Protein AF-A0A5Q4G889-F1 (afdb_monomer)

pLDDT: mean 84.88, std 20.08, range [24.22, 98.75]

Nearest PDB structures (foldseek):
  3hli-assembly1_A  TM=5.168E-01  e=1.851E-04  Loligo vulgaris
  2gvx-assembly1_A  TM=5.063E-01  e=3.570E-04  Loligo vulgaris
  3fw0-assembly1_A  TM=4.115E-01  e=1.685E-04  Rattus norvegicus
  4l1n-assembly1_A  TM=5.105E-01  e=4.682E-01  Clostridium novyi NT

Foldseek 3Di:
DVVVVVVVVVVVVVVVVPPDPPVQDFFPFFFFWFFWFWFDWDQDPVQWIKTFGCFQDKQNHGAAGIWIQDPPVRDTDPQAHKHFPGGWQDWDADPVQKIKTAFATQDINNHGAGRIFIAHNSNHGDPLAHFDFPDGWNDWDDDPNFKIKTAWQGQDTNNHGAGGIFMATPPRRHGPPQAHQDFAPWHWQEWDDDPQKIKTAFQTQDTPNHGAGGIFIAGNSNYTPDGKDWAFGWNYWEAAPQQKIKTAWQTQDINPHGAGGIFIAHNVRHTDPAHKDWDFGWQYWYQDPQAIKTFFLTQDINNDGAGGIFGAHPNRHTDPQAGKQFQDDFPNTGDRLWGFNDWADGPPQKIKIAGATQDIPNHGAGGIFIARNRRRHTPGHIGGIHFWFWAEWEQFPQQKIKIAFRGQDGDVGGDARIFIADNSRHTLNLDDKHFNDGFRDKYAALVRKMKTFACGQDIPSGGAARIFIWRPPSNIDTDPQAAKHFPHTWNEWAYDPVDRQKIKTFWATQATDDPDDFQGARMFIFGNVRNTHTDPLGDPDDDDNQHFPGTWQYWDDLVLQQKIKTFFFGQDTSNDGAHGIFMWGCPVPRTHGDPPDHQPQVGGWHDWADLPPSFKIKTAACGQGTPRHGAARIAMPGPCRVQAHKHFPDTFREWDDQVPQKIKTAWQTQDINNHGAGGIFIARSRRRHGPPLDHQPFPDWTWNYWDHDQFKIKTAIQTQDGPPDGRRRIGMDTPPDPDCVVVVVVVVVDDDDDDDDDDDDDDDDDDDDDPDPDDDDDDDDPDDDDDDDDDDDDDD

Mean predicted aligned error: 10.73 Å

Solvent-accessible surface area (backbone atoms only — not comparable to full-atom values): 40492 Å² total; per-residue (Å²): 116,73,71,61,54,56,52,54,53,53,50,51,59,50,53,61,65,68,60,70,78,68,74,76,76,73,62,63,88,59,46,28,32,19,79,7,34,28,44,34,70,33,72,42,96,84,60,24,36,39,43,25,9,44,26,44,24,42,66,91,37,82,24,25,17,35,42,36,36,40,54,90,79,71,43,70,44,86,73,34,63,32,43,35,76,33,36,26,44,23,60,40,69,44,99,85,50,32,31,39,40,20,11,52,31,56,28,45,71,87,38,85,38,34,17,39,45,34,25,38,75,57,37,49,76,39,86,71,37,66,36,46,37,76,36,41,22,34,30,67,45,79,52,70,95,56,27,30,38,41,21,9,60,15,57,28,39,67,88,36,90,35,22,14,39,43,40,23,32,57,88,42,31,51,71,44,87,84,44,68,31,41,34,34,78,42,26,28,41,18,61,40,72,60,91,68,35,38,35,42,20,9,50,19,41,23,43,66,86,40,78,21,19,14,35,39,35,24,40,76,69,34,47,82,68,45,71,37,45,32,69,31,36,23,41,19,42,24,60,39,101,80,52,28,35,38,39,18,10,62,22,53,25,48,70,88,39,85,37,44,27,42,42,36,26,38,69,87,67,46,80,50,89,50,61,57,48,62,79,43,43,26,40,24,43,40,57,52,103,86,25,35,41,36,11,10,29,21,36,30,50,72,87,40,84,38,9,25,43,44,40,20,39,90,72,50,49,72,43,87,53,31,58,32,31,32,41,31,71,51,98,88,37,43,30,67,86,24,39,22,34,25,63,42,84,45,86,86,59,25,27,42,39,22,8,39,38,54,20,42,76,76,42,82,26,31,14,24,35,35,22,33,52,65,52,32,47,80,72,42,69,39,39,26,27,25,76,10,34,28,32,27,66,34,74,42,92,87,56,27,34,41,40,23,12,42,30,40,27,38,86,94,45,75,30,29,15,34,48,44,24,38,70,85,52,43,74,43,86,73,62,77,58,35,32,80,30,35,23,42,19,51,26,58,38,78,86,61,36,32,40,39,16,12,56,29,55,28,44,62,97,40,82,26,37,13,28,48,43,28,41,77,58,89,74,49,43,69,46,86,71,51,62,35,20,29,79,29,36,24,42,29,43,43,54,37,92,89,39,71,55,31,30,38,39,25,7,64,17,57,30,50,46,52,102,56,97,47,38,74,30,22,56,47,39,24,31,64,84,72,25,37,50,66,40,84,67,41,64,75,78,87,76,86,51,69,45,43,78,39,40,32,42,30,74,44,78,31,74,82,65,26,36,36,38,40,26,9,64,16,55,30,39,53,88,38,86,25,25,11,38,46,40,23,40,38,78,82,66,69,64,39,80,35,85,85,61,68,47,52,24,78,32,35,25,34,27,66,34,79,62,83,75,46,71,27,29,36,40,21,12,67,19,52,29,42,72,90,38,84,36,33,23,34,43,35,49,58,76,61,38,88,64,26,70,38,37,44,78,32,42,31,38,20,53,35,65,66,87,78,57,37,29,38,42,20,9,62,15,52,24,46,68,87,38,85,28,36,21,40,40,36,26,35,62,81,56,35,49,74,45,82,85,55,67,63,49,45,38,61,56,37,27,42,26,50,38,66,54,97,48,33,37,41,39,23,9,46,17,44,19,46,60,92,41,80,24,20,10,43,49,72,45,66,43,80,66,80,73,61,83,68,60,62,71,63,63,76,74,73,69,90,79,77,87,82,92,81,81,92,80,90,87,82,89,82,92,78,89,82,85,82,81,79,81,87,77,90,72,92,67,99,71,95,70,92,82,90,80,89,82,91,88,84,82,134

Sequence (796 aa):
MIALRAIGTALLSCLLAQAGAQTPAPLPDLDLWDHGAVFTTELDQDGHLLVAGLFTQADEQDRSNLFRLLLPAGEIDPDFSPAINGPVFSVLEQPDGRILIGGIFTQVNGSARSNLARLNADGSLDNSFNPGANEAVYVLSVDGPDHLIIGGSFSQLAGQTRRGLARVALADGQLDTTWNPDITGGGVFAFARNGSDFWIGGNFSQVGGSISRGLARLNADGTLLADYDVNGNVEGLSFDGSGRLLLCGRFTSIDDQPRGRLARLDSLGALDSFSISVNQDIHDCRSSGSGVLVSGQFVAINGEALSGVARLSDSGAVDPDFRPLVGGVYNGTPDSDVLVWTVRELAGNRAFIGGVFRQINGETAVGAAVLDSNDGQVDTVIPVERPAEVRTLVALPDGATLIGGSFWRSGDQVRDNLARLLADGGLDPDWSLNVNGDVLSAGTLADGSVLIGGFFSRVDDQPRGNLARIDAGPSPAADPDWTAAANGPVLVIEQDALDSDRAYVAGSFSQIITDLPHARGRMARLITSDGGTPDAFNPAIDIPNPGFEAQVNDILQLPASGKLYVAGVYTQAAGQNRLGLAAFNTADGLPQFDGSFNANANNSVWVLQDAGDGESFYIGGEFTSLLGQTRTRLAKVGNGFAQWTPTTTGTPVAMALDGNGGLFVGGTFLNLNSVSRARLGRLDAGDGSLDTGFNPGLAPGLVWDLSVSPGRLLVAGSFLTAGAQSRVGLAGFELPLPDLLFADRFQQASGPRTGEVFADQDIAAADELRIECLAHVMRSGRDGRPAFLRSPGCQE

Radius of gyration: 31.46 Å; Cα contacts (8 Å, |Δi|>4): 2201; chains: 1; bounding box: 92×88×74 Å

Secondary structure (DSSP, 8-state):
-HHHHHHHHHHHHHHHHHS----PPP-----EEEE-EEEEEEE-TTS-EEEEEE-SEETTEE-BSEEEEETTTTEEPTT---BBSS-EEEEEE-TTS-EEEEES-SEETTEE--SEEEE-TTS-B-TT----BSS-EEEEEEETTTEEEEEES-SEETTEE--SEEEEETTT--B-TT----EESS-EEEEEEETTEEEEEES--EETTEE-BSEEEE-TTS-EEEE-BBSS-EEEEEE-TTSPEEEEES-SEETTEE--SEEEE-TTS-B-S----BSS-EEEEEEETTEEEEEES-SEETTEE-BSEEEE-TT-PBPSS---BBT-EETTEE-TT-EEEEEEEETTTEEEEEEE-SEETTEE--SEEEEETTT--EEEE--EEEE-EEEEEEE-TTS-EEEEEE--EETTEE--SEEEE-TTS-B-TT----BSSEEEEEEE-TTS-EEEEEE-SEETTEE-SSEEEEE-SSS-EE-TT---EESS-EEEEEE-SS-TTEEEEEES-SBEE-SSTT-BSSEEEEETTTTS-B-TTS--SSS----BSS-EEEEEEEGGGTEEEEEES-SEETTEE-SSEEEEE-TTSS-EE-TT-----SS-EEEEEE-SSSS-EEEEES-SEETTEE-BSEEEESTTTTT---BBSS-EEEEEE-SSSEEEEEES-SEETTEE--SEEEEETTT--B-TT----EESS-EEEEEEETTEEEEEES--EETTEE-SSEEEEESSPP-GGGTHHHHTT--------------------------------SS-------------

Structure (mmCIF, N/CA/C/O backbone):
data_AF-A0A5Q4G889-F1
#
_entry.id   AF-A0A5Q4G889-F1
#
loop_
_atom_site.group_PDB
_atom_site.id
_atom_site.type_symbol
_atom_site.label_atom_id
_atom_site.label_alt_id
_atom_site.label_comp_id
_atom_site.label_asym_id
_atom_site.label_entity_id
_atom_site.label_seq_id
_atom_site.pdbx_PDB_ins_code
_atom_site.Cartn_x
_atom_site.Cartn_y
_atom_site.Cartn_z
_atom_site.occupancy
_atom_site.B_iso_or_equiv
_atom_site.auth_seq_id
_atom_site.auth_comp_id
_atom_site.auth_asym_id
_atom_site.auth_atom_id
_atom_site.pdbx_PDB_model_num
ATOM 1 N N . MET A 1 1 ? -59.408 -23.282 40.352 1.00 39.72 1 MET A N 1
ATOM 2 C CA . MET A 1 1 ? -59.194 -21.851 40.020 1.00 39.72 1 MET A CA 1
ATOM 3 C C . MET A 1 1 ? -57.734 -21.397 40.103 1.00 39.72 1 MET A C 1
ATOM 5 O O . MET A 1 1 ? -57.386 -20.501 39.352 1.00 39.72 1 MET A O 1
ATOM 9 N N . ILE A 1 2 ? -56.863 -22.017 40.913 1.00 33.38 2 ILE A N 1
ATOM 10 C CA . ILE A 1 2 ? -55.420 -21.684 40.934 1.00 33.38 2 ILE A CA 1
ATOM 11 C C . ILE A 1 2 ? -54.658 -22.347 39.761 1.00 33.38 2 ILE A C 1
ATOM 13 O O . ILE A 1 2 ? -53.792 -21.717 39.169 1.00 33.38 2 ILE A O 1
ATOM 17 N N . ALA A 1 3 ? -55.077 -23.536 39.308 1.00 30.84 3 ALA A N 1
ATOM 18 C CA . ALA A 1 3 ? -54.493 -24.202 38.133 1.00 30.84 3 ALA A CA 1
ATOM 19 C C . ALA A 1 3 ? -54.842 -23.541 36.777 1.00 30.84 3 ALA A C 1
ATOM 21 O O . ALA A 1 3 ? -54.050 -23.599 35.846 1.00 30.84 3 ALA A O 1
ATOM 22 N N . LEU A 1 4 ? -55.989 -22.850 36.663 1.00 29.70 4 LEU A N 1
ATOM 23 C CA . LEU A 1 4 ? -56.389 -22.178 35.412 1.00 29.70 4 LEU A CA 1
ATOM 24 C C . LEU A 1 4 ? -55.679 -20.829 35.188 1.00 29.70 4 LEU A C 1
ATOM 26 O O . LEU A 1 4 ? -55.584 -20.381 34.051 1.00 29.70 4 LEU A O 1
ATOM 30 N N . ARG A 1 5 ? -55.161 -20.186 36.247 1.00 30.95 5 ARG A N 1
ATOM 31 C CA . ARG A 1 5 ? -54.377 -18.945 36.115 1.00 30.95 5 ARG A CA 1
ATOM 32 C C . ARG A 1 5 ? -52.940 -19.203 35.657 1.00 30.95 5 ARG A C 1
ATOM 34 O O . ARG A 1 5 ? -52.419 -18.388 34.913 1.00 30.95 5 ARG A O 1
ATOM 41 N N . ALA A 1 6 ? -52.350 -20.342 36.026 1.00 34.31 6 ALA A N 1
ATOM 42 C CA . ALA A 1 6 ? -50.995 -20.716 35.611 1.00 34.31 6 ALA A CA 1
ATOM 43 C C . ALA A 1 6 ? -50.917 -21.114 34.123 1.00 34.31 6 ALA A C 1
ATOM 45 O O . ALA A 1 6 ? -49.949 -20.785 33.442 1.00 34.31 6 ALA A O 1
ATOM 46 N N . ILE A 1 7 ? -51.971 -21.754 33.602 1.00 38.31 7 ILE A N 1
ATOM 47 C CA . ILE A 1 7 ? -52.074 -22.147 32.187 1.00 38.31 7 ILE A CA 1
ATOM 48 C C . ILE A 1 7 ? -52.332 -20.917 31.296 1.00 38.31 7 ILE A C 1
ATOM 50 O O . ILE A 1 7 ? -51.772 -20.823 30.209 1.00 38.31 7 ILE A O 1
ATOM 54 N N . GLY A 1 8 ? -53.097 -19.930 31.781 1.00 29.75 8 GLY A N 1
ATOM 55 C CA . GLY A 1 8 ? -53.345 -18.672 31.066 1.00 29.75 8 GLY A CA 1
ATOM 56 C C . GLY A 1 8 ? -52.110 -17.774 30.925 1.00 29.75 8 GLY A C 1
ATOM 57 O O . GLY A 1 8 ? -51.940 -17.150 29.884 1.00 29.75 8 GLY A O 1
ATOM 58 N N . THR A 1 9 ? -51.216 -17.740 31.919 1.00 36.28 9 THR A N 1
ATOM 59 C CA . THR A 1 9 ? -49.933 -17.022 31.808 1.00 36.28 9 THR A CA 1
ATOM 60 C C . THR A 1 9 ? -48.908 -17.782 30.972 1.00 36.28 9 THR A C 1
ATOM 62 O O . THR A 1 9 ? -48.185 -17.152 30.216 1.00 36.28 9 THR A O 1
ATOM 65 N N . ALA A 1 10 ? -48.876 -19.118 31.022 1.00 34.59 10 ALA A N 1
ATOM 66 C CA . ALA A 1 10 ? -47.949 -19.906 30.206 1.00 34.59 10 ALA A CA 1
ATOM 67 C C . ALA A 1 10 ? -48.299 -19.876 28.705 1.00 34.59 10 ALA A C 1
ATOM 69 O O . ALA A 1 10 ? -47.404 -19.767 27.874 1.00 34.59 10 ALA A O 1
ATOM 70 N N . LEU A 1 11 ? -49.589 -19.902 28.346 1.00 32.81 11 LEU A N 1
ATOM 71 C CA . LEU A 1 11 ? -50.031 -19.785 26.949 1.00 32.81 11 LEU A CA 1
ATOM 72 C C . LEU A 1 11 ? -49.900 -18.361 26.397 1.00 32.81 11 LEU A C 1
ATOM 74 O O . LEU A 1 11 ? -49.593 -18.214 25.220 1.00 32.81 11 LEU A O 1
ATOM 78 N N . LEU A 1 12 ? -50.062 -17.320 27.223 1.00 31.31 12 LEU A N 1
ATOM 79 C CA . LEU A 1 12 ? -49.837 -15.938 26.784 1.00 31.31 12 LEU A CA 1
ATOM 80 C C . LEU A 1 12 ? -48.339 -15.657 26.566 1.00 31.31 12 LEU A C 1
ATOM 82 O O . LEU A 1 12 ? -47.987 -15.035 25.570 1.00 31.31 12 LEU A O 1
ATOM 86 N N . SER A 1 13 ? -47.455 -16.196 27.415 1.00 35.31 13 SER A N 1
ATOM 87 C CA . SER A 1 13 ? -45.998 -16.123 27.220 1.00 35.31 13 SER A CA 1
ATOM 88 C C . SER A 1 13 ? -45.506 -16.943 26.022 1.00 35.31 13 SER A C 1
ATOM 90 O O . SER A 1 13 ? -44.518 -16.573 25.400 1.00 35.31 13 SER A O 1
ATOM 92 N N . CYS A 1 14 ? -46.192 -18.037 25.671 1.00 28.09 14 CYS A N 1
ATOM 93 C CA . CYS A 1 14 ? -45.833 -18.877 24.526 1.00 28.09 14 CYS A CA 1
ATOM 94 C C . CYS A 1 14 ? -46.381 -18.321 23.195 1.00 28.09 14 CYS A C 1
ATOM 96 O O . CYS A 1 14 ? -45.679 -18.361 22.189 1.00 28.09 14 CYS A O 1
ATOM 98 N N . LEU A 1 15 ? -47.573 -17.700 23.189 1.00 27.91 15 LEU A N 1
ATOM 99 C CA . LEU A 1 15 ? -48.088 -16.989 22.007 1.00 27.91 15 LEU A CA 1
ATOM 100 C C . LEU A 1 15 ? -47.363 -15.659 21.736 1.00 27.91 15 LEU A C 1
ATOM 102 O O . LEU A 1 15 ? -47.238 -15.282 20.576 1.00 27.91 15 LEU A O 1
ATOM 106 N N . LEU A 1 16 ? -46.845 -14.971 22.762 1.00 29.72 16 LEU A N 1
ATOM 107 C CA . LEU A 1 16 ? -45.972 -13.798 22.576 1.00 29.72 16 LEU A CA 1
ATOM 108 C C . LEU A 1 16 ? -44.558 -14.178 22.098 1.00 29.72 16 LEU A C 1
ATOM 110 O O . LEU A 1 16 ? -43.898 -13.351 21.484 1.00 29.72 16 LEU A O 1
ATOM 114 N N . ALA A 1 17 ? -44.112 -15.420 22.324 1.00 31.98 17 ALA A N 1
ATOM 115 C CA . ALA A 1 17 ? -42.824 -15.922 21.832 1.00 31.98 17 ALA A CA 1
ATOM 116 C C . ALA A 1 17 ? -42.875 -16.438 20.377 1.00 31.98 17 ALA A C 1
ATOM 118 O O . ALA A 1 17 ? -41.838 -16.525 19.727 1.00 31.98 17 ALA A O 1
ATOM 119 N N . GLN A 1 18 ? -44.062 -16.773 19.854 1.00 30.27 18 GLN A N 1
ATOM 120 C CA . GLN A 1 18 ? -44.255 -17.214 18.460 1.00 30.27 18 GLN A CA 1
ATOM 121 C C . GLN A 1 18 ? -44.840 -16.132 17.540 1.00 30.27 18 GLN A C 1
ATOM 123 O O . GLN A 1 18 ? -44.862 -16.307 16.322 1.00 30.27 18 GLN A O 1
ATOM 128 N N . ALA A 1 19 ? -45.254 -14.986 18.083 1.00 27.53 19 ALA A N 1
ATOM 129 C CA . ALA A 1 19 ? -45.605 -13.810 17.297 1.00 27.53 19 ALA A CA 1
ATOM 130 C C . ALA A 1 19 ? -44.341 -13.001 16.946 1.00 27.53 19 ALA A C 1
ATOM 132 O O . ALA A 1 19 ? -44.086 -11.945 17.512 1.00 27.53 19 ALA A O 1
ATOM 133 N N . GLY A 1 20 ? -43.554 -13.523 16.002 1.00 32.47 20 GLY A N 1
ATOM 134 C CA . GLY A 1 20 ? -42.682 -12.719 15.143 1.00 32.47 20 GLY A CA 1
ATOM 135 C C . GLY A 1 20 ? -41.550 -11.947 15.821 1.00 32.47 20 GLY A C 1
ATOM 136 O O . GLY A 1 20 ? -41.395 -10.759 15.556 1.00 32.47 20 GLY A O 1
ATOM 137 N N . ALA A 1 21 ? -40.686 -12.617 16.587 1.00 29.19 21 ALA A N 1
ATOM 138 C CA . ALA A 1 21 ? -39.280 -12.222 16.563 1.00 29.19 21 ALA A CA 1
ATOM 139 C C . ALA A 1 21 ? -38.733 -12.657 15.197 1.00 29.19 21 ALA A C 1
ATOM 141 O O . ALA A 1 21 ? -38.221 -13.765 15.040 1.00 29.19 21 ALA A O 1
ATOM 142 N N . GLN A 1 22 ? -38.930 -11.823 14.170 1.00 27.34 22 GLN A N 1
ATOM 143 C CA . GLN A 1 22 ? -38.027 -11.877 13.031 1.00 27.34 22 GLN A CA 1
ATOM 144 C C . GLN A 1 22 ? -36.640 -11.677 13.630 1.00 27.34 22 GLN A C 1
ATOM 146 O O . GLN A 1 22 ? -36.372 -10.627 14.208 1.00 27.34 22 GLN A O 1
ATOM 151 N N . THR A 1 23 ? -35.802 -12.711 13.567 1.00 30.80 23 THR A N 1
ATOM 152 C CA . THR A 1 23 ? -34.354 -12.540 13.660 1.00 30.80 23 THR A CA 1
ATOM 153 C C . THR A 1 23 ? -34.018 -11.340 12.777 1.00 30.80 23 THR A C 1
ATOM 155 O O . THR A 1 23 ? -34.324 -11.417 11.576 1.00 30.80 23 THR A O 1
ATOM 158 N N . PRO A 1 24 ? -33.519 -10.217 13.323 1.00 34.88 24 PRO A N 1
ATOM 159 C CA . PRO A 1 24 ? -33.048 -9.136 12.480 1.00 34.88 24 PRO A CA 1
ATOM 160 C C . PRO A 1 24 ? -32.037 -9.740 11.504 1.00 34.88 24 PRO A C 1
ATOM 162 O O . PRO A 1 24 ? -31.316 -10.685 11.834 1.00 34.88 24 PRO A O 1
ATOM 165 N N . ALA A 1 25 ? -32.104 -9.318 10.245 1.00 35.75 25 ALA A N 1
ATOM 166 C CA . ALA A 1 25 ? -31.278 -9.918 9.214 1.00 35.75 25 ALA A CA 1
ATOM 167 C C . ALA A 1 25 ? -29.793 -9.796 9.619 1.00 35.75 25 ALA A C 1
ATOM 169 O O . ALA A 1 25 ? -29.404 -8.738 10.123 1.00 35.75 25 ALA A O 1
ATOM 170 N N . PRO A 1 26 ? -28.957 -10.833 9.398 1.00 51.00 26 PRO A N 1
ATOM 171 C CA . PRO A 1 26 ? -27.509 -10.648 9.446 1.00 51.00 26 PRO A CA 1
ATOM 172 C C . PRO A 1 26 ? -27.155 -9.439 8.575 1.00 51.00 26 PRO A C 1
ATOM 174 O O . PRO A 1 26 ? -27.850 -9.205 7.580 1.00 51.00 26 PRO A O 1
ATOM 177 N N . LEU A 1 27 ? -26.114 -8.678 8.949 1.00 58.09 27 LEU A N 1
ATOM 178 C CA . LEU A 1 27 ? -25.659 -7.565 8.112 1.00 58.09 27 LEU A CA 1
ATOM 179 C C . LEU A 1 27 ? -25.621 -8.027 6.648 1.00 58.09 27 LEU A C 1
ATOM 181 O O . LEU A 1 27 ? -25.158 -9.152 6.395 1.00 58.09 27 LEU A O 1
ATOM 185 N N . PRO A 1 28 ? -26.130 -7.210 5.706 1.00 65.81 28 PRO A N 1
ATOM 186 C CA . PRO A 1 28 ? -25.962 -7.511 4.297 1.00 65.81 28 PRO A CA 1
ATOM 187 C C . PRO A 1 28 ? -24.476 -7.738 4.019 1.00 65.81 28 PRO A C 1
ATOM 189 O O . PRO A 1 28 ? -23.613 -7.220 4.729 1.00 65.81 28 PRO A O 1
ATOM 192 N N . ASP A 1 29 ? -24.180 -8.572 3.028 1.00 68.06 29 ASP A N 1
ATOM 193 C CA . ASP A 1 29 ? -22.798 -8.811 2.641 1.00 68.06 29 ASP A CA 1
ATOM 194 C C . ASP A 1 29 ? -22.210 -7.493 2.123 1.00 68.06 29 ASP A C 1
ATOM 196 O O . ASP A 1 29 ? -22.645 -6.982 1.092 1.00 68.06 29 ASP A O 1
ATOM 200 N N . LEU A 1 30 ? -21.310 -6.899 2.907 1.00 81.50 30 LEU A N 1
ATOM 201 C CA . LEU A 1 30 ? -20.690 -5.598 2.656 1.00 81.50 30 LEU A CA 1
ATOM 202 C C . LEU A 1 30 ? -19.202 -5.788 2.394 1.00 81.50 30 LEU A C 1
ATOM 204 O O . LEU A 1 30 ? -18.374 -5.070 2.948 1.00 81.50 30 LEU A O 1
ATOM 208 N N . ASP A 1 31 ? -18.856 -6.789 1.588 1.00 86.31 31 ASP A N 1
ATOM 209 C CA . ASP A 1 31 ? -17.474 -6.976 1.177 1.00 86.31 31 ASP A CA 1
ATOM 210 C C . ASP A 1 31 ? -16.989 -5.696 0.487 1.00 86.31 31 ASP A C 1
ATOM 212 O O . ASP A 1 31 ? -17.558 -5.234 -0.511 1.00 86.31 31 ASP A O 1
ATOM 216 N N . LEU A 1 32 ? -15.983 -5.081 1.105 1.00 89.56 32 LEU A N 1
ATOM 217 C CA . LEU A 1 32 ? -15.352 -3.854 0.649 1.00 89.56 32 LEU A CA 1
ATOM 218 C C . LEU A 1 32 ? -14.067 -4.209 -0.096 1.00 89.56 32 LEU A C 1
ATOM 220 O O . LEU A 1 32 ? -13.272 -5.031 0.363 1.00 89.56 32 LEU A O 1
ATOM 224 N N . TRP A 1 33 ? -13.837 -3.550 -1.222 1.00 91.56 33 TRP A N 1
ATOM 225 C CA . TRP A 1 33 ? -12.654 -3.767 -2.051 1.00 91.56 33 TRP A CA 1
ATOM 226 C C . TRP A 1 33 ? -11.855 -2.483 -2.179 1.00 91.56 33 TRP A C 1
ATOM 228 O O . TRP A 1 33 ? -12.421 -1.393 -2.252 1.00 91.56 33 TRP A O 1
ATOM 238 N N . ASP A 1 34 ? -10.537 -2.622 -2.205 1.00 91.06 34 ASP A N 1
ATOM 239 C CA . ASP A 1 34 ? -9.586 -1.565 -2.519 1.00 91.06 34 ASP A CA 1
ATOM 240 C C . ASP A 1 34 ? -8.878 -1.868 -3.851 1.00 91.06 34 ASP A C 1
ATOM 242 O O . ASP A 1 34 ? -8.894 -2.991 -4.363 1.00 91.06 34 ASP A O 1
ATOM 246 N N . HIS A 1 35 ? -8.256 -0.850 -4.429 1.00 88.00 35 HIS A N 1
ATOM 247 C CA . HIS A 1 35 ? -7.517 -0.945 -5.673 1.00 88.00 35 HIS A CA 1
ATOM 248 C C . HIS A 1 35 ? -6.330 -1.892 -5.518 1.00 88.00 35 HIS A C 1
ATOM 250 O O . HIS A 1 35 ? -5.487 -1.752 -4.626 1.00 88.00 35 HIS A O 1
ATOM 256 N N . GLY A 1 36 ? -6.228 -2.837 -6.445 1.00 91.56 36 GLY A N 1
ATOM 257 C CA . GLY A 1 36 ? -4.978 -3.517 -6.710 1.00 91.56 36 GLY A CA 1
ATOM 258 C C . GLY A 1 36 ? -4.001 -2.582 -7.422 1.00 91.56 36 GLY A C 1
ATOM 259 O O . GLY A 1 36 ? -4.377 -1.557 -7.990 1.00 91.56 36 GLY A O 1
ATOM 260 N N . ALA A 1 37 ? -2.729 -2.958 -7.414 1.00 93.44 37 ALA A N 1
ATOM 261 C CA . ALA A 1 37 ? -1.693 -2.307 -8.199 1.00 93.44 37 ALA A CA 1
ATOM 262 C C . ALA A 1 37 ? -1.082 -3.317 -9.163 1.00 93.44 37 ALA A C 1
ATOM 264 O O . ALA A 1 37 ? -0.634 -4.371 -8.722 1.00 93.44 37 ALA A O 1
ATOM 265 N N . VAL A 1 38 ? -0.986 -2.999 -10.451 1.00 98.12 38 VAL A N 1
ATOM 266 C CA . VAL A 1 38 ? -0.079 -3.722 -11.359 1.00 98.12 38 VAL A CA 1
ATOM 267 C C . VAL A 1 38 ? 1.256 -2.994 -11.378 1.00 98.12 3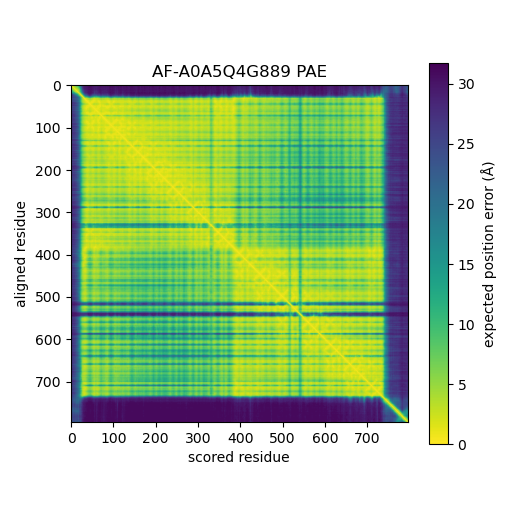8 VAL A C 1
ATOM 269 O O . VAL A 1 38 ? 1.280 -1.791 -11.615 1.00 98.12 38 VAL A O 1
ATOM 272 N N . PHE A 1 39 ? 2.357 -3.708 -11.140 1.00 97.38 39 PHE A N 1
ATOM 273 C CA . PHE A 1 39 ? 3.702 -3.122 -11.132 1.00 97.38 39 PHE A CA 1
ATOM 274 C C . PHE A 1 39 ? 4.489 -3.432 -12.396 1.00 97.38 39 PHE A C 1
ATOM 276 O O . PHE A 1 39 ? 5.291 -2.615 -12.834 1.00 97.38 39 PHE A O 1
ATOM 283 N N . THR A 1 40 ? 4.294 -4.616 -12.974 1.00 97.38 40 THR A N 1
ATOM 284 C CA . THR A 1 40 ? 5.108 -5.058 -14.103 1.00 97.38 40 THR A CA 1
ATOM 285 C C . THR A 1 40 ? 4.369 -6.056 -14.978 1.00 97.38 40 THR A C 1
ATOM 287 O O . THR A 1 40 ? 3.383 -6.679 -14.572 1.00 97.38 40 THR A O 1
ATOM 290 N N . THR A 1 41 ? 4.883 -6.217 -16.190 1.00 97.38 41 THR A N 1
ATOM 291 C CA . THR A 1 41 ? 4.397 -7.192 -17.156 1.00 97.38 41 THR A CA 1
ATOM 292 C C . THR A 1 41 ? 5.546 -7.863 -17.884 1.00 97.38 41 THR A C 1
ATOM 294 O O . THR A 1 41 ? 6.575 -7.226 -18.128 1.00 97.38 41 THR A O 1
ATOM 297 N N . GLU A 1 42 ? 5.337 -9.102 -18.323 1.00 96.94 42 GLU A N 1
ATOM 298 C CA . GLU A 1 42 ? 6.229 -9.795 -19.252 1.00 96.94 42 GLU A CA 1
ATOM 299 C C . GLU A 1 42 ? 5.442 -10.525 -20.337 1.00 96.94 42 GLU A C 1
ATOM 301 O O . GLU A 1 42 ? 4.412 -11.129 -20.053 1.00 96.94 42 GLU A O 1
ATOM 306 N N . LEU A 1 43 ? 5.906 -10.433 -21.587 1.00 95.62 43 LEU A N 1
ATOM 307 C CA . LEU A 1 43 ? 5.354 -11.249 -22.669 1.00 95.62 43 LEU A CA 1
ATOM 308 C C . LEU A 1 43 ? 5.956 -12.641 -22.578 1.00 95.62 43 LEU A C 1
ATOM 310 O O . LEU A 1 43 ? 7.180 -12.765 -22.539 1.00 95.62 43 LEU A O 1
ATOM 314 N N . ASP A 1 44 ? 5.102 -13.656 -22.580 1.00 95.06 44 ASP A N 1
ATOM 315 C CA . ASP A 1 44 ? 5.569 -15.027 -22.690 1.00 95.06 44 ASP A CA 1
ATOM 316 C C . ASP A 1 44 ? 5.884 -15.407 -24.149 1.00 95.06 44 ASP A C 1
ATOM 318 O O . ASP A 1 44 ? 5.611 -14.660 -25.100 1.00 95.06 44 ASP A O 1
ATOM 322 N N . GLN A 1 45 ? 6.501 -16.571 -24.333 1.00 93.56 45 GLN A N 1
ATOM 323 C CA . GLN A 1 45 ? 6.910 -17.102 -25.634 1.00 93.56 45 GLN A CA 1
ATOM 324 C C . GLN A 1 45 ? 5.736 -17.324 -26.597 1.00 93.56 45 GLN A C 1
ATOM 326 O O . GLN A 1 45 ? 5.940 -17.303 -27.815 1.00 93.56 45 GLN A O 1
ATOM 331 N N . ASP A 1 46 ? 4.524 -17.501 -26.068 1.00 92.62 46 ASP A N 1
ATOM 332 C CA . ASP A 1 46 ? 3.293 -17.675 -26.839 1.00 92.62 46 ASP A CA 1
ATOM 333 C C . ASP A 1 46 ? 2.626 -16.325 -27.183 1.00 92.62 46 ASP A C 1
ATOM 335 O O . ASP A 1 46 ? 1.667 -16.268 -27.959 1.00 92.62 46 ASP A O 1
ATOM 339 N N . GLY A 1 47 ? 3.171 -15.213 -26.677 1.00 92.94 47 GLY A N 1
ATOM 340 C CA . GLY A 1 47 ? 2.670 -13.859 -26.900 1.00 92.94 47 GLY A CA 1
ATOM 341 C C . GLY A 1 47 ? 1.512 -13.469 -25.981 1.00 92.94 47 GLY A C 1
ATOM 342 O O . GLY A 1 47 ? 0.825 -12.479 -26.253 1.00 92.94 47 GLY A O 1
ATOM 343 N N . HIS A 1 48 ? 1.278 -14.229 -24.913 1.00 95.75 48 HIS A N 1
ATOM 344 C CA . HIS A 1 48 ? 0.398 -13.860 -23.810 1.00 95.75 48 HIS A CA 1
ATOM 345 C C . HIS A 1 48 ? 1.150 -12.989 -22.800 1.00 95.75 48 HIS A C 1
ATOM 347 O O . HIS A 1 48 ? 2.357 -12.771 -22.907 1.00 95.75 48 HIS A O 1
ATOM 353 N N . LEU A 1 49 ? 0.421 -12.425 -21.839 1.00 97.56 49 LEU A N 1
ATOM 354 C CA . LEU A 1 49 ? 0.980 -11.449 -20.911 1.00 97.56 49 LEU A CA 1
ATOM 355 C C . LEU A 1 49 ? 0.940 -11.973 -19.478 1.00 97.56 49 LEU A C 1
ATOM 357 O O . LEU A 1 49 ? -0.133 -12.199 -18.928 1.00 97.56 49 LEU A O 1
ATOM 361 N N . LEU A 1 50 ? 2.101 -12.114 -18.851 1.00 98.50 50 LEU A N 1
ATOM 362 C CA . LEU A 1 50 ? 2.222 -12.263 -17.407 1.00 98.50 50 LEU A CA 1
ATOM 363 C C . LEU A 1 50 ? 2.069 -10.883 -16.770 1.00 98.50 50 LEU A C 1
ATOM 365 O O . LEU A 1 50 ? 2.812 -9.959 -17.104 1.00 98.50 50 LEU A O 1
ATOM 369 N N . VAL A 1 51 ? 1.113 -10.743 -15.857 1.00 98.62 51 VAL A N 1
ATOM 370 C CA . VAL A 1 51 ? 0.787 -9.485 -15.177 1.00 98.62 51 VAL A CA 1
ATOM 371 C C . VAL A 1 51 ? 0.996 -9.673 -13.684 1.00 98.62 51 VAL A C 1
ATOM 373 O O . VAL A 1 51 ? 0.382 -10.551 -13.076 1.00 98.62 51 VAL A O 1
ATOM 376 N N . ALA A 1 52 ? 1.871 -8.860 -13.092 1.00 98.56 52 ALA A N 1
ATOM 377 C CA . ALA A 1 52 ? 2.296 -9.017 -11.707 1.00 98.56 52 ALA A CA 1
ATOM 378 C C . ALA A 1 52 ? 2.185 -7.706 -10.920 1.00 98.56 52 ALA A C 1
ATOM 380 O O . ALA A 1 52 ? 2.362 -6.611 -11.466 1.00 98.56 52 ALA A O 1
ATOM 381 N N . GLY A 1 53 ? 1.876 -7.809 -9.628 1.00 98.06 53 GLY A N 1
ATOM 382 C CA . GLY A 1 53 ? 1.573 -6.629 -8.827 1.00 98.06 53 GLY A CA 1
ATOM 383 C C . GLY A 1 53 ? 1.237 -6.903 -7.364 1.00 98.06 53 GLY A C 1
ATOM 384 O O . GLY A 1 53 ? 1.716 -7.876 -6.786 1.00 98.06 53 GLY A O 1
ATOM 385 N N . LEU A 1 54 ? 0.429 -6.016 -6.776 1.00 95.94 54 LEU A N 1
ATOM 386 C CA . LEU A 1 54 ? -0.217 -6.151 -5.472 1.00 95.94 54 LEU A CA 1
ATOM 387 C C . LEU A 1 54 ? -1.738 -6.229 -5.646 1.00 95.94 54 LEU A C 1
ATOM 389 O O . LEU A 1 54 ? -2.405 -5.202 -5.716 1.00 95.94 54 LEU A O 1
ATOM 393 N N . PHE A 1 55 ? -2.285 -7.433 -5.711 1.00 96.12 55 PHE A N 1
ATOM 394 C CA . PHE A 1 55 ? -3.721 -7.680 -5.848 1.00 96.12 55 PHE A CA 1
ATOM 395 C C . PHE A 1 55 ? -4.047 -9.110 -5.404 1.00 96.12 55 PHE A C 1
ATOM 397 O O . PHE A 1 55 ? -3.180 -9.988 -5.386 1.00 96.12 55 PHE A O 1
ATOM 404 N N . THR A 1 56 ? -5.298 -9.351 -5.030 1.00 94.56 56 THR A N 1
ATOM 405 C CA . THR A 1 56 ? -5.815 -10.697 -4.729 1.00 94.56 56 THR A CA 1
ATOM 406 C C . THR A 1 56 ? -6.885 -11.144 -5.709 1.00 94.56 56 THR A C 1
ATOM 408 O O . THR A 1 56 ? -7.242 -12.321 -5.705 1.00 94.56 56 THR A O 1
ATOM 411 N N . GLN A 1 57 ? -7.376 -10.231 -6.545 1.00 94.00 57 GLN A N 1
ATOM 412 C CA . GLN A 1 57 ? -8.398 -10.494 -7.540 1.00 94.00 57 GLN A CA 1
ATOM 413 C C . GLN A 1 57 ? -8.044 -9.799 -8.857 1.00 94.00 57 GLN A C 1
ATOM 415 O O . GLN A 1 57 ? -7.489 -8.698 -8.856 1.00 94.00 57 GLN A O 1
ATOM 420 N N . ALA A 1 58 ? -8.362 -10.452 -9.969 1.00 95.44 58 ALA A N 1
ATOM 421 C CA . ALA A 1 58 ? -8.332 -9.868 -11.300 1.00 95.44 58 ALA A CA 1
ATOM 422 C C . ALA A 1 58 ? -9.587 -10.321 -12.052 1.00 95.44 58 ALA A C 1
ATOM 424 O O . ALA A 1 58 ? -9.852 -11.520 -12.108 1.00 95.44 58 ALA A O 1
ATOM 425 N N . ASP A 1 59 ? -10.357 -9.373 -12.587 1.00 92.81 59 ASP A N 1
ATOM 426 C CA . ASP A 1 59 ? -11.636 -9.626 -13.267 1.00 92.81 59 ASP A CA 1
ATOM 427 C C . ASP A 1 59 ? -12.566 -10.540 -12.446 1.00 92.81 59 ASP A C 1
ATOM 429 O O . ASP A 1 59 ? -13.012 -11.594 -12.893 1.00 92.81 59 ASP A O 1
ATOM 433 N N . GLU A 1 60 ? -12.753 -10.183 -11.171 1.00 89.94 60 GLU A N 1
ATOM 434 C CA . GLU A 1 60 ? -13.542 -10.927 -10.174 1.00 89.94 60 GLU A CA 1
ATOM 435 C C . GLU A 1 60 ? -13.042 -12.351 -9.840 1.00 89.94 60 GLU A C 1
ATOM 437 O O . GLU A 1 60 ? -13.597 -13.030 -8.972 1.00 89.94 60 GLU A O 1
ATOM 442 N N . GLN A 1 61 ? -11.944 -12.802 -10.446 1.00 93.62 61 GLN A N 1
ATOM 443 C CA . GLN A 1 61 ? -11.337 -14.101 -10.177 1.00 93.62 61 GLN A CA 1
ATOM 444 C C . GLN A 1 61 ? -10.204 -13.986 -9.161 1.00 93.62 61 GLN A C 1
ATOM 446 O O . GLN A 1 61 ? -9.350 -13.105 -9.269 1.00 93.62 61 GLN A O 1
ATOM 451 N N . ASP A 1 62 ? -10.135 -14.927 -8.218 1.00 92.56 62 ASP A N 1
ATOM 452 C CA . ASP A 1 62 ? -9.035 -15.009 -7.253 1.00 92.56 62 ASP A CA 1
ATOM 453 C C . ASP A 1 62 ? -7.691 -15.148 -7.980 1.00 92.56 62 ASP A C 1
ATOM 455 O O . ASP A 1 62 ? -7.404 -16.170 -8.611 1.00 92.56 62 ASP A O 1
ATOM 459 N N . ARG A 1 63 ? -6.849 -14.117 -7.896 1.00 96.31 63 ARG A N 1
ATOM 460 C CA . ARG A 1 63 ? -5.512 -14.061 -8.495 1.00 96.31 63 ARG A CA 1
ATOM 461 C C . ARG A 1 63 ? -4.578 -13.352 -7.532 1.00 96.31 63 ARG A C 1
ATOM 463 O O . ARG A 1 63 ? -4.649 -12.147 -7.341 1.00 96.31 63 ARG A O 1
ATOM 470 N N . SER A 1 64 ? -3.701 -14.109 -6.884 1.00 95.50 64 SER A N 1
ATOM 471 C CA . SER A 1 64 ? -2.832 -13.574 -5.833 1.00 95.50 64 SER A CA 1
ATOM 472 C C . SER A 1 64 ? -1.506 -13.084 -6.413 1.00 95.50 64 SER A C 1
ATOM 474 O O . SER A 1 64 ? -0.540 -13.843 -6.496 1.00 95.50 64 SER A O 1
ATOM 476 N N . ASN A 1 65 ? -1.470 -11.796 -6.766 1.00 98.25 65 ASN A N 1
ATOM 477 C CA . ASN A 1 65 ? -0.298 -11.015 -7.187 1.00 98.25 65 ASN A CA 1
ATOM 478 C C . ASN A 1 65 ? 0.350 -11.398 -8.532 1.00 98.25 65 ASN A C 1
ATOM 480 O O . ASN A 1 65 ? 1.321 -10.757 -8.941 1.00 98.25 65 ASN A O 1
ATOM 484 N N . LEU A 1 66 ? -0.171 -12.410 -9.232 1.00 98.50 66 LEU A N 1
ATOM 485 C CA . LEU A 1 66 ? 0.272 -12.807 -10.567 1.00 98.50 66 LEU A CA 1
ATOM 486 C C . LEU A 1 66 ? -0.856 -13.526 -11.323 1.00 98.50 66 LEU A C 1
ATOM 488 O O . LEU A 1 66 ? -1.475 -14.444 -10.786 1.00 98.50 66 LEU A O 1
ATOM 492 N N . PHE A 1 67 ? -1.088 -13.144 -12.578 1.00 98.31 67 PHE A N 1
ATOM 493 C CA . PHE A 1 67 ? -1.943 -13.879 -13.516 1.00 98.31 67 PHE A CA 1
ATOM 494 C C . PHE A 1 67 ? -1.365 -13.850 -14.936 1.00 98.31 67 PHE A C 1
ATOM 496 O O . PHE A 1 67 ? -0.480 -13.048 -15.239 1.00 98.31 67 PHE A O 1
ATOM 503 N N . ARG A 1 68 ? -1.870 -14.731 -15.806 1.00 98.25 68 ARG A N 1
ATOM 504 C CA . ARG A 1 68 ? -1.583 -14.727 -17.244 1.00 98.25 68 ARG A CA 1
ATOM 505 C C . ARG A 1 68 ? -2.828 -14.286 -18.007 1.00 98.25 68 ARG A C 1
ATOM 507 O O . ARG A 1 68 ? -3.906 -14.825 -17.781 1.00 98.25 68 ARG A O 1
ATOM 514 N N . LEU A 1 69 ? -2.678 -13.312 -18.895 1.00 97.38 69 LEU A N 1
ATOM 515 C CA . LEU A 1 69 ? -3.713 -12.812 -19.793 1.00 97.38 69 LEU A CA 1
ATOM 516 C C . LEU A 1 69 ? -3.501 -13.399 -21.190 1.00 97.38 69 LEU A C 1
ATOM 518 O O . LEU A 1 69 ? -2.495 -13.118 -21.847 1.00 97.38 69 LEU A O 1
ATOM 522 N N . LEU A 1 70 ? -4.465 -14.185 -21.656 1.00 95.88 70 LEU A N 1
ATOM 523 C CA . LEU A 1 70 ? -4.432 -14.845 -22.953 1.00 95.88 70 LEU A CA 1
ATOM 524 C C . LEU A 1 70 ? -4.736 -13.841 -24.065 1.00 95.88 70 LEU A C 1
ATOM 526 O O . LEU A 1 70 ? -5.873 -13.428 -24.284 1.00 95.88 70 LEU A O 1
ATOM 530 N N . LEU A 1 71 ? -3.709 -13.451 -24.810 1.00 92.38 71 LEU A N 1
ATOM 531 C CA . LEU A 1 71 ? -3.843 -12.589 -25.983 1.00 92.38 71 LEU A CA 1
ATOM 532 C C . LEU A 1 71 ? -4.005 -13.412 -27.278 1.00 92.38 71 LEU A C 1
ATOM 534 O O . LEU A 1 71 ? -3.374 -14.456 -27.419 1.00 92.38 71 LEU A O 1
ATOM 538 N N . PRO A 1 72 ? -4.820 -12.951 -28.251 1.00 89.00 72 PRO A N 1
ATOM 539 C CA . PRO A 1 72 ? -5.537 -11.677 -28.271 1.00 89.00 72 PRO A CA 1
ATOM 540 C C . PRO A 1 72 ? -6.906 -11.692 -27.574 1.00 89.00 72 PRO A C 1
ATOM 542 O O . PRO A 1 72 ? -7.528 -10.637 -27.572 1.00 89.00 72 PRO A O 1
ATOM 545 N N . ALA A 1 73 ? -7.360 -12.830 -27.034 1.00 87.69 73 ALA A N 1
ATOM 546 C CA . ALA A 1 73 ? -8.708 -13.006 -26.483 1.00 87.69 73 ALA A CA 1
ATOM 547 C C . ALA A 1 73 ? -9.035 -12.058 -25.315 1.00 87.69 73 ALA A C 1
ATOM 549 O O . ALA A 1 73 ? -10.184 -11.661 -25.175 1.00 87.69 73 ALA A O 1
ATOM 550 N N . GLY A 1 74 ? -8.031 -11.673 -24.521 1.00 87.56 74 GLY A N 1
ATOM 551 C CA . GLY A 1 74 ? -8.200 -10.793 -23.363 1.00 87.56 74 GLY A CA 1
ATOM 552 C C . GLY A 1 74 ? -8.762 -11.502 -22.129 1.00 87.56 74 GLY A C 1
ATOM 553 O O . GLY A 1 74 ? -9.163 -10.833 -21.187 1.00 87.56 74 GLY A O 1
ATOM 554 N N . GLU A 1 75 ? -8.782 -12.836 -22.121 1.00 93.19 75 GLU A N 1
ATOM 555 C CA . GLU A 1 75 ? -9.270 -13.639 -20.996 1.00 93.19 75 GLU A CA 1
ATOM 556 C C . GLU A 1 75 ? -8.121 -14.006 -20.048 1.00 93.19 75 GLU A C 1
ATOM 558 O O . GLU A 1 75 ? -6.993 -14.255 -20.484 1.00 93.19 75 GLU A O 1
ATOM 563 N N . ILE A 1 76 ? -8.396 -14.069 -18.746 1.00 97.06 76 ILE A N 1
ATOM 564 C CA . ILE A 1 76 ? -7.436 -14.595 -17.771 1.00 97.06 76 ILE A CA 1
ATOM 565 C C . ILE A 1 76 ? -7.328 -16.108 -17.950 1.00 97.06 76 ILE A C 1
ATOM 567 O O . ILE A 1 76 ? -8.336 -16.809 -17.993 1.00 97.06 76 ILE A O 1
ATOM 571 N N . ASP A 1 77 ? -6.101 -16.615 -17.990 1.00 97.12 77 ASP A N 1
ATOM 572 C CA . ASP A 1 77 ? -5.841 -18.045 -18.037 1.00 97.12 77 ASP A CA 1
ATOM 573 C C . ASP A 1 77 ? -6.373 -18.742 -16.764 1.00 97.12 77 ASP A C 1
ATOM 575 O O . ASP A 1 77 ? -5.925 -18.422 -15.653 1.00 97.12 77 ASP A O 1
ATOM 579 N N . PRO A 1 78 ? -7.335 -19.676 -16.884 1.00 95.25 78 PRO A N 1
ATOM 580 C CA . PRO A 1 78 ? -7.876 -20.397 -15.737 1.00 95.25 78 PRO A CA 1
ATOM 581 C C . PRO A 1 78 ? -6.908 -21.446 -15.171 1.00 95.25 78 PRO A C 1
ATOM 583 O O . PRO A 1 78 ? -7.029 -21.803 -13.999 1.00 95.25 78 PRO A O 1
ATOM 586 N N . ASP A 1 79 ? -5.950 -21.927 -15.967 1.00 95.31 79 ASP A N 1
ATOM 587 C CA . ASP A 1 79 ? -5.007 -22.981 -15.582 1.00 95.31 79 ASP A CA 1
ATOM 588 C C . ASP A 1 79 ? -3.726 -22.416 -14.941 1.00 95.31 79 ASP A C 1
ATOM 590 O O . ASP A 1 79 ? -2.900 -23.171 -14.427 1.00 95.31 79 ASP A O 1
ATOM 594 N N . PHE A 1 80 ? -3.569 -21.087 -14.918 1.00 97.50 80 PHE A N 1
ATOM 595 C CA . PHE A 1 80 ? -2.437 -20.392 -14.309 1.00 97.50 80 PHE A CA 1
ATOM 596 C C . PHE A 1 80 ? -2.888 -19.529 -13.120 1.00 97.50 80 PHE A C 1
ATOM 598 O O . PHE A 1 80 ? -3.249 -18.359 -13.263 1.00 97.50 80 PHE A O 1
ATOM 605 N N . SER A 1 81 ? -2.848 -20.111 -11.918 1.00 96.69 81 SER A N 1
ATOM 606 C CA . SER A 1 81 ? -3.304 -19.456 -10.681 1.00 96.69 81 SER A CA 1
ATOM 607 C C . SER A 1 81 ? -2.328 -19.649 -9.507 1.00 96.69 81 SER A C 1
ATOM 609 O O . SER A 1 81 ? -2.675 -20.283 -8.503 1.00 96.69 81 SER A O 1
ATOM 611 N N . PRO A 1 82 ? -1.089 -19.130 -9.599 1.00 97.75 82 PRO A N 1
ATOM 612 C CA . PRO A 1 82 ? -0.155 -19.168 -8.481 1.00 97.75 82 PRO A CA 1
ATOM 613 C C . PRO A 1 82 ? -0.647 -18.304 -7.305 1.00 97.75 82 PRO A C 1
ATOM 615 O O . PRO A 1 82 ? -1.221 -17.232 -7.482 1.00 97.75 82 PRO A O 1
ATOM 618 N N . ALA A 1 83 ? -0.377 -18.757 -6.081 1.00 96.94 83 ALA A N 1
ATOM 619 C CA . ALA A 1 83 ? -0.726 -18.066 -4.845 1.00 96.94 83 ALA A CA 1
ATOM 620 C C . ALA A 1 83 ? 0.516 -17.453 -4.179 1.00 96.94 83 ALA A C 1
ATOM 622 O O . ALA A 1 83 ? 1.226 -18.139 -3.437 1.00 96.94 83 ALA A O 1
ATOM 623 N N . ILE A 1 84 ? 0.789 -16.170 -4.431 1.00 98.12 84 ILE A N 1
ATOM 624 C CA . ILE A 1 84 ? 1.892 -15.424 -3.808 1.00 98.12 84 ILE A CA 1
ATOM 625 C C . ILE A 1 84 ? 1.328 -14.510 -2.720 1.00 98.12 84 ILE A C 1
ATOM 627 O O . ILE A 1 84 ? 0.364 -13.790 -2.957 1.00 98.12 84 ILE A O 1
ATOM 631 N N . ASN A 1 85 ? 1.912 -14.512 -1.520 1.00 95.81 85 ASN A N 1
ATOM 632 C CA . ASN A 1 85 ? 1.348 -13.796 -0.364 1.00 95.81 85 ASN A CA 1
ATOM 633 C C . ASN A 1 85 ? 1.814 -12.337 -0.201 1.00 95.81 85 ASN A C 1
ATOM 635 O O . ASN A 1 85 ? 1.717 -11.784 0.895 1.00 95.81 85 ASN A O 1
ATOM 639 N N . GLY A 1 86 ? 2.366 -11.735 -1.248 1.00 96.62 86 GLY A N 1
ATOM 640 C CA . GLY A 1 86 ? 2.889 -10.377 -1.222 1.00 96.62 86 GLY A CA 1
ATOM 641 C C . GLY A 1 86 ? 3.194 -9.864 -2.628 1.00 96.62 86 GLY A C 1
ATOM 642 O O . GLY A 1 86 ? 3.121 -10.640 -3.585 1.00 96.62 86 GLY A O 1
ATOM 643 N N . PRO A 1 87 ? 3.516 -8.567 -2.759 1.00 97.19 87 PRO A N 1
ATOM 644 C CA . PRO A 1 87 ? 3.700 -7.928 -4.052 1.00 97.19 87 PRO A CA 1
ATOM 645 C C . PRO A 1 87 ? 4.822 -8.567 -4.874 1.00 97.19 87 PRO A C 1
ATOM 647 O O . PRO A 1 87 ? 5.910 -8.863 -4.364 1.00 97.19 87 PRO A O 1
ATOM 650 N N . VAL A 1 88 ? 4.565 -8.705 -6.172 1.00 98.75 88 VAL A N 1
ATOM 651 C CA . VAL A 1 88 ? 5.540 -9.133 -7.179 1.00 98.75 88 VAL A CA 1
ATOM 652 C C . VAL A 1 88 ? 5.930 -7.917 -8.020 1.00 98.75 88 VAL A C 1
ATOM 654 O O . VAL A 1 88 ? 5.083 -7.296 -8.656 1.00 98.75 88 VAL A O 1
ATOM 657 N N . PHE A 1 89 ? 7.216 -7.566 -8.010 1.00 98.31 89 PHE A N 1
ATOM 658 C CA . PHE A 1 89 ? 7.763 -6.402 -8.719 1.00 98.31 89 PHE A CA 1
ATOM 659 C C . PHE A 1 89 ? 8.457 -6.766 -10.032 1.00 98.31 89 PHE A C 1
ATOM 661 O O . PHE A 1 89 ? 8.652 -5.906 -10.885 1.00 98.31 89 PHE A O 1
ATOM 668 N N . SER A 1 90 ? 8.843 -8.031 -10.200 1.00 98.19 90 SER A N 1
ATOM 669 C CA . SER A 1 90 ? 9.554 -8.517 -11.378 1.00 98.19 90 SER A CA 1
ATOM 670 C C . SER A 1 90 ? 9.036 -9.889 -11.778 1.00 98.19 90 SER A C 1
ATOM 672 O O . SER A 1 90 ? 8.865 -10.766 -10.929 1.00 98.19 90 SER A O 1
ATOM 674 N N . VAL A 1 91 ? 8.819 -10.078 -13.074 1.00 98.44 91 VAL A N 1
ATOM 675 C CA . VAL A 1 91 ? 8.455 -11.358 -13.675 1.00 98.44 91 VAL A CA 1
ATOM 676 C C . VAL A 1 91 ? 9.269 -11.540 -14.949 1.00 98.44 91 VAL A C 1
ATOM 678 O O . VAL A 1 91 ? 9.496 -10.581 -15.681 1.00 98.44 91 VAL A O 1
ATOM 681 N N . LEU A 1 92 ? 9.764 -12.755 -15.170 1.00 97.69 92 LEU A N 1
ATOM 682 C CA . LEU A 1 92 ? 10.596 -13.089 -16.321 1.00 97.69 92 LEU A CA 1
ATOM 683 C C . LEU A 1 92 ? 10.367 -14.543 -16.714 1.00 97.69 92 LEU A C 1
ATOM 685 O O . LEU A 1 92 ? 10.571 -15.440 -15.894 1.00 97.69 92 LEU A O 1
ATOM 689 N N . GLU A 1 93 ? 10.002 -14.792 -17.965 1.00 97.25 93 GLU A N 1
ATOM 690 C CA . GLU A 1 93 ? 9.955 -16.154 -18.488 1.00 97.25 93 GLU A CA 1
ATOM 691 C C . GLU A 1 93 ? 11.348 -16.604 -18.960 1.00 97.25 93 GLU A C 1
ATOM 693 O O . GLU A 1 93 ? 12.097 -15.876 -19.613 1.00 97.25 93 GLU A O 1
ATOM 698 N N . GLN A 1 94 ? 11.724 -17.825 -18.595 1.00 95.00 94 GLN A N 1
ATOM 699 C CA . GLN A 1 94 ? 12.944 -18.484 -19.036 1.00 95.00 94 GLN A CA 1
ATOM 700 C C . GLN A 1 94 ? 12.743 -19.102 -20.433 1.00 95.00 94 GLN A C 1
ATOM 702 O O . GLN A 1 94 ? 11.620 -19.437 -20.807 1.00 95.00 94 GLN A O 1
ATOM 707 N N . PRO A 1 95 ? 13.825 -19.367 -21.194 1.00 91.88 95 PRO A N 1
ATOM 708 C CA . PRO A 1 95 ? 13.730 -20.028 -22.500 1.00 91.88 95 PRO A CA 1
ATOM 709 C C . PRO A 1 95 ? 13.044 -21.405 -22.493 1.00 91.88 95 PRO A C 1
ATOM 711 O O . PRO A 1 95 ? 12.620 -21.876 -23.542 1.00 91.88 95 PRO A O 1
ATOM 714 N N . ASP A 1 96 ? 12.936 -22.063 -21.339 1.00 92.50 96 ASP A N 1
ATOM 715 C CA . ASP A 1 96 ? 12.266 -23.357 -21.179 1.00 92.50 96 ASP A CA 1
ATOM 716 C C . ASP A 1 96 ? 10.806 -23.261 -20.692 1.00 92.50 96 ASP A C 1
ATOM 718 O O . ASP A 1 96 ? 10.209 -24.287 -20.363 1.00 92.50 96 ASP A O 1
ATOM 722 N N . GLY A 1 97 ? 10.240 -22.052 -20.637 1.00 94.31 97 GLY A N 1
ATOM 723 C CA . GLY A 1 97 ? 8.857 -21.791 -20.232 1.00 94.31 97 GLY A CA 1
ATOM 724 C C . GLY A 1 97 ? 8.636 -21.695 -18.720 1.00 94.31 97 GLY A C 1
ATOM 725 O O . GLY A 1 97 ? 7.513 -21.500 -18.259 1.00 94.31 97 GLY A O 1
ATOM 726 N N . ARG A 1 98 ? 9.683 -21.851 -17.898 1.00 97.38 98 ARG A N 1
ATOM 727 C CA . ARG A 1 98 ? 9.573 -21.594 -16.454 1.00 97.38 98 ARG A CA 1
ATOM 728 C C . ARG A 1 98 ? 9.568 -20.098 -16.177 1.00 97.38 98 ARG A C 1
ATOM 730 O O . ARG A 1 98 ? 10.219 -19.329 -16.869 1.00 97.38 98 ARG A O 1
ATOM 737 N N . ILE A 1 99 ? 8.891 -19.683 -15.116 1.00 98.38 99 ILE A N 1
ATOM 738 C CA . ILE A 1 99 ? 8.658 -18.268 -14.816 1.00 98.38 99 ILE A CA 1
ATOM 739 C C . ILE A 1 99 ? 9.370 -17.904 -13.518 1.00 98.38 99 ILE A C 1
ATOM 741 O O . ILE A 1 99 ? 9.117 -18.489 -12.470 1.00 98.38 99 ILE A O 1
ATOM 745 N N . LEU A 1 100 ? 10.272 -16.934 -13.565 1.00 98.56 100 LEU A N 1
ATOM 746 C CA . LEU A 1 100 ? 10.906 -16.355 -12.388 1.00 98.56 100 LEU A CA 1
ATOM 747 C C . LEU A 1 100 ? 10.068 -15.189 -11.869 1.00 98.56 100 LEU A C 1
ATOM 749 O O . LEU A 1 100 ? 9.584 -14.373 -12.650 1.00 98.56 100 LEU A O 1
ATOM 753 N N . ILE A 1 101 ? 9.946 -15.098 -10.546 1.00 98.75 101 ILE A N 1
ATOM 754 C CA . ILE A 1 101 ? 9.256 -14.001 -9.864 1.00 98.75 101 ILE A CA 1
ATOM 755 C C . ILE A 1 101 ? 10.151 -13.388 -8.790 1.00 98.75 101 ILE A C 1
ATOM 757 O O . ILE A 1 101 ? 10.813 -14.105 -8.035 1.00 98.75 101 ILE A O 1
ATOM 761 N N . GLY A 1 102 ? 10.160 -12.060 -8.724 1.00 98.56 102 GLY A N 1
ATOM 762 C CA . GLY A 1 102 ? 10.895 -11.258 -7.750 1.00 98.56 102 GLY A CA 1
ATOM 763 C C . GLY A 1 102 ? 9.972 -10.232 -7.100 1.00 98.56 102 GLY A C 1
ATOM 764 O O . GLY A 1 102 ? 9.132 -9.641 -7.776 1.00 98.56 102 GLY A O 1
ATOM 765 N N . GLY A 1 103 ? 10.078 -10.035 -5.789 1.00 98.38 103 GLY A N 1
ATOM 766 C CA . GLY A 1 103 ? 9.201 -9.106 -5.077 1.00 98.38 103 GLY A CA 1
ATOM 767 C C . GLY A 1 103 ? 9.454 -9.042 -3.577 1.00 98.38 103 GLY A C 1
ATOM 768 O O . GLY A 1 103 ? 10.559 -9.335 -3.117 1.00 98.38 103 GLY A O 1
ATOM 769 N N . ILE A 1 104 ? 8.416 -8.680 -2.819 1.00 98.00 104 ILE A N 1
ATOM 770 C CA . ILE A 1 104 ? 8.376 -8.782 -1.353 1.00 98.00 104 ILE A CA 1
ATOM 771 C C . ILE A 1 104 ? 7.286 -9.787 -0.999 1.00 98.00 104 ILE A C 1
ATOM 773 O O . ILE A 1 104 ? 6.115 -9.455 -0.866 1.00 98.00 104 ILE A O 1
ATOM 777 N N . PHE A 1 105 ? 7.674 -11.043 -0.847 1.00 97.81 105 PHE A N 1
ATOM 778 C CA . PHE A 1 105 ? 6.774 -12.121 -0.450 1.00 97.81 105 PHE A CA 1
ATOM 779 C C . PHE A 1 105 ? 7.539 -13.127 0.398 1.00 97.81 105 PHE A C 1
ATOM 781 O O . PHE A 1 105 ? 8.768 -13.146 0.408 1.00 97.81 105 PHE A O 1
ATOM 788 N N . THR A 1 106 ? 6.813 -13.956 1.140 1.00 97.06 106 THR A N 1
ATOM 789 C CA . THR A 1 106 ? 7.395 -14.973 2.034 1.00 97.06 106 THR A CA 1
ATOM 790 C C . THR A 1 106 ? 6.904 -16.382 1.729 1.00 97.06 106 THR A C 1
ATOM 792 O O . THR A 1 106 ? 7.476 -17.358 2.223 1.00 97.06 106 THR A O 1
ATOM 795 N N . GLN A 1 107 ? 5.856 -16.509 0.913 1.00 97.00 107 GLN A N 1
ATOM 796 C CA . GLN A 1 107 ? 5.281 -17.781 0.510 1.00 97.00 107 GLN A CA 1
ATOM 797 C C . GLN A 1 107 ? 4.810 -17.754 -0.942 1.00 97.00 107 GLN A C 1
ATOM 799 O O . GLN A 1 107 ? 4.296 -16.747 -1.428 1.00 97.00 107 GLN A O 1
ATOM 804 N N . VAL A 1 108 ? 4.938 -18.911 -1.590 1.00 98.19 108 VAL A N 1
ATOM 805 C CA . VAL A 1 108 ? 4.410 -19.205 -2.924 1.00 98.19 108 VAL A CA 1
ATOM 806 C C . VAL A 1 108 ? 3.727 -20.567 -2.862 1.00 98.19 108 VAL A C 1
ATOM 808 O O . VAL A 1 108 ? 4.343 -21.543 -2.430 1.00 98.19 108 VAL A O 1
ATOM 811 N N . ASN A 1 109 ? 2.453 -20.642 -3.251 1.00 96.81 109 ASN A N 1
ATOM 812 C CA . ASN A 1 109 ? 1.625 -21.853 -3.184 1.00 96.81 109 ASN A CA 1
ATOM 813 C C . ASN A 1 109 ? 1.677 -22.528 -1.795 1.00 96.81 109 ASN A C 1
ATOM 815 O O . ASN A 1 109 ? 1.846 -23.741 -1.675 1.00 96.81 109 ASN A O 1
ATOM 819 N N . GLY A 1 110 ? 1.620 -21.717 -0.729 1.00 95.06 110 GLY A N 1
ATOM 820 C CA . GLY A 1 110 ? 1.688 -22.161 0.673 1.00 95.06 110 GLY A CA 1
ATOM 821 C C . GLY A 1 110 ? 3.062 -22.661 1.146 1.00 95.06 110 GLY A C 1
ATOM 822 O O . GLY A 1 110 ? 3.210 -23.052 2.302 1.00 95.06 110 GLY A O 1
ATOM 823 N N . SER A 1 111 ? 4.080 -22.658 0.281 1.00 96.75 111 SER A N 1
ATOM 824 C CA . SER A 1 111 ? 5.448 -23.058 0.623 1.00 96.75 111 SER A CA 1
ATOM 825 C C . SER A 1 111 ? 6.313 -21.837 0.922 1.00 96.75 111 SER A C 1
ATOM 827 O O . SER A 1 111 ? 6.248 -20.841 0.204 1.00 96.75 111 SER A O 1
ATOM 829 N N . ALA A 1 112 ? 7.162 -21.920 1.950 1.00 95.31 112 ALA A N 1
ATOM 830 C CA . ALA A 1 112 ? 8.073 -20.838 2.321 1.00 95.31 112 ALA A CA 1
ATOM 831 C C . ALA A 1 112 ? 9.087 -20.554 1.198 1.00 95.31 112 ALA A C 1
ATOM 833 O O . ALA A 1 112 ? 9.975 -21.365 0.916 1.00 95.31 112 ALA A O 1
ATOM 834 N N . ARG A 1 113 ? 8.943 -19.390 0.564 1.00 95.31 113 ARG A N 1
ATOM 835 C CA . ARG A 1 113 ? 9.794 -18.873 -0.511 1.00 95.31 113 ARG A CA 1
ATOM 836 C C . ARG A 1 113 ? 9.824 -17.364 -0.378 1.00 95.31 113 ARG A C 1
ATOM 838 O O . ARG A 1 113 ? 8.787 -16.731 -0.526 1.00 95.31 113 ARG A O 1
ATOM 845 N N . SER A 1 114 ? 10.990 -16.808 -0.072 1.00 94.31 114 SER A N 1
ATOM 846 C CA . SER A 1 114 ? 11.109 -15.379 0.207 1.00 94.31 114 SER A CA 1
ATOM 847 C C . SER A 1 114 ? 11.704 -14.627 -0.970 1.00 94.31 114 SER A C 1
ATOM 849 O O . SER A 1 114 ? 12.798 -14.973 -1.414 1.00 94.31 114 SER A O 1
ATOM 851 N N . ASN A 1 115 ? 11.001 -13.582 -1.409 1.00 98.12 115 ASN A N 1
ATOM 852 C CA . ASN A 1 115 ? 11.415 -12.524 -2.343 1.00 98.12 115 ASN A CA 1
ATOM 853 C C . ASN A 1 115 ? 11.832 -12.947 -3.764 1.00 98.12 115 ASN A C 1
ATOM 855 O O . ASN A 1 115 ? 11.807 -12.115 -4.665 1.00 98.12 115 ASN A O 1
ATOM 859 N N . LEU A 1 116 ? 12.219 -14.204 -3.984 1.00 97.88 116 LEU A N 1
ATOM 860 C CA . LEU A 1 116 ? 12.630 -14.753 -5.270 1.00 97.88 116 LEU A CA 1
ATOM 861 C C . LEU A 1 116 ? 12.249 -16.233 -5.364 1.00 97.88 116 LEU A C 1
ATOM 863 O O . LEU A 1 116 ? 12.646 -17.042 -4.522 1.00 97.88 116 LEU A O 1
ATOM 867 N N . ALA A 1 117 ? 11.497 -16.588 -6.402 1.00 97.88 117 ALA A N 1
ATOM 868 C CA . ALA A 1 117 ? 11.066 -17.956 -6.665 1.00 97.88 117 ALA A CA 1
ATOM 869 C C . ALA A 1 117 ? 10.997 -18.242 -8.169 1.00 97.88 117 ALA A C 1
ATOM 871 O O . ALA A 1 117 ? 11.036 -17.330 -8.996 1.00 97.88 117 ALA A O 1
ATOM 872 N N . ARG A 1 118 ? 10.876 -19.528 -8.507 1.00 98.44 118 ARG A N 1
ATOM 873 C CA . ARG A 1 118 ? 10.580 -19.985 -9.861 1.00 98.44 118 ARG A CA 1
ATOM 874 C C . ARG A 1 118 ? 9.313 -20.827 -9.868 1.00 98.44 118 ARG A C 1
ATOM 876 O O . ARG A 1 118 ? 9.124 -21.675 -8.999 1.00 98.44 118 ARG A O 1
ATOM 883 N N . LEU A 1 119 ? 8.473 -20.598 -10.859 1.00 98.62 119 LEU A N 1
ATOM 884 C CA . LEU A 1 119 ? 7.275 -21.352 -11.172 1.00 98.62 119 LEU A CA 1
ATOM 885 C C . LEU A 1 119 ? 7.514 -22.171 -12.443 1.00 98.62 119 LEU A C 1
ATOM 887 O O . LEU A 1 119 ? 8.317 -21.798 -13.300 1.00 98.62 119 LEU A O 1
ATOM 891 N N . ASN A 1 120 ? 6.804 -23.280 -12.576 1.00 97.94 120 ASN A N 1
ATOM 892 C CA . ASN A 1 120 ? 6.632 -23.947 -13.859 1.00 97.94 120 ASN A CA 1
ATOM 893 C C . ASN A 1 120 ? 5.636 -23.153 -14.725 1.00 97.94 120 ASN A C 1
ATOM 895 O O . ASN A 1 120 ? 4.953 -22.255 -14.228 1.00 97.94 120 ASN A O 1
ATOM 899 N N . ALA A 1 121 ? 5.529 -23.504 -16.007 1.00 96.25 121 ALA A N 1
ATOM 900 C CA . ALA A 1 121 ? 4.620 -22.846 -16.954 1.00 96.25 121 ALA A CA 1
ATOM 901 C C . ALA A 1 121 ? 3.133 -22.896 -16.531 1.00 96.25 121 ALA A C 1
ATOM 903 O O . ALA A 1 121 ? 2.341 -22.065 -16.958 1.00 96.25 121 ALA A O 1
ATOM 904 N N . ASP A 1 122 ? 2.757 -23.860 -15.683 1.00 95.88 122 ASP A N 1
ATOM 905 C CA . ASP A 1 122 ? 1.411 -24.017 -15.109 1.00 95.88 122 ASP A CA 1
ATOM 906 C C . ASP A 1 122 ? 1.211 -23.241 -13.788 1.00 95.88 122 ASP A C 1
ATOM 908 O O . ASP A 1 122 ? 0.185 -23.369 -13.126 1.00 95.88 122 ASP A O 1
ATOM 912 N N . GLY A 1 123 ? 2.204 -22.463 -13.348 1.00 97.12 123 GLY A N 1
ATOM 913 C CA . GLY A 1 123 ? 2.150 -21.702 -12.097 1.00 97.12 123 GLY A CA 1
ATOM 914 C C . GLY A 1 123 ? 2.430 -22.527 -10.834 1.00 97.12 123 GLY A C 1
ATOM 915 O O . GLY A 1 123 ? 2.445 -21.980 -9.726 1.00 97.12 123 GLY A O 1
ATOM 916 N N . SER A 1 124 ? 2.704 -23.831 -10.954 1.00 98.12 124 SER A N 1
ATOM 917 C CA . SER A 1 124 ? 3.164 -24.639 -9.822 1.00 98.12 124 SER A CA 1
ATOM 918 C C . SER A 1 124 ? 4.588 -24.247 -9.406 1.00 98.12 124 SER A C 1
ATOM 920 O O . SER A 1 124 ? 5.398 -23.805 -10.217 1.00 98.12 124 SER A O 1
ATOM 922 N N . LEU A 1 125 ? 4.920 -24.385 -8.119 1.00 98.31 125 LEU A N 1
ATOM 923 C CA . LEU A 1 125 ? 6.226 -23.965 -7.596 1.00 98.31 125 LEU A CA 1
ATOM 924 C C . LEU A 1 125 ? 7.336 -24.954 -7.999 1.00 98.31 125 LEU A C 1
ATOM 926 O O . LEU A 1 125 ? 7.265 -26.138 -7.658 1.00 98.31 125 LEU A O 1
ATOM 930 N N . ASP A 1 126 ? 8.414 -24.459 -8.613 1.00 97.81 126 ASP A N 1
ATOM 931 C CA . ASP A 1 126 ? 9.643 -25.229 -8.811 1.00 97.81 126 ASP A CA 1
ATOM 932 C C . ASP A 1 126 ? 10.475 -25.228 -7.520 1.00 97.81 126 ASP A C 1
ATOM 934 O O . ASP A 1 126 ? 11.130 -24.254 -7.146 1.00 97.81 126 ASP A O 1
ATOM 938 N N . ASN A 1 127 ? 10.473 -26.365 -6.828 1.00 94.69 127 ASN A N 1
ATOM 939 C CA . ASN A 1 127 ? 11.175 -26.515 -5.557 1.00 94.69 127 ASN A CA 1
ATOM 940 C C . ASN A 1 127 ? 12.702 -26.605 -5.672 1.00 94.69 127 ASN A C 1
ATOM 942 O O . ASN A 1 127 ? 13.376 -26.533 -4.640 1.00 94.69 127 ASN A O 1
ATOM 946 N N . SER A 1 128 ? 13.244 -26.764 -6.884 1.00 94.56 128 SER A N 1
ATOM 947 C CA . SER A 1 128 ? 14.689 -26.859 -7.122 1.00 94.56 128 S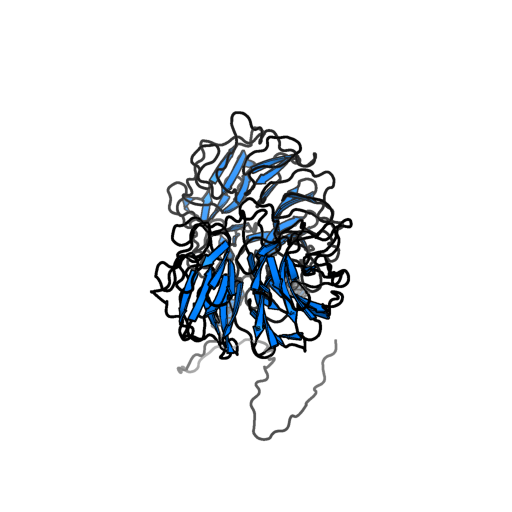ER A CA 1
ATOM 948 C C . SER A 1 128 ? 15.402 -25.504 -7.119 1.00 94.56 128 SER A C 1
ATOM 950 O O . SER A 1 128 ? 16.624 -25.470 -7.014 1.00 94.56 128 SER A O 1
ATOM 952 N N . PHE A 1 129 ? 14.658 -24.395 -7.183 1.00 96.31 129 PHE A N 1
ATOM 953 C CA . PHE A 1 129 ? 15.204 -23.041 -7.245 1.00 96.31 129 PHE A CA 1
ATOM 954 C C . PHE A 1 129 ? 14.948 -22.283 -5.940 1.00 96.31 129 PHE A C 1
ATOM 956 O O . PHE A 1 129 ? 13.813 -21.923 -5.624 1.00 96.31 129 PHE A O 1
ATOM 963 N N . ASN A 1 130 ? 16.003 -22.035 -5.161 1.00 91.62 130 ASN A N 1
ATOM 964 C CA . ASN A 1 130 ? 15.895 -21.285 -3.905 1.00 91.62 130 ASN A CA 1
ATOM 965 C C . ASN A 1 130 ? 17.162 -20.476 -3.582 1.00 91.62 130 ASN A C 1
ATOM 967 O O . ASN A 1 130 ? 17.931 -20.858 -2.696 1.00 91.62 130 ASN A O 1
ATOM 971 N N . PRO A 1 131 ? 17.385 -19.355 -4.277 1.00 91.00 131 PRO A N 1
ATOM 972 C CA . PRO A 1 131 ? 18.570 -18.525 -4.073 1.00 91.00 131 PRO A CA 1
ATOM 973 C C . PRO A 1 131 ? 18.538 -17.723 -2.757 1.00 91.00 131 PRO A C 1
ATOM 975 O O . PRO A 1 131 ? 19.588 -17.313 -2.274 1.00 91.00 131 PRO A O 1
ATOM 978 N N . GLY A 1 132 ? 17.366 -17.521 -2.137 1.00 91.19 132 GLY A N 1
ATOM 979 C CA . GLY A 1 132 ? 17.235 -16.986 -0.774 1.00 91.19 132 GLY A CA 1
ATOM 980 C C . GLY A 1 132 ? 17.680 -15.528 -0.594 1.00 91.19 132 GLY A C 1
ATOM 981 O O . GLY A 1 132 ? 18.619 -15.266 0.160 1.00 91.19 132 GLY A O 1
ATOM 982 N N . ALA A 1 133 ? 17.014 -14.585 -1.271 1.00 96.19 133 ALA A N 1
ATOM 983 C CA . ALA A 1 133 ? 17.229 -13.147 -1.075 1.00 96.19 133 ALA A CA 1
ATOM 984 C C . ALA A 1 133 ? 16.580 -12.671 0.237 1.00 96.19 133 ALA A C 1
ATOM 986 O O . ALA A 1 133 ? 15.431 -13.015 0.527 1.00 96.19 133 ALA A O 1
ATOM 987 N N . ASN A 1 134 ? 17.292 -11.872 1.038 1.00 96.62 134 ASN A N 1
ATOM 988 C CA . ASN A 1 134 ? 16.793 -11.429 2.348 1.00 96.62 134 ASN A CA 1
ATOM 989 C C . ASN A 1 134 ? 15.874 -10.196 2.307 1.00 96.62 134 ASN A C 1
ATOM 991 O O . ASN A 1 134 ? 15.271 -9.866 3.324 1.00 96.62 134 ASN A O 1
ATOM 995 N N . GLU A 1 135 ? 15.761 -9.537 1.158 1.00 97.75 135 GLU A N 1
ATOM 996 C CA . GLU A 1 135 ? 14.936 -8.345 0.953 1.00 97.75 135 GLU A CA 1
ATOM 997 C C . GLU A 1 135 ? 14.400 -8.307 -0.486 1.00 97.75 135 GLU A C 1
ATOM 999 O O . GLU A 1 135 ? 14.621 -9.246 -1.255 1.00 97.75 135 GLU A O 1
ATOM 1004 N N . ALA A 1 136 ? 13.707 -7.221 -0.838 1.00 97.81 136 ALA A N 1
ATOM 1005 C CA . ALA A 1 136 ? 13.038 -7.028 -2.117 1.00 97.81 136 ALA A CA 1
ATOM 1006 C C . ALA A 1 136 ? 13.950 -7.277 -3.329 1.00 97.81 136 ALA A C 1
ATOM 1008 O O . ALA A 1 136 ? 15.085 -6.784 -3.390 1.00 97.81 136 ALA A O 1
ATOM 1009 N N . VAL A 1 137 ? 13.401 -7.985 -4.316 1.00 98.62 137 VAL A N 1
ATOM 1010 C CA . VAL A 1 137 ? 13.977 -8.167 -5.653 1.00 98.62 137 VAL A CA 1
ATOM 1011 C C . VAL A 1 137 ? 13.122 -7.400 -6.660 1.00 98.62 137 VAL A C 1
ATOM 1013 O O . VAL A 1 137 ? 11.926 -7.658 -6.767 1.00 98.62 137 VAL A O 1
ATOM 1016 N N . TYR A 1 138 ? 13.739 -6.474 -7.395 1.00 98.38 138 TYR A N 1
ATOM 1017 C CA . TYR A 1 138 ? 13.075 -5.615 -8.388 1.00 98.38 138 TYR A CA 1
ATOM 1018 C C . TYR A 1 138 ? 13.457 -5.971 -9.828 1.00 98.38 138 TYR A C 1
ATOM 1020 O O . TYR A 1 138 ? 12.709 -5.689 -10.758 1.00 98.38 138 TYR A O 1
ATOM 1028 N N . VAL A 1 139 ? 14.607 -6.620 -10.021 1.00 98.38 139 VAL A N 1
ATOM 1029 C CA . VAL A 1 139 ? 15.160 -6.932 -11.340 1.00 98.38 139 VAL A CA 1
ATOM 1030 C C . VAL A 1 139 ? 15.425 -8.422 -11.466 1.00 98.38 139 VAL A C 1
ATOM 1032 O O . VAL A 1 139 ? 16.128 -9.008 -10.638 1.00 98.38 139 VAL A O 1
ATOM 1035 N N . LEU A 1 140 ? 14.956 -8.988 -12.574 1.00 97.94 140 LEU A N 1
ATOM 1036 C CA . LEU A 1 140 ? 15.323 -10.300 -13.087 1.00 97.94 140 LEU A CA 1
ATOM 1037 C C . LEU A 1 140 ? 15.727 -10.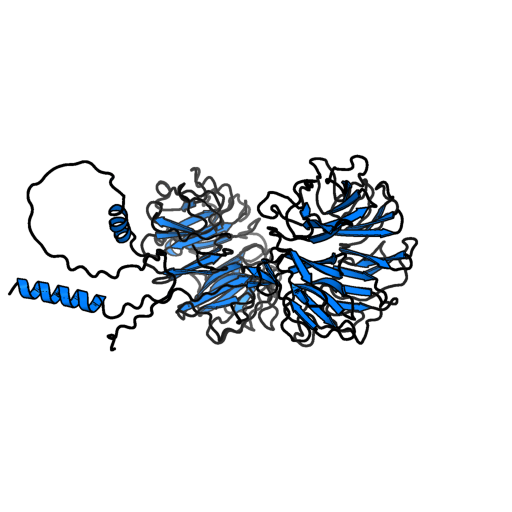145 -14.553 1.00 97.94 140 LEU A C 1
ATOM 1039 O O . LEU A 1 140 ? 14.991 -9.554 -15.338 1.00 97.94 140 LEU A O 1
ATOM 1043 N N . SER A 1 141 ? 16.893 -10.664 -14.937 1.00 95.44 141 SER A N 1
ATOM 1044 C CA . SER A 1 141 ? 17.330 -10.633 -16.337 1.00 95.44 141 SER A CA 1
ATOM 1045 C C . SER A 1 141 ? 18.235 -11.813 -16.673 1.00 95.44 141 SER A C 1
ATOM 1047 O O . SER A 1 141 ? 19.189 -12.092 -15.948 1.00 95.44 141 SER A O 1
ATOM 1049 N N . VAL A 1 142 ? 17.951 -12.520 -17.767 1.00 93.44 142 VAL A N 1
ATOM 1050 C CA . VAL A 1 142 ? 18.788 -13.635 -18.232 1.00 93.44 142 VAL A CA 1
ATOM 1051 C C . VAL A 1 142 ? 20.143 -13.110 -18.738 1.00 93.44 142 VAL A C 1
ATOM 1053 O O . VAL A 1 142 ? 20.207 -12.237 -19.605 1.00 93.44 142 VAL A O 1
ATOM 1056 N N . ASP A 1 143 ? 21.243 -13.678 -18.235 1.00 90.62 143 ASP A N 1
ATOM 1057 C CA . ASP A 1 143 ? 22.615 -13.431 -18.697 1.00 90.62 143 ASP A CA 1
ATOM 1058 C C . ASP A 1 143 ? 23.156 -14.661 -19.438 1.00 90.62 143 ASP A C 1
ATOM 1060 O O . ASP A 1 143 ? 23.808 -15.538 -18.872 1.00 90.62 143 ASP A O 1
ATOM 1064 N N . GLY A 1 144 ? 22.866 -14.731 -20.738 1.00 86.81 144 GLY A N 1
ATOM 1065 C CA . GLY A 1 144 ? 23.232 -15.891 -21.552 1.00 86.81 144 GLY A CA 1
ATOM 1066 C C . GLY A 1 144 ? 22.464 -17.163 -21.153 1.00 86.81 144 GLY A C 1
ATOM 1067 O O . GLY A 1 144 ? 21.446 -17.085 -20.476 1.00 86.81 144 GLY A O 1
ATOM 1068 N N . PRO A 1 145 ? 22.906 -18.353 -21.592 1.00 88.38 145 PRO A N 1
ATOM 1069 C CA . PRO A 1 145 ? 22.147 -19.589 -21.382 1.00 88.38 145 PRO A CA 1
ATOM 1070 C C . PRO A 1 145 ? 22.162 -20.091 -19.930 1.00 88.38 145 PRO A C 1
ATOM 1072 O O . PRO A 1 145 ? 21.275 -20.846 -19.541 1.00 88.38 145 PRO A O 1
ATOM 1075 N N . ASP A 1 146 ? 23.160 -19.685 -19.140 1.00 93.00 146 ASP A N 1
ATOM 1076 C CA . ASP A 1 146 ? 23.486 -20.347 -17.874 1.00 93.00 146 ASP A CA 1
ATOM 1077 C C . ASP A 1 146 ? 23.259 -19.474 -16.639 1.00 93.00 146 ASP A C 1
ATOM 1079 O O . ASP A 1 146 ? 23.286 -19.995 -15.521 1.00 93.00 146 ASP A O 1
ATOM 1083 N N . HIS A 1 147 ? 23.032 -18.166 -16.797 1.00 94.88 147 HIS A N 1
ATOM 1084 C CA . HIS A 1 147 ? 22.994 -17.239 -15.669 1.00 94.88 147 HIS A CA 1
ATOM 1085 C C . HIS A 1 147 ? 21.757 -16.343 -15.638 1.00 94.88 147 HIS A C 1
ATOM 1087 O O . HIS A 1 147 ? 21.138 -16.029 -16.651 1.00 94.88 147 HIS A O 1
ATOM 1093 N N . LEU A 1 148 ? 21.424 -15.913 -14.425 1.00 96.06 148 LEU A N 1
ATOM 1094 C CA . LEU A 1 148 ? 20.392 -14.938 -14.111 1.00 96.06 148 LEU A CA 1
ATOM 1095 C C . LEU A 1 148 ? 21.017 -13.812 -13.290 1.00 96.06 148 LEU A C 1
ATOM 1097 O O . LEU A 1 148 ? 21.661 -14.074 -12.270 1.00 96.06 148 LEU A O 1
ATOM 1101 N N . ILE A 1 149 ? 20.788 -12.573 -13.710 1.00 97.25 149 ILE A N 1
ATOM 1102 C CA . ILE A 1 149 ? 21.056 -11.374 -12.920 1.00 97.25 149 ILE A CA 1
ATOM 1103 C C . ILE A 1 149 ? 19.837 -11.068 -12.060 1.00 97.25 149 ILE A C 1
ATOM 1105 O O . ILE A 1 149 ? 18.700 -11.083 -12.535 1.00 97.25 149 ILE A O 1
ATOM 1109 N N . ILE A 1 150 ? 20.102 -10.776 -10.792 1.00 98.06 150 ILE A N 1
ATOM 1110 C CA . ILE A 1 150 ? 19.110 -10.402 -9.792 1.00 98.06 150 ILE A CA 1
ATOM 1111 C C . ILE A 1 150 ? 19.525 -9.049 -9.223 1.00 98.06 150 ILE A C 1
ATOM 1113 O O . ILE A 1 150 ? 20.634 -8.920 -8.699 1.00 98.06 150 ILE A O 1
ATOM 1117 N N . GLY A 1 151 ? 18.637 -8.061 -9.303 1.00 98.25 151 GLY A N 1
ATOM 1118 C CA . GLY A 1 151 ? 18.824 -6.737 -8.708 1.00 98.25 151 GLY A CA 1
ATOM 1119 C C . GLY A 1 151 ? 17.714 -6.407 -7.713 1.00 98.25 151 GLY A C 1
ATOM 1120 O O . GLY A 1 151 ? 16.576 -6.858 -7.861 1.00 98.25 151 GLY A O 1
ATOM 1121 N N . GLY A 1 152 ? 18.041 -5.665 -6.661 1.00 98.31 152 GLY A N 1
ATOM 1122 C CA . GLY A 1 152 ? 17.084 -5.364 -5.602 1.00 98.31 152 GLY A CA 1
ATOM 1123 C C . GLY A 1 152 ? 17.637 -4.477 -4.492 1.00 98.31 152 GLY A C 1
ATOM 1124 O O . GLY A 1 152 ? 18.686 -3.852 -4.649 1.00 98.31 152 GLY A O 1
ATOM 1125 N N . SER A 1 153 ? 16.949 -4.462 -3.348 1.00 98.12 153 SER A N 1
ATOM 1126 C CA . SER A 1 153 ? 17.438 -3.837 -2.102 1.00 98.12 153 SER A CA 1
ATOM 1127 C C . SER A 1 153 ? 18.210 -4.806 -1.201 1.00 98.12 153 SER A C 1
ATOM 1129 O O . SER A 1 153 ? 18.794 -4.385 -0.208 1.00 98.12 153 SER A O 1
ATOM 1131 N N . PHE A 1 154 ? 18.231 -6.100 -1.537 1.00 98.00 154 PHE A N 1
ATOM 1132 C CA . PHE A 1 154 ? 18.815 -7.144 -0.696 1.00 98.00 154 PHE A CA 1
ATOM 1133 C C . PHE A 1 154 ? 20.284 -6.885 -0.335 1.00 98.00 154 PHE A C 1
ATOM 1135 O O . PHE A 1 154 ? 21.081 -6.366 -1.119 1.00 98.00 154 PHE A O 1
ATOM 1142 N N . SER A 1 155 ? 20.651 -7.303 0.874 1.00 97.19 155 SER A N 1
ATOM 1143 C CA . SER A 1 155 ? 22.023 -7.241 1.394 1.00 97.19 155 SER A CA 1
ATOM 1144 C C . SER A 1 155 ? 22.701 -8.611 1.449 1.00 97.19 155 SER A C 1
ATOM 1146 O O . SER A 1 155 ? 23.926 -8.696 1.606 1.00 97.19 155 SER A O 1
ATOM 1148 N N . GLN A 1 156 ? 21.917 -9.684 1.320 1.00 96.94 156 GLN A N 1
ATOM 1149 C CA . GLN A 1 156 ? 22.392 -11.058 1.289 1.00 96.94 156 GLN A CA 1
ATOM 1150 C C . GLN A 1 156 ? 21.643 -11.890 0.246 1.00 96.94 156 GLN A C 1
ATOM 1152 O O . GLN A 1 156 ? 20.436 -11.734 0.053 1.00 96.94 156 GLN A O 1
ATOM 1157 N N . LEU A 1 157 ? 22.366 -12.833 -0.357 1.00 96.25 157 LEU A N 1
ATOM 1158 C CA . LEU A 1 157 ? 21.824 -13.878 -1.222 1.00 96.25 157 LEU A CA 1
ATOM 1159 C C . LEU A 1 157 ? 22.496 -15.207 -0.872 1.00 96.25 157 LEU A C 1
ATOM 1161 O O . LEU A 1 157 ? 23.713 -15.249 -0.684 1.00 96.25 157 LEU A O 1
ATOM 1165 N N . ALA A 1 158 ? 21.718 -16.282 -0.741 1.00 93.31 158 ALA A N 1
ATOM 1166 C CA . ALA A 1 158 ? 22.191 -17.597 -0.300 1.00 93.31 158 ALA A CA 1
ATOM 1167 C C . ALA A 1 158 ? 23.001 -17.552 1.021 1.00 93.31 158 ALA A C 1
ATOM 1169 O O . ALA A 1 158 ? 23.961 -18.300 1.211 1.00 93.31 158 ALA A O 1
ATOM 1170 N N . GLY A 1 159 ? 22.646 -16.631 1.929 1.00 93.44 159 GLY A N 1
ATOM 1171 C CA . GLY A 1 159 ? 23.351 -16.396 3.199 1.00 93.44 159 GLY A CA 1
ATOM 1172 C C . GLY A 1 159 ? 24.735 -15.740 3.068 1.00 93.44 159 GLY A C 1
ATOM 1173 O O . GLY A 1 159 ? 25.457 -15.644 4.058 1.00 93.44 159 GLY A O 1
ATOM 1174 N N . GLN A 1 160 ? 25.122 -15.300 1.868 1.00 96.06 160 GLN A N 1
ATOM 1175 C CA . GLN A 1 160 ? 26.371 -14.586 1.597 1.00 96.06 160 GLN A CA 1
ATOM 1176 C C . GLN A 1 160 ? 26.103 -13.095 1.395 1.00 96.06 160 GLN A C 1
ATOM 1178 O O . GLN A 1 160 ? 25.076 -12.718 0.832 1.00 96.06 160 GLN A O 1
ATOM 1183 N N . THR A 1 161 ? 27.049 -12.239 1.790 1.00 95.94 161 THR A N 1
ATOM 1184 C CA . THR A 1 161 ? 26.963 -10.796 1.524 1.00 95.94 161 THR A CA 1
ATOM 1185 C C . THR A 1 161 ? 27.020 -10.536 0.019 1.00 95.94 161 THR A C 1
ATOM 1187 O O . THR A 1 161 ? 28.059 -10.696 -0.630 1.00 95.94 161 THR A O 1
ATOM 1190 N N . ARG A 1 162 ? 25.875 -10.124 -0.521 1.00 96.81 162 ARG A N 1
ATOM 1191 C CA . ARG A 1 162 ? 25.645 -9.746 -1.914 1.00 96.81 162 ARG A CA 1
ATOM 1192 C C . ARG A 1 162 ? 24.677 -8.583 -1.874 1.00 96.81 162 ARG A C 1
ATOM 1194 O O . ARG A 1 162 ? 23.520 -8.782 -1.527 1.00 96.81 162 ARG A O 1
ATOM 1201 N N . ARG A 1 163 ? 25.177 -7.374 -2.115 1.00 97.94 163 ARG A N 1
ATOM 1202 C CA . ARG A 1 163 ? 24.396 -6.150 -1.933 1.00 97.94 163 ARG A CA 1
ATOM 1203 C C . ARG A 1 163 ? 23.907 -5.630 -3.274 1.00 97.94 163 ARG A C 1
ATOM 1205 O O . ARG A 1 163 ? 24.717 -5.379 -4.166 1.00 97.94 163 ARG A O 1
ATOM 1212 N N . GLY A 1 164 ? 22.590 -5.512 -3.394 1.00 97.81 164 GLY A N 1
ATOM 1213 C CA . GLY A 1 164 ? 21.847 -4.875 -4.477 1.00 97.81 164 GLY A CA 1
ATOM 1214 C C . GLY A 1 164 ? 21.899 -5.543 -5.854 1.00 97.81 164 GLY A C 1
ATOM 1215 O O . GLY A 1 164 ? 20.944 -5.401 -6.608 1.00 97.81 164 GLY A O 1
ATOM 1216 N N . LEU A 1 165 ? 22.963 -6.278 -6.194 1.00 98.25 165 LEU A N 1
ATOM 1217 C CA . LEU A 1 165 ? 23.117 -6.955 -7.481 1.00 98.25 165 LEU A CA 1
ATOM 1218 C C . LEU A 1 165 ? 23.899 -8.266 -7.327 1.00 98.25 165 LEU A C 1
ATOM 1220 O O . LEU A 1 165 ? 24.963 -8.302 -6.704 1.00 98.25 165 LEU A O 1
ATOM 1224 N N . ALA A 1 166 ? 23.376 -9.348 -7.896 1.00 97.81 166 ALA A N 1
ATOM 1225 C CA . ALA A 1 166 ? 23.985 -10.672 -7.844 1.00 97.81 166 ALA A CA 1
ATOM 1226 C C . ALA A 1 166 ? 23.723 -11.468 -9.127 1.00 97.81 166 ALA A C 1
ATOM 1228 O O . ALA A 1 166 ? 22.795 -11.173 -9.879 1.00 97.81 166 ALA A O 1
ATOM 1229 N N . ARG A 1 167 ? 24.535 -12.506 -9.342 1.00 97.44 167 ARG A N 1
ATOM 1230 C CA . ARG A 1 167 ? 24.368 -13.472 -10.426 1.00 97.44 167 ARG A CA 1
ATOM 1231 C C . ARG A 1 167 ? 24.200 -14.871 -9.852 1.00 97.44 167 ARG A C 1
ATOM 1233 O O . ARG A 1 167 ? 24.933 -15.259 -8.941 1.00 97.44 167 ARG A O 1
ATOM 1240 N N . VAL A 1 168 ? 23.243 -15.624 -10.377 1.00 97.62 168 VAL A N 1
ATOM 1241 C CA . VAL A 1 168 ? 23.008 -17.030 -10.018 1.00 97.62 168 VAL A CA 1
ATOM 1242 C C . VAL A 1 168 ? 22.955 -17.899 -11.266 1.00 97.62 168 VAL A C 1
ATOM 1244 O O . VAL A 1 168 ? 22.756 -17.401 -12.373 1.00 97.62 168 VAL A O 1
ATOM 1247 N N . ALA A 1 169 ? 23.127 -19.205 -11.101 1.00 96.75 169 ALA A N 1
ATOM 1248 C CA . ALA A 1 169 ? 22.883 -20.174 -12.153 1.00 96.75 169 ALA A CA 1
ATOM 1249 C C . ALA A 1 169 ? 21.390 -20.210 -12.511 1.00 96.75 169 ALA A C 1
ATOM 1251 O O . ALA A 1 169 ? 20.524 -20.315 -11.639 1.00 96.75 169 ALA A O 1
ATOM 1252 N N . LEU A 1 170 ? 21.090 -20.166 -13.807 1.00 94.38 170 LEU A N 1
ATOM 1253 C CA . LEU A 1 170 ? 19.729 -20.205 -14.334 1.00 94.38 170 LEU A CA 1
ATOM 1254 C C . LEU A 1 170 ? 19.051 -21.551 -14.037 1.00 94.38 170 LEU A C 1
ATOM 1256 O O . LEU A 1 170 ? 17.836 -21.605 -13.873 1.00 94.38 170 LEU A O 1
ATOM 1260 N N . ALA A 1 171 ? 19.825 -22.636 -13.931 1.00 93.38 171 ALA A N 1
ATOM 1261 C CA . ALA A 1 171 ? 19.313 -23.990 -13.741 1.00 93.38 171 ALA A CA 1
ATOM 1262 C C . ALA A 1 171 ? 18.722 -24.237 -12.343 1.00 93.38 171 ALA A C 1
ATOM 1264 O O . ALA A 1 171 ? 17.661 -24.850 -12.244 1.00 93.38 171 ALA A O 1
ATOM 1265 N N . ASP A 1 172 ? 19.370 -23.760 -11.279 1.00 91.94 172 ASP A N 1
ATOM 1266 C CA . ASP A 1 172 ? 19.064 -24.134 -9.887 1.00 91.94 172 ASP A CA 1
ATOM 1267 C C . ASP A 1 172 ? 19.221 -22.983 -8.869 1.00 91.94 172 ASP A C 1
ATOM 1269 O O . ASP A 1 172 ? 18.971 -23.160 -7.676 1.00 91.94 172 ASP A O 1
ATOM 1273 N N . GLY A 1 173 ? 19.602 -21.785 -9.318 1.00 95.12 173 GLY A N 1
ATOM 1274 C CA . GLY A 1 173 ? 19.746 -20.613 -8.457 1.00 95.12 173 GLY A CA 1
ATOM 1275 C C . GLY A 1 173 ? 21.013 -20.614 -7.603 1.00 95.12 173 GLY A C 1
ATOM 1276 O O . GLY A 1 173 ? 21.096 -19.827 -6.659 1.00 95.12 173 GLY A O 1
ATOM 1277 N N . GLN A 1 174 ? 22.006 -21.462 -7.903 1.00 96.69 174 GLN A N 1
ATOM 1278 C CA . GLN A 1 174 ? 23.291 -21.425 -7.198 1.00 96.69 174 GLN A CA 1
ATOM 1279 C C . GLN A 1 174 ? 24.002 -20.087 -7.408 1.00 96.69 174 GLN A C 1
ATOM 1281 O O . GLN A 1 174 ? 24.136 -19.611 -8.533 1.00 96.69 174 GLN A O 1
ATOM 1286 N N . LEU A 1 175 ? 24.480 -19.484 -6.318 1.00 97.44 175 LEU A N 1
ATOM 1287 C CA . LEU A 1 175 ? 25.178 -18.201 -6.351 1.00 97.44 175 LEU A CA 1
ATOM 1288 C C . LEU A 1 175 ? 26.499 -18.302 -7.120 1.00 97.44 175 LEU A C 1
ATOM 1290 O O . LEU A 1 175 ? 27.361 -19.113 -6.780 1.00 97.44 175 LEU A O 1
ATOM 1294 N N . ASP A 1 176 ? 26.710 -17.399 -8.078 1.00 96.62 176 ASP A N 1
ATOM 1295 C CA . ASP A 1 176 ? 28.031 -17.177 -8.651 1.00 96.62 176 ASP A CA 1
ATOM 1296 C C . ASP A 1 176 ? 28.896 -16.400 -7.646 1.00 96.62 176 ASP A C 1
ATOM 1298 O O . ASP A 1 176 ? 28.771 -15.188 -7.433 1.00 96.62 176 ASP A O 1
ATOM 1302 N N . THR A 1 177 ? 29.803 -17.117 -6.985 1.00 95.19 177 THR A N 1
ATOM 1303 C CA . THR A 1 177 ? 30.674 -16.517 -5.972 1.00 95.19 177 THR A CA 1
ATOM 1304 C C . THR A 1 177 ? 31.753 -15.606 -6.562 1.00 95.19 177 THR A C 1
ATOM 1306 O O . THR A 1 177 ? 32.362 -14.839 -5.815 1.00 95.19 177 THR A O 1
ATOM 1309 N N . THR A 1 178 ? 31.994 -15.676 -7.873 1.00 95.31 178 THR A N 1
ATOM 1310 C CA . THR A 1 178 ? 33.042 -14.907 -8.564 1.00 95.31 178 THR A CA 1
ATOM 1311 C C . THR A 1 178 ? 32.568 -13.545 -9.063 1.00 95.31 178 THR A C 1
ATOM 1313 O O . THR A 1 178 ? 33.399 -12.690 -9.354 1.00 95.31 178 THR A O 1
ATOM 1316 N N . TRP A 1 179 ? 31.254 -13.313 -9.090 1.00 96.50 179 TRP A N 1
ATOM 1317 C CA . TRP A 1 179 ? 30.646 -12.078 -9.574 1.00 96.50 179 TRP A CA 1
ATOM 1318 C C . TRP A 1 179 ? 30.051 -11.269 -8.411 1.00 96.50 179 TRP A C 1
ATOM 1320 O O . TRP A 1 179 ? 29.095 -11.703 -7.762 1.00 96.50 179 TRP A O 1
ATOM 1330 N N . ASN A 1 180 ? 30.653 -10.116 -8.095 1.00 96.19 180 ASN A N 1
ATOM 1331 C CA . ASN A 1 180 ? 30.228 -9.264 -6.975 1.00 96.19 180 ASN A CA 1
ATOM 1332 C C . ASN A 1 180 ? 30.458 -7.762 -7.249 1.00 96.19 180 ASN A C 1
ATOM 1334 O O . ASN A 1 180 ? 31.483 -7.222 -6.829 1.00 96.19 180 ASN A O 1
ATOM 1338 N N . PRO A 1 181 ? 29.504 -7.089 -7.911 1.00 97.25 181 PRO A N 1
ATOM 1339 C CA . PRO A 1 181 ? 29.547 -5.645 -8.173 1.00 97.25 181 PRO A CA 1
ATOM 1340 C C . PRO A 1 181 ? 29.496 -4.775 -6.913 1.00 97.25 181 PRO A C 1
ATOM 1342 O O . PRO A 1 181 ? 30.018 -3.665 -6.909 1.00 97.25 181 PRO A O 1
ATOM 1345 N N . ASP A 1 182 ? 28.873 -5.294 -5.849 1.00 97.62 182 ASP A N 1
ATOM 1346 C CA . ASP A 1 182 ? 28.747 -4.653 -4.539 1.00 97.62 182 ASP A CA 1
ATOM 1347 C C . ASP A 1 182 ? 28.104 -3.250 -4.580 1.00 97.62 182 ASP A C 1
ATOM 1349 O O . ASP A 1 182 ? 28.783 -2.221 -4.542 1.00 97.62 182 ASP A O 1
ATOM 1353 N N . ILE A 1 183 ? 26.769 -3.216 -4.652 1.00 98.31 183 ILE A N 1
ATOM 1354 C CA . ILE A 1 183 ? 25.974 -1.984 -4.751 1.00 98.31 183 ILE A CA 1
ATOM 1355 C C . ILE A 1 183 ? 25.557 -1.516 -3.357 1.00 98.31 183 ILE A C 1
ATOM 1357 O O . ILE A 1 183 ? 25.059 -2.310 -2.558 1.00 98.31 183 ILE A O 1
ATOM 1361 N N . THR A 1 184 ? 25.765 -0.237 -3.025 1.00 98.12 184 THR A N 1
ATOM 1362 C CA . THR A 1 184 ? 25.536 0.255 -1.654 1.00 98.12 184 THR A CA 1
ATOM 1363 C C . THR A 1 184 ? 24.868 1.627 -1.587 1.00 98.12 184 THR A C 1
ATOM 1365 O O . THR A 1 184 ? 24.872 2.401 -2.545 1.00 98.12 184 THR A O 1
ATOM 1368 N N . GLY A 1 185 ? 24.289 1.927 -0.418 1.00 96.25 185 GLY A N 1
ATOM 1369 C CA . GLY A 1 185 ? 23.585 3.183 -0.153 1.00 96.25 185 GLY A CA 1
ATOM 1370 C C . GLY A 1 185 ? 22.254 3.321 -0.896 1.00 96.25 185 GLY A C 1
ATOM 1371 O O . GLY A 1 185 ? 21.834 4.443 -1.140 1.00 96.25 185 GLY A O 1
ATOM 1372 N N . GLY A 1 186 ? 21.642 2.194 -1.267 1.00 97.12 186 GLY A N 1
ATOM 1373 C CA . GLY A 1 186 ? 20.370 2.064 -1.980 1.00 97.12 186 GLY A CA 1
ATOM 1374 C C . GLY A 1 186 ? 20.297 0.711 -2.700 1.00 97.12 186 GLY A C 1
ATOM 1375 O O . GLY A 1 186 ? 21.201 -0.114 -2.547 1.00 97.12 186 GLY A O 1
ATOM 1376 N N . GLY A 1 187 ? 19.229 0.490 -3.461 1.00 97.56 187 GLY A N 1
ATOM 1377 C CA . GLY A 1 187 ? 18.976 -0.710 -4.254 1.00 97.56 187 GLY A CA 1
ATOM 1378 C C . GLY A 1 187 ? 19.028 -0.461 -5.762 1.00 97.56 187 GLY A C 1
ATOM 1379 O O . GLY A 1 187 ? 19.108 0.680 -6.227 1.00 97.56 187 GLY A O 1
ATOM 1380 N N . VAL A 1 188 ? 18.984 -1.557 -6.519 1.00 98.69 188 VAL A N 1
ATOM 1381 C CA . VAL A 1 188 ? 18.867 -1.569 -7.985 1.00 98.69 188 VAL A CA 1
ATOM 1382 C C . VAL A 1 188 ? 17.404 -1.810 -8.358 1.00 98.69 188 VAL A C 1
ATOM 1384 O O . VAL A 1 188 ? 16.826 -2.812 -7.938 1.00 98.69 188 VAL A O 1
ATOM 1387 N N . PHE A 1 189 ? 16.820 -0.903 -9.139 1.00 98.25 189 PHE A N 1
ATOM 1388 C CA . PHE A 1 189 ? 15.421 -0.945 -9.587 1.00 98.25 189 PHE A CA 1
ATOM 1389 C C . PHE A 1 189 ? 15.288 -1.269 -11.073 1.00 98.25 189 PHE A C 1
ATOM 1391 O O . PHE A 1 189 ? 14.307 -1.880 -11.476 1.00 98.25 189 PHE A O 1
ATOM 1398 N N . ALA A 1 190 ? 16.296 -0.920 -11.872 1.00 97.88 190 ALA A N 1
ATOM 1399 C CA . ALA A 1 190 ? 16.295 -1.128 -13.309 1.00 97.88 190 ALA A CA 1
ATOM 1400 C C . ALA A 1 190 ? 17.590 -1.788 -13.774 1.00 97.88 190 ALA A C 1
ATOM 1402 O O . ALA A 1 190 ? 18.670 -1.555 -13.223 1.00 97.88 190 ALA A O 1
ATOM 1403 N N . PHE A 1 191 ? 17.486 -2.582 -14.834 1.00 97.50 191 PHE A N 1
ATOM 1404 C CA . PHE A 1 191 ? 18.626 -3.195 -15.496 1.00 97.50 191 PHE A CA 1
ATOM 1405 C C . PHE A 1 191 ? 18.388 -3.250 -16.994 1.00 97.50 191 PHE A C 1
ATOM 1407 O O . PHE A 1 191 ? 17.307 -3.618 -17.446 1.00 97.50 191 PHE A O 1
ATOM 1414 N N . ALA A 1 192 ? 19.426 -2.938 -17.759 1.00 95.00 192 ALA A N 1
ATOM 1415 C CA . ALA A 1 192 ? 19.436 -3.133 -19.195 1.00 95.00 192 ALA A CA 1
ATOM 1416 C C . ALA A 1 192 ? 20.807 -3.639 -19.645 1.00 95.00 192 ALA A C 1
ATOM 1418 O O . ALA A 1 192 ? 21.830 -3.407 -18.999 1.00 95.00 192 ALA A O 1
ATOM 1419 N N . ARG A 1 193 ? 20.836 -4.322 -20.787 1.00 90.25 193 ARG A N 1
ATOM 1420 C CA . ARG A 1 193 ? 22.060 -4.870 -21.368 1.00 90.25 193 ARG A CA 1
ATOM 1421 C C . ARG A 1 193 ? 22.197 -4.426 -22.814 1.00 90.25 193 ARG A C 1
ATOM 1423 O O . ARG A 1 193 ? 21.235 -4.483 -23.572 1.00 90.25 193 ARG A O 1
ATOM 1430 N N . ASN A 1 194 ? 23.415 -4.062 -23.202 1.00 85.12 194 ASN A N 1
ATOM 1431 C CA . ASN A 1 194 ? 23.790 -3.855 -24.596 1.00 85.12 194 ASN A CA 1
ATOM 1432 C C . ASN A 1 194 ? 25.127 -4.560 -24.853 1.00 85.12 194 ASN A C 1
ATOM 1434 O O . ASN A 1 194 ? 26.158 -4.193 -24.290 1.00 85.12 194 ASN A O 1
ATOM 1438 N N . GLY A 1 195 ? 25.107 -5.623 -25.660 1.00 87.19 195 GLY A N 1
ATOM 1439 C CA . GLY A 1 195 ? 26.283 -6.470 -25.864 1.00 87.19 195 GLY A CA 1
ATOM 1440 C C . GLY A 1 195 ? 26.746 -7.141 -24.564 1.00 87.19 195 GLY A C 1
ATOM 1441 O O . GLY A 1 195 ? 25.980 -7.857 -23.924 1.00 87.19 195 GLY A O 1
ATOM 1442 N N . SER A 1 196 ? 28.010 -6.955 -24.182 1.00 87.56 196 SER A N 1
ATOM 1443 C CA . SER A 1 196 ? 28.589 -7.491 -22.937 1.00 87.56 196 SER A CA 1
ATOM 1444 C C . SER A 1 196 ? 28.331 -6.633 -21.703 1.00 87.56 196 SER A C 1
ATOM 1446 O O . SER A 1 196 ? 28.578 -7.098 -20.593 1.00 87.56 196 SER A O 1
ATOM 1448 N N . ASP A 1 197 ? 27.881 -5.398 -21.893 1.00 91.38 197 ASP A N 1
ATOM 1449 C CA . ASP A 1 197 ? 27.893 -4.393 -20.841 1.00 91.38 197 ASP A CA 1
ATOM 1450 C C . ASP A 1 197 ? 26.548 -4.354 -20.133 1.00 91.38 197 ASP A C 1
ATOM 1452 O O . ASP A 1 197 ? 25.484 -4.460 -20.759 1.00 91.38 197 ASP A O 1
ATOM 1456 N N . PHE A 1 198 ? 26.606 -4.163 -18.821 1.00 95.25 198 PHE A N 1
ATOM 1457 C CA . PHE A 1 198 ? 25.429 -4.069 -17.974 1.00 95.25 198 PHE A CA 1
ATOM 1458 C C . PHE A 1 198 ? 25.192 -2.626 -17.564 1.00 95.25 198 PHE A C 1
ATOM 1460 O O . PHE A 1 198 ? 26.128 -1.902 -17.238 1.00 95.25 198 PHE A O 1
ATOM 1467 N N . TRP A 1 199 ? 23.934 -2.221 -17.545 1.00 97.56 199 TRP A N 1
ATOM 1468 C CA . TRP A 1 199 ? 23.503 -0.927 -17.047 1.00 97.56 199 TRP A CA 1
ATOM 1469 C C . TRP A 1 199 ? 22.547 -1.150 -15.899 1.00 97.56 199 TRP A C 1
ATOM 1471 O O . TRP A 1 199 ? 21.620 -1.950 -16.016 1.00 97.56 199 TRP A O 1
ATOM 1481 N N . ILE A 1 200 ? 22.784 -0.446 -14.799 1.00 98.56 200 ILE A N 1
ATOM 1482 C CA . ILE A 1 200 ? 21.935 -0.507 -13.616 1.00 98.56 200 ILE A CA 1
ATOM 1483 C C . ILE A 1 200 ? 21.411 0.870 -13.264 1.00 98.56 200 ILE A C 1
ATOM 1485 O O . ILE A 1 200 ? 22.163 1.842 -13.265 1.00 98.56 200 ILE A O 1
ATOM 1489 N N . GLY A 1 201 ? 20.123 0.919 -12.948 1.00 98.50 201 GLY A N 1
ATOM 1490 C CA . GLY A 1 201 ? 19.419 2.084 -12.440 1.00 98.50 201 GLY A CA 1
ATOM 1491 C C . GLY A 1 201 ? 18.865 1.798 -11.048 1.00 98.50 201 GLY A C 1
ATOM 1492 O O . GLY A 1 201 ? 18.504 0.660 -10.745 1.00 98.50 201 GLY A O 1
ATOM 1493 N N . GLY A 1 202 ? 18.812 2.795 -10.175 1.00 98.38 202 GLY A N 1
ATOM 1494 C CA . GLY A 1 202 ? 18.194 2.656 -8.860 1.00 98.38 202 GLY A CA 1
ATOM 1495 C C . GLY A 1 202 ? 18.322 3.915 -8.017 1.00 98.38 202 GLY A C 1
ATOM 1496 O O . GLY A 1 202 ? 18.401 5.019 -8.549 1.00 98.38 202 GLY A O 1
ATOM 1497 N N . ASN A 1 203 ? 18.364 3.745 -6.696 1.00 98.06 203 ASN A N 1
ATOM 1498 C CA . ASN A 1 203 ? 18.641 4.824 -5.738 1.00 98.06 203 ASN A CA 1
ATOM 1499 C C . ASN A 1 203 ? 19.967 4.629 -4.980 1.00 98.06 203 ASN A C 1
ATOM 1501 O O . ASN A 1 203 ? 20.195 5.261 -3.949 1.00 98.06 203 ASN A O 1
ATOM 1505 N N . PHE A 1 204 ? 20.830 3.729 -5.457 1.00 98.50 204 PHE A N 1
ATOM 1506 C CA . PHE A 1 204 ? 22.152 3.489 -4.883 1.00 98.50 204 PHE A CA 1
ATOM 1507 C C . PHE A 1 204 ? 23.069 4.711 -5.009 1.00 98.50 204 PHE A C 1
ATOM 1509 O O . PHE A 1 204 ? 22.873 5.575 -5.864 1.00 98.50 204 PHE A O 1
ATOM 1516 N N . SER A 1 205 ? 24.104 4.765 -4.167 1.00 97.94 205 SER A N 1
ATOM 1517 C CA . SER A 1 205 ? 25.101 5.846 -4.186 1.00 97.94 205 SER A CA 1
ATOM 1518 C C . SER A 1 205 ? 26.527 5.384 -4.473 1.00 97.94 205 SER A C 1
ATOM 1520 O O . SER A 1 205 ? 27.401 6.228 -4.695 1.00 97.94 205 SER A O 1
ATOM 1522 N N . GLN A 1 206 ? 26.789 4.071 -4.449 1.00 98.19 206 GLN A N 1
ATOM 1523 C CA . GLN A 1 206 ? 28.112 3.517 -4.732 1.00 98.19 206 GLN A CA 1
ATOM 1524 C C . GLN A 1 206 ? 28.048 2.151 -5.422 1.00 98.19 206 GLN A C 1
ATOM 1526 O O . GLN A 1 206 ? 27.160 1.344 -5.134 1.00 98.19 206 GLN A O 1
ATOM 1531 N N . VAL A 1 207 ? 29.069 1.877 -6.237 1.00 98.50 207 VAL A N 1
ATOM 1532 C CA . VAL A 1 207 ? 29.332 0.598 -6.914 1.00 98.50 207 VAL A CA 1
ATOM 1533 C C . VAL A 1 207 ? 30.789 0.210 -6.680 1.00 98.50 207 VAL A C 1
ATOM 1535 O O . VAL A 1 207 ? 31.694 0.988 -6.987 1.00 98.50 207 VAL A O 1
ATOM 1538 N N . GLY A 1 208 ? 31.044 -0.966 -6.100 1.00 97.06 208 GLY A N 1
ATOM 1539 C CA . GLY A 1 208 ? 32.407 -1.434 -5.823 1.00 97.06 208 GLY A CA 1
ATOM 1540 C C . GLY A 1 208 ? 33.229 -0.468 -4.955 1.00 97.06 208 GLY A C 1
ATOM 1541 O O . GLY A 1 208 ? 34.447 -0.383 -5.102 1.00 97.06 208 GLY A O 1
ATOM 1542 N N . GLY A 1 209 ? 32.562 0.316 -4.097 1.00 96.00 209 GLY A N 1
ATOM 1543 C CA . GLY A 1 209 ? 33.167 1.361 -3.260 1.00 96.00 209 GLY A CA 1
ATOM 1544 C C . GLY A 1 209 ? 33.462 2.695 -3.963 1.00 96.00 209 GLY A C 1
ATOM 1545 O O . GLY A 1 209 ? 33.930 3.627 -3.310 1.00 96.00 209 GLY A O 1
ATOM 1546 N N . SER A 1 210 ? 33.187 2.812 -5.264 1.00 97.62 210 SER A N 1
ATOM 1547 C CA . SER A 1 210 ? 33.275 4.073 -6.013 1.00 97.62 210 SER A CA 1
ATOM 1548 C C . SER A 1 210 ? 31.929 4.797 -5.992 1.00 97.62 210 SER A C 1
ATOM 1550 O O . SER A 1 210 ? 30.885 4.146 -5.992 1.00 97.62 210 SER A O 1
ATOM 1552 N N . ILE A 1 211 ? 31.935 6.132 -5.967 1.00 97.06 211 ILE A N 1
ATOM 1553 C CA . ILE A 1 211 ? 30.700 6.928 -6.017 1.00 97.06 211 ILE A CA 1
ATOM 1554 C C . ILE A 1 211 ? 30.124 6.835 -7.431 1.00 97.06 211 ILE A C 1
ATOM 1556 O O . ILE A 1 211 ? 30.799 7.180 -8.389 1.00 97.06 211 ILE A O 1
ATOM 1560 N N . SER A 1 212 ? 28.883 6.372 -7.531 1.00 97.62 212 SER A N 1
ATOM 1561 C CA . SER A 1 212 ? 28.057 6.400 -8.741 1.00 97.62 212 SER A CA 1
ATOM 1562 C C . SER A 1 212 ? 26.624 6.410 -8.239 1.00 97.62 212 SER A C 1
ATOM 1564 O O . SER A 1 212 ? 26.219 5.469 -7.551 1.00 97.62 212 SER A O 1
ATOM 1566 N N . ARG A 1 213 ? 25.891 7.499 -8.467 1.00 97.50 213 ARG A N 1
ATOM 1567 C CA . ARG A 1 213 ? 24.552 7.684 -7.904 1.00 97.50 213 ARG A CA 1
ATOM 1568 C C . ARG A 1 213 ? 23.496 7.423 -8.957 1.00 97.50 213 ARG A C 1
ATOM 1570 O O . ARG A 1 213 ? 23.503 8.040 -10.017 1.00 97.50 213 ARG A O 1
ATOM 1577 N N . GLY A 1 214 ? 22.586 6.513 -8.642 1.00 97.69 214 GLY A N 1
ATOM 1578 C CA . GLY A 1 214 ? 21.381 6.232 -9.417 1.00 97.69 214 GLY A CA 1
ATOM 1579 C C . GLY A 1 214 ? 21.582 5.519 -10.757 1.00 97.69 214 GLY A C 1
ATOM 1580 O O . GLY A 1 214 ? 20.711 4.741 -11.126 1.00 97.69 214 GLY A O 1
ATOM 1581 N N . LEU A 1 215 ? 22.704 5.707 -11.460 1.00 98.31 215 LEU A N 1
ATOM 1582 C CA . LEU A 1 215 ? 23.039 5.020 -12.713 1.00 98.31 215 LEU A CA 1
ATOM 1583 C C . LEU A 1 215 ? 24.499 4.548 -12.700 1.00 98.31 215 LEU A C 1
ATOM 1585 O O . LEU A 1 215 ? 25.371 5.234 -12.168 1.00 98.31 215 LEU A O 1
ATOM 1589 N N . ALA A 1 216 ? 24.772 3.377 -13.277 1.00 98.00 216 ALA A N 1
ATOM 1590 C CA . ALA A 1 216 ? 26.131 2.898 -13.527 1.00 98.00 216 ALA A CA 1
ATOM 1591 C C . ALA A 1 216 ? 26.178 1.958 -14.736 1.00 98.00 216 ALA A C 1
ATOM 1593 O O . ALA A 1 216 ? 25.249 1.179 -14.970 1.00 98.00 216 ALA A O 1
ATOM 1594 N N . ARG A 1 217 ? 27.301 1.989 -15.459 1.00 97.44 217 ARG A N 1
ATOM 1595 C CA . ARG A 1 217 ? 27.648 0.995 -16.482 1.00 97.44 217 ARG A CA 1
ATOM 1596 C C . ARG A 1 217 ? 28.708 0.059 -15.920 1.00 97.44 217 ARG A C 1
ATOM 1598 O O . ARG A 1 217 ? 29.699 0.525 -15.361 1.00 97.44 217 ARG A O 1
ATOM 1605 N N . LEU A 1 218 ? 28.535 -1.244 -16.091 1.00 97.50 218 LEU A N 1
ATOM 1606 C CA . LEU A 1 218 ? 29.422 -2.289 -15.587 1.00 97.50 218 LEU A CA 1
ATOM 1607 C C . LEU A 1 218 ? 29.959 -3.151 -16.731 1.00 97.50 218 LEU A C 1
ATOM 1609 O O . LEU A 1 218 ? 29.288 -3.374 -17.742 1.00 97.50 218 LEU A O 1
ATOM 1613 N N . ASN A 1 219 ? 31.156 -3.687 -16.523 1.00 95.81 219 ASN A N 1
ATOM 1614 C CA . ASN A 1 219 ? 31.704 -4.769 -17.329 1.00 95.81 219 ASN A CA 1
ATOM 1615 C C . ASN A 1 219 ? 30.936 -6.080 -17.079 1.00 95.81 219 ASN A C 1
ATOM 1617 O O . ASN A 1 219 ? 30.275 -6.251 -16.052 1.00 95.81 219 ASN A O 1
ATOM 1621 N N . ALA A 1 220 ? 31.109 -7.060 -17.970 1.00 92.69 220 ALA A N 1
ATOM 1622 C CA . ALA A 1 220 ? 30.526 -8.398 -17.819 1.00 92.69 220 ALA A CA 1
ATOM 1623 C C . ALA A 1 220 ? 30.970 -9.127 -16.530 1.00 92.69 220 ALA A C 1
ATOM 1625 O O . ALA A 1 220 ? 30.260 -9.997 -16.024 1.00 92.69 220 ALA A O 1
ATOM 1626 N N . ASP A 1 221 ? 32.136 -8.775 -15.977 1.00 93.25 221 ASP A N 1
ATOM 1627 C CA . ASP A 1 221 ? 32.640 -9.301 -14.701 1.00 93.25 221 ASP A CA 1
ATOM 1628 C C . ASP A 1 221 ? 32.062 -8.587 -13.463 1.00 93.25 221 ASP A C 1
ATOM 1630 O O . ASP A 1 221 ? 32.359 -8.972 -12.333 1.00 93.25 221 ASP A O 1
ATOM 1634 N N . GLY A 1 222 ? 31.206 -7.580 -13.672 1.00 94.69 222 GLY A N 1
ATOM 1635 C CA . GLY A 1 222 ? 30.527 -6.835 -12.618 1.00 94.69 222 GLY A CA 1
ATOM 1636 C C . GLY A 1 222 ? 31.304 -5.630 -12.090 1.00 94.69 222 GLY A C 1
ATOM 1637 O O . GLY A 1 222 ? 30.796 -4.924 -11.223 1.00 94.69 222 GLY A O 1
ATOM 1638 N N . THR A 1 223 ? 32.513 -5.367 -12.592 1.00 97.00 223 THR A N 1
ATOM 1639 C CA . THR A 1 223 ? 33.285 -4.179 -12.205 1.00 97.00 223 THR A CA 1
ATOM 1640 C C . THR A 1 223 ? 32.731 -2.909 -12.851 1.00 97.00 223 THR A C 1
ATOM 1642 O O . THR A 1 223 ? 32.221 -2.939 -13.972 1.00 97.00 223 THR A O 1
ATOM 1645 N N . LEU A 1 224 ? 32.837 -1.780 -12.143 1.00 97.88 224 LEU A N 1
ATOM 1646 C CA . LEU A 1 224 ? 32.388 -0.478 -12.635 1.00 97.88 224 LEU A CA 1
ATOM 1647 C C . LEU A 1 224 ? 33.172 -0.078 -13.895 1.00 97.88 224 LEU A C 1
ATOM 1649 O O . LEU A 1 224 ? 34.400 -0.008 -13.872 1.00 97.88 224 LEU A O 1
ATOM 1653 N N . LEU A 1 225 ? 32.446 0.182 -14.982 1.00 96.50 225 LEU A N 1
ATOM 1654 C CA . LEU A 1 225 ? 32.986 0.632 -16.264 1.00 96.50 225 LEU A CA 1
ATOM 1655 C C . LEU A 1 225 ? 32.846 2.152 -16.434 1.00 96.50 225 LEU A C 1
ATOM 1657 O O . LEU A 1 225 ? 33.771 2.786 -16.934 1.00 96.50 225 LEU A O 1
ATOM 1661 N N . ALA A 1 226 ? 31.718 2.731 -16.016 1.00 95.94 226 ALA A N 1
ATOM 1662 C CA . ALA A 1 226 ? 31.504 4.178 -15.986 1.00 95.94 226 ALA A CA 1
ATOM 1663 C C . ALA A 1 226 ? 30.527 4.571 -14.869 1.00 95.94 226 ALA A C 1
ATOM 1665 O O . ALA A 1 226 ? 29.530 3.873 -14.646 1.00 95.94 226 ALA A O 1
ATOM 1666 N N . ASP A 1 227 ? 30.829 5.680 -14.196 1.00 96.19 227 ASP A N 1
ATOM 1667 C CA . ASP A 1 227 ? 30.006 6.309 -13.168 1.00 96.19 227 ASP A CA 1
ATOM 1668 C C . ASP A 1 227 ? 29.155 7.462 -13.711 1.00 96.19 227 ASP A C 1
ATOM 1670 O O . ASP A 1 227 ? 29.466 8.056 -14.741 1.00 96.19 227 ASP A O 1
ATOM 1674 N N . TYR A 1 228 ? 28.074 7.748 -12.988 1.00 97.19 228 TYR A N 1
ATOM 1675 C CA . TYR A 1 228 ? 27.137 8.842 -13.246 1.00 97.19 228 TYR A CA 1
ATOM 1676 C C . TYR A 1 228 ? 26.645 9.423 -11.914 1.00 97.19 228 TYR A C 1
ATOM 1678 O O . TYR A 1 228 ? 26.591 8.710 -10.905 1.00 97.19 228 TYR A O 1
ATOM 1686 N N . ASP A 1 229 ? 26.237 10.692 -11.904 1.00 97.31 229 ASP A N 1
ATOM 1687 C CA . ASP A 1 229 ? 25.586 11.342 -10.760 1.00 97.31 229 ASP A CA 1
ATOM 1688 C C . ASP A 1 229 ? 24.144 11.743 -11.103 1.00 97.31 229 ASP A C 1
ATOM 1690 O O . ASP A 1 229 ? 23.875 12.828 -11.625 1.00 97.31 229 ASP A O 1
ATOM 1694 N N . VAL A 1 230 ? 23.198 10.841 -10.825 1.00 97.75 230 VAL A N 1
ATOM 1695 C CA . VAL A 1 230 ? 21.759 11.080 -10.986 1.00 97.75 230 VAL A CA 1
ATOM 1696 C C . VAL A 1 230 ? 21.150 11.486 -9.644 1.00 97.75 230 VAL A C 1
ATOM 1698 O O . VAL A 1 230 ? 21.225 10.747 -8.661 1.00 97.75 230 VAL A O 1
ATOM 1701 N N . ASN A 1 231 ? 20.503 12.654 -9.586 1.00 95.06 231 ASN A N 1
ATOM 1702 C CA . ASN A 1 231 ? 19.984 13.225 -8.335 1.00 95.06 231 ASN A CA 1
ATOM 1703 C C . ASN A 1 231 ? 18.560 12.738 -7.970 1.00 95.06 231 ASN A C 1
ATOM 1705 O O . ASN A 1 231 ? 17.682 13.516 -7.598 1.00 95.06 231 ASN A O 1
ATOM 1709 N N . GLY A 1 232 ? 18.320 11.438 -8.081 1.00 94.94 232 GLY A N 1
ATOM 1710 C CA . GLY A 1 232 ? 17.031 10.817 -7.801 1.00 94.94 232 GLY A CA 1
ATOM 1711 C C . GLY A 1 232 ? 17.023 9.356 -8.226 1.00 94.94 232 GLY A C 1
ATOM 1712 O O . GLY A 1 232 ? 18.052 8.808 -8.617 1.00 94.94 232 GLY A O 1
ATOM 1713 N N . ASN A 1 233 ? 15.855 8.725 -8.153 1.00 96.19 233 ASN A N 1
ATOM 1714 C CA . ASN A 1 233 ? 15.715 7.319 -8.516 1.00 96.19 233 ASN A CA 1
ATOM 1715 C C . ASN A 1 233 ? 15.710 7.158 -10.038 1.00 96.19 233 ASN A C 1
ATOM 1717 O O . ASN A 1 233 ? 14.983 7.877 -10.726 1.00 96.19 233 ASN A O 1
ATOM 1721 N N . VAL A 1 234 ? 16.449 6.172 -10.541 1.00 98.38 234 VAL A N 1
ATOM 1722 C CA . VAL A 1 234 ? 16.263 5.627 -11.892 1.00 98.38 234 VAL A CA 1
ATOM 1723 C C . VAL A 1 234 ? 15.441 4.346 -11.772 1.00 98.38 234 VAL A C 1
ATOM 1725 O O . VAL A 1 234 ? 15.866 3.404 -11.107 1.00 98.38 234 VAL A O 1
ATOM 1728 N N . GLU A 1 235 ? 14.259 4.329 -12.381 1.00 97.50 235 GLU A N 1
ATOM 1729 C CA . GLU A 1 235 ? 13.245 3.275 -12.215 1.00 97.50 235 GLU A CA 1
ATOM 1730 C C . GLU A 1 235 ? 13.056 2.428 -13.477 1.00 97.50 235 GLU A C 1
ATOM 1732 O O . GLU A 1 235 ? 12.716 1.254 -13.369 1.00 97.50 235 GLU A O 1
ATOM 1737 N N . GLY A 1 236 ? 13.386 2.966 -14.656 1.00 96.88 236 GLY A N 1
ATOM 1738 C CA . GLY A 1 236 ? 13.352 2.227 -15.917 1.00 96.88 236 GLY A CA 1
ATOM 1739 C C . GLY A 1 236 ? 14.583 2.486 -16.780 1.00 96.88 236 GLY A C 1
ATOM 1740 O O . GLY A 1 236 ? 15.134 3.590 -16.787 1.00 96.88 236 GLY A O 1
ATOM 1741 N N . LEU A 1 237 ? 15.009 1.450 -17.505 1.00 97.31 237 LEU A N 1
ATOM 1742 C CA . LEU A 1 237 ? 16.095 1.480 -18.484 1.00 97.31 237 LEU A CA 1
ATOM 1743 C C . LEU A 1 237 ? 15.674 0.705 -19.734 1.00 97.31 237 LEU A C 1
ATOM 1745 O O . LEU A 1 237 ? 15.271 -0.452 -19.634 1.00 97.31 237 LEU A O 1
ATOM 1749 N N . SER A 1 238 ? 15.820 1.307 -20.914 1.00 95.25 238 SER A N 1
ATOM 1750 C CA . SER A 1 238 ? 15.480 0.659 -22.186 1.00 95.25 238 SER A CA 1
ATOM 1751 C C . SER A 1 238 ? 16.449 1.065 -23.287 1.00 95.25 238 SER A C 1
ATOM 1753 O O . SER A 1 238 ? 16.682 2.249 -23.506 1.00 95.25 238 SER A O 1
ATOM 1755 N N . PHE A 1 239 ? 16.982 0.092 -24.024 1.00 93.69 239 PHE A N 1
ATOM 1756 C CA . PHE A 1 239 ? 17.755 0.364 -25.236 1.00 93.69 239 PHE A CA 1
ATOM 1757 C C . PHE A 1 239 ? 16.848 0.462 -26.459 1.00 93.69 239 PHE A C 1
ATOM 1759 O O . PHE A 1 239 ? 15.896 -0.305 -26.594 1.00 93.69 239 PHE A O 1
ATOM 1766 N N . ASP A 1 240 ? 17.194 1.351 -27.386 1.00 89.06 240 ASP A N 1
ATOM 1767 C CA . ASP A 1 240 ? 16.635 1.322 -28.734 1.00 89.06 240 ASP A CA 1
ATOM 1768 C C . ASP A 1 240 ? 17.466 0.446 -29.692 1.00 89.06 240 ASP A C 1
ATOM 1770 O O . ASP A 1 240 ? 18.566 -0.012 -29.373 1.00 89.06 240 ASP A O 1
ATOM 1774 N N . GLY A 1 241 ? 16.959 0.241 -30.913 1.00 85.69 241 GLY A N 1
ATOM 1775 C CA . GLY A 1 241 ? 17.640 -0.558 -31.941 1.00 85.69 241 GLY A CA 1
ATOM 1776 C C . GLY A 1 241 ? 18.976 0.016 -32.439 1.00 85.69 241 GLY A C 1
ATOM 1777 O O . GLY A 1 241 ? 19.691 -0.663 -33.173 1.00 85.69 241 GLY A O 1
ATOM 1778 N N . SER A 1 242 ? 19.325 1.249 -32.057 1.00 87.75 242 SER A N 1
ATOM 1779 C CA . SER A 1 242 ? 20.609 1.894 -32.361 1.00 87.75 242 SER A CA 1
ATOM 1780 C C . SER A 1 242 ? 21.612 1.828 -31.201 1.00 87.75 242 SER A C 1
ATOM 1782 O O . SER A 1 242 ? 22.753 2.265 -31.350 1.00 87.75 242 SER A O 1
ATOM 1784 N N . GLY A 1 243 ? 21.213 1.257 -30.060 1.00 89.62 243 GLY A N 1
ATOM 1785 C CA . GLY A 1 243 ? 22.043 1.132 -28.866 1.00 89.62 243 GLY A CA 1
ATOM 1786 C C . GLY A 1 243 ? 22.071 2.379 -27.980 1.00 89.62 243 GLY A C 1
ATOM 1787 O O . GLY A 1 243 ? 22.919 2.442 -27.091 1.00 89.62 243 GLY A O 1
ATOM 1788 N N . ARG A 1 244 ? 21.173 3.352 -28.191 1.00 92.88 244 ARG A N 1
ATOM 1789 C CA . ARG A 1 244 ? 20.980 4.481 -27.264 1.00 92.88 244 ARG A CA 1
ATOM 1790 C C . ARG A 1 244 ? 20.154 4.017 -26.068 1.00 92.88 244 ARG A C 1
ATOM 1792 O O . ARG A 1 244 ? 19.217 3.236 -26.237 1.00 92.88 244 ARG A O 1
ATOM 1799 N N . LEU A 1 245 ? 20.495 4.499 -24.878 1.00 95.44 245 LEU A N 1
ATOM 1800 C CA . LEU A 1 245 ? 19.836 4.125 -23.628 1.00 95.44 245 LEU A CA 1
ATOM 1801 C C . LEU A 1 245 ? 18.840 5.202 -23.209 1.00 95.44 245 LEU A C 1
ATOM 1803 O O . LEU A 1 245 ? 19.235 6.336 -22.955 1.00 95.44 245 LEU A O 1
ATOM 1807 N N . LEU A 1 246 ? 17.570 4.842 -23.080 1.00 95.75 246 LEU A N 1
ATOM 1808 C CA . LEU A 1 246 ? 16.582 5.620 -22.347 1.00 95.75 246 LEU A CA 1
ATOM 1809 C C . LEU A 1 246 ? 16.642 5.280 -20.865 1.00 95.75 246 LEU A C 1
ATOM 1811 O O . LEU A 1 246 ? 16.791 4.114 -20.494 1.00 95.75 246 LEU A O 1
ATOM 1815 N N . LEU A 1 247 ? 16.464 6.304 -20.039 1.00 96.56 247 LEU A N 1
ATOM 1816 C CA . LEU A 1 247 ? 16.292 6.162 -18.604 1.00 96.56 247 LEU A CA 1
ATOM 1817 C C . LEU A 1 247 ? 15.175 7.068 -18.100 1.00 96.56 247 LEU A C 1
ATOM 1819 O O . LEU A 1 247 ? 15.065 8.219 -18.530 1.00 96.56 247 LEU A O 1
ATOM 1823 N N . CYS A 1 248 ? 14.375 6.550 -17.175 1.00 97.56 248 CYS A N 1
ATOM 1824 C CA . CYS A 1 248 ? 13.273 7.263 -16.541 1.00 97.56 248 CYS A CA 1
ATOM 1825 C C . CYS A 1 248 ? 13.256 7.063 -15.026 1.00 97.56 248 CYS A C 1
ATOM 1827 O O . CYS A 1 248 ? 13.878 6.136 -14.503 1.00 97.56 248 CYS A O 1
ATOM 1829 N N . GLY A 1 249 ? 12.584 7.969 -14.320 1.00 96.81 249 GLY A N 1
ATOM 1830 C CA . GLY A 1 249 ? 12.423 7.901 -12.873 1.00 96.81 249 GLY A CA 1
ATOM 1831 C C . GLY A 1 249 ? 12.112 9.258 -12.246 1.00 96.81 249 GLY A C 1
ATOM 1832 O O . GLY A 1 249 ? 11.464 10.118 -12.841 1.00 96.81 249 GLY A O 1
ATOM 1833 N N . ARG A 1 250 ? 12.624 9.466 -11.032 1.00 95.62 250 ARG A N 1
ATOM 1834 C CA . ARG A 1 250 ? 12.311 10.609 -10.150 1.00 95.62 250 ARG A CA 1
ATOM 1835 C C . ARG A 1 250 ? 13.456 11.625 -10.057 1.00 95.62 250 ARG A C 1
ATOM 1837 O O . ARG A 1 250 ? 13.620 12.298 -9.043 1.00 95.62 250 ARG A O 1
ATOM 1844 N N . PHE A 1 251 ? 14.309 11.687 -11.078 1.00 96.12 251 PHE A N 1
ATOM 1845 C CA . PHE A 1 251 ? 15.502 12.540 -11.110 1.00 96.12 251 PHE A CA 1
ATOM 1846 C C . PHE A 1 251 ? 15.243 13.885 -11.802 1.00 96.12 251 PHE A C 1
ATOM 1848 O O . PHE A 1 251 ? 14.341 14.013 -12.632 1.00 96.12 251 PHE A O 1
ATOM 1855 N N . THR A 1 252 ? 16.054 14.898 -11.488 1.00 95.38 252 THR A N 1
ATOM 1856 C CA . THR A 1 252 ? 15.993 16.230 -12.120 1.00 95.38 252 THR A CA 1
ATOM 1857 C C . THR A 1 252 ? 17.291 16.648 -12.816 1.00 95.38 252 THR A C 1
ATOM 1859 O O . THR A 1 252 ? 17.303 17.640 -13.551 1.00 95.38 252 THR A O 1
ATOM 1862 N N . SER A 1 253 ? 18.385 15.918 -12.607 1.00 95.38 253 SER A N 1
ATOM 1863 C CA . SER A 1 253 ? 19.673 16.121 -13.263 1.00 95.38 253 SER A CA 1
ATOM 1864 C C . SER A 1 253 ? 20.482 14.830 -13.375 1.00 95.38 253 SER A C 1
ATOM 1866 O O . SER A 1 253 ? 20.340 13.921 -12.556 1.00 95.38 253 SER A O 1
ATOM 1868 N N . ILE A 1 254 ? 21.368 14.805 -14.369 1.00 96.44 254 ILE A N 1
ATOM 1869 C CA . ILE A 1 254 ? 22.392 13.777 -14.593 1.00 96.44 254 ILE A CA 1
ATOM 1870 C C . ILE A 1 254 ? 23.715 14.516 -14.803 1.00 96.44 254 ILE A C 1
ATOM 1872 O O . ILE A 1 254 ? 23.778 15.377 -15.680 1.00 96.44 254 ILE A O 1
ATOM 1876 N N . ASP A 1 255 ? 24.739 14.223 -14.003 1.00 95.50 255 ASP A N 1
ATOM 1877 C CA . ASP A 1 255 ? 26.063 14.870 -14.059 1.00 95.50 255 ASP A CA 1
ATOM 1878 C C . ASP A 1 255 ? 25.968 16.409 -14.051 1.00 95.50 255 ASP A C 1
ATOM 1880 O O . ASP A 1 255 ? 26.514 17.109 -14.910 1.00 95.50 255 ASP A O 1
ATOM 1884 N N . ASP A 1 256 ? 25.175 16.933 -13.110 1.00 93.38 256 ASP A N 1
ATOM 1885 C CA . ASP A 1 256 ? 24.818 18.353 -12.961 1.00 93.38 256 ASP A CA 1
ATOM 1886 C C . ASP A 1 256 ? 24.098 18.991 -14.172 1.00 93.38 256 ASP A C 1
ATOM 1888 O O . ASP A 1 256 ? 23.769 20.181 -14.152 1.00 93.38 256 ASP A O 1
ATOM 1892 N N . GLN A 1 257 ? 23.791 18.227 -15.227 1.00 94.50 257 GLN A N 1
ATOM 1893 C CA . GLN A 1 257 ? 22.998 18.694 -16.362 1.00 94.50 257 GLN A CA 1
ATOM 1894 C C . GLN A 1 257 ? 21.501 18.532 -16.073 1.00 94.50 257 GLN A C 1
ATOM 1896 O O . GLN A 1 257 ? 21.060 17.421 -15.768 1.00 94.50 257 GLN A O 1
ATOM 1901 N N . PRO A 1 258 ? 20.677 19.590 -16.221 1.00 93.19 258 PRO A N 1
ATOM 1902 C CA . PRO A 1 258 ? 19.232 19.487 -16.043 1.00 93.19 258 PRO A CA 1
ATOM 1903 C C . PRO A 1 258 ? 18.604 18.490 -17.025 1.00 93.19 258 PRO A C 1
ATOM 1905 O O . PRO A 1 258 ? 18.613 18.690 -18.247 1.00 93.19 258 PRO A O 1
ATOM 1908 N N . ARG A 1 259 ? 18.046 17.414 -16.470 1.00 92.31 259 ARG A N 1
ATOM 1909 C CA . ARG A 1 259 ? 17.324 16.348 -17.169 1.00 92.31 259 ARG A CA 1
ATOM 1910 C C . ARG A 1 259 ? 16.266 15.818 -16.218 1.00 92.31 259 ARG A C 1
ATOM 1912 O O . ARG A 1 259 ? 16.592 15.169 -15.235 1.00 92.31 259 ARG A O 1
ATOM 1919 N N . GLY A 1 260 ? 15.010 16.157 -16.474 1.00 90.50 260 GLY A N 1
ATOM 1920 C CA . GLY A 1 260 ? 13.905 15.785 -15.600 1.00 90.50 260 GLY A CA 1
ATOM 1921 C C . GLY A 1 260 ? 13.250 14.493 -16.048 1.00 90.50 260 GLY A C 1
ATOM 1922 O O . GLY A 1 260 ? 12.613 14.495 -17.096 1.00 90.50 260 GLY A O 1
ATOM 1923 N N . ARG A 1 261 ? 13.342 13.448 -15.218 1.00 95.69 261 ARG A N 1
ATOM 1924 C CA . ARG A 1 261 ? 12.491 12.240 -15.197 1.00 95.69 261 ARG A CA 1
ATOM 1925 C C . ARG A 1 261 ? 12.513 11.329 -16.427 1.00 95.69 261 ARG A C 1
ATOM 1927 O O . ARG A 1 261 ? 12.120 10.175 -16.314 1.00 95.69 261 ARG A O 1
ATOM 1934 N N . LEU A 1 262 ? 12.988 11.812 -17.573 1.00 96.12 262 LEU A N 1
ATOM 1935 C CA . LEU A 1 262 ? 13.277 11.052 -18.783 1.00 96.12 262 LEU A CA 1
ATOM 1936 C C . LEU A 1 262 ? 14.504 11.656 -19.473 1.00 96.12 262 LEU A C 1
ATOM 1938 O O . LEU A 1 262 ? 14.569 12.863 -19.720 1.00 96.12 262 LEU A O 1
ATOM 1942 N N . ALA A 1 263 ? 15.474 10.813 -19.803 1.00 95.44 263 ALA A N 1
ATOM 1943 C CA . ALA A 1 263 ? 16.685 11.203 -20.510 1.00 95.44 263 ALA A CA 1
ATOM 1944 C C . ALA A 1 263 ? 17.116 10.113 -21.492 1.00 95.44 263 ALA A C 1
ATOM 1946 O O . ALA A 1 263 ? 16.633 8.980 -21.438 1.00 95.44 263 ALA A O 1
ATOM 1947 N N . ARG A 1 264 ? 18.045 10.466 -22.385 1.00 95.56 264 ARG A N 1
ATOM 1948 C CA . ARG A 1 264 ? 18.666 9.525 -23.312 1.00 95.56 264 ARG A CA 1
ATOM 1949 C C . ARG A 1 264 ? 20.179 9.698 -23.329 1.00 95.56 264 ARG A C 1
ATOM 1951 O O . ARG A 1 264 ? 20.684 10.818 -23.424 1.00 95.56 264 ARG A O 1
ATOM 1958 N N . LEU A 1 265 ? 20.890 8.582 -23.250 1.00 95.62 265 LEU A N 1
ATOM 1959 C CA . LEU A 1 265 ? 22.320 8.504 -23.507 1.00 95.62 265 LEU A CA 1
ATOM 1960 C C . LEU A 1 265 ? 22.550 7.932 -24.905 1.00 95.62 265 LEU A C 1
ATOM 1962 O O . LEU A 1 265 ? 21.828 7.038 -25.353 1.00 95.62 265 LEU A O 1
ATOM 1966 N N . ASP A 1 266 ? 23.564 8.439 -25.595 1.00 93.44 266 ASP A N 1
ATOM 1967 C CA . ASP A 1 266 ? 24.006 7.890 -26.868 1.00 93.44 266 ASP A CA 1
ATOM 1968 C C . ASP A 1 266 ? 24.633 6.490 -26.706 1.00 93.44 266 ASP A C 1
ATOM 1970 O O . ASP A 1 266 ? 24.799 5.968 -25.602 1.00 93.44 266 ASP A O 1
ATOM 1974 N N . SER A 1 267 ? 25.016 5.862 -27.819 1.00 89.94 267 SER A N 1
ATOM 1975 C CA . SER A 1 267 ? 25.623 4.522 -27.810 1.00 89.94 267 SER A CA 1
ATOM 1976 C C . SER A 1 267 ? 26.977 4.446 -27.091 1.00 89.94 267 SER A C 1
ATOM 1978 O O . SER A 1 267 ? 27.481 3.353 -26.833 1.00 89.94 267 SER A O 1
ATOM 1980 N N . LEU A 1 268 ? 27.611 5.590 -26.815 1.00 88.81 268 LEU A N 1
ATOM 1981 C CA . LEU A 1 268 ? 28.861 5.680 -26.061 1.00 88.81 268 LEU A CA 1
ATOM 1982 C C . LEU A 1 268 ? 28.608 5.920 -24.566 1.00 88.81 268 LEU A C 1
ATOM 1984 O O . LEU A 1 268 ? 29.526 5.722 -23.771 1.00 88.81 268 LEU A O 1
ATOM 1988 N N . GLY A 1 269 ? 27.376 6.256 -24.178 1.00 91.44 269 GLY A N 1
ATOM 1989 C CA . GLY A 1 269 ? 26.978 6.548 -22.805 1.00 91.44 269 GLY A CA 1
ATOM 1990 C C . GLY A 1 269 ? 27.050 8.031 -22.441 1.00 91.44 269 GLY A C 1
ATOM 1991 O O . GLY A 1 269 ? 27.027 8.346 -21.253 1.00 91.44 269 GLY A O 1
ATOM 1992 N N . ALA A 1 270 ? 27.152 8.934 -23.421 1.00 94.25 270 ALA A N 1
ATOM 1993 C CA . ALA A 1 270 ? 27.097 10.375 -23.193 1.00 94.25 270 ALA A CA 1
ATOM 1994 C C . ALA A 1 270 ? 25.660 10.896 -23.316 1.00 94.25 270 ALA A C 1
ATOM 1996 O O . ALA A 1 270 ? 24.886 10.421 -24.144 1.00 94.25 270 ALA A O 1
ATOM 1997 N N . LEU A 1 271 ? 25.299 11.894 -22.508 1.00 94.56 271 LEU A N 1
ATOM 1998 C CA . LEU A 1 271 ? 23.979 12.520 -22.563 1.00 94.56 271 LEU A CA 1
ATOM 1999 C C . LEU A 1 271 ? 23.761 13.218 -23.912 1.00 94.56 271 LEU A C 1
ATOM 2001 O O . LEU A 1 271 ? 24.538 14.100 -24.285 1.00 94.56 271 LEU A O 1
ATOM 2005 N N . ASP A 1 272 ? 22.697 12.852 -24.628 1.00 90.75 272 ASP A N 1
ATOM 2006 C CA . ASP A 1 272 ? 22.380 13.462 -25.921 1.00 90.75 272 ASP A CA 1
ATOM 2007 C C . ASP A 1 272 ? 21.413 14.665 -25.790 1.00 90.75 272 ASP A C 1
ATOM 2009 O O . ASP A 1 272 ? 21.110 15.162 -24.694 1.00 90.75 272 ASP A O 1
ATOM 2013 N N . SER A 1 273 ? 20.970 15.211 -26.930 1.00 88.56 273 SER A N 1
ATOM 2014 C CA . SER A 1 273 ? 20.100 16.394 -26.978 1.00 88.56 273 SER A CA 1
ATOM 2015 C C . SER A 1 273 ? 18.621 16.116 -26.683 1.00 88.56 273 SER A C 1
ATOM 2017 O O . SER A 1 273 ? 17.826 17.054 -26.715 1.00 88.56 273 SER A O 1
ATOM 2019 N N . PHE A 1 274 ? 18.225 14.865 -26.442 1.00 90.62 274 PHE A N 1
ATOM 2020 C CA . PHE A 1 274 ? 16.858 14.513 -26.076 1.00 90.62 274 PHE A CA 1
ATOM 2021 C C . PHE A 1 274 ? 16.502 15.115 -24.715 1.00 90.62 274 PHE A C 1
ATOM 2023 O O . PHE A 1 274 ? 17.201 14.914 -23.718 1.00 90.62 274 PHE A O 1
ATOM 2030 N N . SER A 1 275 ? 15.404 15.865 -24.672 1.00 87.06 275 SER A N 1
ATOM 2031 C CA . SER A 1 275 ? 14.891 16.465 -23.447 1.00 87.06 275 SER A CA 1
ATOM 2032 C C . SER A 1 275 ? 13.400 16.732 -23.586 1.00 87.06 275 SER A C 1
ATOM 2034 O O . SER A 1 275 ? 12.949 17.217 -24.621 1.00 87.06 275 SER A O 1
ATOM 2036 N N . ILE A 1 276 ? 12.662 16.484 -22.508 1.00 93.62 276 ILE A N 1
ATOM 2037 C CA . ILE A 1 276 ? 11.249 16.843 -22.368 1.00 93.62 276 ILE A CA 1
ATOM 2038 C C . ILE A 1 276 ? 11.043 17.658 -21.087 1.00 93.62 276 ILE A C 1
ATOM 2040 O O . ILE A 1 276 ? 11.904 17.673 -20.206 1.00 93.62 276 ILE A O 1
ATOM 2044 N N . SER A 1 277 ? 9.904 18.334 -20.981 1.00 93.56 277 SER A N 1
ATOM 2045 C CA . SER A 1 277 ? 9.416 18.918 -19.728 1.00 93.56 277 SER A CA 1
ATOM 2046 C C . SER A 1 277 ? 8.258 18.077 -19.210 1.00 93.56 277 SER A C 1
ATOM 2048 O O . SER A 1 277 ? 7.308 17.852 -19.950 1.00 93.56 277 SER A O 1
ATOM 2050 N N . VAL A 1 278 ? 8.315 17.611 -17.964 1.00 93.88 278 VAL A N 1
ATOM 2051 C CA . VAL A 1 278 ? 7.271 16.769 -17.365 1.00 93.88 278 VAL A CA 1
ATOM 2052 C C . VAL A 1 278 ? 7.075 17.130 -15.893 1.00 93.88 278 VAL A C 1
ATOM 2054 O O . VAL A 1 278 ? 8.033 17.413 -15.166 1.00 93.88 278 VAL A O 1
ATOM 2057 N N . ASN A 1 279 ? 5.817 17.184 -15.459 1.00 90.25 279 ASN A N 1
ATOM 2058 C CA . ASN A 1 279 ? 5.445 17.762 -14.168 1.00 90.25 279 ASN A CA 1
ATOM 2059 C C . ASN A 1 279 ? 5.372 16.767 -12.999 1.00 90.25 279 ASN A C 1
ATOM 2061 O O . ASN A 1 279 ? 5.468 17.221 -11.860 1.00 90.25 279 ASN A O 1
ATOM 2065 N N . GLN A 1 280 ? 5.250 15.461 -13.257 1.00 92.44 280 GLN A N 1
ATOM 2066 C CA . GLN A 1 280 ? 5.334 14.389 -12.253 1.00 92.44 280 GLN A CA 1
ATOM 2067 C C . GLN A 1 280 ? 6.156 13.193 -12.764 1.00 92.44 280 GLN A C 1
ATOM 2069 O O . GLN A 1 280 ? 6.662 13.225 -13.883 1.00 92.44 280 GLN A O 1
ATOM 2074 N N . ASP A 1 281 ? 6.354 12.186 -11.915 1.00 93.06 281 ASP A N 1
ATOM 2075 C CA . ASP A 1 281 ? 7.286 11.073 -12.121 1.00 93.06 281 ASP A CA 1
ATOM 2076 C C . ASP A 1 281 ? 6.924 10.186 -13.321 1.00 93.06 281 ASP A C 1
ATOM 2078 O O . ASP A 1 281 ? 5.753 10.046 -13.675 1.00 93.06 281 ASP A O 1
ATOM 2082 N N . ILE A 1 282 ? 7.950 9.609 -13.957 1.00 96.44 282 ILE A N 1
ATOM 2083 C CA . ILE A 1 282 ? 7.825 8.572 -14.992 1.00 96.44 282 ILE A CA 1
ATOM 2084 C C . ILE A 1 282 ? 8.396 7.285 -14.400 1.00 96.44 282 ILE A C 1
ATOM 2086 O O . ILE A 1 282 ? 9.552 7.272 -13.983 1.00 96.44 282 ILE A O 1
ATOM 2090 N N . HIS A 1 283 ? 7.587 6.230 -14.372 1.00 95.69 283 HIS A N 1
ATOM 2091 C CA . HIS A 1 283 ? 7.899 4.943 -13.750 1.00 95.69 283 HIS A CA 1
ATOM 2092 C C . HIS A 1 283 ? 8.372 3.891 -14.764 1.00 95.69 283 HIS A C 1
ATOM 2094 O O . HIS A 1 283 ? 9.288 3.133 -14.457 1.00 95.69 283 HIS A O 1
ATOM 2100 N N . ASP A 1 284 ? 7.815 3.877 -15.981 1.00 96.62 284 ASP A N 1
ATOM 2101 C CA . ASP A 1 284 ? 8.245 2.983 -17.070 1.00 96.62 284 ASP A CA 1
ATOM 2102 C C . ASP A 1 284 ? 8.531 3.792 -18.338 1.00 96.62 284 ASP A C 1
ATOM 2104 O O . ASP A 1 284 ? 7.861 4.784 -18.646 1.00 96.62 284 ASP A O 1
ATOM 2108 N N . CYS A 1 285 ? 9.549 3.365 -19.077 1.00 95.88 285 CYS A N 1
ATOM 2109 C CA . CYS A 1 285 ? 9.950 3.945 -20.348 1.00 95.88 285 CYS A CA 1
ATOM 2110 C C . CYS A 1 285 ? 10.479 2.850 -21.266 1.00 95.88 285 CYS A C 1
ATOM 2112 O O . CYS A 1 285 ? 11.448 2.157 -20.952 1.00 95.88 285 CYS A O 1
ATOM 2114 N N . ARG A 1 286 ? 9.866 2.723 -22.442 1.00 92.81 286 ARG A N 1
ATOM 2115 C CA . ARG A 1 286 ? 10.185 1.668 -23.403 1.00 92.81 286 ARG A CA 1
ATOM 2116 C C . ARG A 1 286 ? 10.436 2.243 -24.779 1.00 92.81 286 ARG A C 1
ATOM 2118 O O . ARG A 1 286 ? 9.612 2.972 -25.331 1.00 92.81 286 ARG A O 1
ATOM 2125 N N . SER A 1 287 ? 11.576 1.875 -25.348 1.00 89.12 287 SER A N 1
ATOM 2126 C CA . SER A 1 287 ? 11.839 2.071 -26.769 1.00 89.12 287 SER A CA 1
ATOM 2127 C C . SER A 1 287 ? 10.979 1.094 -27.569 1.00 89.12 287 SER A C 1
ATOM 2129 O O . SER A 1 287 ? 10.957 -0.102 -27.288 1.00 89.12 287 SER A O 1
ATOM 2131 N N . SER A 1 288 ? 10.293 1.603 -28.582 1.00 76.69 288 SER A N 1
ATOM 2132 C CA . SER A 1 288 ? 9.435 0.847 -29.496 1.00 76.69 288 SER A CA 1
ATOM 2133 C C . SER A 1 288 ? 9.768 1.208 -30.946 1.00 76.69 288 SER A C 1
ATOM 2135 O O . SER A 1 288 ? 10.469 2.188 -31.210 1.00 76.69 288 SER A O 1
ATOM 2137 N N . GLY A 1 289 ? 9.262 0.435 -31.912 1.00 73.31 289 GLY A N 1
ATOM 2138 C CA . GLY A 1 289 ? 9.395 0.783 -33.336 1.00 73.31 289 GLY A CA 1
ATOM 2139 C C . GLY A 1 289 ? 8.664 2.082 -33.717 1.00 73.31 289 GLY A C 1
ATOM 2140 O O . GLY A 1 289 ? 8.982 2.701 -34.730 1.00 73.31 289 GLY A O 1
ATOM 2141 N N . SER A 1 290 ? 7.711 2.489 -32.885 1.00 70.44 290 SER A N 1
ATOM 2142 C CA . SER A 1 290 ? 6.793 3.632 -32.980 1.00 70.44 290 SER A CA 1
ATOM 2143 C C . SER A 1 290 ? 7.285 4.870 -32.212 1.00 70.44 290 SER A C 1
ATOM 2145 O O . SER A 1 290 ? 6.688 5.937 -32.345 1.00 70.44 290 SER A O 1
ATOM 2147 N N . GLY A 1 291 ? 8.374 4.767 -31.439 1.00 84.94 291 GLY A N 1
ATOM 2148 C CA . GLY A 1 291 ? 8.919 5.854 -30.620 1.00 84.94 291 GLY A CA 1
ATOM 2149 C C . GLY A 1 291 ? 9.235 5.417 -29.188 1.00 84.94 291 GLY A C 1
ATOM 2150 O O . GLY A 1 291 ? 9.773 4.336 -28.955 1.00 84.94 291 GLY A O 1
ATOM 2151 N N . VAL A 1 292 ? 8.916 6.262 -28.214 1.00 92.06 292 VAL A N 1
ATOM 2152 C CA . VAL A 1 292 ? 9.113 6.021 -26.782 1.00 92.06 292 VAL A CA 1
ATOM 2153 C C . VAL A 1 292 ? 7.761 6.015 -26.085 1.00 92.06 292 VAL A C 1
ATOM 2155 O O . VAL A 1 292 ? 7.075 7.033 -26.072 1.00 92.06 292 VAL A O 1
ATOM 2158 N N . LEU A 1 293 ? 7.389 4.893 -25.482 1.00 94.19 293 LEU A N 1
ATOM 2159 C CA . LEU A 1 293 ? 6.242 4.827 -24.580 1.00 94.19 293 LEU A CA 1
ATOM 2160 C C . LEU A 1 293 ? 6.693 5.109 -23.160 1.00 94.19 293 LEU A C 1
ATOM 2162 O O . LEU A 1 293 ? 7.712 4.579 -22.721 1.00 94.19 293 LEU A O 1
ATOM 2166 N N . VAL A 1 294 ? 5.931 5.941 -22.461 1.00 95.56 294 VAL A N 1
ATOM 2167 C CA . VAL A 1 294 ? 6.171 6.276 -21.060 1.00 95.56 294 VAL A CA 1
ATOM 2168 C C . VAL A 1 294 ? 4.898 6.128 -20.249 1.00 95.56 294 VAL A C 1
ATOM 2170 O O . VAL A 1 294 ? 3.807 6.433 -20.741 1.00 95.56 294 VAL A O 1
ATOM 2173 N N . SER A 1 295 ? 5.051 5.708 -18.997 1.00 96.44 295 SER A N 1
ATOM 2174 C CA . SER A 1 295 ? 3.979 5.742 -18.009 1.00 96.44 295 SER A CA 1
ATOM 2175 C C . SER A 1 295 ? 4.447 6.310 -16.675 1.00 96.44 295 SER A C 1
ATOM 2177 O O . SER A 1 295 ? 5.632 6.243 -16.349 1.00 96.44 295 SER A O 1
ATOM 2179 N N . GLY A 1 296 ? 3.541 6.906 -15.904 1.00 95.38 296 GLY A N 1
ATOM 2180 C CA . GLY A 1 296 ? 3.866 7.473 -14.602 1.00 95.38 296 GLY A CA 1
ATOM 2181 C C . GLY A 1 296 ? 2.707 8.208 -13.935 1.00 95.38 296 GLY A C 1
ATOM 2182 O O . GLY A 1 296 ? 1.551 7.828 -14.089 1.00 95.38 296 GLY A O 1
ATOM 2183 N N . GLN A 1 297 ? 3.046 9.265 -13.197 1.00 92.75 297 GLN A N 1
ATOM 2184 C CA . GLN A 1 297 ? 2.123 10.146 -12.463 1.00 92.75 297 GLN A CA 1
ATOM 2185 C C . GLN A 1 297 ? 1.855 11.474 -13.184 1.00 92.75 297 GLN A C 1
ATOM 2187 O O . GLN A 1 297 ? 1.196 12.371 -12.658 1.00 92.75 297 GLN A O 1
ATOM 2192 N N . PHE A 1 298 ? 2.485 11.686 -14.341 1.00 92.12 298 PHE A N 1
ATOM 2193 C CA . PHE A 1 298 ? 2.459 12.976 -15.025 1.00 92.12 298 PHE A CA 1
ATOM 2194 C C . PHE A 1 298 ? 1.056 13.353 -15.477 1.00 92.12 298 PHE A C 1
ATOM 2196 O O . PHE A 1 298 ? 0.311 12.526 -15.997 1.00 92.12 298 PHE A O 1
ATOM 2203 N N . VAL A 1 299 ? 0.760 14.648 -15.344 1.00 90.31 299 VAL A N 1
ATOM 2204 C CA . VAL A 1 299 ? -0.464 15.262 -15.876 1.00 90.31 299 VAL A CA 1
ATOM 2205 C C . VAL A 1 299 ? -0.180 16.260 -17.012 1.00 90.31 299 VAL A C 1
ATOM 2207 O O . VAL A 1 299 ? -1.079 16.912 -17.544 1.00 90.31 299 VAL A O 1
ATOM 2210 N N . ALA A 1 300 ? 1.098 16.410 -17.388 1.00 91.31 300 ALA A N 1
ATOM 2211 C CA . ALA A 1 300 ? 1.520 17.151 -18.572 1.00 91.31 300 ALA A CA 1
ATOM 2212 C C . ALA A 1 300 ? 2.932 16.766 -19.049 1.00 91.31 300 ALA A C 1
ATOM 2214 O O . ALA A 1 300 ? 3.848 16.623 -18.233 1.00 91.31 300 ALA A O 1
ATOM 2215 N N . ILE A 1 301 ? 3.126 16.713 -20.373 1.00 93.88 301 ILE A N 1
ATOM 2216 C CA . ILE A 1 301 ? 4.443 16.615 -21.030 1.00 93.88 301 ILE A CA 1
ATOM 2217 C C . ILE A 1 301 ? 4.560 17.720 -22.083 1.00 93.88 301 ILE A C 1
ATOM 2219 O O . ILE A 1 301 ? 3.648 17.947 -22.869 1.00 93.88 301 ILE A O 1
ATOM 2223 N N . ASN A 1 302 ? 5.685 18.436 -22.092 1.00 93.56 302 ASN A N 1
ATOM 2224 C CA . ASN A 1 302 ? 5.986 19.564 -22.981 1.00 93.56 302 ASN A CA 1
ATOM 2225 C C . ASN A 1 302 ? 4.909 20.667 -22.992 1.00 93.56 302 ASN A C 1
ATOM 2227 O O . ASN A 1 302 ? 4.735 21.372 -23.981 1.00 93.56 302 ASN A O 1
ATOM 2231 N N . GLY A 1 303 ? 4.212 20.839 -21.864 1.00 90.06 303 GLY A N 1
ATOM 2232 C CA . GLY A 1 303 ? 3.119 21.803 -21.714 1.00 90.06 303 GLY A CA 1
ATOM 2233 C C . GLY A 1 303 ? 1.771 21.316 -22.250 1.00 90.06 303 GLY A C 1
ATOM 2234 O O . GLY A 1 303 ? 0.783 22.033 -22.117 1.00 90.06 303 GLY 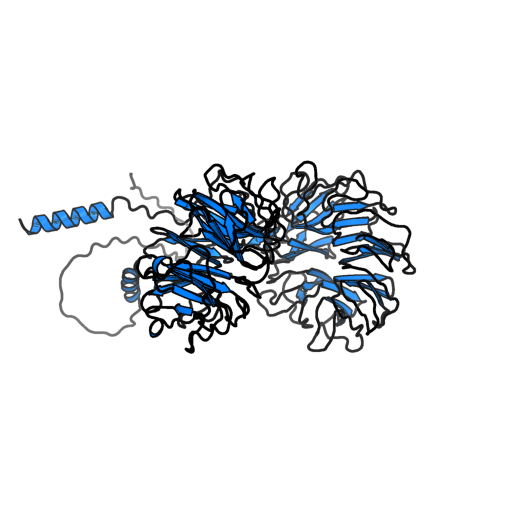A O 1
ATOM 2235 N N . GLU A 1 304 ? 1.706 20.111 -22.814 1.00 91.06 304 GLU A N 1
ATOM 2236 C CA . GLU A 1 304 ? 0.454 19.502 -23.234 1.00 91.06 304 GLU A CA 1
ATOM 2237 C C . GLU A 1 304 ? -0.170 18.673 -22.109 1.00 91.06 304 GLU A C 1
ATOM 2239 O O . GLU A 1 304 ? 0.529 17.904 -21.448 1.00 91.06 304 GLU A O 1
ATOM 2244 N N . ALA A 1 305 ? -1.486 18.800 -21.916 1.00 87.81 305 ALA A N 1
ATOM 2245 C CA . ALA A 1 305 ? -2.233 17.998 -20.949 1.00 87.81 305 ALA A CA 1
ATOM 2246 C C . ALA A 1 305 ? -2.320 16.534 -21.414 1.00 87.81 305 ALA A C 1
ATOM 2248 O O . ALA A 1 305 ? -2.751 16.247 -22.535 1.00 87.81 305 ALA A O 1
ATOM 2249 N N . LEU A 1 306 ? -1.880 15.624 -20.553 1.00 89.19 306 LEU A N 1
ATOM 2250 C CA . LEU A 1 306 ? -1.859 14.165 -20.717 1.00 89.19 306 LEU A CA 1
ATOM 2251 C C . LEU A 1 306 ? -2.060 13.557 -19.331 1.00 89.19 306 LEU A C 1
ATOM 2253 O O . LEU A 1 306 ? -1.932 14.289 -18.360 1.00 89.19 306 LEU A O 1
ATOM 2257 N N . SER A 1 307 ? -2.337 12.262 -19.200 1.00 89.62 307 SER A N 1
ATOM 2258 C CA . SER A 1 307 ? -2.417 11.666 -17.864 1.00 89.62 307 SER A CA 1
ATOM 2259 C C . SER A 1 307 ? -1.916 10.242 -17.839 1.00 89.62 307 SER A C 1
ATOM 2261 O O . SER A 1 307 ? -2.480 9.367 -18.494 1.00 89.62 307 SER A O 1
ATOM 2263 N N . GLY A 1 308 ? -0.844 10.026 -17.085 1.00 92.69 308 GLY A N 1
ATOM 2264 C CA . GLY A 1 308 ? -0.321 8.711 -16.748 1.00 92.69 308 GLY A CA 1
ATOM 2265 C C . GLY A 1 308 ? 0.364 7.947 -17.879 1.00 92.69 308 GLY A C 1
ATOM 2266 O O . GLY A 1 308 ? 1.278 7.189 -17.585 1.00 92.69 308 GLY A O 1
ATOM 2267 N N . VAL A 1 309 ? -0.013 8.128 -19.151 1.00 94.62 309 VAL A N 1
ATOM 2268 C CA . VAL A 1 309 ? 0.562 7.409 -20.303 1.00 94.62 309 VAL A CA 1
ATOM 2269 C C . VAL A 1 309 ? 0.733 8.339 -21.505 1.00 94.62 309 VAL A C 1
ATOM 2271 O O . VAL A 1 309 ? -0.114 9.189 -21.774 1.00 94.62 309 VAL A O 1
ATOM 2274 N N . ALA A 1 310 ? 1.844 8.192 -22.231 1.00 94.12 310 ALA A N 1
ATOM 2275 C CA . ALA A 1 310 ? 2.100 8.933 -23.462 1.00 94.12 310 ALA A CA 1
ATOM 2276 C C . ALA A 1 310 ? 3.018 8.159 -24.413 1.00 94.12 310 ALA A C 1
ATOM 2278 O O . ALA A 1 310 ? 3.902 7.414 -23.981 1.00 94.12 310 ALA A O 1
ATOM 2279 N N . ARG A 1 311 ? 2.854 8.408 -25.715 1.00 94.38 311 ARG A N 1
ATOM 2280 C CA . ARG A 1 311 ? 3.828 8.032 -26.742 1.00 94.38 311 ARG A CA 1
ATOM 2281 C C . ARG A 1 311 ? 4.561 9.280 -27.221 1.00 94.38 311 ARG A C 1
ATOM 2283 O O . ARG A 1 311 ? 3.948 10.314 -27.473 1.00 94.38 311 ARG A O 1
ATOM 2290 N N . LEU A 1 312 ? 5.880 9.188 -27.324 1.00 94.19 312 LEU A N 1
ATOM 2291 C CA . LEU A 1 312 ? 6.767 10.263 -27.747 1.00 94.19 312 LEU A CA 1
ATOM 2292 C C . LEU A 1 312 ? 7.546 9.831 -28.990 1.00 94.19 312 LEU A C 1
ATOM 2294 O O . LEU A 1 312 ? 8.000 8.697 -29.102 1.00 94.19 312 LEU A O 1
ATOM 2298 N N . SER A 1 313 ? 7.765 10.754 -29.913 1.00 92.25 313 SER A N 1
ATOM 2299 C CA . SER A 1 313 ? 8.707 10.569 -31.020 1.00 92.25 313 SER A CA 1
ATOM 2300 C C . SER A 1 313 ? 10.163 10.518 -30.537 1.00 92.25 313 SER A C 1
ATOM 2302 O O . SER A 1 313 ? 10.483 10.872 -29.401 1.00 92.25 313 SER A O 1
ATOM 2304 N N . ASP A 1 314 ? 11.088 10.177 -31.438 1.00 87.88 314 ASP A N 1
ATOM 2305 C CA . ASP A 1 314 ? 12.528 10.156 -31.139 1.00 87.88 314 ASP A CA 1
ATOM 2306 C C . ASP A 1 314 ? 13.116 11.539 -30.782 1.00 87.88 314 ASP A C 1
ATOM 2308 O O . ASP A 1 314 ? 14.204 11.629 -30.208 1.00 87.88 314 ASP A O 1
ATOM 2312 N N . SER A 1 315 ? 12.403 12.627 -31.100 1.00 88.94 315 SER A N 1
ATOM 2313 C CA . SER A 1 315 ? 12.740 13.993 -30.675 1.00 88.94 315 SER A CA 1
ATOM 2314 C C . SER A 1 315 ? 12.041 14.422 -29.380 1.00 88.94 315 SER A C 1
ATOM 2316 O O . SER A 1 315 ? 12.223 15.557 -28.951 1.00 88.94 315 SER A O 1
ATOM 2318 N N . GLY A 1 316 ? 11.220 13.556 -28.781 1.00 91.62 316 GLY A N 1
ATOM 2319 C CA . GLY A 1 316 ? 10.463 13.838 -27.560 1.00 91.62 316 GLY A CA 1
ATOM 2320 C C . GLY A 1 316 ? 9.143 14.583 -27.779 1.00 91.62 316 GLY A C 1
ATOM 2321 O O . GLY A 1 316 ? 8.525 14.997 -26.803 1.00 91.62 316 GLY A O 1
ATOM 2322 N N . ALA A 1 317 ? 8.695 14.772 -29.028 1.00 93.88 317 ALA A N 1
ATOM 2323 C CA . ALA A 1 317 ? 7.375 15.349 -29.303 1.00 93.88 317 ALA A CA 1
ATOM 2324 C C . ALA A 1 317 ? 6.272 14.331 -28.985 1.00 93.88 317 ALA A C 1
ATOM 2326 O O . ALA A 1 317 ? 6.427 13.163 -29.343 1.00 93.88 317 ALA A O 1
ATOM 2327 N N . VAL A 1 318 ? 5.197 14.786 -28.340 1.00 94.81 318 VAL A N 1
ATOM 2328 C CA . VAL A 1 318 ? 4.027 13.973 -27.977 1.00 94.81 318 VAL A CA 1
ATOM 2329 C C . VAL A 1 318 ? 3.301 13.523 -29.242 1.00 94.81 318 VAL A C 1
ATOM 2331 O O . VAL A 1 318 ? 3.132 14.307 -30.176 1.00 94.81 318 VAL A O 1
ATOM 2334 N N . ASP A 1 319 ? 2.889 12.261 -29.273 1.00 93.69 319 ASP A N 1
ATOM 2335 C CA . ASP A 1 319 ? 2.006 11.740 -30.307 1.00 93.69 319 ASP A CA 1
ATOM 2336 C C . ASP A 1 319 ? 0.598 12.347 -30.149 1.00 93.69 319 ASP A C 1
ATOM 2338 O O . ASP A 1 319 ? -0.024 12.176 -29.097 1.00 93.69 319 ASP A O 1
ATOM 2342 N N . PRO A 1 320 ? 0.086 13.084 -31.152 1.00 92.12 320 PRO A N 1
ATOM 2343 C CA . PRO A 1 320 ? -1.215 13.730 -31.048 1.00 92.12 320 PRO A CA 1
ATOM 2344 C C . PRO A 1 320 ? -2.390 12.747 -31.059 1.00 92.12 320 PRO A C 1
ATOM 2346 O O . PRO A 1 320 ? -3.460 13.126 -30.583 1.00 92.12 320 PRO A O 1
ATOM 2349 N N . ASP A 1 321 ? -2.203 11.535 -31.585 1.00 92.38 321 ASP A N 1
ATOM 2350 C CA . ASP A 1 321 ? -3.276 10.560 -31.760 1.00 92.38 321 ASP A CA 1
ATOM 2351 C C . ASP A 1 321 ? -3.400 9.660 -30.519 1.00 92.38 321 ASP A C 1
ATOM 2353 O O . ASP A 1 321 ? -4.505 9.410 -30.055 1.00 92.38 321 ASP A O 1
ATOM 2357 N N . PHE A 1 322 ? -2.290 9.272 -29.882 1.00 92.81 322 PHE A N 1
ATOM 2358 C CA . PHE A 1 322 ? -2.310 8.412 -28.689 1.00 92.81 322 PHE A CA 1
ATOM 2359 C C . PHE A 1 322 ? -2.304 9.216 -27.377 1.00 92.81 322 PHE A C 1
ATOM 2361 O O . PHE A 1 322 ? -1.245 9.512 -26.812 1.00 92.81 322 PHE A O 1
ATOM 2368 N N . ARG A 1 323 ? -3.499 9.571 -26.879 1.00 88.88 323 ARG A N 1
ATOM 2369 C CA . ARG A 1 323 ? -3.673 10.446 -25.699 1.00 88.88 323 ARG A CA 1
ATOM 2370 C C . ARG A 1 323 ? -4.710 9.924 -24.691 1.00 88.88 323 ARG A C 1
ATOM 2372 O O . ARG A 1 323 ? -5.681 10.632 -24.412 1.00 88.88 323 ARG A O 1
ATOM 2379 N N . PRO A 1 324 ? -4.524 8.720 -24.122 1.00 92.44 324 PRO A N 1
ATOM 2380 C CA . PRO A 1 324 ? -5.405 8.238 -23.065 1.00 92.44 324 PRO A CA 1
ATOM 2381 C C . PRO A 1 324 ? -5.372 9.176 -21.850 1.00 92.44 324 PRO A C 1
ATOM 2383 O O . PRO A 1 324 ? -4.323 9.689 -21.453 1.00 92.44 324 PRO A O 1
ATOM 2386 N N . LEU A 1 325 ? -6.535 9.383 -21.240 1.00 90.44 325 LEU A N 1
ATOM 2387 C CA . LEU A 1 325 ? -6.702 10.152 -20.015 1.00 90.44 325 LEU A CA 1
ATOM 2388 C C . LEU A 1 325 ? -6.943 9.200 -18.842 1.00 90.44 325 LEU A C 1
ATOM 2390 O O . LEU A 1 325 ? -8.085 8.860 -18.533 1.00 90.44 325 LEU A O 1
ATOM 2394 N N . VAL A 1 326 ? -5.868 8.783 -18.181 1.00 91.00 326 VAL A N 1
ATOM 2395 C CA . VAL A 1 326 ? -5.940 7.941 -16.981 1.00 91.00 326 VAL A CA 1
ATOM 2396 C C . VAL A 1 326 ? -6.297 8.797 -15.752 1.00 91.00 326 VAL A C 1
ATOM 2398 O O . VAL A 1 326 ? -5.744 9.879 -15.582 1.00 91.00 326 VAL A O 1
ATOM 2401 N N . GLY A 1 327 ? -7.241 8.350 -14.918 1.00 78.19 327 GLY A N 1
ATOM 2402 C CA . GLY A 1 327 ? -7.731 9.032 -13.702 1.00 78.19 327 GLY A CA 1
ATOM 2403 C C . GLY A 1 327 ? -8.766 10.140 -13.896 1.00 78.19 327 GLY A C 1
ATOM 2404 O O . GLY A 1 327 ? -9.249 10.696 -12.918 1.00 78.19 327 GLY A O 1
ATOM 2405 N N . GLY A 1 328 ? -9.150 10.451 -15.136 1.00 73.12 328 GLY A N 1
ATOM 2406 C CA . GLY A 1 328 ? -10.164 11.472 -15.422 1.00 73.12 328 GLY A CA 1
ATOM 2407 C C . GLY A 1 328 ? -9.648 12.919 -15.352 1.00 73.12 328 GLY A C 1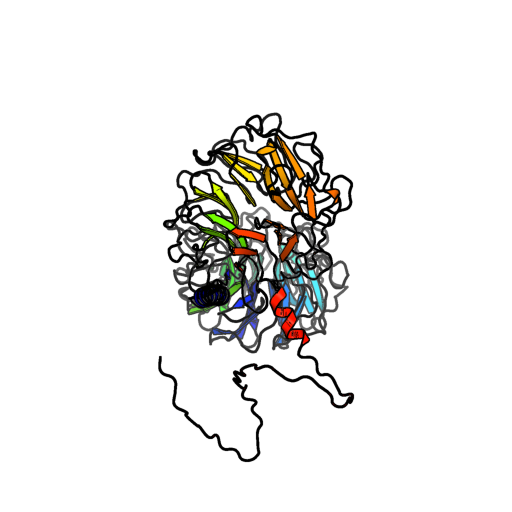
ATOM 2408 O O . GLY A 1 328 ? -8.443 13.172 -15.363 1.00 73.12 328 GLY A O 1
ATOM 2409 N N . VAL A 1 329 ? -10.581 13.884 -15.364 1.00 62.22 329 VAL A N 1
ATOM 2410 C CA . VAL A 1 329 ? -10.304 15.332 -15.293 1.00 62.22 329 VAL A CA 1
ATOM 2411 C C . VAL A 1 329 ? -10.977 15.934 -14.066 1.00 62.22 329 VAL A C 1
ATOM 2413 O O . VAL A 1 329 ? -12.180 15.794 -13.875 1.00 62.22 329 VAL A O 1
ATOM 2416 N N . TYR A 1 330 ? -10.215 16.710 -13.313 1.00 55.22 330 TYR A N 1
ATOM 2417 C CA . TYR A 1 330 ? -10.634 17.450 -12.139 1.00 55.22 330 TYR A CA 1
ATOM 2418 C C . TYR A 1 330 ? -10.371 18.949 -12.323 1.00 55.22 330 TYR A C 1
ATOM 2420 O O . TYR A 1 330 ? -9.240 19.349 -12.593 1.00 55.22 330 TYR A O 1
ATOM 2428 N N . ASN A 1 331 ? -11.398 19.802 -12.219 1.00 52.97 331 ASN A N 1
ATOM 2429 C CA . ASN A 1 331 ? -11.299 21.254 -12.476 1.00 52.97 331 ASN A CA 1
ATOM 2430 C C . ASN A 1 331 ? -10.602 21.627 -13.806 1.00 52.97 331 ASN A C 1
ATOM 2432 O O . ASN A 1 331 ? -9.932 22.653 -13.922 1.00 52.97 331 ASN A O 1
ATOM 2436 N N . GLY A 1 332 ? -10.756 20.787 -14.834 1.00 59.06 332 GLY A N 1
ATOM 2437 C CA . GLY A 1 332 ? -10.101 20.972 -16.134 1.00 59.06 332 GLY A CA 1
ATOM 2438 C C . GLY A 1 332 ? -8.648 20.480 -16.207 1.00 59.06 332 GLY A C 1
ATOM 2439 O O . GLY A 1 332 ? -8.027 20.630 -17.257 1.00 59.06 332 GLY A O 1
ATOM 2440 N N . THR A 1 333 ? -8.111 19.878 -15.140 1.00 60.91 333 THR A N 1
ATOM 2441 C CA . THR A 1 333 ? -6.768 19.270 -15.080 1.00 60.91 333 THR A CA 1
ATOM 2442 C C . THR A 1 333 ? -6.839 17.758 -14.863 1.00 60.91 333 THR A C 1
ATOM 2444 O O . THR A 1 333 ? -7.689 17.324 -14.094 1.00 60.91 333 THR A O 1
ATOM 2447 N N . PRO A 1 334 ? -5.988 16.937 -15.497 1.00 71.75 334 PRO A N 1
ATOM 2448 C CA . PRO A 1 334 ? -5.989 15.501 -15.236 1.00 71.75 334 PRO A CA 1
ATOM 2449 C C . PRO A 1 334 ? -5.663 15.152 -13.781 1.00 71.75 334 PRO A C 1
ATOM 2451 O O . PRO A 1 334 ? -4.957 15.908 -13.108 1.00 71.75 334 PRO A O 1
ATOM 2454 N N . ASP A 1 335 ? -6.191 14.025 -13.304 1.00 68.69 335 ASP A N 1
ATOM 2455 C CA . ASP A 1 335 ? -6.011 13.585 -11.920 1.00 68.69 335 ASP A CA 1
ATOM 2456 C C . ASP A 1 335 ? -4.545 13.247 -11.601 1.00 68.69 335 ASP A C 1
ATOM 2458 O O . ASP A 1 335 ? -3.905 12.443 -12.276 1.00 68.69 335 ASP A O 1
ATOM 2462 N N . SER A 1 336 ? -4.010 13.877 -10.554 1.00 63.28 336 SER A N 1
ATOM 2463 C CA . SER A 1 336 ? -2.615 13.735 -10.132 1.00 63.28 336 SER A CA 1
ATOM 2464 C C . SER A 1 336 ? -2.349 12.533 -9.228 1.00 63.28 336 SER A C 1
ATOM 2466 O O . SER A 1 336 ? -1.184 12.250 -8.957 1.00 63.28 336 SER A O 1
ATOM 2468 N N . ASP A 1 337 ? -3.390 11.849 -8.747 1.00 68.94 337 ASP A N 1
ATOM 2469 C CA . ASP A 1 337 ? -3.243 10.697 -7.841 1.00 68.94 337 ASP A CA 1
ATOM 2470 C C . ASP A 1 337 ? -3.107 9.360 -8.594 1.00 68.94 337 ASP A C 1
ATOM 2472 O O . ASP A 1 337 ? -3.003 8.288 -7.999 1.00 68.94 337 ASP A O 1
ATOM 2476 N N . VAL A 1 338 ? -3.058 9.431 -9.923 1.00 80.50 338 VAL A N 1
ATOM 2477 C CA . VAL A 1 338 ? -2.875 8.299 -10.828 1.00 80.50 338 VAL A CA 1
ATOM 2478 C C . VAL A 1 338 ? -1.445 7.786 -10.776 1.00 80.50 338 VAL A C 1
ATOM 2480 O O . VAL A 1 338 ? -0.496 8.533 -11.007 1.00 80.50 338 VAL A O 1
ATOM 2483 N N . LEU A 1 339 ? -1.287 6.480 -10.570 1.00 89.88 339 LEU A N 1
ATOM 2484 C CA . LEU A 1 339 ? 0.003 5.798 -10.652 1.00 89.88 339 LEU A CA 1
ATOM 2485 C C . LEU A 1 339 ? -0.025 4.795 -11.801 1.00 89.88 339 LEU A C 1
ATOM 2487 O O . LEU A 1 339 ? -0.542 3.699 -11.618 1.00 89.88 339 LEU A O 1
ATOM 2491 N N . VAL A 1 340 ? 0.543 5.099 -12.969 1.00 96.44 340 VAL A N 1
ATOM 2492 C CA . VAL A 1 340 ? 0.722 4.072 -14.014 1.00 96.44 340 VAL A CA 1
ATOM 2493 C C . VAL A 1 340 ? 2.148 3.533 -13.973 1.00 96.44 340 VAL A C 1
ATOM 2495 O O . VAL A 1 340 ? 3.087 4.161 -14.466 1.00 96.44 340 VAL A O 1
ATOM 2498 N N . TRP A 1 341 ? 2.313 2.360 -13.364 1.00 96.56 341 TRP A N 1
ATOM 2499 C CA . TRP A 1 341 ? 3.617 1.737 -13.128 1.00 96.56 341 TRP A CA 1
ATOM 2500 C C . TRP A 1 341 ? 4.211 1.079 -14.363 1.00 96.56 341 TRP A C 1
ATOM 2502 O O . TRP A 1 341 ? 5.428 1.014 -14.469 1.00 96.56 341 TRP A O 1
ATOM 2512 N N . THR A 1 342 ? 3.381 0.587 -15.283 1.00 96.81 342 THR A N 1
ATOM 2513 C CA . THR A 1 342 ? 3.871 -0.099 -16.479 1.00 96.81 342 THR A CA 1
ATOM 2514 C C . THR A 1 342 ? 3.008 0.181 -17.698 1.00 96.81 342 THR A C 1
ATOM 2516 O O . THR A 1 342 ? 1.780 0.270 -17.617 1.00 96.81 342 THR A O 1
ATOM 2519 N N . VAL A 1 343 ? 3.673 0.275 -18.847 1.00 95.75 343 VAL A N 1
ATOM 2520 C CA . VAL A 1 343 ? 3.052 0.330 -20.168 1.00 95.75 343 VAL A CA 1
ATOM 2521 C C . VAL A 1 343 ? 3.804 -0.593 -21.115 1.00 95.75 343 VAL A C 1
ATOM 2523 O O . VAL A 1 343 ? 5.033 -0.657 -21.091 1.00 95.75 343 VAL A O 1
ATOM 2526 N N . ARG A 1 344 ? 3.082 -1.313 -21.974 1.00 93.56 344 ARG A N 1
ATOM 2527 C CA . ARG A 1 344 ? 3.692 -2.240 -22.931 1.00 93.56 344 ARG A CA 1
ATOM 2528 C C . ARG A 1 344 ? 2.916 -2.290 -24.239 1.00 93.56 344 ARG A C 1
ATOM 2530 O O . ARG A 1 344 ? 1.709 -2.500 -24.228 1.00 93.56 344 ARG A O 1
ATOM 2537 N N . GLU A 1 345 ? 3.615 -2.174 -25.368 1.00 91.94 345 GLU A N 1
ATOM 2538 C CA . GLU A 1 345 ? 3.010 -2.479 -26.669 1.00 91.94 345 GLU A CA 1
ATOM 2539 C C . GLU A 1 345 ? 2.751 -3.974 -26.813 1.00 91.94 345 GLU A C 1
ATOM 2541 O O . GLU A 1 345 ? 3.588 -4.817 -26.483 1.00 91.94 345 GLU A O 1
ATOM 2546 N N . LEU A 1 346 ? 1.586 -4.283 -27.359 1.00 91.94 346 LEU A N 1
ATOM 2547 C CA . LEU A 1 346 ? 1.138 -5.616 -27.702 1.00 91.94 346 LEU A CA 1
ATOM 2548 C C . LEU A 1 346 ? 0.984 -5.726 -29.222 1.00 91.94 346 LEU A C 1
ATOM 2550 O O . LEU A 1 346 ? 0.845 -4.739 -29.948 1.00 91.94 346 LEU A O 1
ATOM 2554 N N . ALA A 1 347 ? 0.937 -6.959 -29.717 1.00 88.44 347 ALA A N 1
ATOM 2555 C CA . ALA A 1 347 ? 0.612 -7.200 -31.114 1.00 88.44 347 ALA A CA 1
ATOM 2556 C C . ALA A 1 347 ? -0.813 -6.723 -31.461 1.00 88.44 347 ALA A C 1
ATOM 2558 O O . ALA A 1 347 ? -1.753 -6.843 -30.663 1.00 88.44 347 ALA A O 1
ATOM 2559 N N . GLY A 1 348 ? -0.972 -6.266 -32.707 1.00 88.31 348 GLY A N 1
ATOM 2560 C CA . GLY A 1 348 ? -2.266 -5.878 -33.269 1.00 88.31 348 GLY A CA 1
ATOM 2561 C C . GLY A 1 348 ? -2.713 -4.466 -32.899 1.00 88.31 348 GLY A C 1
ATOM 2562 O O . GLY A 1 348 ? -3.899 -4.276 -32.683 1.00 88.31 348 GLY A O 1
ATOM 2563 N N . ASN A 1 349 ? -1.784 -3.505 -32.839 1.00 90.31 349 ASN A N 1
ATOM 2564 C CA . ASN A 1 349 ? -2.047 -2.109 -32.475 1.00 90.31 349 ASN A CA 1
ATOM 2565 C C . ASN A 1 349 ? -2.694 -1.954 -31.095 1.00 90.31 349 ASN A C 1
ATOM 2567 O O . ASN A 1 349 ? -3.623 -1.171 -30.939 1.00 90.31 349 ASN A O 1
ATOM 2571 N N . ARG A 1 350 ? -2.180 -2.657 -30.086 1.00 92.56 350 ARG A N 1
ATOM 2572 C CA . ARG A 1 350 ? -2.693 -2.573 -28.716 1.00 92.56 350 ARG A CA 1
ATOM 2573 C C . ARG A 1 350 ? -1.593 -2.194 -27.741 1.00 92.56 350 ARG A C 1
ATOM 2575 O O . ARG A 1 350 ? -0.422 -2.465 -27.995 1.00 92.56 350 ARG A O 1
ATOM 2582 N N . ALA A 1 351 ? -1.965 -1.604 -26.617 1.00 93.81 351 ALA A N 1
ATOM 2583 C CA . ALA A 1 351 ? -1.065 -1.323 -25.510 1.00 93.81 351 ALA A CA 1
ATOM 2584 C C . ALA A 1 351 ? -1.702 -1.773 -24.197 1.00 93.81 351 ALA A C 1
ATOM 2586 O O . ALA A 1 351 ? -2.849 -1.448 -23.922 1.00 93.81 351 ALA A O 1
ATOM 2587 N N . PHE A 1 352 ? -0.966 -2.515 -23.378 1.00 96.38 352 PHE A N 1
ATOM 2588 C CA . PHE A 1 352 ? -1.366 -2.785 -22.004 1.00 96.38 352 PHE A CA 1
ATOM 2589 C C . PHE A 1 352 ? -0.870 -1.662 -21.100 1.00 96.38 352 PHE A C 1
ATOM 2591 O O . PHE A 1 352 ? 0.278 -1.226 -21.234 1.00 96.38 352 PHE A O 1
ATOM 2598 N N . ILE A 1 353 ? -1.705 -1.248 -20.152 1.00 96.62 353 ILE A N 1
ATOM 2599 C CA . ILE A 1 353 ? -1.316 -0.355 -19.066 1.00 96.62 353 ILE A CA 1
ATOM 2600 C C . ILE A 1 353 ? -1.684 -0.985 -17.723 1.00 96.62 353 ILE A C 1
ATOM 2602 O O . ILE A 1 353 ? -2.729 -1.624 -17.587 1.00 96.62 353 ILE A O 1
ATOM 2606 N N . GLY A 1 354 ? -0.816 -0.799 -16.734 1.00 97.00 354 GLY A N 1
ATOM 2607 C CA . GLY A 1 354 ? -0.987 -1.332 -15.389 1.00 97.00 354 GLY A CA 1
ATOM 2608 C C . GLY A 1 354 ? -0.549 -0.328 -14.328 1.00 97.00 354 GLY A C 1
ATOM 2609 O O . GLY A 1 354 ? 0.447 0.378 -14.504 1.00 97.00 354 GLY A O 1
ATOM 2610 N N . GLY A 1 355 ? -1.302 -0.238 -13.237 1.00 95.75 355 GLY A N 1
ATOM 2611 C CA . GLY A 1 355 ? -1.091 0.779 -12.222 1.00 95.75 355 GLY A CA 1
ATOM 2612 C C . GLY A 1 355 ? -2.095 0.748 -11.073 1.00 95.75 355 GLY A C 1
ATOM 2613 O O . GLY A 1 355 ? -2.717 -0.276 -10.810 1.00 95.75 355 GLY A O 1
ATOM 2614 N N . VAL A 1 356 ? -2.234 1.895 -10.409 1.00 91.00 356 VAL A N 1
ATOM 2615 C CA . VAL A 1 356 ? -3.310 2.252 -9.480 1.00 91.00 356 VAL A CA 1
ATOM 2616 C C . VAL A 1 356 ? -4.047 3.437 -10.097 1.00 91.00 356 VAL A C 1
ATOM 2618 O O . VAL A 1 356 ? -3.551 4.564 -10.109 1.00 91.00 356 VAL A O 1
ATOM 2621 N N . PHE A 1 357 ? -5.204 3.162 -10.685 1.00 88.31 357 PHE A N 1
ATOM 2622 C CA . PHE A 1 357 ? -6.080 4.150 -11.309 1.00 88.31 357 PHE A CA 1
ATOM 2623 C C . PHE A 1 357 ? -7.510 3.608 -11.356 1.00 88.31 357 PHE A C 1
ATOM 2625 O O . PHE A 1 357 ? -7.718 2.408 -11.182 1.00 88.31 357 PHE A O 1
ATOM 2632 N N . ARG A 1 358 ? -8.481 4.500 -11.574 1.00 83.12 358 ARG A N 1
ATOM 2633 C CA . ARG A 1 358 ? -9.924 4.197 -11.496 1.00 83.12 358 ARG A CA 1
ATOM 2634 C C . ARG A 1 358 ? -10.658 4.280 -12.815 1.00 83.12 358 ARG A C 1
ATOM 2636 O O . ARG A 1 358 ? -11.700 3.653 -12.989 1.00 83.12 358 ARG A O 1
ATOM 2643 N N . GLN A 1 359 ? -10.167 5.131 -13.704 1.00 87.19 359 GLN A N 1
ATOM 2644 C CA . GLN A 1 359 ? -10.837 5.452 -14.947 1.00 87.19 359 GLN A CA 1
ATOM 2645 C C . GLN A 1 359 ? -9.830 5.707 -16.052 1.00 87.19 359 GLN A C 1
ATOM 2647 O O . GLN A 1 359 ? -8.714 6.164 -15.793 1.00 87.19 359 GLN A O 1
ATOM 2652 N N . ILE A 1 360 ? -10.251 5.461 -17.286 1.00 91.06 360 ILE A N 1
ATOM 2653 C CA . ILE A 1 360 ? -9.536 5.852 -18.496 1.00 91.06 360 ILE A CA 1
ATOM 2654 C C . ILE A 1 360 ? -10.569 6.443 -19.451 1.00 91.06 360 ILE A C 1
ATOM 2656 O O . ILE A 1 360 ? -11.599 5.830 -19.703 1.00 91.06 360 ILE A O 1
ATOM 2660 N N . ASN A 1 361 ? -10.329 7.654 -19.956 1.00 90.81 361 ASN A N 1
ATOM 2661 C CA . ASN A 1 361 ? -11.241 8.356 -20.873 1.00 90.81 361 ASN A CA 1
ATOM 2662 C C . ASN A 1 361 ? -12.689 8.502 -20.344 1.00 90.81 361 ASN A C 1
ATOM 2664 O O . ASN A 1 361 ? -13.626 8.656 -21.123 1.00 90.81 361 ASN A O 1
ATOM 2668 N N . GLY A 1 362 ? -12.873 8.490 -19.017 1.00 85.56 362 GLY A N 1
ATOM 2669 C CA . GLY A 1 362 ? -14.183 8.556 -18.354 1.00 85.56 362 GLY A CA 1
ATOM 2670 C C . GLY A 1 362 ? -14.887 7.205 -18.173 1.00 85.56 362 GLY A C 1
ATOM 2671 O O . GLY A 1 362 ? -15.937 7.160 -17.537 1.00 85.56 362 GLY A O 1
ATOM 2672 N N . GLU A 1 363 ? -14.317 6.111 -18.682 1.00 88.62 363 GLU A N 1
ATOM 2673 C CA . GLU A 1 363 ? -14.787 4.746 -18.428 1.00 88.62 363 GLU A CA 1
ATOM 2674 C C . GLU A 1 363 ? -14.129 4.182 -17.164 1.00 88.62 363 GLU A C 1
ATOM 2676 O O . GLU A 1 363 ? -12.941 4.411 -16.933 1.00 88.62 363 GLU A O 1
ATOM 2681 N N . THR A 1 364 ? -14.878 3.441 -16.340 1.00 85.75 364 THR A N 1
ATOM 2682 C CA . THR A 1 364 ? -14.336 2.760 -15.152 1.00 85.75 364 THR A CA 1
ATOM 2683 C C . THR A 1 364 ? -13.332 1.691 -15.569 1.00 85.75 364 THR A C 1
ATOM 2685 O O . THR A 1 364 ? -13.692 0.713 -16.217 1.00 85.75 364 THR A O 1
ATOM 2688 N N . ALA A 1 365 ? -12.078 1.869 -15.162 1.00 88.75 365 ALA A N 1
ATOM 2689 C CA . ALA A 1 365 ? -10.977 0.963 -15.436 1.00 88.75 365 ALA A CA 1
ATOM 2690 C C . ALA A 1 365 ? -10.049 0.915 -14.223 1.00 88.75 365 ALA A C 1
ATOM 2692 O O . ALA A 1 365 ? -9.340 1.880 -13.947 1.00 88.75 365 ALA A O 1
ATOM 2693 N N . VAL A 1 366 ? -10.081 -0.190 -13.478 1.00 87.62 366 VAL A N 1
ATOM 2694 C CA . VAL A 1 366 ? -9.415 -0.292 -12.174 1.00 87.62 366 VAL A CA 1
ATOM 2695 C C . VAL A 1 366 ? -8.091 -1.029 -12.308 1.00 87.62 366 VAL A C 1
ATOM 2697 O O . VAL A 1 366 ? -8.051 -2.245 -12.469 1.00 87.62 366 VAL A O 1
ATOM 2700 N N . GLY A 1 367 ? -6.997 -0.276 -12.256 1.00 91.75 367 GLY A N 1
ATOM 2701 C CA . GLY A 1 367 ? -5.626 -0.781 -12.161 1.00 91.75 367 GLY A CA 1
ATOM 2702 C C . GLY A 1 367 ? -5.038 -1.468 -13.403 1.00 91.75 367 GLY A C 1
ATOM 2703 O O . GLY A 1 367 ? -3.817 -1.438 -13.556 1.00 91.75 367 GLY A O 1
ATOM 2704 N N . ALA A 1 368 ? -5.831 -2.034 -14.319 1.00 95.62 368 ALA A N 1
ATOM 2705 C CA . ALA A 1 368 ? -5.323 -2.566 -15.587 1.00 95.62 368 ALA A CA 1
ATOM 2706 C C . ALA A 1 368 ? -6.305 -2.433 -16.761 1.00 95.62 368 ALA A C 1
ATOM 2708 O O . ALA A 1 368 ? -7.522 -2.573 -16.614 1.00 95.62 368 ALA A O 1
ATOM 2709 N N . ALA A 1 369 ? -5.750 -2.179 -17.949 1.00 96.00 369 ALA A N 1
ATOM 2710 C CA . ALA A 1 369 ? -6.507 -2.115 -19.195 1.00 96.00 369 ALA A CA 1
ATOM 2711 C C . ALA A 1 369 ? -5.635 -2.410 -20.424 1.00 96.00 369 ALA A C 1
ATOM 2713 O O . ALA A 1 369 ? -4.421 -2.189 -20.425 1.00 96.00 369 ALA A O 1
ATOM 2714 N N . VAL A 1 370 ? -6.285 -2.862 -21.494 1.00 95.88 370 VAL A N 1
ATOM 2715 C CA . VAL A 1 370 ? -5.751 -2.866 -22.857 1.00 95.88 370 VAL A CA 1
ATOM 2716 C C . VAL A 1 370 ? -6.370 -1.693 -23.609 1.00 95.88 370 VAL A C 1
ATOM 2718 O O . VAL A 1 370 ? -7.577 -1.469 -23.528 1.00 95.88 370 VAL A O 1
ATOM 2721 N N . LEU A 1 371 ? -5.536 -0.955 -24.330 1.00 95.31 371 LEU A N 1
ATOM 2722 C CA . LEU A 1 371 ? -5.898 0.197 -25.143 1.00 95.31 371 LEU A CA 1
ATOM 2723 C C . LEU A 1 371 ? -5.622 -0.078 -26.620 1.00 95.31 371 LEU A C 1
ATOM 2725 O O . LEU A 1 371 ? -4.639 -0.758 -26.934 1.00 95.31 371 LEU A O 1
ATOM 2729 N N . ASP A 1 372 ? -6.382 0.550 -27.511 1.00 94.12 372 ASP A N 1
ATOM 2730 C CA . ASP A 1 372 ? -5.967 0.726 -28.901 1.00 94.12 372 ASP A CA 1
ATOM 2731 C C . ASP A 1 372 ? -4.758 1.682 -28.926 1.00 94.12 372 ASP A C 1
ATOM 2733 O O . ASP A 1 372 ? -4.777 2.802 -28.415 1.00 94.12 372 ASP A O 1
ATOM 2737 N N . SER A 1 373 ? -3.645 1.226 -29.494 1.00 91.62 373 SER A N 1
ATOM 2738 C CA . SER A 1 373 ? -2.391 1.988 -29.548 1.00 91.62 373 SER A CA 1
ATOM 2739 C C . SER A 1 373 ? -2.396 3.124 -30.583 1.00 91.62 373 SER A C 1
ATOM 2741 O O . SER A 1 373 ? -1.444 3.905 -30.632 1.00 91.62 373 SER A O 1
ATOM 2743 N N . ASN A 1 374 ? -3.409 3.213 -31.446 1.00 91.69 374 ASN A N 1
ATOM 2744 C CA . ASN A 1 374 ? -3.546 4.290 -32.422 1.00 91.69 374 ASN A CA 1
ATOM 2745 C C . ASN A 1 374 ? -4.117 5.543 -31.762 1.00 91.69 374 ASN A C 1
ATOM 2747 O O . ASN A 1 374 ? -3.584 6.622 -32.000 1.00 91.69 374 ASN A O 1
ATOM 2751 N N . ASP A 1 375 ? -5.158 5.395 -30.938 1.00 92.06 375 ASP A N 1
ATOM 2752 C CA . ASP A 1 375 ? -5.918 6.522 -30.384 1.00 92.06 375 ASP A CA 1
ATOM 2753 C C . ASP A 1 375 ? -6.032 6.540 -28.844 1.00 92.06 375 ASP A C 1
ATOM 2755 O O . ASP A 1 375 ? -6.487 7.522 -28.254 1.00 92.06 375 ASP A O 1
ATOM 2759 N N . GLY A 1 376 ? -5.582 5.481 -28.167 1.00 92.94 376 GLY A N 1
ATOM 2760 C CA . GLY A 1 376 ? -5.634 5.361 -26.712 1.00 92.94 376 GLY A CA 1
ATOM 2761 C C . GLY A 1 376 ? -7.032 5.090 -26.160 1.00 92.94 376 GLY A C 1
ATOM 2762 O O . GLY A 1 376 ? -7.251 5.309 -24.965 1.00 92.94 376 GLY A O 1
ATOM 2763 N N . GLN A 1 377 ? -7.987 4.660 -26.993 1.00 95.25 377 GLN A N 1
ATOM 2764 C CA . GLN A 1 377 ? -9.291 4.202 -26.514 1.00 95.25 377 GLN A CA 1
ATOM 2765 C C . GLN A 1 377 ? -9.171 2.881 -25.756 1.00 95.25 377 GLN A C 1
ATOM 2767 O O . GLN A 1 377 ? -8.254 2.097 -25.990 1.00 95.25 377 GLN A O 1
ATOM 2772 N N . VAL A 1 378 ? -10.084 2.655 -24.812 1.00 95.25 378 VAL A N 1
ATOM 2773 C CA . VAL A 1 378 ? -10.112 1.430 -24.011 1.00 95.25 378 VAL A CA 1
ATOM 2774 C C . VAL A 1 378 ? -10.676 0.292 -24.862 1.00 95.25 378 VAL A C 1
ATOM 2776 O O . VAL A 1 378 ? -11.807 0.366 -25.332 1.00 95.25 378 VAL A O 1
ATOM 2779 N N . ASP A 1 379 ? -9.893 -0.772 -25.033 1.00 93.69 379 ASP A N 1
ATOM 2780 C CA . ASP A 1 379 ? -10.330 -2.012 -25.683 1.00 93.69 379 ASP A CA 1
ATOM 2781 C C . ASP A 1 379 ? -10.905 -2.996 -24.660 1.00 93.69 379 ASP A C 1
ATOM 2783 O O . ASP A 1 379 ? -11.895 -3.685 -24.904 1.00 93.69 379 ASP A O 1
ATOM 2787 N N . THR A 1 380 ? -10.228 -3.142 -23.521 1.00 93.56 380 THR A N 1
ATOM 2788 C CA . THR A 1 380 ? -10.573 -4.131 -22.493 1.00 93.56 380 THR A CA 1
ATOM 2789 C C . THR A 1 380 ? -10.164 -3.612 -21.127 1.00 93.56 380 THR A C 1
ATOM 2791 O O . THR A 1 380 ? -9.029 -3.177 -20.940 1.00 93.56 380 THR A O 1
ATOM 2794 N N . VAL A 1 381 ? -11.072 -3.698 -20.159 1.00 94.12 381 VAL A N 1
ATOM 2795 C CA . VAL A 1 381 ? -10.794 -3.407 -18.751 1.00 94.12 381 VAL A CA 1
ATOM 2796 C C . VAL A 1 381 ? -10.546 -4.717 -18.021 1.00 94.12 381 VAL A C 1
ATOM 2798 O O . VAL A 1 381 ? -11.263 -5.687 -18.242 1.00 94.12 381 VAL A O 1
ATOM 2801 N N . ILE A 1 382 ? -9.536 -4.740 -17.154 1.00 95.00 382 ILE A N 1
ATOM 2802 C CA . ILE A 1 382 ? -9.204 -5.901 -16.326 1.00 95.00 382 ILE A CA 1
ATOM 2803 C C . ILE A 1 382 ? -9.102 -5.391 -14.887 1.00 95.00 382 ILE A C 1
ATOM 2805 O O . ILE A 1 382 ? -8.015 -4.998 -14.463 1.00 95.00 382 ILE A O 1
ATOM 2809 N N . PRO A 1 383 ? -10.219 -5.315 -14.140 1.00 93.06 383 PRO A N 1
ATOM 2810 C CA . PRO A 1 383 ? -10.197 -4.791 -12.782 1.00 93.06 383 PRO A CA 1
ATOM 2811 C C . PRO A 1 383 ? -9.246 -5.616 -11.917 1.00 93.06 383 PRO A C 1
ATOM 2813 O O . PRO A 1 383 ? -9.417 -6.828 -11.820 1.00 93.06 383 PRO A O 1
ATOM 2816 N N . VAL A 1 384 ? -8.250 -4.981 -11.301 1.00 94.75 384 VAL A N 1
ATOM 2817 C CA . VAL A 1 384 ? -7.391 -5.626 -10.299 1.00 94.75 384 VAL A CA 1
ATOM 2818 C C . VAL A 1 384 ? -7.666 -5.041 -8.927 1.00 94.75 384 VAL A C 1
ATOM 2820 O O . VAL A 1 384 ? -7.637 -3.827 -8.730 1.00 94.75 384 VAL A O 1
ATOM 2823 N N . GLU A 1 385 ? -7.932 -5.908 -7.960 1.00 93.56 385 GLU A N 1
ATOM 2824 C CA . GLU A 1 385 ? -8.434 -5.501 -6.650 1.00 93.56 385 GLU A CA 1
ATOM 2825 C C . GLU A 1 385 ? -7.749 -6.258 -5.522 1.00 93.56 385 GLU A C 1
ATOM 2827 O O . GLU A 1 385 ? -7.170 -7.338 -5.694 1.00 93.56 385 GLU A O 1
ATOM 2832 N N . ARG A 1 386 ? -7.812 -5.663 -4.338 1.00 92.75 386 ARG A N 1
ATOM 2833 C CA . ARG A 1 386 ? -7.362 -6.261 -3.088 1.00 92.75 386 ARG A CA 1
ATOM 2834 C C . ARG A 1 386 ? -8.415 -6.036 -2.004 1.00 92.75 386 ARG A C 1
ATOM 2836 O O . ARG A 1 386 ? -9.249 -5.143 -2.138 1.00 92.75 386 ARG A O 1
ATOM 2843 N N . PRO A 1 387 ? -8.391 -6.817 -0.921 1.00 92.38 387 PRO A N 1
ATOM 2844 C CA . PRO A 1 387 ? -9.385 -6.684 0.125 1.00 92.38 387 PRO A CA 1
ATOM 2845 C C . PRO A 1 387 ? -9.202 -5.350 0.853 1.00 92.38 387 PRO A C 1
ATOM 2847 O O . PRO A 1 387 ? -8.066 -4.936 1.096 1.00 92.38 387 PRO A O 1
ATOM 2850 N N . ALA A 1 388 ? -10.308 -4.695 1.197 1.00 92.56 388 ALA A N 1
ATOM 2851 C CA . ALA A 1 388 ? -10.286 -3.434 1.924 1.00 92.56 388 ALA A CA 1
ATOM 2852 C C . ALA A 1 388 ? -9.693 -3.546 3.335 1.00 92.56 388 ALA A C 1
ATOM 2854 O O . ALA A 1 388 ? -9.703 -4.603 3.975 1.00 92.56 388 ALA A O 1
ATOM 2855 N N . GLU A 1 389 ? -9.269 -2.399 3.861 1.00 94.94 389 GLU A N 1
ATOM 2856 C CA . GLU A 1 389 ? -8.934 -2.219 5.271 1.00 94.94 389 GLU A CA 1
ATOM 2857 C C . GLU A 1 389 ? -9.819 -1.127 5.875 1.00 94.94 389 GLU A C 1
ATOM 2859 O O . GLU A 1 389 ? -9.625 0.055 5.607 1.00 94.94 389 GLU A O 1
ATOM 2864 N N . VAL A 1 390 ? -10.776 -1.500 6.726 1.00 97.12 390 VAL A N 1
ATOM 2865 C CA . VAL A 1 390 ? -11.584 -0.530 7.480 1.00 97.12 390 VAL A CA 1
ATOM 2866 C C . VAL A 1 390 ? -10.851 -0.185 8.774 1.00 97.12 390 VAL A C 1
ATOM 2868 O O . VAL A 1 390 ? -10.421 -1.067 9.520 1.00 97.12 390 VAL A O 1
ATOM 2871 N N . ARG A 1 391 ? -10.673 1.111 9.022 1.00 97.62 391 ARG A N 1
ATOM 2872 C CA . ARG A 1 391 ? -9.784 1.662 10.053 1.00 97.62 391 ARG A CA 1
ATOM 2873 C C . ARG A 1 391 ? -10.519 2.301 11.217 1.00 97.62 391 ARG A C 1
ATOM 2875 O O . ARG A 1 391 ? -9.982 2.285 12.316 1.00 97.62 391 ARG A O 1
ATOM 2882 N N . THR A 1 392 ? -11.693 2.876 10.971 1.00 97.50 392 THR A N 1
ATOM 2883 C CA . THR A 1 392 ? -12.443 3.629 11.979 1.00 97.50 392 THR A CA 1
ATOM 2884 C C . THR A 1 392 ? -13.948 3.439 11.816 1.00 97.50 392 THR A C 1
ATOM 2886 O O . THR A 1 392 ? -14.453 3.336 10.693 1.00 97.50 392 THR A O 1
ATOM 2889 N N . LEU A 1 393 ? -14.650 3.379 12.947 1.00 96.88 393 LEU A N 1
ATOM 2890 C CA . LEU A 1 393 ? -16.096 3.270 13.080 1.00 96.88 393 LEU A CA 1
ATOM 2891 C C . LEU A 1 393 ? -16.594 4.399 13.982 1.00 96.88 393 LEU A C 1
ATOM 2893 O O . LEU A 1 393 ? -16.278 4.442 15.168 1.00 96.88 393 LEU A O 1
ATOM 2897 N N . VAL A 1 394 ? -17.440 5.278 13.454 1.00 95.12 394 VAL A N 1
ATOM 2898 C CA . VAL A 1 394 ? -17.970 6.411 14.221 1.00 95.12 394 VAL A CA 1
ATOM 2899 C C . VAL A 1 394 ? -19.485 6.383 14.233 1.00 95.12 394 VAL A C 1
ATOM 2901 O O . VAL A 1 394 ? -20.131 6.421 13.188 1.00 95.12 394 VAL A O 1
ATOM 2904 N N . ALA A 1 395 ? -20.065 6.336 15.431 1.00 92.50 395 ALA A N 1
ATOM 2905 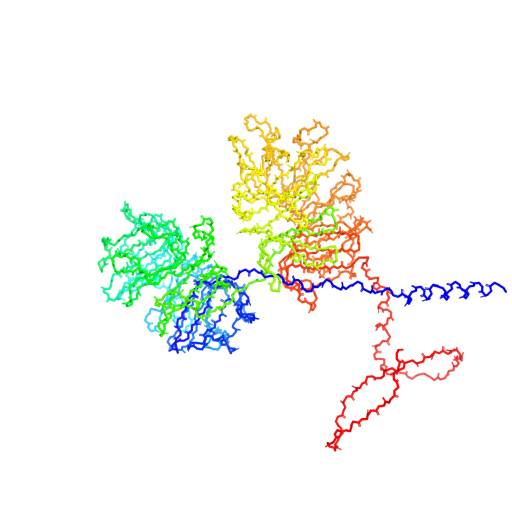C CA . ALA A 1 395 ? -21.503 6.470 15.599 1.00 92.50 395 ALA A CA 1
ATOM 2906 C C . ALA A 1 395 ? -21.939 7.917 15.322 1.00 92.50 395 ALA A C 1
ATOM 2908 O O . ALA A 1 395 ? -21.364 8.874 15.853 1.00 92.50 395 ALA A O 1
ATOM 2909 N N . LEU A 1 396 ? -22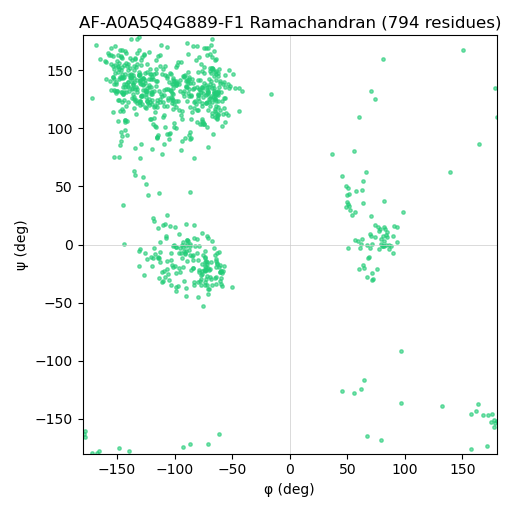.981 8.062 14.508 1.00 93.25 396 LEU A N 1
ATOM 2910 C CA . LEU A 1 396 ? -23.567 9.346 14.148 1.00 93.25 396 LEU A CA 1
ATOM 2911 C C . LEU A 1 396 ? -24.803 9.648 15.016 1.00 93.25 396 LEU A C 1
ATOM 2913 O O . LEU A 1 396 ? -25.468 8.720 15.491 1.00 93.25 396 LEU A O 1
ATOM 2917 N N . PRO A 1 397 ? -25.162 10.933 15.219 1.00 90.62 397 PRO A N 1
ATOM 2918 C CA . PRO A 1 397 ? -26.298 11.319 16.067 1.00 90.62 397 PRO A CA 1
ATOM 2919 C C . PRO A 1 397 ? -27.659 10.765 15.620 1.00 90.62 397 PRO A C 1
ATOM 2921 O O . PRO A 1 397 ? -28.586 10.669 16.423 1.00 90.62 397 PRO A O 1
ATOM 2924 N N . ASP A 1 398 ? -27.794 10.411 14.344 1.00 89.69 398 ASP A N 1
ATOM 2925 C CA . ASP A 1 398 ? -29.008 9.846 13.751 1.00 89.69 398 ASP A CA 1
ATOM 2926 C C . ASP A 1 398 ? -29.085 8.308 13.844 1.00 89.69 398 ASP A C 1
ATOM 2928 O O . ASP A 1 398 ? -30.043 7.705 13.356 1.00 89.69 398 ASP A O 1
ATOM 2932 N N . GLY A 1 399 ? -28.104 7.671 14.492 1.00 88.81 399 GLY A N 1
ATOM 2933 C CA . GLY A 1 399 ? -28.010 6.220 14.651 1.00 88.81 399 GLY A CA 1
ATOM 2934 C C . GLY A 1 399 ? -27.326 5.495 13.489 1.00 88.81 399 GLY A C 1
ATOM 2935 O O . GLY A 1 399 ? -27.180 4.274 13.554 1.00 88.81 399 GLY A O 1
ATOM 2936 N N . ALA A 1 400 ? -26.896 6.212 12.448 1.00 92.31 400 ALA A N 1
ATOM 2937 C CA . ALA A 1 400 ? -26.021 5.668 11.418 1.00 92.31 400 ALA A CA 1
ATOM 2938 C C . ALA A 1 400 ? -24.589 5.472 11.949 1.00 92.31 400 ALA A C 1
ATOM 2940 O O . ALA A 1 400 ? -24.224 5.919 13.039 1.00 92.31 400 ALA A O 1
ATOM 2941 N N . THR A 1 401 ? -23.760 4.779 11.174 1.00 93.88 401 THR A N 1
ATOM 2942 C CA . THR A 1 401 ? -22.328 4.619 11.451 1.00 93.88 401 THR A CA 1
ATOM 2943 C C . THR A 1 401 ? -21.527 5.081 10.248 1.00 93.88 401 THR A C 1
ATOM 2945 O O . THR A 1 401 ? -21.753 4.611 9.138 1.00 93.88 401 THR A O 1
ATOM 2948 N N . LEU A 1 402 ? -20.577 5.983 10.457 1.00 96.19 402 LEU A N 1
ATOM 2949 C CA . LEU A 1 402 ? -19.577 6.332 9.461 1.00 96.19 402 LEU A CA 1
ATOM 2950 C C . LEU A 1 402 ? -18.426 5.326 9.537 1.00 96.19 402 LEU A C 1
ATOM 2952 O O . LEU A 1 402 ? -17.942 5.016 10.627 1.00 96.19 402 LEU A O 1
ATOM 2956 N N . ILE A 1 403 ? -17.991 4.827 8.386 1.00 96.19 403 ILE A N 1
ATOM 2957 C CA . ILE A 1 403 ? -16.837 3.941 8.259 1.00 96.19 403 ILE A CA 1
ATOM 2958 C C . ILE A 1 403 ? -15.775 4.619 7.404 1.00 96.19 403 ILE A C 1
ATOM 2960 O O . ILE A 1 403 ? -16.083 5.149 6.338 1.00 96.19 403 ILE A O 1
ATOM 2964 N N . GLY A 1 404 ? -14.532 4.603 7.877 1.00 96.94 404 GLY A N 1
ATOM 2965 C CA . GLY A 1 404 ? -13.372 5.131 7.159 1.00 96.94 404 GLY A CA 1
ATOM 2966 C C . GLY A 1 404 ? -12.280 4.076 7.035 1.00 96.94 404 GLY A C 1
ATOM 2967 O O . GLY A 1 404 ? -12.147 3.210 7.906 1.00 96.94 404 GLY A O 1
ATOM 2968 N N . GLY A 1 405 ? -11.521 4.110 5.945 1.00 96.75 405 GLY A N 1
ATOM 2969 C CA . GLY A 1 405 ? -10.452 3.148 5.704 1.00 96.75 405 GLY A CA 1
ATOM 2970 C C . GLY A 1 405 ? -9.801 3.298 4.338 1.00 96.75 405 GLY A C 1
ATOM 2971 O O . GLY A 1 405 ? -9.794 4.389 3.779 1.00 96.75 405 GLY A O 1
ATOM 2972 N N . SER A 1 406 ? -9.260 2.189 3.838 1.00 93.12 406 SER A N 1
ATOM 2973 C CA . SER A 1 406 ? -8.751 2.014 2.478 1.00 93.12 406 SER A CA 1
ATOM 2974 C C . SER A 1 406 ? -9.710 1.096 1.721 1.00 93.12 406 SER A C 1
ATOM 2976 O O . SER A 1 406 ? -9.751 -0.114 1.972 1.00 93.12 406 SER A O 1
ATOM 2978 N N . PHE A 1 407 ? -10.565 1.688 0.890 1.00 92.25 407 PHE A N 1
ATOM 2979 C CA . PHE A 1 407 ? -11.547 1.000 0.050 1.00 92.25 407 PHE A CA 1
ATOM 2980 C C . PHE A 1 407 ? -12.086 1.946 -1.020 1.00 92.25 407 PHE A C 1
ATOM 2982 O O . PHE A 1 407 ? -12.024 3.165 -0.883 1.00 92.25 407 PHE A O 1
ATOM 2989 N N . TRP A 1 408 ? -12.637 1.374 -2.084 1.00 88.12 408 TRP A N 1
ATOM 2990 C CA . TRP A 1 408 ? -13.192 2.122 -3.209 1.00 88.12 408 TRP A CA 1
ATOM 2991 C C . TRP A 1 408 ? -14.589 1.667 -3.614 1.00 88.12 408 TRP A C 1
ATOM 2993 O O . TRP A 1 408 ? -15.289 2.413 -4.294 1.00 88.12 408 TRP A O 1
ATOM 3003 N N . ARG A 1 409 ? -15.025 0.462 -3.221 1.00 86.88 409 ARG A N 1
ATOM 3004 C CA . ARG A 1 409 ? -16.387 -0.011 -3.499 1.00 86.88 409 ARG A CA 1
ATOM 3005 C C . ARG A 1 409 ? -16.888 -1.074 -2.533 1.00 86.88 409 ARG A C 1
ATOM 3007 O O . ARG A 1 409 ? -16.100 -1.762 -1.888 1.00 86.88 409 ARG A O 1
ATOM 3014 N N . SER A 1 410 ? -18.207 -1.256 -2.533 1.00 86.81 410 SER A N 1
ATOM 3015 C CA . SER A 1 410 ? -18.888 -2.470 -2.078 1.00 86.81 410 SER A CA 1
ATOM 3016 C C . SER A 1 410 ? -19.940 -2.878 -3.111 1.00 86.81 410 SER A C 1
ATOM 3018 O O . SER A 1 410 ? -20.821 -2.085 -3.453 1.00 86.81 410 SER A O 1
ATOM 3020 N N . GLY A 1 411 ? -19.839 -4.095 -3.651 1.00 82.75 411 GLY A N 1
ATOM 3021 C CA . GLY A 1 411 ? -20.646 -4.509 -4.806 1.00 82.75 411 GLY A CA 1
ATOM 3022 C C . GLY A 1 411 ? -20.469 -3.549 -5.991 1.00 82.75 411 GLY A C 1
ATOM 3023 O O . GLY A 1 411 ? -19.343 -3.231 -6.366 1.00 82.75 411 GLY A O 1
ATOM 3024 N N . ASP A 1 412 ? -21.569 -3.045 -6.548 1.00 80.69 412 ASP A N 1
ATOM 3025 C CA . ASP A 1 412 ? -21.554 -2.053 -7.641 1.00 80.69 412 ASP A CA 1
ATOM 3026 C C . ASP A 1 412 ? -21.465 -0.597 -7.144 1.00 80.69 412 ASP A C 1
ATOM 3028 O O . ASP A 1 412 ? -21.497 0.350 -7.932 1.00 80.69 412 ASP A O 1
ATOM 3032 N N . GLN A 1 413 ? -21.411 -0.388 -5.826 1.00 83.06 413 GLN A N 1
ATOM 3033 C CA . GLN A 1 413 ? -21.469 0.938 -5.226 1.00 83.06 413 GLN A CA 1
ATOM 3034 C C . GLN A 1 413 ? -20.067 1.474 -4.925 1.00 83.06 413 GLN A C 1
ATOM 3036 O O . GLN A 1 413 ? -19.366 0.940 -4.068 1.00 83.06 413 GLN A O 1
ATOM 3041 N N . VAL A 1 414 ? -19.681 2.567 -5.590 1.00 84.00 414 VAL A N 1
ATOM 3042 C CA . VAL A 1 414 ? -18.399 3.264 -5.375 1.00 84.00 414 VAL A CA 1
ATOM 3043 C C . VAL A 1 414 ? -18.407 4.006 -4.036 1.00 84.00 414 VAL A C 1
ATOM 3045 O O . VAL A 1 414 ? -19.351 4.733 -3.729 1.00 84.00 414 VAL A O 1
ATOM 3048 N N . ARG A 1 415 ? -17.370 3.807 -3.225 1.00 87.69 415 ARG A N 1
ATOM 3049 C CA . ARG A 1 415 ? -17.165 4.354 -1.881 1.00 87.69 415 ARG A CA 1
ATOM 3050 C C . ARG A 1 415 ? -15.689 4.671 -1.687 1.00 87.69 415 ARG A C 1
ATOM 3052 O O . ARG A 1 415 ? -14.914 3.781 -1.373 1.00 87.69 415 ARG A O 1
ATOM 3059 N N . ASP A 1 416 ? -15.304 5.925 -1.862 1.00 88.31 416 ASP A N 1
ATOM 3060 C CA . ASP A 1 416 ? -13.899 6.323 -1.811 1.00 88.31 416 ASP A CA 1
ATOM 3061 C C . ASP A 1 416 ? -13.435 6.612 -0.385 1.00 88.31 416 ASP A C 1
ATOM 3063 O O . ASP A 1 416 ? -13.550 7.739 0.101 1.00 88.31 416 ASP A O 1
ATOM 3067 N N . ASN A 1 417 ? -12.907 5.575 0.273 1.00 93.94 417 ASN A N 1
ATOM 3068 C CA . ASN A 1 417 ? -12.266 5.584 1.595 1.00 93.94 417 ASN A CA 1
ATOM 3069 C C . ASN A 1 417 ? -13.149 6.036 2.770 1.00 93.94 417 ASN A C 1
ATOM 3071 O O . ASN A 1 417 ? -12.723 5.993 3.928 1.00 93.94 417 ASN A O 1
ATOM 3075 N N . LEU A 1 418 ? -14.389 6.436 2.491 1.00 94.88 418 LEU A N 1
ATOM 3076 C CA . LEU A 1 418 ? -15.386 6.853 3.460 1.00 94.88 418 LEU A CA 1
ATOM 3077 C C . LEU A 1 418 ? -16.779 6.410 2.997 1.00 94.88 418 LEU A C 1
ATOM 3079 O O . LEU A 1 418 ? -17.136 6.556 1.828 1.00 94.88 418 LEU A O 1
ATOM 3083 N N . ALA A 1 419 ? -17.572 5.862 3.914 1.00 93.94 419 ALA A N 1
ATOM 3084 C CA . ALA A 1 419 ? -18.946 5.461 3.642 1.00 93.94 419 ALA A CA 1
ATOM 3085 C C . ALA A 1 419 ? -19.823 5.572 4.889 1.00 93.94 419 ALA A C 1
ATOM 3087 O O . ALA A 1 419 ? -19.339 5.516 6.018 1.00 93.94 419 ALA A O 1
ATOM 3088 N N . ARG A 1 420 ? -21.135 5.673 4.683 1.00 93.75 420 ARG A N 1
ATOM 3089 C CA . ARG A 1 420 ? -22.135 5.664 5.752 1.00 93.75 420 ARG A CA 1
ATOM 3090 C C . ARG A 1 420 ? -22.929 4.365 5.720 1.00 93.75 420 ARG A C 1
ATOM 3092 O O . ARG A 1 420 ? -23.392 3.934 4.668 1.00 93.75 420 ARG A O 1
ATOM 3099 N N . LEU A 1 421 ? -23.086 3.748 6.883 1.00 92.06 421 LEU A N 1
ATOM 3100 C CA . LEU A 1 421 ? -23.990 2.636 7.133 1.00 92.06 421 LEU A CA 1
ATOM 3101 C C . LEU A 1 421 ? -25.233 3.174 7.827 1.00 92.06 421 LEU A C 1
ATOM 3103 O O . LEU A 1 421 ? -25.136 3.880 8.831 1.00 92.06 421 LEU A O 1
ATOM 3107 N N . LEU A 1 422 ? -26.401 2.821 7.315 1.00 90.06 422 LEU A N 1
ATOM 3108 C CA . LEU A 1 422 ? -27.676 3.126 7.945 1.00 90.06 422 LEU A CA 1
ATOM 3109 C C . LEU A 1 422 ? -27.810 2.368 9.276 1.00 90.06 422 LEU A C 1
ATOM 3111 O O . LEU A 1 422 ? -27.063 1.433 9.566 1.00 90.06 422 LEU A O 1
ATOM 3115 N N . ALA A 1 423 ? -28.790 2.745 10.099 1.00 85.38 423 ALA A N 1
ATOM 3116 C CA . ALA A 1 423 ? -29.013 2.114 11.405 1.00 85.38 423 ALA A CA 1
ATOM 3117 C C . ALA A 1 423 ? -29.297 0.598 11.310 1.00 85.38 423 ALA A C 1
ATOM 3119 O O . ALA A 1 423 ? -28.969 -0.167 12.218 1.00 85.38 423 ALA A O 1
ATOM 3120 N N . ASP A 1 424 ? -29.872 0.135 10.196 1.00 82.38 424 ASP A N 1
ATOM 3121 C CA . ASP A 1 424 ? -30.066 -1.294 9.930 1.00 82.38 424 ASP A CA 1
ATOM 3122 C C . ASP A 1 424 ? -28.753 -2.023 9.591 1.00 82.38 424 ASP A C 1
ATOM 3124 O O . ASP A 1 424 ? -28.673 -3.241 9.744 1.00 82.38 424 ASP A O 1
ATOM 3128 N N . GLY A 1 425 ? -27.688 -1.276 9.293 1.00 81.94 425 GLY A N 1
ATOM 3129 C CA . GLY A 1 425 ? -26.361 -1.752 8.927 1.00 81.94 425 GLY A CA 1
ATOM 3130 C C . GLY A 1 425 ? -26.140 -1.893 7.421 1.00 81.94 425 GLY A C 1
ATOM 3131 O O . GLY A 1 425 ? -25.070 -2.339 7.027 1.00 81.94 425 GLY A O 1
ATOM 3132 N N . GLY A 1 426 ? -27.118 -1.534 6.586 1.00 85.94 426 GLY A N 1
ATOM 3133 C CA . GLY A 1 426 ? -26.953 -1.455 5.138 1.00 85.94 426 GLY A CA 1
ATOM 3134 C C . GLY A 1 426 ? -26.141 -0.233 4.715 1.00 85.94 426 GLY A C 1
ATOM 3135 O O . GLY A 1 426 ? -26.132 0.789 5.400 1.00 85.94 426 GLY A O 1
ATOM 3136 N N . LEU A 1 427 ? -25.461 -0.333 3.573 1.00 89.88 427 LEU A N 1
ATOM 3137 C CA . LEU A 1 427 ? -24.751 0.795 2.977 1.00 89.88 427 LEU A CA 1
ATOM 3138 C C . LEU A 1 427 ? -25.756 1.871 2.553 1.00 89.88 427 LEU A C 1
ATOM 3140 O O . LEU A 1 427 ? -26.741 1.566 1.881 1.00 89.88 427 LEU A O 1
ATOM 3144 N N . ASP A 1 428 ? -25.506 3.117 2.941 1.00 90.94 428 ASP A N 1
ATOM 3145 C CA . ASP A 1 428 ? -26.328 4.253 2.542 1.00 90.94 428 ASP A CA 1
ATOM 3146 C C . ASP A 1 428 ? -26.171 4.495 1.031 1.00 90.94 428 ASP A C 1
ATOM 3148 O O . ASP A 1 428 ? -25.064 4.835 0.596 1.00 90.94 428 ASP A O 1
ATOM 3152 N N . PRO A 1 429 ? -27.222 4.295 0.213 1.00 87.31 429 PRO A N 1
ATOM 3153 C CA . PRO A 1 429 ? -27.136 4.467 -1.234 1.00 87.31 429 PRO A CA 1
ATOM 3154 C C . PRO A 1 429 ? -26.999 5.935 -1.652 1.00 87.31 429 PRO A C 1
ATOM 3156 O O . PRO A 1 429 ? -26.541 6.188 -2.764 1.00 87.31 429 PRO A O 1
ATOM 3159 N N . ASP A 1 430 ? -27.373 6.875 -0.780 1.00 87.00 430 ASP A N 1
ATOM 3160 C CA . ASP A 1 430 ? -27.340 8.313 -1.058 1.00 87.00 430 ASP A CA 1
ATOM 3161 C C . ASP A 1 430 ? -25.991 8.947 -0.661 1.00 87.00 430 ASP A C 1
ATOM 3163 O O . ASP A 1 430 ? -25.765 10.138 -0.880 1.00 87.00 430 ASP A O 1
ATOM 3167 N N . TRP A 1 431 ? -25.065 8.156 -0.104 1.00 90.12 431 TRP A N 1
ATOM 3168 C CA . TRP A 1 431 ? -23.719 8.614 0.224 1.00 90.12 431 TRP A CA 1
ATOM 3169 C C . TRP A 1 431 ? -22.915 8.965 -1.034 1.00 90.12 431 TRP A C 1
ATOM 3171 O O . TRP A 1 431 ? -22.720 8.117 -1.907 1.00 90.12 431 TRP A O 1
ATOM 3181 N N . SER A 1 432 ? -22.391 10.192 -1.091 1.00 86.25 432 SER A N 1
ATOM 3182 C CA . SER A 1 432 ? -21.700 10.723 -2.276 1.00 86.25 432 SER A CA 1
ATOM 3183 C C . SER A 1 432 ? -20.331 11.354 -2.017 1.00 86.25 432 SER A C 1
ATOM 3185 O O . SER A 1 432 ? -19.699 11.795 -2.973 1.00 86.25 432 SER A O 1
ATOM 3187 N N . LEU A 1 433 ? -19.893 11.452 -0.758 1.00 90.56 433 LEU A N 1
ATOM 3188 C CA . LEU A 1 433 ? -18.636 12.118 -0.408 1.00 90.56 433 LEU A CA 1
ATOM 3189 C C . LEU A 1 433 ? -17.440 11.210 -0.713 1.00 90.56 433 LEU A C 1
ATOM 3191 O O . LEU A 1 433 ? -17.431 10.049 -0.293 1.00 90.56 433 LEU A O 1
ATOM 3195 N N . ASN A 1 434 ? -16.417 11.757 -1.366 1.00 88.00 434 ASN A N 1
ATOM 3196 C CA . ASN A 1 434 ? -15.224 11.023 -1.776 1.00 88.00 434 ASN A CA 1
ATOM 3197 C C . ASN A 1 434 ? -13.973 11.553 -1.081 1.00 88.00 434 ASN A C 1
ATOM 3199 O O . ASN A 1 434 ? -13.745 12.761 -1.016 1.00 88.00 434 ASN A O 1
ATOM 3203 N N . VAL A 1 435 ? -13.117 10.651 -0.606 1.00 91.00 435 VAL A N 1
ATOM 3204 C CA . VAL A 1 435 ? -11.810 11.000 -0.043 1.00 91.00 435 VAL A CA 1
ATOM 3205 C C . VAL A 1 435 ? -10.730 10.315 -0.872 1.00 91.00 435 VAL A C 1
ATOM 3207 O O . VAL A 1 435 ? -10.733 9.097 -1.043 1.00 91.00 435 VAL A O 1
ATOM 3210 N N . ASN A 1 436 ? -9.781 11.087 -1.403 1.00 86.25 436 ASN A N 1
ATOM 3211 C CA . ASN A 1 436 ? -8.784 10.582 -2.358 1.00 86.25 436 ASN A CA 1
ATOM 3212 C C . ASN A 1 436 ? -7.650 9.749 -1.729 1.00 86.25 436 ASN A C 1
ATOM 3214 O O . ASN A 1 436 ? -6.662 9.444 -2.391 1.00 86.25 436 ASN A O 1
ATOM 3218 N N . GLY A 1 437 ? -7.776 9.394 -0.456 1.00 89.12 437 GLY A N 1
ATOM 3219 C CA . GLY A 1 437 ? -6.837 8.535 0.243 1.00 89.12 437 GLY A CA 1
ATOM 3220 C C . GLY A 1 437 ? -7.400 8.053 1.574 1.00 89.12 437 GLY A C 1
ATOM 3221 O O . GLY A 1 437 ? -8.538 8.367 1.926 1.00 89.12 437 GLY A O 1
ATOM 3222 N N . ASP A 1 438 ? -6.604 7.266 2.291 1.00 93.31 438 ASP A N 1
ATOM 3223 C CA . ASP A 1 438 ? -7.076 6.487 3.433 1.00 93.31 438 ASP A CA 1
ATOM 3224 C C . ASP A 1 438 ? -7.611 7.378 4.563 1.00 93.31 438 ASP A C 1
ATOM 3226 O O . ASP A 1 438 ? -6.926 8.293 5.038 1.00 93.31 438 ASP A O 1
ATOM 3230 N N . VAL A 1 439 ? -8.800 7.054 5.073 1.00 97.94 439 VAL A N 1
ATOM 3231 C CA . VAL A 1 439 ? -9.341 7.658 6.299 1.00 97.94 439 VAL A CA 1
ATOM 3232 C C . VAL A 1 439 ? -8.998 6.754 7.479 1.00 97.94 439 VAL A C 1
ATOM 3234 O O . VAL A 1 439 ? -9.493 5.638 7.590 1.00 97.94 439 VAL A O 1
ATOM 3237 N N . LEU A 1 440 ? -8.123 7.223 8.368 1.00 97.62 440 LEU A N 1
ATOM 3238 C CA . LEU A 1 440 ? -7.574 6.418 9.463 1.00 97.62 440 LEU A CA 1
ATOM 3239 C C . LEU A 1 440 ? -8.265 6.655 10.805 1.00 97.62 440 LEU A C 1
ATOM 3241 O O . LEU A 1 440 ? -8.202 5.786 11.669 1.00 97.62 440 LEU A O 1
ATOM 3245 N N . SER A 1 441 ? -8.871 7.825 10.989 1.00 97.88 441 SER A N 1
ATOM 3246 C CA . SER A 1 441 ? -9.581 8.205 12.207 1.00 97.88 441 SER A CA 1
ATOM 3247 C C . SER A 1 441 ? -10.741 9.131 11.886 1.00 97.88 441 SER A C 1
ATOM 3249 O O . SER A 1 441 ? -10.703 9.885 10.910 1.00 97.88 441 SER A O 1
ATOM 3251 N N . ALA A 1 442 ? -11.768 9.083 12.719 1.00 97.88 442 ALA A N 1
ATOM 3252 C CA . ALA A 1 442 ? -12.863 10.027 12.679 1.00 97.88 442 ALA A CA 1
ATOM 3253 C C . ALA A 1 442 ? -13.415 10.248 14.092 1.00 97.88 442 ALA A C 1
ATOM 3255 O O . ALA A 1 442 ? -13.260 9.394 14.962 1.00 97.88 442 ALA A O 1
ATOM 3256 N N . GLY A 1 443 ? -14.061 11.389 14.319 1.00 96.94 443 GLY A N 1
ATOM 3257 C CA . GLY A 1 443 ? -14.707 11.697 15.592 1.00 96.94 443 GLY A CA 1
ATOM 3258 C C . GLY A 1 443 ? -15.876 12.659 15.420 1.00 96.94 443 GLY A C 1
ATOM 3259 O O . GLY A 1 443 ? -15.759 13.675 14.730 1.00 96.94 443 GLY A O 1
ATOM 3260 N N . THR A 1 444 ? -17.006 12.324 16.042 1.00 96.62 444 THR A N 1
ATOM 3261 C CA . THR A 1 444 ? -18.214 13.158 16.047 1.00 96.62 444 THR A CA 1
ATOM 3262 C C . THR A 1 444 ? -18.026 14.340 16.991 1.00 96.62 444 THR A C 1
ATOM 3264 O O . THR A 1 444 ? -17.628 14.172 18.144 1.00 96.62 444 THR A O 1
ATOM 3267 N N . LEU A 1 445 ? -18.334 15.537 16.505 1.00 96.81 445 LEU A N 1
ATOM 3268 C CA . LEU A 1 445 ? -18.285 16.780 17.260 1.00 96.81 445 LEU A CA 1
ATOM 3269 C C . LEU A 1 445 ? -19.606 17.055 17.986 1.00 96.81 445 LEU A C 1
ATOM 3271 O O . LEU A 1 445 ? -20.653 16.486 17.671 1.00 96.81 445 LEU A O 1
ATOM 3275 N N . ALA A 1 446 ? -19.577 17.976 18.951 1.00 94.94 446 ALA A N 1
ATOM 3276 C CA . ALA A 1 446 ? -20.746 18.317 19.766 1.00 94.94 446 ALA A CA 1
ATOM 3277 C C . ALA A 1 446 ? -21.943 18.867 18.965 1.00 94.94 446 ALA A C 1
ATOM 3279 O O . ALA A 1 446 ? -23.084 18.784 19.421 1.00 94.94 446 ALA A O 1
ATOM 3280 N N . ASP A 1 447 ? -21.698 19.428 17.781 1.00 93.44 447 ASP A N 1
ATOM 3281 C CA . ASP A 1 447 ? -22.736 19.923 16.874 1.00 93.44 447 ASP A CA 1
ATOM 3282 C C . ASP A 1 447 ? -23.260 18.864 15.888 1.00 93.44 447 ASP A C 1
ATOM 3284 O O . ASP A 1 447 ? -24.152 19.156 15.092 1.00 93.44 447 ASP A O 1
ATOM 3288 N N . GLY A 1 448 ? -22.734 17.638 15.955 1.00 93.06 448 GLY A N 1
ATOM 3289 C CA . GLY A 1 448 ? -23.105 16.511 15.104 1.00 93.06 448 GLY A CA 1
ATOM 3290 C C . GLY A 1 448 ? -22.305 16.382 13.807 1.00 93.06 448 GLY A C 1
ATOM 3291 O O . GLY A 1 448 ? -22.449 15.365 13.130 1.00 93.06 448 GLY A O 1
ATOM 3292 N N . SER A 1 449 ? -21.451 17.355 13.470 1.00 95.81 449 SER A N 1
ATOM 3293 C CA . SER A 1 449 ? -20.488 17.215 12.370 1.00 95.81 449 SER A CA 1
ATOM 3294 C C . SER A 1 449 ? -19.369 16.231 12.733 1.00 95.81 449 SER A C 1
ATOM 3296 O O . SER A 1 449 ? -19.240 15.815 13.884 1.00 95.81 449 SER A O 1
ATOM 3298 N N . VAL A 1 450 ? -18.556 15.829 11.757 1.00 97.88 450 VAL A N 1
ATOM 3299 C CA . VAL A 1 450 ? -17.479 14.851 11.960 1.00 97.88 450 VAL A CA 1
ATOM 3300 C C . VAL A 1 450 ? -16.149 15.444 11.516 1.00 97.88 450 VAL A C 1
ATOM 3302 O O . VAL A 1 450 ? -16.049 16.023 10.436 1.00 97.88 450 VAL A O 1
ATOM 3305 N N . LEU A 1 451 ? -15.108 15.276 12.331 1.00 98.19 451 LEU A N 1
ATOM 3306 C CA . LEU A 1 451 ? -13.732 15.425 11.863 1.00 98.19 451 LEU A CA 1
ATOM 3307 C C . LEU A 1 451 ? -13.229 14.078 11.355 1.00 98.19 451 LEU A C 1
ATOM 3309 O O . LEU A 1 451 ? -13.415 13.064 12.023 1.00 98.19 451 LEU A O 1
ATOM 3313 N N . ILE A 1 452 ? -12.561 14.083 10.207 1.00 98.38 452 ILE A N 1
ATOM 3314 C CA . ILE A 1 452 ? -11.881 12.923 9.628 1.00 98.38 452 ILE A CA 1
ATOM 3315 C C . ILE A 1 452 ? -10.387 13.209 9.488 1.00 98.38 452 ILE A C 1
ATOM 3317 O O . ILE A 1 452 ? -9.982 14.325 9.154 1.00 98.38 452 ILE A O 1
ATOM 3321 N N . GLY A 1 453 ? -9.565 12.196 9.732 1.00 97.75 453 GLY A N 1
ATOM 3322 C CA . GLY A 1 453 ? -8.111 12.271 9.708 1.00 97.75 453 GLY A CA 1
ATOM 3323 C C . GLY A 1 453 ? -7.499 11.052 9.026 1.00 97.75 453 GLY A C 1
ATOM 3324 O O . GLY A 1 453 ? -8.038 9.950 9.118 1.00 97.75 453 GLY A O 1
ATOM 3325 N N . GLY A 1 454 ? -6.383 11.225 8.320 1.00 96.31 454 GLY A N 1
ATOM 3326 C CA . GLY A 1 454 ? -5.765 10.110 7.597 1.00 96.31 454 GLY A CA 1
ATOM 3327 C C . GLY A 1 454 ? -4.671 10.519 6.621 1.00 96.31 454 GLY A C 1
ATOM 3328 O O . GLY A 1 454 ? -3.940 11.470 6.889 1.00 96.31 454 GLY A O 1
ATOM 3329 N N . PHE A 1 455 ? -4.549 9.784 5.516 1.00 90.75 455 PHE A N 1
ATOM 3330 C CA . PHE A 1 455 ? -3.626 10.052 4.411 1.00 90.75 455 PHE A CA 1
ATOM 3331 C C . PHE A 1 455 ? -4.407 10.482 3.173 1.00 90.75 455 PHE A C 1
ATOM 3333 O O . PHE A 1 455 ? -4.607 9.700 2.251 1.00 90.75 455 PHE A O 1
ATOM 3340 N N . PHE A 1 456 ? -4.842 11.735 3.142 1.00 91.44 456 PHE A N 1
ATOM 3341 C CA . PHE A 1 456 ? -5.580 12.283 2.008 1.00 91.44 456 PHE A CA 1
ATOM 3342 C C . PHE A 1 456 ? -5.171 13.726 1.751 1.00 91.44 456 PHE A C 1
ATOM 3344 O O . PHE A 1 456 ? -4.677 14.430 2.637 1.00 91.44 456 PHE A O 1
ATOM 3351 N N . SER A 1 457 ? -5.368 14.164 0.514 1.00 87.75 457 SER A N 1
ATOM 3352 C CA . SER A 1 457 ? -5.088 15.536 0.086 1.00 87.75 457 SER A CA 1
ATOM 3353 C C . SER A 1 457 ? -6.343 16.276 -0.382 1.00 87.75 457 SER A C 1
ATOM 3355 O O . SER A 1 457 ? -6.283 17.490 -0.603 1.00 87.75 457 SER A O 1
ATOM 3357 N N . ARG A 1 458 ? -7.481 15.578 -0.508 1.00 88.25 458 ARG A N 1
ATOM 3358 C CA . ARG A 1 458 ? -8.765 16.117 -0.959 1.00 88.25 458 ARG A CA 1
ATOM 3359 C C . ARG A 1 458 ? -9.952 15.397 -0.320 1.00 88.25 458 ARG A C 1
ATOM 3361 O O . ARG A 1 458 ? -9.904 14.195 -0.066 1.00 88.25 458 ARG A O 1
ATOM 3368 N N . VAL A 1 459 ? -11.025 16.155 -0.123 1.00 91.06 459 VAL A N 1
ATOM 3369 C CA . VAL A 1 459 ? -12.377 15.642 0.123 1.00 91.06 459 VAL A CA 1
ATOM 3370 C C . VAL A 1 459 ? -13.275 16.277 -0.934 1.00 91.06 459 VAL A C 1
ATOM 3372 O O . VAL A 1 459 ? -13.364 17.506 -1.008 1.00 91.06 459 VAL A O 1
ATOM 3375 N N . ASP A 1 460 ? -13.860 15.445 -1.791 1.00 86.50 460 ASP A N 1
ATOM 3376 C CA . ASP A 1 460 ? -14.460 15.829 -3.070 1.00 86.50 460 ASP A CA 1
ATOM 3377 C C . ASP A 1 460 ? -13.549 16.787 -3.865 1.00 86.50 460 ASP A C 1
ATOM 3379 O O . ASP A 1 460 ? -12.355 16.543 -4.087 1.00 86.50 460 ASP A O 1
ATOM 3383 N N . ASP A 1 461 ? -14.110 17.931 -4.260 1.00 78.12 461 ASP A N 1
ATOM 3384 C CA . ASP A 1 461 ? -13.441 18.937 -5.062 1.00 78.12 461 ASP A CA 1
ATOM 3385 C C . ASP A 1 461 ? -12.558 19.903 -4.241 1.00 78.12 461 ASP A C 1
ATOM 3387 O O . ASP A 1 461 ? -12.004 20.872 -4.773 1.00 78.12 461 ASP A O 1
ATOM 3391 N N . GLN A 1 462 ? -12.412 19.658 -2.934 1.00 85.25 462 GLN A N 1
ATOM 3392 C CA . GLN A 1 462 ? -11.765 20.596 -2.027 1.00 85.25 462 GLN A CA 1
ATOM 3393 C C . GLN A 1 462 ? -10.420 20.071 -1.498 1.00 85.25 462 GLN A C 1
ATOM 3395 O O . GLN A 1 462 ? -10.359 18.965 -0.957 1.00 85.25 462 GLN A O 1
ATOM 3400 N N . PRO A 1 463 ? -9.330 20.863 -1.576 1.00 86.81 463 PRO A N 1
ATOM 3401 C CA . PRO A 1 463 ? -8.042 20.478 -1.010 1.00 86.81 463 PRO A CA 1
ATOM 3402 C C . PRO A 1 463 ? -8.128 20.399 0.519 1.00 86.81 463 PRO A C 1
ATOM 3404 O O . PRO A 1 463 ? -8.604 21.326 1.180 1.00 86.81 463 PRO A O 1
ATOM 3407 N N . ARG A 1 464 ? -7.660 19.285 1.086 1.00 89.75 464 ARG A N 1
ATOM 3408 C CA . ARG A 1 464 ? -7.653 18.988 2.523 1.00 89.75 464 ARG A CA 1
ATOM 3409 C C . ARG A 1 464 ? -6.398 18.203 2.869 1.00 89.75 464 ARG A C 1
ATOM 3411 O O . ARG A 1 464 ? -6.239 17.084 2.413 1.00 89.75 464 ARG A O 1
ATOM 3418 N N . GLY A 1 465 ? -5.494 18.761 3.668 1.00 89.38 465 GLY A N 1
ATOM 3419 C CA . GLY A 1 465 ? -4.271 18.047 4.042 1.00 89.38 465 GLY A CA 1
ATOM 3420 C C . GLY A 1 465 ? -4.488 17.174 5.271 1.00 89.38 465 GLY A C 1
ATOM 3421 O O . GLY A 1 465 ? -4.387 17.692 6.376 1.00 89.38 465 GLY A O 1
ATOM 3422 N N . ASN A 1 466 ? -4.751 15.877 5.097 1.00 94.81 466 ASN A N 1
ATOM 3423 C CA . ASN A 1 466 ? -4.811 14.843 6.148 1.00 94.81 466 ASN A CA 1
ATOM 3424 C C . ASN A 1 466 ? -5.802 15.077 7.312 1.00 94.81 466 ASN A C 1
ATOM 3426 O O . ASN A 1 466 ? -5.816 14.295 8.266 1.00 94.81 466 ASN A O 1
ATOM 3430 N N . LEU A 1 467 ? -6.594 16.150 7.267 1.00 96.25 467 LEU A N 1
ATOM 3431 C CA . LEU A 1 467 ? -7.592 16.533 8.260 1.00 96.25 467 LEU A CA 1
ATOM 3432 C C . LEU A 1 467 ? -8.701 17.335 7.568 1.00 96.25 467 LEU A C 1
ATOM 3434 O O . LEU A 1 467 ? -8.416 18.256 6.799 1.00 96.25 467 LEU A O 1
ATOM 3438 N N . ALA A 1 468 ? -9.956 16.990 7.836 1.00 96.75 468 ALA A N 1
ATOM 3439 C CA . ALA A 1 468 ? -11.115 17.704 7.316 1.00 96.75 468 ALA A CA 1
ATOM 3440 C C . ALA A 1 468 ? -12.289 17.631 8.292 1.00 96.75 468 ALA A C 1
ATOM 3442 O O . ALA A 1 468 ? -12.423 16.662 9.036 1.00 96.75 468 ALA A O 1
ATOM 3443 N N . ARG A 1 469 ? -13.162 18.637 8.239 1.00 96.88 469 ARG A N 1
ATOM 3444 C CA . ARG A 1 469 ? -14.497 18.591 8.836 1.00 96.88 469 ARG A CA 1
ATOM 3445 C C . ARG A 1 469 ? -15.539 18.342 7.757 1.00 96.88 469 ARG A C 1
ATOM 3447 O O . ARG A 1 469 ? -15.447 18.916 6.670 1.00 96.88 469 ARG A O 1
ATOM 3454 N N . ILE A 1 470 ? -16.507 17.488 8.058 1.00 96.88 470 ILE A N 1
ATOM 3455 C CA . ILE A 1 470 ? -17.579 17.097 7.147 1.00 96.88 470 ILE A CA 1
ATOM 3456 C C . ILE A 1 470 ? -18.925 17.108 7.875 1.00 96.88 470 ILE A C 1
ATOM 3458 O O . ILE A 1 470 ? -19.006 16.828 9.074 1.00 96.88 470 ILE A O 1
ATOM 3462 N N . ASP A 1 471 ? -19.989 17.385 7.132 1.00 94.50 471 ASP A N 1
ATOM 3463 C CA . ASP A 1 471 ? -21.327 16.925 7.481 1.00 94.50 471 ASP A CA 1
ATOM 3464 C C . ASP A 1 471 ? -21.460 15.474 7.002 1.00 94.50 471 ASP A C 1
ATOM 3466 O O . ASP A 1 471 ? -21.263 15.184 5.820 1.00 94.50 471 ASP A O 1
ATOM 3470 N N . ALA A 1 472 ? -21.742 14.562 7.931 1.00 91.44 472 ALA A N 1
ATOM 3471 C CA . ALA A 1 472 ? -21.912 13.133 7.670 1.00 91.44 472 ALA A CA 1
ATOM 3472 C C . ALA A 1 472 ? -23.392 12.702 7.688 1.00 91.44 472 ALA A C 1
ATOM 3474 O O . ALA A 1 472 ? -23.693 11.512 7.803 1.00 91.44 472 ALA A O 1
ATOM 3475 N N . GLY A 1 473 ? -24.323 13.657 7.610 1.00 88.19 473 GLY A N 1
ATOM 3476 C CA . GLY A 1 473 ? -25.749 13.386 7.475 1.00 88.19 473 GLY A CA 1
ATOM 3477 C C . GLY A 1 473 ? -26.144 12.835 6.093 1.00 88.19 473 GLY A C 1
ATOM 3478 O O . GLY A 1 473 ? -25.292 12.555 5.251 1.00 88.19 473 GLY A O 1
ATOM 3479 N N . PRO A 1 474 ? -27.456 12.716 5.811 1.00 82.69 474 PRO A N 1
ATOM 3480 C CA . PRO A 1 474 ? -27.978 12.200 4.535 1.00 82.69 474 PRO A CA 1
ATOM 3481 C C . PRO A 1 474 ? -27.641 13.040 3.290 1.00 82.69 474 PRO A C 1
ATOM 3483 O O . PRO A 1 474 ? -27.990 12.671 2.175 1.00 82.69 474 PRO A O 1
ATOM 3486 N N . SER A 1 475 ? -27.047 14.217 3.460 1.00 88.25 475 SER A N 1
ATOM 3487 C CA . SER A 1 475 ? -26.565 15.067 2.369 1.00 88.25 475 SER A CA 1
ATOM 3488 C C . SER A 1 475 ? -25.132 15.466 2.695 1.00 88.25 475 SER A C 1
ATOM 3490 O O . SER A 1 475 ? -24.911 16.578 3.175 1.00 88.25 475 SER A O 1
ATOM 3492 N N . PRO A 1 476 ? -24.179 14.532 2.537 1.00 92.00 476 PRO A N 1
ATOM 3493 C CA . PRO A 1 476 ? -22.842 14.719 3.061 1.00 92.00 476 PRO A CA 1
ATOM 3494 C C . PRO A 1 476 ? -22.098 15.805 2.282 1.00 92.00 476 PRO A C 1
ATOM 3496 O O . PRO A 1 476 ? -22.238 15.922 1.064 1.00 92.00 476 PRO A O 1
ATOM 3499 N N . ALA A 1 477 ? -21.307 16.606 2.992 1.00 93.31 477 ALA A N 1
ATOM 3500 C CA . ALA A 1 477 ? -20.529 17.687 2.395 1.00 93.31 477 ALA A CA 1
ATOM 3501 C C . ALA A 1 477 ? -19.280 18.003 3.222 1.00 93.31 477 ALA A C 1
ATOM 3503 O O . ALA A 1 477 ? -19.313 17.988 4.452 1.00 93.31 477 ALA A O 1
ATOM 3504 N N . ALA A 1 478 ? -18.182 18.356 2.551 1.00 93.75 478 ALA A N 1
ATOM 3505 C CA . ALA A 1 478 ? -17.026 18.942 3.219 1.00 93.75 478 ALA A CA 1
ATOM 3506 C C . ALA A 1 478 ? -17.347 20.365 3.701 1.00 93.75 478 ALA A C 1
ATOM 3508 O O . ALA A 1 478 ? -17.894 21.167 2.940 1.00 93.75 478 ALA A O 1
ATOM 3509 N N . ASP A 1 479 ? -16.958 20.694 4.935 1.00 93.50 479 ASP A N 1
ATOM 3510 C CA . ASP A 1 479 ? -17.083 22.045 5.489 1.00 93.50 479 ASP A CA 1
ATOM 3511 C C . ASP A 1 479 ? -16.193 23.010 4.683 1.00 93.50 479 ASP A C 1
ATOM 3513 O O . ASP A 1 479 ? -14.966 22.859 4.726 1.00 93.50 479 ASP A O 1
ATOM 3517 N N . PRO A 1 480 ? -16.763 23.973 3.932 1.00 91.06 480 PRO A N 1
ATOM 3518 C CA . PRO A 1 480 ? -15.994 24.874 3.077 1.00 91.06 480 PRO A CA 1
ATOM 3519 C C . PRO A 1 480 ? -15.143 25.879 3.861 1.00 91.06 480 PRO A C 1
ATOM 3521 O O . PRO A 1 480 ? -14.176 26.400 3.306 1.00 91.06 480 PRO A O 1
ATOM 3524 N N . ASP A 1 481 ? -15.478 26.136 5.128 1.00 90.56 481 ASP A N 1
ATOM 3525 C CA . ASP A 1 481 ? -14.773 27.090 5.986 1.00 90.56 481 ASP A CA 1
ATOM 3526 C C . ASP A 1 481 ? -13.648 26.413 6.796 1.00 90.56 481 ASP A C 1
ATOM 3528 O O . ASP A 1 481 ? -12.858 27.081 7.469 1.00 90.56 481 ASP A O 1
ATOM 3532 N N . TRP A 1 482 ? -13.526 25.082 6.713 1.00 92.38 482 TRP A N 1
ATOM 3533 C CA . TRP A 1 482 ? -12.445 24.337 7.352 1.00 92.38 482 TRP A CA 1
ATOM 3534 C C . TRP A 1 482 ? -11.106 24.544 6.637 1.00 92.38 482 TRP A C 1
ATOM 3536 O O . TRP A 1 482 ? -10.951 24.200 5.464 1.00 92.38 482 TRP A O 1
ATOM 3546 N N . THR A 1 483 ? -10.106 25.045 7.367 1.00 90.31 483 THR A N 1
ATOM 3547 C CA . THR A 1 483 ? -8.782 25.381 6.810 1.00 90.31 483 THR A CA 1
ATOM 3548 C C . THR A 1 483 ? -7.630 24.612 7.449 1.00 90.31 483 THR A C 1
ATOM 3550 O O . THR A 1 483 ? -6.555 24.523 6.854 1.00 90.31 483 THR A O 1
ATOM 3553 N N . ALA A 1 484 ? -7.827 24.025 8.632 1.00 91.06 484 ALA A N 1
ATOM 3554 C CA . ALA A 1 484 ? -6.776 23.282 9.311 1.00 91.06 484 ALA A CA 1
ATOM 3555 C C . ALA A 1 484 ? -6.365 22.020 8.540 1.00 91.06 484 ALA A C 1
ATOM 3557 O O . ALA A 1 484 ? -7.192 21.183 8.177 1.00 91.06 484 ALA A O 1
ATOM 3558 N N . ALA A 1 485 ? -5.057 21.858 8.359 1.00 91.56 485 ALA A N 1
ATOM 3559 C CA . ALA A 1 485 ? -4.443 20.699 7.723 1.00 91.56 485 ALA A CA 1
ATOM 3560 C C . ALA A 1 485 ? -3.327 20.128 8.606 1.00 91.56 485 ALA A C 1
ATOM 3562 O O . ALA A 1 485 ? -2.756 20.829 9.432 1.00 91.56 485 ALA A O 1
ATOM 3563 N N . ALA A 1 486 ? -2.957 18.868 8.420 1.00 90.56 486 ALA A N 1
ATOM 3564 C CA . ALA A 1 486 ? -1.827 18.231 9.080 1.00 90.56 486 ALA A CA 1
ATOM 3565 C C . ALA A 1 486 ? -0.766 17.821 8.048 1.00 90.56 486 ALA A C 1
ATOM 3567 O O . ALA A 1 486 ? -1.075 17.319 6.968 1.00 90.56 486 ALA A O 1
ATOM 3568 N N . ASN A 1 487 ? 0.516 17.990 8.379 1.00 88.69 487 ASN A N 1
ATOM 3569 C CA . ASN A 1 487 ? 1.628 17.588 7.499 1.00 88.69 487 ASN A CA 1
ATOM 3570 C C . ASN A 1 487 ? 2.000 16.094 7.600 1.00 88.69 487 ASN A C 1
ATOM 3572 O O . ASN A 1 487 ? 3.100 15.685 7.230 1.00 88.69 487 ASN A O 1
ATOM 3576 N N . GLY A 1 488 ? 1.101 15.298 8.161 1.00 89.94 488 GLY A N 1
ATOM 3577 C CA . GLY A 1 488 ? 1.190 13.858 8.319 1.00 89.94 488 GLY A CA 1
ATOM 3578 C C . GLY A 1 488 ? -0.152 13.332 8.823 1.00 89.94 488 GLY A C 1
ATOM 3579 O O . GLY A 1 488 ? -1.075 14.125 9.025 1.00 89.94 488 GLY A O 1
ATOM 3580 N N . PRO A 1 489 ? -0.270 12.020 9.051 1.00 91.12 489 PRO A N 1
ATOM 3581 C CA . PRO A 1 489 ? -1.555 11.415 9.344 1.00 91.12 489 PRO A CA 1
ATOM 3582 C C . PRO A 1 489 ? -2.039 11.786 10.746 1.00 91.12 489 PRO A C 1
ATOM 3584 O O . PRO A 1 489 ? -1.282 11.733 11.729 1.00 91.12 489 PRO A O 1
ATOM 3587 N N . VAL A 1 490 ? -3.323 12.124 10.818 1.00 95.88 490 VAL A N 1
ATOM 3588 C CA . VAL A 1 490 ? -4.094 12.205 12.059 1.00 95.88 490 VAL A CA 1
ATOM 3589 C C . VAL A 1 490 ? -4.695 10.823 12.315 1.00 95.88 490 VAL A C 1
ATOM 3591 O O . VAL A 1 490 ? -5.360 10.256 11.449 1.00 95.88 490 VAL A O 1
ATOM 3594 N N . LEU A 1 491 ? -4.393 10.262 13.483 1.00 96.00 491 LEU A N 1
ATOM 3595 C CA . LEU A 1 491 ? -4.754 8.898 13.885 1.00 96.00 491 LEU A CA 1
ATOM 3596 C C . LEU A 1 491 ? -5.767 8.871 15.029 1.00 96.00 491 LEU A C 1
ATOM 3598 O O . LEU A 1 491 ? -6.336 7.823 15.303 1.00 96.00 491 LEU A O 1
ATOM 3602 N N . VAL A 1 492 ? -5.961 10.003 15.703 1.00 96.25 492 VAL A N 1
ATOM 3603 C CA . VAL A 1 492 ? -6.868 10.141 16.839 1.00 96.25 492 VAL A CA 1
ATOM 3604 C C . VAL A 1 492 ? -7.579 11.471 16.712 1.00 96.25 492 VAL A C 1
ATOM 3606 O O . VAL A 1 492 ? -6.933 12.504 16.506 1.00 96.25 492 VAL A O 1
ATOM 3609 N N . ILE A 1 493 ? -8.894 11.432 16.866 1.00 97.44 493 ILE A N 1
ATOM 3610 C CA . ILE A 1 493 ? -9.775 12.590 16.911 1.00 97.44 493 ILE A CA 1
ATOM 3611 C C . ILE A 1 493 ? -10.719 12.353 18.077 1.00 97.44 493 ILE A C 1
ATOM 3613 O O . ILE A 1 493 ? -11.398 11.335 18.114 1.00 97.44 493 ILE A O 1
ATOM 3617 N N . GLU A 1 494 ? -10.755 13.290 19.014 1.00 95.94 494 GLU A N 1
ATOM 3618 C CA . GLU A 1 494 ? -11.527 13.142 20.243 1.00 95.94 494 GLU A CA 1
ATOM 3619 C C . GLU A 1 494 ? -12.153 14.491 20.619 1.00 95.94 494 GLU A C 1
ATOM 3621 O O . GLU A 1 494 ? -11.443 15.477 20.832 1.00 95.94 494 GLU A O 1
ATOM 3626 N N . GLN A 1 495 ? -13.485 14.558 20.684 1.00 95.81 495 GLN A N 1
ATOM 3627 C CA . GLN A 1 495 ? -14.224 15.755 21.107 1.00 95.81 495 GLN A CA 1
ATOM 3628 C C . GLN A 1 495 ? -13.861 16.100 22.555 1.00 95.81 495 GLN A C 1
ATOM 3630 O O . GLN A 1 495 ? -13.965 15.243 23.426 1.00 95.81 495 GLN A O 1
ATOM 3635 N N . ASP A 1 496 ? -13.479 17.346 22.852 1.00 94.06 496 ASP A N 1
ATOM 3636 C CA . ASP A 1 496 ? -13.197 17.757 24.232 1.00 94.06 496 ASP A CA 1
ATOM 3637 C C . ASP A 1 496 ? -14.493 17.664 25.053 1.00 94.06 496 ASP A C 1
ATOM 3639 O O . ASP A 1 496 ? -15.506 18.297 24.740 1.00 94.06 496 ASP A O 1
ATOM 3643 N N . ALA A 1 497 ? -14.474 16.828 26.089 1.00 91.38 497 ALA A N 1
ATOM 3644 C CA . ALA A 1 497 ? -15.641 16.541 26.913 1.00 91.38 497 ALA A CA 1
ATOM 3645 C C . ALA A 1 497 ? -15.994 17.705 27.856 1.00 91.38 497 ALA A C 1
ATOM 3647 O O . ALA A 1 497 ? -17.081 17.723 28.439 1.00 91.38 497 ALA A O 1
ATOM 3648 N N . LEU A 1 498 ? -15.076 18.659 28.040 1.00 90.38 498 LEU A N 1
ATOM 3649 C CA . LEU A 1 498 ? -15.253 19.838 28.886 1.00 90.38 498 LEU A CA 1
ATOM 3650 C C . LEU A 1 498 ? -15.540 21.111 28.076 1.00 90.38 498 LEU A C 1
ATOM 3652 O O . LEU A 1 498 ? -15.975 22.105 28.662 1.00 90.38 498 LEU A O 1
ATOM 3656 N N . ASP A 1 499 ? -15.326 21.089 26.759 1.00 91.81 499 ASP A N 1
ATOM 3657 C CA . ASP A 1 499 ? -15.558 22.224 25.866 1.00 91.81 499 ASP A CA 1
ATOM 3658 C C . ASP A 1 499 ? -16.117 21.762 24.511 1.00 91.81 499 ASP A C 1
ATOM 3660 O O . ASP A 1 499 ? -15.409 21.219 23.666 1.00 91.81 499 ASP A O 1
ATOM 3664 N N . SER A 1 500 ? -17.406 22.024 24.281 1.00 93.81 500 SER A N 1
ATOM 3665 C CA . SER A 1 500 ? -18.119 21.613 23.066 1.00 93.81 500 SER A CA 1
ATOM 3666 C C . SER A 1 500 ? -17.590 22.248 21.778 1.00 93.81 500 SER A C 1
ATOM 3668 O O . SER A 1 500 ? -17.950 21.795 20.700 1.00 93.81 500 SER A O 1
ATOM 3670 N N . ASP A 1 501 ? -16.788 23.312 21.869 1.00 94.06 501 ASP A N 1
ATOM 3671 C CA . ASP A 1 501 ? -16.189 23.981 20.710 1.00 94.06 501 ASP A CA 1
ATOM 3672 C C . ASP A 1 501 ? -14.723 23.561 20.487 1.00 94.06 501 ASP A C 1
ATOM 3674 O O . ASP A 1 501 ? -13.950 24.243 19.804 1.00 94.06 501 ASP A O 1
ATOM 3678 N N . ARG A 1 502 ? -14.276 22.472 21.120 1.00 93.62 502 ARG A N 1
ATOM 3679 C CA . ARG A 1 502 ? -12.896 21.997 21.017 1.00 93.62 502 ARG A CA 1
ATOM 3680 C C . ARG A 1 502 ? -12.824 20.513 20.707 1.00 93.62 502 ARG A C 1
ATOM 3682 O O . ARG A 1 502 ? -13.609 19.722 21.208 1.00 93.62 502 ARG A O 1
ATOM 3689 N N . ALA A 1 503 ? -11.813 20.126 19.942 1.00 95.06 503 ALA A N 1
ATOM 3690 C CA . ALA A 1 503 ? -11.471 18.724 19.730 1.00 95.06 503 ALA A CA 1
ATOM 3691 C C . ALA A 1 503 ? -9.956 18.528 19.770 1.00 95.06 503 ALA A C 1
ATOM 3693 O O . ALA A 1 503 ? -9.187 19.375 19.307 1.00 95.06 503 ALA A O 1
ATOM 3694 N N . TYR A 1 504 ? -9.521 17.404 20.325 1.00 94.12 504 TYR A N 1
ATOM 3695 C CA . TYR A 1 504 ? -8.143 16.953 20.257 1.00 94.12 504 TYR A CA 1
ATOM 3696 C C . TYR A 1 504 ? -7.903 16.202 18.954 1.00 94.12 504 TYR A C 1
ATOM 3698 O O . TYR A 1 504 ? -8.709 15.372 18.542 1.00 94.12 504 TYR A O 1
ATOM 3706 N N . VAL A 1 505 ? -6.752 16.460 18.343 1.00 94.44 505 VAL A N 1
ATOM 3707 C CA . VAL A 1 505 ? -6.229 15.673 17.227 1.00 94.44 505 VAL A CA 1
ATOM 3708 C C . VAL A 1 505 ? -4.822 15.209 17.563 1.00 94.44 505 VAL A C 1
ATOM 3710 O O . VAL A 1 505 ? -4.026 15.978 18.109 1.00 94.44 505 VAL A O 1
ATOM 3713 N N . ALA A 1 506 ? -4.490 13.965 17.239 1.00 94.06 506 ALA A N 1
ATOM 3714 C CA . ALA A 1 506 ? -3.149 13.429 17.441 1.00 94.06 506 ALA A CA 1
ATOM 3715 C C . ALA A 1 506 ? -2.781 12.373 16.397 1.00 94.06 506 ALA A C 1
ATOM 3717 O O . ALA A 1 506 ? -3.637 11.863 15.678 1.00 94.06 506 ALA A O 1
ATOM 3718 N N . GLY A 1 507 ? -1.490 12.078 16.265 1.00 93.75 507 GLY A N 1
ATOM 3719 C CA . GLY A 1 507 ? -1.020 11.074 15.316 1.00 93.75 507 GLY A CA 1
ATOM 3720 C C . GLY A 1 507 ? 0.472 11.162 15.032 1.00 93.75 507 GLY A C 1
ATOM 3721 O O . GLY A 1 507 ? 1.292 11.348 15.934 1.00 93.75 507 GLY A O 1
ATOM 3722 N N . SER A 1 508 ? 0.824 11.026 13.754 1.00 91.00 508 SER A N 1
ATOM 3723 C CA . SER A 1 508 ? 2.208 11.047 13.261 1.00 91.00 508 SER A CA 1
ATOM 3724 C C . SER A 1 508 ? 2.567 12.330 12.501 1.00 91.00 508 SER A C 1
ATOM 3726 O O . SER A 1 508 ? 3.683 12.453 11.989 1.00 91.00 508 SER A O 1
ATOM 3728 N N . PHE A 1 509 ? 1.675 13.326 12.462 1.00 89.25 509 PHE A N 1
ATOM 3729 C CA . PHE A 1 509 ? 1.979 14.675 11.969 1.00 89.25 509 PHE A CA 1
ATOM 3730 C C . PHE A 1 509 ? 2.970 15.395 12.884 1.00 89.25 509 PHE A C 1
ATOM 3732 O O . PHE A 1 509 ? 3.058 15.099 14.070 1.00 89.25 509 PHE A O 1
ATOM 3739 N N . SER A 1 510 ? 3.783 16.302 12.350 1.00 82.50 510 SER A N 1
ATOM 3740 C CA . SER A 1 510 ? 4.691 17.147 13.150 1.00 82.50 510 SER A CA 1
ATOM 3741 C C . SER A 1 510 ? 4.165 18.569 13.333 1.00 82.50 510 SER A C 1
ATOM 3743 O O . SER A 1 510 ? 4.615 19.280 14.236 1.00 82.50 510 SER A O 1
ATOM 3745 N N . GLN A 1 511 ? 3.214 18.975 12.492 1.00 82.19 511 GLN A N 1
ATOM 3746 C CA . GLN A 1 511 ? 2.595 20.285 12.540 1.00 82.19 511 GLN A CA 1
ATOM 3747 C C . GLN A 1 511 ? 1.139 20.231 12.065 1.00 82.19 511 GLN A C 1
ATOM 3749 O O . GLN A 1 511 ? 0.840 19.549 11.080 1.00 82.19 511 GLN A O 1
ATOM 3754 N N . ILE A 1 512 ? 0.276 21.013 12.719 1.00 84.69 512 ILE A N 1
ATOM 3755 C CA . ILE A 1 512 ? -0.988 21.457 12.123 1.00 84.69 512 ILE A CA 1
ATOM 3756 C C . ILE A 1 512 ? -0.692 22.740 11.339 1.00 84.69 512 ILE A C 1
ATOM 3758 O O . ILE A 1 512 ? -0.183 23.725 11.876 1.00 84.69 512 ILE A O 1
ATOM 3762 N N . ILE A 1 513 ? -0.925 22.699 10.038 1.00 78.00 513 ILE A N 1
ATOM 3763 C CA . ILE A 1 513 ? -0.798 23.822 9.126 1.00 78.00 513 ILE A CA 1
ATOM 3764 C C . ILE A 1 513 ? -2.094 24.630 9.215 1.00 78.00 513 ILE A C 1
ATOM 3766 O O . ILE A 1 513 ? -3.174 24.136 8.906 1.00 78.00 513 ILE A O 1
ATOM 3770 N N . THR A 1 514 ? -1.949 25.876 9.648 1.00 70.44 514 THR A N 1
ATOM 3771 C CA . THR A 1 514 ? -2.957 26.937 9.555 1.00 70.44 514 THR A CA 1
ATOM 3772 C C . THR A 1 514 ? -2.266 28.186 9.010 1.00 70.44 514 THR A C 1
ATOM 3774 O O . THR A 1 514 ? -1.039 28.195 8.862 1.00 70.44 514 THR A O 1
ATOM 3777 N N . ASP A 1 515 ? -3.009 29.267 8.786 1.00 59.78 515 ASP A N 1
ATOM 3778 C CA . ASP A 1 515 ? -2.436 30.574 8.430 1.00 59.78 515 ASP A CA 1
ATOM 3779 C C . ASP A 1 515 ? -1.506 31.157 9.522 1.00 59.78 515 ASP A C 1
ATOM 3781 O O . ASP A 1 515 ? -0.840 32.175 9.309 1.00 59.78 515 ASP A O 1
ATOM 3785 N N . LEU A 1 516 ? -1.419 30.516 10.698 1.00 54.66 516 LEU A N 1
ATOM 3786 C CA . LEU A 1 516 ? -0.558 30.912 11.808 1.00 54.66 516 LEU A CA 1
ATOM 3787 C C . LEU A 1 516 ? 0.713 30.030 11.896 1.00 54.66 516 LEU A C 1
ATOM 3789 O O . LEU A 1 516 ? 0.631 28.801 11.933 1.00 54.66 516 LEU A O 1
ATOM 3793 N N . PRO A 1 517 ? 1.922 30.621 11.999 1.00 48.12 517 PRO A N 1
ATOM 3794 C CA . PRO A 1 517 ? 3.182 29.910 11.737 1.00 48.12 517 PRO A CA 1
ATOM 3795 C C . PRO A 1 517 ? 3.677 28.848 12.754 1.00 48.12 517 PRO A C 1
ATOM 3797 O O . PRO A 1 517 ? 4.800 28.364 12.585 1.00 48.12 517 PRO A O 1
ATOM 3800 N N . HIS A 1 518 ? 2.944 28.441 13.804 1.00 51.06 518 HIS A N 1
ATOM 3801 C CA . HIS A 1 518 ? 3.601 27.853 14.996 1.00 51.06 518 HIS A CA 1
ATOM 3802 C C . HIS A 1 518 ? 2.899 26.712 15.771 1.00 51.06 518 HIS A C 1
ATOM 3804 O O . HIS A 1 518 ? 3.127 26.567 16.969 1.00 51.06 518 HIS A O 1
ATOM 3810 N N . ALA A 1 519 ? 2.152 25.823 15.116 1.00 52.28 519 ALA A N 1
ATOM 3811 C CA . ALA A 1 519 ? 1.522 24.674 15.784 1.00 52.28 519 ALA A CA 1
ATOM 3812 C C . ALA A 1 519 ? 2.368 23.379 15.724 1.00 52.28 519 ALA A C 1
ATOM 3814 O O . ALA A 1 519 ? 2.129 22.534 14.867 1.00 52.28 519 ALA A O 1
ATOM 3815 N N . ARG A 1 520 ? 3.369 23.203 16.603 1.00 58.09 520 ARG A N 1
ATOM 3816 C CA . ARG A 1 520 ? 4.335 22.075 16.554 1.00 58.09 520 ARG A CA 1
ATOM 3817 C C . ARG A 1 520 ? 4.031 20.974 17.577 1.00 58.09 520 ARG A C 1
ATOM 3819 O O . ARG A 1 520 ? 4.059 21.234 18.775 1.00 58.09 520 ARG A O 1
ATOM 3826 N N . GLY A 1 521 ? 3.901 19.726 17.125 1.00 69.00 521 GLY A N 1
ATOM 3827 C CA . GLY A 1 521 ? 3.748 18.554 17.998 1.00 69.00 521 GLY A CA 1
ATOM 3828 C C . GLY A 1 521 ? 2.942 17.428 17.349 1.00 69.00 521 GLY A C 1
ATOM 3829 O O . GLY A 1 521 ? 2.315 17.640 16.321 1.00 69.00 521 GLY A O 1
ATOM 3830 N N . ARG A 1 522 ? 2.958 16.231 17.952 1.00 86.19 522 ARG A N 1
ATOM 3831 C CA . ARG A 1 522 ? 2.159 15.057 17.528 1.00 86.19 522 ARG A CA 1
ATOM 3832 C C . ARG A 1 522 ? 0.698 15.096 18.012 1.00 86.19 522 ARG A C 1
ATOM 3834 O O . ARG A 1 522 ? -0.017 14.111 17.863 1.00 86.19 522 ARG A O 1
ATOM 3841 N N . MET A 1 523 ? 0.293 16.193 18.655 1.00 88.94 523 MET A N 1
ATOM 3842 C CA . MET A 1 523 ? -1.024 16.409 19.253 1.00 88.94 523 MET A CA 1
ATOM 3843 C C . MET A 1 523 ? -1.347 17.909 19.273 1.00 88.94 523 MET A C 1
ATOM 3845 O O . MET A 1 523 ? -0.454 18.720 19.522 1.00 88.94 523 MET A O 1
ATOM 3849 N N . ALA A 1 524 ? -2.607 18.271 19.041 1.00 88.31 524 ALA A N 1
ATOM 3850 C CA . ALA A 1 524 ? -3.128 19.633 19.136 1.00 88.31 524 ALA A CA 1
ATOM 3851 C C . ALA A 1 524 ? -4.577 19.624 19.651 1.00 88.31 524 ALA A C 1
ATOM 3853 O O . ALA A 1 524 ? -5.257 18.604 19.562 1.00 88.31 524 ALA A O 1
ATOM 3854 N N . ARG A 1 525 ? -5.048 20.767 20.164 1.00 90.31 525 ARG A N 1
ATOM 3855 C CA . ARG A 1 525 ? -6.468 21.013 20.439 1.00 90.31 525 ARG A CA 1
ATOM 3856 C C . ARG A 1 525 ? -6.953 22.138 19.535 1.00 90.31 525 ARG A C 1
ATOM 3858 O O . ARG A 1 525 ? -6.333 23.202 19.507 1.00 90.31 525 ARG A O 1
ATOM 3865 N N . LEU A 1 526 ? -7.998 21.870 18.766 1.00 91.75 526 LEU A N 1
ATOM 3866 C CA . LEU A 1 526 ? -8.505 22.741 17.711 1.00 91.75 526 LEU A CA 1
ATOM 3867 C C . LEU A 1 526 ? -9.831 23.367 18.124 1.00 91.75 526 LEU A C 1
ATOM 3869 O O . LEU A 1 526 ? -10.628 22.725 18.805 1.00 91.75 526 LEU A O 1
ATOM 3873 N N . ILE A 1 527 ? -10.059 24.598 17.683 1.00 92.69 527 ILE A N 1
ATOM 3874 C CA . ILE A 1 527 ? -11.339 25.298 17.759 1.00 92.69 527 ILE A CA 1
ATOM 3875 C C . ILE A 1 527 ? -12.217 24.811 16.605 1.00 92.69 527 ILE A C 1
ATOM 3877 O O . ILE A 1 527 ? -11.880 24.989 15.437 1.00 92.69 527 ILE A O 1
ATOM 3881 N N . THR A 1 528 ? -13.335 24.160 16.914 1.00 94.19 528 THR A N 1
ATOM 3882 C CA . THR A 1 528 ? -14.161 23.502 15.890 1.00 94.19 528 THR A CA 1
ATOM 3883 C C . THR A 1 528 ? -15.052 24.471 15.119 1.00 94.19 528 THR A C 1
ATOM 3885 O O . THR A 1 528 ? -15.418 24.187 13.983 1.00 94.19 528 THR A O 1
ATOM 3888 N N . SER A 1 529 ? -15.378 25.628 15.700 1.00 93.25 529 SER A N 1
ATOM 3889 C CA . SER A 1 529 ? -16.232 26.646 15.076 1.00 93.25 529 SER A CA 1
ATOM 3890 C C . SER A 1 529 ? -15.510 27.657 14.175 1.00 93.25 529 SER A C 1
ATOM 3892 O O . SER A 1 529 ? -16.195 28.424 13.500 1.00 93.25 529 SER A O 1
ATOM 3894 N N . ASP A 1 530 ? -14.170 27.687 14.139 1.00 91.12 530 ASP A N 1
ATOM 3895 C CA . ASP A 1 530 ? -13.394 28.738 13.446 1.00 91.12 530 ASP A CA 1
ATOM 3896 C C . ASP A 1 530 ? -12.488 28.234 12.308 1.00 91.12 530 ASP A C 1
ATOM 3898 O O . ASP A 1 530 ? -11.514 28.887 11.930 1.00 91.12 530 ASP A O 1
ATOM 3902 N N . GLY A 1 531 ? -12.810 27.066 11.755 1.00 89.25 531 GLY A N 1
ATOM 3903 C CA . GLY A 1 531 ? -12.028 26.441 10.690 1.00 89.25 531 GLY A CA 1
ATOM 3904 C C . GLY A 1 531 ? -10.839 25.610 11.186 1.00 89.25 531 GLY A C 1
ATOM 3905 O O . GLY A 1 531 ? -10.024 25.178 10.365 1.00 89.25 531 GLY A O 1
ATOM 3906 N N . GLY A 1 532 ? -10.753 25.353 12.497 1.00 91.12 532 GLY A N 1
ATOM 3907 C CA . GLY A 1 532 ? -9.802 24.414 13.092 1.00 91.12 532 GLY A CA 1
ATOM 3908 C C . GLY A 1 532 ? -8.552 25.067 13.672 1.00 91.12 532 GLY A C 1
ATOM 3909 O O . GLY A 1 532 ? -7.496 24.431 13.706 1.00 91.12 532 GLY A O 1
ATOM 3910 N N . THR A 1 533 ? -8.621 26.323 14.119 1.00 89.06 533 THR A N 1
ATOM 3911 C CA . THR A 1 533 ? -7.453 27.020 14.672 1.00 89.06 533 THR A CA 1
ATOM 3912 C C . THR A 1 533 ? -6.957 26.309 15.939 1.00 89.06 533 THR A C 1
ATOM 3914 O O . THR A 1 533 ? -7.752 26.034 16.836 1.00 89.06 533 THR A O 1
ATOM 3917 N N . PRO A 1 534 ? -5.655 25.996 16.074 1.00 85.56 534 PRO A N 1
ATOM 3918 C CA . PRO A 1 534 ? -5.117 25.474 17.325 1.00 85.56 534 PRO A CA 1
ATOM 3919 C C . PRO A 1 534 ? -5.181 26.514 18.452 1.00 85.56 534 PRO A C 1
ATOM 3921 O O . PRO A 1 534 ? -4.784 27.663 18.256 1.00 85.56 534 PRO A O 1
ATOM 3924 N N . ASP A 1 535 ? -5.629 26.118 19.646 1.00 81.06 535 ASP A N 1
ATOM 3925 C CA . ASP A 1 535 ? -5.688 27.016 20.807 1.00 81.06 535 ASP A CA 1
ATOM 3926 C C . ASP A 1 535 ? -4.365 27.070 21.605 1.00 81.06 535 ASP A C 1
ATOM 3928 O O . ASP A 1 535 ? -3.333 26.537 21.198 1.00 81.06 535 ASP A O 1
ATOM 3932 N N . ALA A 1 536 ? -4.373 27.729 22.771 1.00 73.50 536 ALA A N 1
ATOM 3933 C CA . ALA A 1 536 ? -3.203 27.889 23.640 1.00 73.50 536 ALA A CA 1
ATOM 3934 C C . ALA A 1 536 ? -2.743 26.603 24.360 1.00 73.50 536 ALA A C 1
ATOM 3936 O O . ALA A 1 536 ? -1.815 26.660 25.163 1.00 73.50 536 ALA A O 1
ATOM 3937 N N . PHE A 1 537 ? -3.337 25.439 24.079 1.00 73.75 537 PHE A N 1
ATOM 3938 C CA . PHE A 1 537 ? -2.682 24.149 24.315 1.00 73.75 537 PHE A CA 1
ATOM 3939 C C . PHE A 1 537 ? -1.497 23.960 23.345 1.00 73.75 537 PHE A C 1
ATOM 3941 O O . PHE A 1 537 ? -0.610 23.139 23.573 1.00 73.75 537 PHE A O 1
ATOM 3948 N N . ASN A 1 538 ? -1.450 24.786 22.293 1.00 64.12 538 ASN A N 1
ATOM 3949 C CA . ASN A 1 538 ? -0.445 24.818 21.245 1.00 64.12 538 ASN A CA 1
ATOM 3950 C C . ASN A 1 538 ? 0.194 26.214 20.992 1.00 64.12 538 ASN A C 1
ATOM 3952 O O . ASN A 1 538 ? 0.158 26.701 19.860 1.00 64.12 538 ASN A O 1
ATOM 3956 N N . PRO A 1 539 ? 0.825 26.896 21.973 1.00 44.97 539 PRO A N 1
ATOM 3957 C CA . PRO A 1 539 ? 1.605 28.096 21.717 1.00 44.97 539 PRO A CA 1
ATOM 3958 C C . PRO A 1 539 ? 3.094 27.742 21.788 1.00 44.97 539 PRO A C 1
ATOM 3960 O O . PRO A 1 539 ? 3.704 27.702 22.860 1.00 44.97 539 PRO A O 1
ATOM 3963 N N . ALA A 1 540 ? 3.717 27.476 20.640 1.00 41.78 540 ALA A N 1
ATOM 3964 C CA . ALA A 1 540 ? 5.169 27.477 20.580 1.00 41.78 540 ALA A CA 1
ATOM 3965 C C . ALA A 1 540 ? 5.674 28.894 20.893 1.00 41.78 540 ALA A C 1
ATOM 3967 O O . ALA A 1 540 ? 5.493 29.799 20.086 1.00 41.78 540 ALA A O 1
ATOM 3968 N N . ILE A 1 541 ? 6.263 29.064 22.078 1.00 43.09 541 ILE A N 1
ATOM 3969 C CA . ILE A 1 541 ? 7.528 29.754 22.387 1.00 43.09 541 ILE A CA 1
ATOM 3970 C C . ILE A 1 541 ? 7.706 29.641 23.920 1.00 43.09 541 ILE A C 1
ATOM 3972 O O . ILE A 1 541 ? 6.948 30.215 24.694 1.00 43.09 541 ILE A O 1
ATOM 3976 N N . ASP A 1 542 ? 8.696 28.832 24.323 1.00 43.19 542 ASP A N 1
ATOM 3977 C CA . ASP A 1 542 ? 9.310 28.718 25.665 1.00 43.19 542 ASP A CA 1
ATOM 3978 C C . ASP A 1 542 ? 8.776 27.712 26.738 1.00 43.19 542 ASP A C 1
ATOM 3980 O O . ASP A 1 542 ? 9.277 27.739 27.860 1.00 43.19 542 ASP A O 1
ATOM 3984 N N . ILE A 1 543 ? 7.951 26.705 26.358 1.00 44.94 543 ILE A N 1
ATOM 3985 C CA . ILE A 1 543 ? 7.502 25.486 27.129 1.00 44.94 543 ILE A CA 1
ATOM 3986 C C . ILE A 1 543 ? 6.457 25.788 28.246 1.00 44.94 543 ILE A C 1
ATOM 3988 O O . ILE A 1 543 ? 6.728 26.625 29.103 1.00 44.94 543 ILE A O 1
ATOM 3992 N N . PRO A 1 544 ? 5.261 25.134 28.271 1.00 48.94 544 PRO A N 1
ATOM 3993 C CA . PRO A 1 544 ? 5.053 23.678 28.265 1.00 48.94 544 PRO A CA 1
ATOM 3994 C C . PRO A 1 544 ? 4.269 23.144 27.061 1.00 48.94 544 PRO A C 1
ATOM 3996 O O . PRO A 1 544 ? 3.049 23.205 27.000 1.00 48.94 544 PRO A O 1
ATOM 3999 N N . ASN A 1 545 ? 5.017 22.549 26.131 1.00 53.97 545 ASN A N 1
ATOM 4000 C CA . ASN A 1 545 ? 4.528 21.705 25.042 1.00 53.97 545 ASN A CA 1
ATOM 4001 C C . ASN A 1 545 ? 4.255 20.279 25.586 1.00 53.97 545 ASN A C 1
ATOM 4003 O O . ASN A 1 545 ? 5.135 19.758 26.279 1.00 53.97 545 ASN A O 1
ATOM 4007 N N . PRO A 1 546 ? 3.130 19.602 25.266 1.00 56.19 546 PRO A N 1
ATOM 4008 C CA . PRO A 1 546 ? 2.968 18.168 25.548 1.00 56.19 546 PRO A CA 1
ATOM 4009 C C . PRO A 1 546 ? 4.029 17.296 24.850 1.00 56.19 546 PRO A C 1
ATOM 4011 O O . PRO A 1 546 ? 4.332 16.210 25.332 1.00 56.19 546 PRO A O 1
ATOM 4014 N N . GLY A 1 547 ? 4.630 17.795 23.761 1.00 70.88 547 GLY A N 1
ATOM 4015 C CA . GLY A 1 547 ? 5.883 17.362 23.145 1.00 70.88 547 GLY A CA 1
ATOM 4016 C C . GLY A 1 547 ? 6.128 15.859 23.176 1.00 70.88 547 GLY A C 1
ATOM 4017 O O . GLY A 1 547 ? 6.917 15.396 23.997 1.00 70.88 547 GLY A O 1
ATOM 4018 N N . PHE A 1 548 ? 5.474 15.118 22.282 1.00 82.19 548 PHE A N 1
ATOM 4019 C CA . PHE A 1 548 ? 5.740 13.695 22.088 1.00 82.19 548 PHE A CA 1
ATOM 4020 C C . PHE A 1 548 ? 6.857 13.502 21.065 1.00 82.19 548 PHE A C 1
ATOM 4022 O O . PHE A 1 548 ? 6.826 14.069 19.972 1.00 82.19 548 PHE A O 1
ATOM 4029 N N . GLU A 1 549 ? 7.843 12.688 21.426 1.00 84.19 549 GLU A N 1
ATOM 4030 C CA . GLU A 1 549 ? 8.974 12.335 20.560 1.00 84.19 549 GLU A CA 1
ATOM 4031 C C . GLU A 1 549 ? 8.530 11.544 19.310 1.00 84.19 549 GLU A C 1
ATOM 4033 O O . GLU A 1 549 ? 9.089 11.704 18.225 1.00 84.19 549 GLU A O 1
ATOM 4038 N N . ALA A 1 550 ? 7.493 10.717 19.452 1.00 88.38 550 ALA A N 1
ATOM 4039 C CA . ALA A 1 550 ? 6.991 9.811 18.422 1.00 88.38 550 ALA A CA 1
ATOM 4040 C C . ALA A 1 550 ? 5.454 9.771 18.405 1.00 88.38 550 ALA A C 1
ATOM 4042 O O . ALA A 1 550 ? 4.802 10.493 19.157 1.00 88.38 550 ALA A O 1
ATOM 4043 N N . GLN A 1 551 ? 4.896 8.935 17.525 1.00 93.06 551 GLN A N 1
ATOM 4044 C CA . GLN A 1 551 ? 3.461 8.793 17.266 1.00 93.06 551 GLN A CA 1
ATOM 4045 C C . GLN A 1 551 ? 2.618 8.670 18.546 1.00 93.06 551 GLN A C 1
ATOM 4047 O O . GLN A 1 551 ? 2.945 7.886 19.445 1.00 93.06 551 GLN A O 1
ATOM 4052 N N . VAL A 1 552 ? 1.511 9.413 18.575 1.00 95.31 552 VAL A N 1
ATOM 4053 C CA . VAL A 1 552 ? 0.392 9.215 19.505 1.00 95.31 552 VAL A CA 1
ATOM 4054 C C . VAL A 1 552 ? -0.617 8.281 18.840 1.00 95.31 552 VAL A C 1
ATOM 4056 O O . VAL A 1 552 ? -0.948 8.475 17.672 1.00 95.31 552 VAL A O 1
ATOM 4059 N N . ASN A 1 553 ? -1.056 7.262 19.575 1.00 96.31 553 ASN A N 1
ATOM 4060 C CA . ASN A 1 553 ? -1.949 6.213 19.081 1.00 96.31 553 ASN A CA 1
ATOM 4061 C C . ASN A 1 553 ? -3.380 6.361 19.585 1.00 96.31 553 ASN A C 1
ATOM 4063 O O . ASN A 1 553 ? -4.282 5.929 18.885 1.00 96.31 553 ASN A O 1
ATOM 4067 N N . ASP A 1 554 ? -3.572 6.923 20.782 1.00 97.75 554 ASP A N 1
ATOM 4068 C CA . ASP A 1 554 ? -4.903 7.065 21.368 1.00 97.75 554 ASP A CA 1
ATOM 4069 C C . ASP A 1 554 ? -4.940 8.153 22.451 1.00 97.75 554 ASP A C 1
ATOM 4071 O O . ASP A 1 554 ? -3.908 8.500 23.045 1.00 97.75 554 ASP A O 1
ATOM 4075 N N . ILE A 1 555 ? -6.130 8.686 22.711 1.00 96.00 555 ILE A N 1
ATOM 4076 C CA . ILE A 1 555 ? -6.418 9.692 23.729 1.00 96.00 555 ILE A CA 1
ATOM 4077 C C . ILE A 1 555 ? -7.678 9.268 24.478 1.00 96.00 555 ILE A C 1
ATOM 4079 O O . ILE A 1 555 ? -8.687 8.946 23.872 1.00 96.00 555 ILE A O 1
ATOM 4083 N N . LEU A 1 556 ? -7.638 9.346 25.807 1.00 96.81 556 LEU A N 1
ATOM 4084 C CA . LEU A 1 556 ? -8.803 9.089 26.644 1.00 96.81 556 LEU A CA 1
ATOM 4085 C C . LEU A 1 556 ? -9.023 10.219 27.643 1.00 96.81 556 LEU A C 1
ATOM 4087 O O . LEU A 1 556 ? -8.135 10.554 28.431 1.00 96.81 556 LEU A O 1
ATOM 4091 N N . GLN A 1 557 ? -10.235 10.758 27.665 1.00 94.44 557 GLN A N 1
ATOM 4092 C CA . GLN A 1 557 ? -10.674 11.714 28.674 1.00 94.44 557 GLN A CA 1
ATOM 4093 C C . GLN A 1 557 ? -11.417 11.001 29.802 1.00 94.44 557 GLN A C 1
ATOM 4095 O O . GLN A 1 557 ? -12.346 10.243 29.551 1.00 94.44 557 GLN A O 1
ATOM 4100 N N . LEU A 1 558 ? -11.063 11.303 31.053 1.00 93.50 558 LEU A N 1
ATOM 4101 C CA . LEU A 1 558 ? -11.831 10.914 32.241 1.00 93.50 558 LEU A CA 1
ATOM 4102 C C . LEU A 1 558 ? -12.261 12.180 33.002 1.00 93.50 558 LEU A C 1
ATOM 4104 O O . LEU A 1 558 ? -11.600 12.566 33.977 1.00 93.50 558 LEU A O 1
ATOM 4108 N N . PRO A 1 559 ? -13.363 12.845 32.590 1.00 87.12 559 PRO A N 1
ATOM 4109 C CA . PRO A 1 559 ? -13.769 14.149 33.123 1.00 87.12 559 PRO A CA 1
ATOM 4110 C C . PRO A 1 559 ? -14.017 14.149 34.632 1.00 87.12 559 PRO A C 1
ATOM 4112 O O . PRO A 1 559 ? -13.657 15.108 35.311 1.00 87.12 559 PRO A O 1
ATOM 4115 N N . ALA A 1 560 ? -14.566 13.056 35.177 1.00 87.81 560 ALA A N 1
ATOM 4116 C CA . ALA A 1 560 ? -14.823 12.915 36.612 1.00 87.81 560 ALA A CA 1
ATOM 4117 C C . ALA A 1 560 ? -13.539 13.021 37.457 1.00 87.81 560 ALA A C 1
ATOM 4119 O O . ALA A 1 560 ? -13.562 13.579 38.552 1.00 87.81 560 ALA A O 1
ATOM 4120 N N . SER A 1 561 ? -12.416 12.535 36.922 1.00 86.25 561 SER A N 1
ATOM 4121 C CA . SER A 1 561 ? -11.093 12.630 37.549 1.00 86.25 561 SER A CA 1
ATOM 4122 C C . SER A 1 561 ? -10.305 13.886 37.143 1.00 86.25 561 SER A C 1
ATOM 4124 O O . SER A 1 561 ? -9.239 14.150 37.702 1.00 86.25 561 SER A O 1
ATOM 4126 N N . GLY A 1 562 ? -10.803 14.662 36.172 1.00 89.31 562 GLY A N 1
ATOM 4127 C CA . GLY A 1 562 ? -10.099 15.814 35.603 1.00 89.31 562 GLY A CA 1
ATOM 4128 C C . GLY A 1 562 ? -8.805 15.427 34.882 1.00 89.31 562 GLY A C 1
ATOM 4129 O O . GLY A 1 562 ? -7.810 16.153 34.984 1.00 89.31 562 GLY A O 1
ATOM 4130 N N . LYS A 1 563 ? -8.789 14.265 34.211 1.00 91.19 563 LYS A N 1
ATOM 4131 C CA . LYS A 1 563 ? -7.609 13.730 33.520 1.00 91.19 563 LYS A CA 1
ATOM 4132 C C . LYS A 1 563 ? -7.840 13.525 32.029 1.00 91.19 563 LYS A C 1
ATOM 4134 O O . LYS A 1 563 ? -8.915 13.122 31.595 1.00 91.19 563 LYS A O 1
ATOM 4139 N N . LEU A 1 564 ? -6.762 13.727 31.283 1.00 93.62 564 LEU A N 1
ATOM 4140 C CA . LEU A 1 564 ? -6.598 13.350 29.886 1.00 93.62 564 LEU A CA 1
ATOM 4141 C C . LEU A 1 564 ? -5.380 12.430 29.794 1.00 93.62 564 LEU A C 1
ATOM 4143 O O . LEU A 1 564 ? -4.275 12.829 30.164 1.00 93.62 564 LEU A O 1
ATOM 4147 N N . TYR A 1 565 ? -5.577 11.208 29.324 1.00 95.56 565 TYR A N 1
ATOM 4148 C CA . TYR A 1 565 ? -4.523 10.231 29.090 1.00 95.56 565 TYR A CA 1
ATOM 4149 C C . TYR A 1 565 ? -4.182 10.191 27.612 1.00 95.56 565 TYR A C 1
ATOM 4151 O O . TYR A 1 565 ? -5.059 10.273 26.760 1.00 95.56 565 TYR A O 1
ATOM 4159 N N . VAL A 1 566 ? -2.895 10.059 27.320 1.00 95.81 566 VAL A N 1
ATOM 4160 C CA . VAL A 1 566 ? -2.390 9.988 25.950 1.00 95.81 566 VAL A CA 1
ATOM 4161 C C . VAL A 1 566 ? -1.514 8.754 25.849 1.00 95.81 566 VAL A C 1
ATOM 4163 O O . VAL A 1 566 ? -0.632 8.569 26.690 1.00 95.81 566 VAL A O 1
ATOM 4166 N N . ALA A 1 567 ? -1.784 7.904 24.862 1.00 97.19 567 ALA A N 1
ATOM 4167 C CA . ALA A 1 567 ? -1.049 6.679 24.580 1.00 97.19 567 ALA A CA 1
ATOM 4168 C C . ALA A 1 567 ? -0.247 6.806 23.282 1.00 97.19 567 ALA A C 1
ATOM 4170 O O . ALA A 1 567 ? -0.635 7.522 22.361 1.00 97.19 567 ALA A O 1
ATOM 4171 N N . GLY A 1 568 ? 0.873 6.096 23.170 1.00 95.88 568 GLY A N 1
ATOM 4172 C CA . GLY A 1 568 ? 1.650 6.101 21.934 1.00 95.88 568 GLY A CA 1
ATOM 4173 C C . GLY A 1 568 ? 2.880 5.204 21.937 1.00 95.88 568 GLY A C 1
ATOM 4174 O O . GLY A 1 568 ? 3.061 4.342 22.799 1.00 95.88 568 GLY A O 1
ATOM 4175 N N . VAL A 1 569 ? 3.741 5.443 20.948 1.00 94.38 569 VAL A N 1
ATOM 4176 C CA . VAL A 1 569 ? 5.025 4.741 20.732 1.00 94.38 569 VAL A CA 1
ATOM 4177 C C . VAL A 1 569 ? 6.203 5.501 21.369 1.00 94.38 569 VAL A C 1
ATOM 4179 O O . VAL A 1 569 ? 7.332 5.021 21.414 1.00 94.38 569 VAL A O 1
ATOM 4182 N N . TYR A 1 570 ? 5.959 6.712 21.868 1.00 91.38 570 TYR A N 1
ATOM 4183 C CA . TYR A 1 570 ? 6.994 7.602 22.385 1.00 91.38 570 TYR A CA 1
ATOM 4184 C C . TYR A 1 570 ? 7.650 7.091 23.675 1.00 91.38 570 TYR A C 1
ATOM 4186 O O . TYR A 1 570 ? 7.038 6.416 24.509 1.00 91.38 570 TYR A O 1
ATOM 4194 N N . THR A 1 571 ? 8.909 7.490 23.870 1.00 90.06 571 THR A N 1
ATOM 4195 C CA . THR A 1 571 ? 9.639 7.251 25.125 1.00 90.06 571 THR A CA 1
ATOM 4196 C C . THR A 1 571 ? 9.656 8.474 26.044 1.00 90.06 571 THR A C 1
ATOM 4198 O O . THR A 1 571 ? 9.881 8.357 27.255 1.00 90.06 571 THR A O 1
ATOM 4201 N N . GLN A 1 572 ? 9.383 9.654 25.482 1.00 86.94 572 GLN A N 1
ATOM 4202 C CA . GLN A 1 572 ? 9.328 10.924 26.193 1.00 86.94 572 GLN A CA 1
ATOM 4203 C C . GLN A 1 572 ? 8.069 11.715 25.833 1.00 86.94 572 GLN A C 1
ATOM 4205 O O . GLN A 1 572 ? 7.661 11.759 24.671 1.00 86.94 572 GLN A O 1
ATOM 4210 N N . ALA A 1 573 ? 7.506 12.377 26.843 1.00 86.44 573 ALA A N 1
ATOM 4211 C CA . ALA A 1 573 ? 6.438 13.364 26.716 1.00 86.44 573 ALA A CA 1
ATOM 4212 C C . ALA A 1 573 ? 6.795 14.587 27.572 1.00 86.44 573 ALA A C 1
ATOM 4214 O O . ALA A 1 573 ? 7.283 14.434 28.696 1.00 86.44 573 ALA A O 1
ATOM 4215 N N . ALA A 1 574 ? 6.606 15.790 27.029 1.00 82.00 574 ALA A N 1
ATOM 4216 C CA . ALA A 1 574 ? 6.982 17.060 27.658 1.00 82.00 574 ALA A CA 1
ATOM 4217 C C . ALA A 1 574 ? 8.440 17.083 28.184 1.00 82.00 574 ALA A C 1
ATOM 4219 O O . ALA A 1 574 ? 8.734 17.631 29.248 1.00 82.00 574 ALA A O 1
ATOM 4220 N N . GLY A 1 575 ? 9.363 16.434 27.460 1.00 80.06 575 GLY A N 1
ATOM 4221 C CA . GLY A 1 575 ? 10.780 16.317 27.839 1.00 80.06 575 GLY A CA 1
ATOM 4222 C C . GLY A 1 575 ? 11.058 15.420 29.055 1.00 80.06 575 GLY A C 1
ATOM 4223 O O . GLY A 1 575 ? 12.180 15.403 29.558 1.00 80.06 575 GLY A O 1
ATOM 4224 N N . GLN A 1 576 ? 10.060 14.680 29.547 1.00 85.88 576 GLN A N 1
ATOM 4225 C CA . GLN A 1 576 ? 10.210 13.711 30.629 1.00 85.88 576 GLN A CA 1
ATOM 4226 C C . GLN A 1 576 ? 10.034 12.282 30.112 1.00 85.88 576 GLN A C 1
ATOM 4228 O O . GLN A 1 576 ? 9.209 12.027 29.238 1.00 85.88 576 GLN A O 1
ATOM 4233 N N . ASN A 1 577 ? 10.751 11.324 30.708 1.00 88.06 577 ASN A N 1
ATOM 4234 C CA . ASN A 1 577 ? 10.596 9.906 30.377 1.00 88.06 577 ASN A CA 1
ATOM 4235 C C . ASN A 1 577 ? 9.175 9.436 30.714 1.00 88.06 577 ASN A C 1
ATOM 4237 O O . ASN A 1 577 ? 8.791 9.380 31.887 1.00 88.06 577 ASN A O 1
ATOM 4241 N N . ARG A 1 578 ? 8.409 9.106 29.676 1.00 90.75 578 ARG A N 1
ATOM 4242 C CA . ARG A 1 578 ? 7.041 8.589 29.730 1.00 90.75 578 ARG A CA 1
ATOM 4243 C C . ARG A 1 578 ? 6.933 7.528 28.650 1.00 90.75 578 ARG A C 1
ATOM 4245 O O . ARG A 1 578 ? 6.730 7.850 27.490 1.00 90.75 578 ARG A O 1
ATOM 4252 N N . LEU A 1 579 ? 7.144 6.272 29.033 1.00 90.44 579 LEU A N 1
ATOM 4253 C CA . LEU A 1 579 ? 7.116 5.157 28.089 1.00 90.44 579 LEU A CA 1
ATOM 4254 C C . LEU A 1 579 ? 5.664 4.838 27.735 1.00 90.44 579 LEU A C 1
ATOM 4256 O O . LEU A 1 579 ? 4.949 4.271 28.564 1.00 90.44 579 LEU A O 1
ATOM 4260 N N . GLY A 1 580 ? 5.245 5.259 26.543 1.00 91.38 580 GLY A N 1
ATOM 4261 C CA . GLY A 1 580 ? 3.980 4.907 25.903 1.00 91.38 580 GLY A CA 1
ATOM 4262 C C . GLY A 1 580 ? 2.695 5.447 26.537 1.00 91.38 580 GLY A C 1
ATOM 4263 O O . GLY A 1 580 ? 1.657 5.353 25.897 1.00 91.38 580 GLY A O 1
ATOM 4264 N N . LEU A 1 581 ? 2.723 6.007 27.753 1.00 95.38 581 LEU A N 1
ATOM 4265 C CA . LEU A 1 581 ? 1.534 6.541 28.431 1.00 95.38 581 LEU A CA 1
ATOM 4266 C C . LEU A 1 581 ? 1.867 7.794 29.252 1.00 95.38 581 LEU A C 1
ATOM 4268 O O . LEU A 1 581 ? 2.739 7.770 30.128 1.00 95.38 581 LEU A O 1
ATOM 4272 N N . ALA A 1 582 ? 1.161 8.887 28.973 1.00 93.38 582 ALA A N 1
ATOM 4273 C CA . ALA A 1 582 ? 1.259 10.167 29.672 1.00 93.38 582 ALA A CA 1
ATOM 4274 C C . ALA A 1 582 ? -0.125 10.630 30.153 1.00 93.38 582 ALA A C 1
ATOM 4276 O O . ALA A 1 582 ? -1.146 10.127 29.688 1.00 93.38 582 ALA A O 1
ATOM 4277 N N . ALA A 1 583 ? -0.153 11.582 31.087 1.00 93.00 583 ALA A N 1
ATOM 4278 C CA . ALA A 1 583 ? -1.389 12.165 31.595 1.00 93.00 583 ALA A CA 1
ATOM 4279 C C . ALA A 1 583 ? -1.286 13.691 31.690 1.00 93.00 583 ALA A C 1
ATOM 4281 O O . ALA A 1 583 ? -0.200 14.245 31.879 1.00 93.00 583 ALA A O 1
ATOM 4282 N N . PHE A 1 584 ? -2.434 14.351 31.595 1.00 91.44 584 PHE A N 1
ATOM 4283 C CA . PHE A 1 584 ? -2.616 15.788 31.746 1.00 91.44 584 PHE A CA 1
ATOM 4284 C C . PHE A 1 584 ? -3.774 16.055 32.709 1.00 91.44 584 PHE A C 1
ATOM 4286 O O . PHE A 1 584 ? -4.749 15.307 32.744 1.00 91.44 584 PHE A O 1
ATOM 4293 N N . ASN A 1 585 ? -3.665 17.127 33.489 1.00 89.44 585 ASN A N 1
ATOM 4294 C CA . ASN A 1 585 ? -4.746 17.656 34.314 1.00 89.44 585 ASN A CA 1
ATOM 4295 C C . ASN A 1 585 ? -5.604 18.605 33.473 1.00 89.44 585 ASN A C 1
ATOM 4297 O O . ASN A 1 585 ? -5.056 19.525 32.868 1.00 89.44 585 ASN A O 1
ATOM 4301 N N . THR A 1 586 ? -6.922 18.412 33.466 1.00 86.50 586 THR A N 1
ATOM 4302 C CA . THR A 1 586 ? -7.880 19.207 32.672 1.00 86.50 586 THR A CA 1
ATOM 4303 C C . THR A 1 586 ? -8.814 20.077 33.518 1.00 86.50 586 THR A C 1
ATOM 4305 O O . THR A 1 586 ? -9.536 20.908 32.976 1.00 86.50 586 THR A O 1
ATOM 4308 N N . ALA A 1 587 ? -8.770 19.951 34.849 1.00 71.94 587 ALA A N 1
ATOM 4309 C CA . ALA A 1 587 ? -9.685 20.635 35.772 1.00 71.94 587 ALA A CA 1
ATOM 4310 C C . ALA A 1 587 ? -9.629 22.182 35.738 1.00 71.94 587 ALA A C 1
ATOM 4312 O O . ALA A 1 587 ? -10.592 22.825 36.150 1.00 71.94 587 ALA A O 1
ATOM 4313 N N . ASP A 1 588 ? -8.546 22.778 35.223 1.00 63.78 588 ASP A N 1
ATOM 4314 C CA . ASP A 1 588 ? -8.314 24.234 35.199 1.00 63.78 588 ASP A CA 1
ATOM 4315 C C . ASP A 1 588 ? -8.441 24.857 33.787 1.00 63.78 588 ASP A C 1
ATOM 4317 O O . ASP A 1 588 ? -7.950 25.959 33.531 1.00 63.78 588 ASP A O 1
ATOM 4321 N N . GLY A 1 589 ? -9.079 24.158 32.840 1.00 73.62 589 GLY A N 1
ATOM 4322 C CA . GLY A 1 589 ? -9.272 24.624 31.461 1.00 73.62 589 GLY A CA 1
ATOM 4323 C C . GLY A 1 589 ? -8.227 24.076 30.485 1.00 73.62 589 GLY A C 1
ATOM 4324 O O . GLY A 1 589 ? -8.439 23.030 29.880 1.00 73.62 589 GLY A O 1
ATOM 4325 N N . LEU A 1 590 ? -7.111 24.787 30.275 1.00 79.00 590 LEU A N 1
ATOM 4326 C CA . LEU A 1 590 ? -6.047 24.341 29.359 1.00 79.00 590 LEU A CA 1
ATOM 4327 C C . LEU A 1 590 ? -5.301 23.130 29.945 1.00 79.00 590 LEU A C 1
ATOM 4329 O O . LEU A 1 590 ? -4.715 23.280 31.022 1.00 79.00 590 LEU A O 1
ATOM 4333 N N . PRO A 1 591 ? -5.239 21.972 29.257 1.00 84.50 591 PRO A N 1
ATOM 4334 C CA . PRO A 1 591 ? -4.623 20.779 29.825 1.00 84.50 591 PRO A CA 1
ATOM 4335 C C . PRO A 1 591 ? -3.150 20.991 30.186 1.00 84.50 591 PRO A C 1
ATOM 4337 O O . PRO A 1 591 ? -2.360 21.477 29.377 1.00 84.50 591 PRO A O 1
ATOM 4340 N N . GLN A 1 592 ? -2.771 20.600 31.402 1.00 86.44 592 GLN A N 1
ATOM 4341 C CA . GLN A 1 592 ? -1.414 20.753 31.935 1.00 86.44 592 GLN A CA 1
ATOM 4342 C C . GLN A 1 592 ? -0.758 19.394 32.153 1.00 86.44 592 GLN A C 1
ATOM 4344 O O . GLN A 1 592 ? -1.357 18.518 32.774 1.00 86.44 592 GLN A O 1
ATOM 4349 N N . PHE A 1 593 ? 0.483 19.217 31.692 1.00 87.19 593 PHE A N 1
ATOM 4350 C CA . PHE A 1 593 ? 1.201 17.946 31.828 1.00 87.19 593 PHE A CA 1
ATOM 4351 C C . PHE A 1 593 ? 1.305 17.502 33.294 1.00 87.19 593 PHE A C 1
ATOM 4353 O O . PHE A 1 593 ? 1.810 18.234 34.150 1.00 87.19 593 PHE A O 1
ATOM 4360 N N . ASP A 1 594 ? 0.861 16.280 33.586 1.00 90.12 594 ASP A N 1
ATOM 4361 C CA . ASP A 1 594 ? 0.952 15.696 34.917 1.00 90.12 594 ASP A CA 1
ATOM 4362 C C . ASP A 1 594 ? 2.308 15.007 35.115 1.00 90.12 594 ASP A C 1
ATOM 4364 O O . ASP A 1 594 ? 2.503 13.812 34.874 1.00 90.12 594 ASP A O 1
ATOM 4368 N N . GLY A 1 595 ? 3.265 15.785 35.621 1.00 85.75 595 GLY A N 1
ATOM 4369 C CA . GLY A 1 595 ? 4.595 15.298 35.975 1.00 85.75 595 GLY A CA 1
ATOM 4370 C C . GLY A 1 595 ? 4.613 14.207 37.055 1.00 85.75 595 GLY A C 1
ATOM 4371 O O . GLY A 1 595 ? 5.621 13.515 37.184 1.00 85.75 595 GLY A O 1
ATOM 4372 N N . SER A 1 596 ? 3.533 14.030 37.822 1.00 89.88 596 SER A N 1
ATOM 4373 C CA . SER A 1 596 ? 3.460 13.023 38.887 1.00 89.88 596 SER A CA 1
ATOM 4374 C C . SER A 1 596 ? 3.031 11.642 38.384 1.00 89.88 596 SER A C 1
ATOM 4376 O O . SER A 1 596 ? 3.357 10.629 39.006 1.00 89.88 596 SER A O 1
ATOM 4378 N N . PHE A 1 597 ? 2.357 11.579 37.233 1.00 90.62 597 PHE A N 1
ATOM 4379 C CA . PHE A 1 597 ? 1.913 10.327 36.638 1.00 90.62 597 PHE A CA 1
ATOM 4380 C C . PHE A 1 597 ? 3.035 9.667 35.829 1.00 90.62 597 PHE A C 1
ATOM 4382 O O . PHE A 1 597 ? 3.554 10.246 34.873 1.00 90.62 597 PHE A O 1
ATOM 4389 N N . ASN A 1 598 ? 3.391 8.427 36.179 1.00 88.88 598 ASN A N 1
ATOM 4390 C CA . ASN A 1 598 ? 4.319 7.604 35.406 1.00 88.88 598 ASN A CA 1
ATOM 4391 C C . ASN A 1 598 ? 3.943 6.116 35.489 1.00 88.88 598 ASN A C 1
ATOM 4393 O O . ASN A 1 598 ? 4.319 5.418 36.431 1.00 88.88 598 ASN A O 1
ATOM 4397 N N . ALA A 1 599 ? 3.223 5.626 34.478 1.00 87.81 599 ALA A N 1
ATOM 4398 C CA . ALA A 1 599 ? 2.836 4.220 34.395 1.00 87.81 599 ALA A CA 1
ATOM 4399 C C . ALA A 1 599 ? 3.993 3.284 34.003 1.00 87.81 599 ALA A C 1
ATOM 4401 O O . ALA A 1 599 ? 3.935 2.088 34.292 1.00 87.81 599 ALA A O 1
ATOM 4402 N N . ASN A 1 600 ? 5.042 3.825 33.370 1.00 87.12 600 ASN A N 1
ATOM 4403 C CA . ASN A 1 600 ? 6.215 3.104 32.881 1.00 87.12 600 ASN A CA 1
ATOM 4404 C C . ASN A 1 600 ? 5.863 1.805 32.130 1.00 87.12 600 ASN A C 1
ATOM 4406 O O . ASN A 1 600 ? 6.296 0.720 32.524 1.00 87.12 600 ASN A O 1
ATOM 4410 N N . ALA A 1 601 ? 5.080 1.921 31.052 1.00 89.75 601 ALA A N 1
ATOM 4411 C CA . ALA A 1 601 ? 4.589 0.782 30.280 1.00 89.75 601 ALA A CA 1
ATOM 4412 C C . ALA A 1 601 ? 5.686 0.015 29.520 1.00 89.75 601 ALA A C 1
ATOM 4414 O O . ALA A 1 601 ? 5.365 -0.883 28.779 1.00 89.75 601 ALA A O 1
ATOM 4415 N N . ASN A 1 602 ? 6.971 0.360 29.645 1.00 91.19 602 ASN A N 1
ATOM 4416 C CA . ASN A 1 602 ? 8.137 -0.292 29.021 1.00 91.19 602 ASN A CA 1
ATOM 4417 C C . ASN A 1 602 ? 8.125 -0.558 27.496 1.00 91.19 602 ASN A C 1
ATOM 4419 O O . ASN A 1 602 ? 9.142 -1.018 26.982 1.00 91.19 602 ASN A O 1
ATOM 4423 N N . ASN A 1 603 ? 7.038 -0.254 26.787 1.00 94.06 603 ASN A N 1
ATOM 4424 C CA . ASN A 1 603 ? 6.846 -0.356 25.344 1.00 94.06 603 ASN A CA 1
ATOM 4425 C C . ASN A 1 603 ? 5.582 0.433 24.924 1.00 94.06 603 ASN A C 1
ATOM 4427 O O . ASN A 1 603 ? 4.919 1.044 25.767 1.00 94.06 603 ASN A O 1
ATOM 4431 N N . SER A 1 604 ? 5.243 0.398 23.636 1.00 95.25 604 SER A N 1
ATOM 4432 C CA . SER A 1 604 ? 4.108 1.100 23.032 1.00 95.25 604 SER A CA 1
ATOM 4433 C C . SER A 1 604 ? 2.758 0.732 23.653 1.00 95.25 604 SER A C 1
ATOM 4435 O O . SER A 1 604 ? 2.452 -0.449 23.858 1.00 95.25 604 SER A O 1
ATOM 4437 N N . VAL A 1 605 ? 1.917 1.744 23.862 1.00 98.00 605 VAL A N 1
ATOM 4438 C CA . VAL A 1 605 ? 0.486 1.593 24.166 1.00 98.00 605 VAL A CA 1
ATOM 4439 C C . VAL A 1 605 ? -0.296 2.026 22.927 1.00 98.00 605 VAL A C 1
ATOM 4441 O O . VAL A 1 605 ? 0.036 3.032 22.300 1.00 98.00 605 VAL A O 1
ATOM 4444 N N . TRP A 1 606 ? -1.280 1.224 22.532 1.00 97.75 606 TRP A N 1
ATOM 4445 C CA . TRP A 1 606 ? -2.016 1.391 21.278 1.00 97.75 606 TRP A CA 1
ATOM 4446 C C . TRP A 1 606 ? -3.463 1.815 21.478 1.00 97.75 606 TRP A C 1
ATOM 4448 O O . TRP A 1 606 ? -3.967 2.535 20.633 1.00 97.75 606 TRP A O 1
ATOM 4458 N N . VAL A 1 607 ? -4.100 1.391 22.571 1.00 98.12 607 VAL A N 1
ATOM 4459 C CA . VAL A 1 607 ? -5.516 1.675 22.825 1.00 98.12 607 VAL A CA 1
ATOM 4460 C C . VAL A 1 607 ? -5.791 1.865 24.312 1.00 98.12 607 VAL A C 1
ATOM 4462 O O . VAL A 1 607 ? -5.196 1.186 25.162 1.00 98.12 607 VAL A O 1
ATOM 4465 N N . LEU A 1 608 ? -6.701 2.782 24.608 1.00 98.19 608 LEU A N 1
ATOM 4466 C CA . LEU A 1 608 ? -7.255 3.135 25.901 1.00 98.19 608 LEU A CA 1
ATOM 4467 C C . LEU A 1 608 ? -8.777 2.948 25.837 1.00 98.19 608 LEU A C 1
ATOM 4469 O O . LEU A 1 608 ? -9.409 3.236 24.833 1.00 98.19 608 LEU A O 1
ATOM 4473 N N . GLN A 1 609 ? -9.386 2.466 26.914 1.00 97.38 609 GLN A N 1
ATOM 4474 C CA . GLN A 1 609 ? -10.842 2.331 26.992 1.00 97.38 609 GLN A CA 1
ATOM 4475 C C . GLN A 1 609 ? -11.305 2.710 28.391 1.00 97.38 609 GLN A C 1
ATOM 4477 O O . GLN A 1 609 ? -10.862 2.092 29.361 1.00 97.38 609 GLN A O 1
ATOM 4482 N N . ASP A 1 610 ? -12.205 3.691 28.504 1.00 95.38 610 ASP A N 1
ATOM 4483 C CA . ASP A 1 610 ? -12.851 4.031 29.779 1.00 95.38 610 ASP A CA 1
ATOM 4484 C C . ASP A 1 610 ? -13.464 2.769 30.400 1.00 95.38 610 ASP A C 1
ATOM 4486 O O . ASP A 1 610 ? -14.112 1.989 29.697 1.00 95.38 610 ASP A O 1
ATOM 4490 N N . ALA A 1 611 ? -13.254 2.560 31.702 1.00 94.19 611 ALA A N 1
ATOM 4491 C CA . ALA A 1 611 ? -13.881 1.476 32.446 1.00 94.19 611 ALA A CA 1
ATOM 4492 C C . ALA A 1 611 ? -15.330 1.779 32.875 1.00 94.19 611 ALA A C 1
ATOM 4494 O O . ALA A 1 611 ? -16.001 0.892 33.404 1.00 94.19 611 ALA A O 1
ATOM 4495 N N . GLY A 1 612 ? -15.803 3.012 32.677 1.00 90.00 612 GLY A N 1
ATOM 4496 C CA . GLY A 1 612 ? -17.153 3.468 33.012 1.00 90.00 612 GLY A CA 1
ATOM 4497 C C . GLY A 1 612 ? -17.356 3.799 34.494 1.00 90.00 612 GLY A C 1
ATOM 4498 O O . GLY A 1 612 ? -18.474 4.101 34.908 1.00 90.00 612 GLY A O 1
ATOM 4499 N N . ASP A 1 613 ? -16.294 3.744 35.303 1.00 87.56 613 ASP A N 1
ATOM 4500 C CA . ASP A 1 613 ? -16.313 4.106 36.727 1.00 87.56 613 ASP A CA 1
ATOM 4501 C C . ASP A 1 613 ? -15.779 5.528 36.995 1.00 87.56 613 ASP A C 1
ATOM 4503 O O . ASP A 1 613 ? -15.794 5.985 38.137 1.00 87.56 613 ASP A O 1
ATOM 4507 N N . GLY A 1 614 ? -15.338 6.238 35.947 1.00 85.50 614 GLY A N 1
ATOM 4508 C CA . GLY A 1 614 ? -14.840 7.616 36.001 1.00 85.50 614 GLY A CA 1
ATOM 4509 C C . GLY A 1 614 ? -13.413 7.778 36.540 1.00 85.50 614 GLY A C 1
ATOM 4510 O O . GLY A 1 614 ? -12.897 8.898 36.540 1.00 85.50 614 GLY A O 1
ATOM 4511 N N . GLU A 1 615 ? -12.768 6.693 36.980 1.00 87.12 615 GLU A N 1
ATOM 4512 C CA . GLU A 1 615 ? -11.421 6.709 37.574 1.00 87.12 615 GLU A CA 1
ATOM 4513 C C . GLU A 1 615 ? -10.446 5.732 36.905 1.00 87.12 615 GLU A C 1
ATOM 4515 O O . GLU A 1 615 ? -9.230 5.937 36.950 1.00 87.12 615 GLU A O 1
ATOM 4520 N N . SER A 1 616 ? -10.958 4.658 36.312 1.00 92.62 616 SER A N 1
ATOM 4521 C CA . SER A 1 616 ? -10.176 3.554 35.773 1.00 92.62 616 SER A CA 1
ATOM 4522 C C . SER A 1 616 ? -10.347 3.433 34.268 1.00 92.62 616 SER A C 1
ATOM 4524 O O . SER A 1 616 ? -11.343 3.851 33.689 1.00 92.62 616 SER A O 1
ATOM 4526 N N . PHE A 1 617 ? -9.383 2.779 33.632 1.00 96.25 617 PHE A N 1
ATOM 4527 C CA . PHE A 1 617 ? -9.421 2.512 32.200 1.00 96.25 617 PHE A CA 1
ATOM 4528 C C . PHE A 1 617 ? -8.608 1.267 31.854 1.00 96.25 617 PHE A C 1
ATOM 4530 O O . PHE A 1 617 ? -7.667 0.895 32.561 1.00 96.25 617 PHE A O 1
ATOM 4537 N N . TYR A 1 618 ? -8.971 0.607 30.763 1.00 97.75 618 TYR A N 1
ATOM 4538 C CA . TYR A 1 618 ? -8.219 -0.502 30.190 1.00 97.75 618 TYR A CA 1
ATOM 4539 C C . TYR A 1 618 ? -7.175 0.024 29.213 1.00 97.75 618 TYR A C 1
ATOM 4541 O O . TYR A 1 618 ? -7.384 1.042 28.557 1.00 97.75 618 TYR A O 1
ATOM 4549 N N . ILE A 1 619 ? -6.051 -0.682 29.121 1.00 97.56 619 ILE A N 1
ATOM 4550 C CA . ILE A 1 619 ? -4.979 -0.383 28.177 1.00 97.56 619 ILE A CA 1
ATOM 4551 C C . ILE A 1 619 ? -4.566 -1.636 27.406 1.00 97.56 619 ILE A C 1
ATOM 4553 O O . ILE A 1 619 ? -4.461 -2.729 27.976 1.00 97.56 619 ILE A O 1
ATOM 4557 N N . GLY A 1 620 ? -4.286 -1.451 26.119 1.00 98.12 620 GLY A N 1
ATOM 4558 C CA . GLY A 1 620 ? -3.792 -2.473 25.201 1.00 98.12 620 GLY A CA 1
ATOM 4559 C C . GLY A 1 620 ? -2.530 -2.009 24.478 1.00 98.12 620 GLY A C 1
ATOM 4560 O O . GLY A 1 620 ? -2.384 -0.828 24.164 1.00 98.12 620 GLY A O 1
ATOM 4561 N N . GLY A 1 621 ? -1.576 -2.911 24.242 1.00 97.56 621 GLY A N 1
ATOM 4562 C CA . GLY A 1 621 ? -0.372 -2.570 23.485 1.00 97.56 621 GLY A CA 1
ATOM 4563 C C . GLY A 1 621 ? 0.705 -3.649 23.459 1.00 97.56 621 GLY A C 1
ATOM 4564 O O . GLY A 1 621 ? 0.424 -4.844 23.437 1.00 97.56 621 GLY A O 1
ATOM 4565 N N . GLU A 1 622 ? 1.969 -3.233 23.431 1.00 97.06 622 GLU A N 1
ATOM 4566 C CA . GLU A 1 622 ? 3.136 -4.128 23.340 1.00 97.06 622 GLU A CA 1
ATOM 4567 C C . GLU A 1 622 ? 3.929 -4.235 24.648 1.00 97.06 622 GLU A C 1
ATOM 4569 O O . GLU A 1 622 ? 5.011 -4.828 24.698 1.00 97.06 622 GLU A O 1
ATOM 4574 N N . PHE A 1 623 ? 3.399 -3.645 25.715 1.00 96.25 623 PHE A N 1
ATOM 4575 C CA . PHE A 1 623 ? 4.025 -3.618 27.025 1.00 96.25 623 PHE A CA 1
ATOM 4576 C C . PHE A 1 623 ? 4.075 -4.994 27.690 1.00 96.25 623 PHE A C 1
ATOM 4578 O O . PHE A 1 623 ? 3.174 -5.830 27.564 1.00 96.25 623 PHE A O 1
ATOM 4585 N N . THR A 1 624 ? 5.134 -5.201 28.469 1.00 95.38 624 THR A N 1
ATOM 4586 C CA . THR A 1 624 ? 5.329 -6.390 29.313 1.00 95.38 624 THR A CA 1
ATOM 4587 C C . THR A 1 624 ? 5.408 -6.054 30.805 1.00 95.38 624 THR A C 1
ATOM 4589 O O . THR A 1 624 ? 5.486 -6.935 31.665 1.00 95.38 624 THR A O 1
ATOM 4592 N N . SER A 1 625 ? 5.358 -4.768 31.143 1.00 92.75 625 SER A N 1
ATOM 4593 C CA . SER A 1 625 ? 5.331 -4.269 32.510 1.00 92.75 625 SER A CA 1
ATOM 4594 C C . SER A 1 625 ? 4.492 -3.000 32.586 1.00 92.75 625 SER A C 1
ATOM 4596 O O . SER A 1 625 ? 4.559 -2.166 31.694 1.00 92.75 625 SER A O 1
ATOM 4598 N N . LEU A 1 626 ? 3.756 -2.824 33.680 1.00 92.62 626 LEU A N 1
ATOM 4599 C CA . LEU A 1 626 ? 3.072 -1.574 34.012 1.00 92.62 626 LEU A CA 1
ATOM 4600 C C . LEU A 1 626 ? 3.133 -1.359 35.523 1.00 92.62 626 LEU A C 1
ATOM 4602 O O . LEU A 1 626 ? 2.925 -2.304 36.282 1.00 92.62 626 LEU A O 1
ATOM 4606 N N . LEU A 1 627 ? 3.435 -0.138 35.973 1.00 89.25 627 LEU A N 1
ATOM 4607 C CA . LEU A 1 627 ? 3.545 0.215 37.398 1.00 89.25 627 LEU A CA 1
ATOM 4608 C C . LEU A 1 627 ? 4.462 -0.744 38.192 1.00 89.25 627 LEU A C 1
ATOM 4610 O O . LEU A 1 627 ? 4.211 -1.062 39.354 1.00 89.25 627 LEU A O 1
ATOM 4614 N N . GLY A 1 628 ? 5.523 -1.243 37.546 1.00 86.69 628 GLY A N 1
ATOM 4615 C CA . GLY A 1 628 ? 6.479 -2.191 38.132 1.00 86.69 628 GLY A CA 1
ATOM 4616 C C . GLY A 1 628 ? 5.972 -3.632 38.283 1.00 86.69 628 GLY A C 1
ATOM 4617 O O . GLY A 1 628 ? 6.669 -4.452 38.876 1.00 86.69 628 GLY A O 1
ATOM 4618 N N . GLN A 1 629 ? 4.787 -3.957 37.763 1.00 90.31 629 GLN A N 1
ATOM 4619 C CA . GLN A 1 629 ? 4.223 -5.307 37.745 1.00 90.31 629 GLN A CA 1
ATOM 4620 C C . GLN A 1 629 ? 4.284 -5.905 36.340 1.00 90.31 629 GLN A C 1
ATOM 4622 O O . GLN A 1 629 ? 4.061 -5.205 35.353 1.00 90.31 629 GLN A O 1
ATOM 4627 N N . THR A 1 630 ? 4.510 -7.216 36.242 1.00 92.00 630 THR A N 1
ATOM 4628 C CA . THR A 1 630 ? 4.450 -7.929 34.959 1.00 92.00 630 THR A CA 1
ATOM 4629 C C . THR A 1 630 ? 3.037 -7.879 34.391 1.00 92.00 630 THR A C 1
ATOM 4631 O O . THR A 1 630 ? 2.063 -8.212 35.069 1.00 92.00 630 THR A O 1
ATOM 4634 N N . ARG A 1 631 ? 2.927 -7.476 33.130 1.00 93.75 631 ARG A N 1
ATOM 4635 C CA . ARG A 1 631 ? 1.698 -7.524 32.335 1.00 93.75 631 ARG A CA 1
ATOM 4636 C C . ARG A 1 631 ? 2.032 -8.139 30.982 1.00 93.75 631 ARG A C 1
ATOM 4638 O O . ARG A 1 631 ? 3.200 -8.278 30.637 1.00 93.75 631 ARG A O 1
ATOM 4645 N N . THR A 1 632 ? 1.043 -8.562 30.212 1.00 94.56 632 THR A N 1
ATOM 4646 C CA . THR A 1 632 ? 1.306 -9.094 28.868 1.00 94.56 632 THR A CA 1
ATOM 4647 C C . THR A 1 632 ? 0.303 -8.487 27.918 1.00 94.56 632 THR A C 1
ATOM 4649 O O . THR A 1 632 ? -0.726 -9.094 27.634 1.00 94.56 632 THR A O 1
ATOM 4652 N N . ARG A 1 633 ? 0.625 -7.271 27.457 1.00 97.06 633 ARG A N 1
ATOM 4653 C CA . ARG A 1 633 ? -0.102 -6.515 26.429 1.00 97.06 633 ARG A CA 1
ATOM 4654 C C . ARG A 1 633 ? -1.494 -5.993 26.807 1.00 97.06 633 ARG A C 1
ATOM 4656 O O . ARG A 1 633 ? -2.016 -5.161 26.075 1.00 97.06 633 ARG A O 1
ATOM 4663 N N . LEU A 1 634 ? -2.063 -6.422 27.935 1.00 97.38 634 LEU A N 1
ATOM 4664 C CA . LEU A 1 634 ? -3.310 -5.913 28.512 1.00 97.38 634 LEU A CA 1
ATOM 4665 C C . LEU A 1 634 ? -3.127 -5.552 29.994 1.00 97.38 634 LEU A C 1
ATOM 4667 O O . LEU A 1 634 ? -2.406 -6.234 30.731 1.00 97.38 634 LEU A O 1
ATOM 4671 N N . ALA A 1 635 ? -3.777 -4.475 30.434 1.00 96.06 635 ALA A N 1
ATOM 4672 C CA . ALA A 1 635 ? -3.910 -4.111 31.845 1.00 96.06 635 ALA A CA 1
ATOM 4673 C C . ALA A 1 635 ? -5.121 -3.190 32.078 1.00 96.06 635 ALA A C 1
ATOM 4675 O O . ALA A 1 635 ? -5.634 -2.590 31.140 1.00 96.06 635 ALA A O 1
ATOM 4676 N N . LYS A 1 636 ? -5.536 -3.040 33.340 1.00 94.75 636 LYS A N 1
ATOM 4677 C CA . LYS A 1 636 ? -6.499 -2.023 33.788 1.00 94.75 636 LYS A CA 1
ATOM 4678 C C . LYS A 1 636 ? -5.806 -1.056 34.735 1.00 94.75 636 LYS A C 1
ATOM 4680 O O . LYS A 1 636 ? -5.349 -1.508 35.774 1.00 94.75 636 LYS A O 1
ATOM 4685 N N . VAL A 1 637 ? -5.720 0.230 34.418 1.00 93.31 637 VAL A N 1
ATOM 4686 C CA . VAL A 1 637 ? -5.147 1.280 35.279 1.00 93.31 637 VAL A CA 1
ATOM 4687 C C . VAL A 1 637 ? -6.241 1.863 36.177 1.00 93.31 637 VAL A C 1
ATOM 4689 O O . VAL A 1 637 ? -7.370 2.024 35.732 1.00 93.31 637 VAL A O 1
ATOM 4692 N N . GLY A 1 638 ? -5.912 2.174 37.435 1.00 89.31 638 GLY A N 1
ATOM 4693 C CA . GLY A 1 638 ? -6.877 2.654 38.433 1.00 89.31 638 GLY A CA 1
ATOM 4694 C C . GLY A 1 638 ? -7.395 1.527 39.332 1.00 89.31 638 GLY A C 1
ATOM 4695 O O . GLY A 1 638 ? -6.618 0.685 39.804 1.00 89.31 638 GLY A O 1
ATOM 4696 N N . ASN A 1 639 ? -8.702 1.504 39.588 1.00 82.94 639 ASN A N 1
ATOM 4697 C CA . ASN A 1 639 ? -9.333 0.531 40.475 1.00 82.94 639 ASN A CA 1
ATOM 4698 C C . ASN A 1 639 ? -9.277 -0.887 39.878 1.00 82.94 639 ASN A C 1
ATOM 4700 O O . ASN A 1 639 ? -9.553 -1.111 38.701 1.00 82.94 639 ASN A O 1
ATOM 4704 N N . GLY A 1 640 ? -8.919 -1.877 40.703 1.00 78.06 640 GLY A N 1
ATOM 4705 C CA . GLY A 1 640 ? -8.842 -3.283 40.281 1.00 78.06 640 GLY A CA 1
ATOM 4706 C C . GLY A 1 640 ? -7.563 -3.685 39.529 1.00 78.06 640 GLY A C 1
ATOM 4707 O O . GLY A 1 640 ? -7.461 -4.835 39.101 1.00 78.06 640 GLY A O 1
ATOM 4708 N N . PHE A 1 641 ? -6.551 -2.805 39.427 1.00 83.25 641 PHE A N 1
ATOM 4709 C CA . PHE A 1 641 ? -5.297 -3.070 38.691 1.00 83.25 641 PHE A CA 1
ATOM 4710 C C . PHE A 1 641 ? -4.619 -4.408 39.044 1.00 83.25 641 PHE A C 1
ATOM 4712 O O . PHE A 1 641 ? -4.033 -5.056 38.176 1.00 83.25 641 PHE A O 1
ATOM 4719 N N . ALA A 1 642 ? -4.663 -4.836 40.310 1.00 81.75 642 ALA A N 1
ATOM 4720 C CA . ALA A 1 642 ? -4.014 -6.074 40.752 1.00 81.75 642 ALA A CA 1
ATOM 4721 C C . ALA A 1 642 ? -4.766 -7.356 40.349 1.00 81.75 642 ALA A C 1
ATOM 4723 O O . ALA A 1 642 ? -4.140 -8.408 40.256 1.00 81.75 642 ALA A O 1
ATOM 4724 N N . GLN A 1 643 ? -6.083 -7.280 40.144 1.00 86.69 643 GLN A N 1
ATOM 4725 C CA . GLN A 1 643 ? -6.945 -8.441 39.893 1.00 86.69 643 GLN A CA 1
ATOM 4726 C C . GLN A 1 643 ? -7.096 -8.729 38.394 1.00 86.69 643 GLN A C 1
ATOM 4728 O O . GLN A 1 643 ? -7.173 -9.887 37.997 1.00 86.69 643 GLN A O 1
ATOM 4733 N N . TRP A 1 644 ? -7.051 -7.689 37.562 1.00 94.19 644 TRP A N 1
ATOM 4734 C CA . TRP A 1 644 ? -7.260 -7.795 36.121 1.00 94.19 644 TRP A CA 1
ATOM 4735 C C . TRP A 1 644 ? -5.939 -8.101 35.393 1.00 94.19 644 TRP A C 1
ATOM 4737 O O . TRP A 1 644 ? -5.143 -7.202 35.102 1.00 94.19 644 TRP A O 1
ATOM 4747 N N . THR A 1 645 ? -5.668 -9.390 35.147 1.00 94.44 645 THR A N 1
ATOM 4748 C CA . THR A 1 645 ? -4.395 -9.877 34.564 1.00 94.44 645 THR A CA 1
ATOM 4749 C C . THR A 1 645 ? -4.528 -10.708 33.268 1.00 94.44 645 THR A C 1
ATOM 4751 O O . THR A 1 645 ? -3.832 -11.716 33.118 1.00 94.44 645 THR A O 1
ATOM 4754 N N . PRO A 1 646 ? -5.380 -10.321 32.299 1.00 96.62 646 PRO A N 1
ATOM 4755 C CA . PRO A 1 646 ? -5.473 -11.034 31.031 1.00 96.62 646 PRO A CA 1
ATOM 4756 C C . PRO A 1 646 ? -4.201 -10.897 30.181 1.00 96.62 646 PRO A C 1
ATOM 4758 O O . PRO A 1 646 ? -3.376 -10.002 30.380 1.00 96.62 646 PRO A O 1
ATOM 4761 N N . THR A 1 647 ? -4.039 -11.805 29.217 1.00 97.00 647 THR A N 1
ATOM 4762 C CA . THR A 1 647 ? -2.827 -11.914 28.385 1.00 97.00 647 THR A CA 1
ATOM 4763 C C . THR A 1 647 ? -3.148 -12.174 26.917 1.00 97.00 647 THR A C 1
ATOM 4765 O O . THR A 1 647 ? -4.096 -12.896 26.605 1.00 97.00 647 THR A O 1
ATOM 4768 N N . THR A 1 648 ? -2.323 -11.650 26.006 1.00 97.62 648 THR A N 1
ATOM 4769 C CA . THR A 1 648 ? -2.414 -11.931 24.562 1.00 97.62 648 THR A CA 1
ATOM 4770 C C . THR A 1 648 ? -1.058 -12.274 23.940 1.00 97.62 648 THR A C 1
ATOM 4772 O O . THR A 1 648 ? -0.007 -11.863 24.433 1.00 97.62 648 THR A O 1
ATOM 4775 N N . THR A 1 649 ? -1.055 -13.022 22.827 1.00 95.38 649 THR A N 1
ATOM 4776 C CA . THR A 1 649 ? 0.179 -13.324 22.063 1.00 95.38 649 THR A CA 1
ATOM 4777 C C . THR A 1 649 ? 0.587 -12.242 21.061 1.00 95.38 649 THR A C 1
ATOM 4779 O O . THR A 1 649 ? 1.750 -12.194 20.668 1.00 95.38 649 THR A O 1
ATOM 4782 N N . GLY A 1 650 ? -0.343 -11.374 20.664 1.00 95.75 650 GLY A N 1
ATOM 4783 C CA . GLY A 1 650 ? -0.126 -10.230 19.771 1.00 95.75 650 GLY A CA 1
ATOM 4784 C C . GLY A 1 650 ? -0.736 -8.954 20.346 1.00 95.75 650 GLY A C 1
ATOM 4785 O O . GLY A 1 650 ? -1.308 -8.978 21.435 1.00 95.75 650 GLY A O 1
ATOM 4786 N N . THR A 1 651 ? -0.586 -7.844 19.636 1.00 97.25 651 THR A N 1
ATOM 4787 C CA . THR A 1 651 ? -0.927 -6.487 20.084 1.00 97.25 651 THR A CA 1
ATOM 4788 C C . THR A 1 651 ? -2.438 -6.250 20.049 1.00 97.25 651 THR A C 1
ATOM 4790 O O . THR A 1 651 ? -3.023 -6.332 18.968 1.00 97.25 651 THR A O 1
ATOM 4793 N N . PRO A 1 652 ? -3.081 -5.950 21.189 1.00 98.12 652 PRO A N 1
ATOM 4794 C CA . PRO A 1 652 ? -4.406 -5.345 21.212 1.00 98.12 652 PRO A CA 1
ATOM 4795 C C . PRO A 1 652 ? -4.311 -3.894 20.738 1.00 98.12 652 PRO A C 1
ATOM 4797 O O . PRO A 1 652 ? -3.453 -3.153 21.222 1.00 98.12 652 PRO A O 1
ATOM 4800 N N . VAL A 1 653 ? -5.174 -3.510 19.802 1.00 97.50 653 VAL A N 1
ATOM 4801 C CA . VAL A 1 653 ? -5.225 -2.154 19.223 1.00 97.50 653 VAL A CA 1
ATOM 4802 C C . VAL A 1 653 ? -6.636 -1.565 19.204 1.00 97.50 653 VAL A C 1
ATOM 4804 O O . VAL A 1 653 ? -6.776 -0.398 18.883 1.00 97.50 653 VAL A O 1
ATOM 4807 N N . ALA A 1 654 ? -7.656 -2.341 19.580 1.00 97.81 654 ALA A N 1
ATOM 4808 C CA . ALA A 1 654 ? -9.034 -1.878 19.714 1.00 97.81 654 ALA A CA 1
ATOM 4809 C C . ALA A 1 654 ? -9.664 -2.467 20.979 1.00 97.81 654 ALA A C 1
ATOM 4811 O O . ALA A 1 654 ? -9.409 -3.629 21.322 1.00 97.81 654 ALA A O 1
ATOM 4812 N N . MET A 1 655 ? -10.500 -1.697 21.666 1.00 98.12 655 MET A N 1
ATOM 4813 C CA . MET A 1 655 ? -11.287 -2.161 22.804 1.00 98.12 655 MET A CA 1
ATOM 4814 C C . MET A 1 655 ? -12.634 -1.450 22.812 1.00 98.12 655 MET A C 1
ATOM 4816 O O . MET A 1 655 ? -12.712 -0.299 22.413 1.00 98.12 655 MET A O 1
ATOM 4820 N N . ALA A 1 656 ? -13.678 -2.134 23.273 1.00 96.19 656 ALA A N 1
ATOM 4821 C CA . ALA A 1 656 ? -14.987 -1.520 23.466 1.00 96.19 656 ALA A CA 1
ATOM 4822 C C . ALA A 1 656 ? -15.736 -2.201 24.614 1.00 96.19 656 ALA A C 1
ATOM 4824 O O . ALA A 1 656 ? -15.804 -3.433 24.680 1.00 96.19 656 ALA A O 1
ATOM 4825 N N . LEU A 1 657 ? -16.304 -1.408 25.524 1.00 93.38 657 LEU A N 1
ATOM 4826 C CA . LEU A 1 657 ? -17.204 -1.919 26.558 1.00 93.38 657 LEU A CA 1
ATOM 4827 C C . LEU A 1 657 ? -18.605 -2.143 25.997 1.00 93.38 657 LEU A C 1
ATOM 4829 O O . LEU A 1 657 ? -19.126 -1.321 25.252 1.00 93.38 657 LEU A O 1
ATOM 4833 N N . ASP A 1 658 ? -19.251 -3.224 26.427 1.00 87.31 658 ASP A N 1
ATOM 4834 C CA . ASP A 1 658 ? -20.612 -3.553 25.993 1.00 87.31 658 ASP A CA 1
ATOM 4835 C C . ASP A 1 658 ? -21.729 -3.027 26.908 1.00 87.31 658 ASP A C 1
ATOM 4837 O O . ASP A 1 658 ? -22.907 -3.317 26.688 1.00 87.31 658 ASP A O 1
ATOM 4841 N N . GLY A 1 659 ? -21.363 -2.295 27.965 1.00 83.38 659 GLY A N 1
ATOM 4842 C CA . GLY A 1 659 ? -22.285 -1.766 28.975 1.00 83.38 659 GLY A CA 1
ATOM 4843 C C . GLY A 1 659 ? -22.923 -2.819 29.895 1.00 83.38 659 GLY A C 1
ATOM 4844 O O . GLY A 1 659 ? -23.628 -2.456 30.832 1.00 83.38 659 GLY A O 1
ATOM 4845 N N . ASN A 1 660 ? -22.653 -4.108 29.677 1.00 83.50 660 ASN A N 1
ATOM 4846 C CA . ASN A 1 660 ? -23.210 -5.253 30.403 1.00 83.50 660 ASN A CA 1
ATOM 4847 C C . ASN A 1 660 ? -22.127 -6.073 31.130 1.00 83.50 660 ASN A C 1
ATOM 4849 O O . ASN A 1 660 ? -22.342 -7.235 31.476 1.00 83.50 660 ASN A O 1
ATOM 4853 N N . GLY A 1 661 ? -20.960 -5.470 31.371 1.00 85.75 661 GLY A N 1
ATOM 4854 C CA . GLY A 1 661 ? -19.841 -6.094 32.080 1.00 85.75 661 GLY A CA 1
ATOM 4855 C C . GLY A 1 661 ? -18.861 -6.856 31.188 1.00 85.75 661 GLY A C 1
ATOM 4856 O O . GLY A 1 661 ? -17.956 -7.493 31.718 1.00 85.75 661 GLY A O 1
ATOM 4857 N N . GLY A 1 662 ? -18.993 -6.787 29.861 1.00 92.12 662 GLY A N 1
ATOM 4858 C CA . GLY A 1 662 ? -18.016 -7.325 28.917 1.00 92.12 662 GLY A CA 1
ATOM 4859 C C . GLY A 1 662 ? -17.133 -6.250 28.286 1.00 92.12 662 GLY A C 1
ATOM 4860 O O . GLY A 1 662 ? -17.571 -5.133 28.011 1.00 92.12 662 GLY A O 1
ATOM 4861 N N . LEU A 1 663 ? -15.883 -6.622 28.019 1.00 96.12 663 LEU A N 1
ATOM 4862 C CA . LEU A 1 663 ? -14.907 -5.850 27.259 1.00 96.12 663 LEU A CA 1
ATOM 4863 C C . LEU A 1 663 ? -14.526 -6.633 26.001 1.00 96.12 663 LEU A C 1
ATOM 4865 O O . LEU A 1 663 ? -13.889 -7.686 26.090 1.00 96.12 663 LEU A O 1
ATOM 4869 N N . PHE A 1 664 ? -14.882 -6.116 24.831 1.00 97.56 664 PHE A N 1
ATOM 4870 C CA . PHE A 1 664 ? -14.341 -6.612 23.573 1.00 97.56 664 PHE A CA 1
ATOM 4871 C C . PHE A 1 664 ? -12.906 -6.127 23.399 1.00 97.56 664 PHE A C 1
ATOM 4873 O O . PHE A 1 664 ? -12.585 -4.983 23.713 1.00 97.56 664 PHE A O 1
ATOM 4880 N N . VAL A 1 665 ? -12.047 -7.011 22.900 1.00 98.19 665 VAL A N 1
ATOM 4881 C CA . VAL A 1 665 ? -10.635 -6.733 22.634 1.00 98.19 665 VAL A CA 1
ATOM 4882 C C . VAL A 1 665 ? -10.320 -7.179 21.212 1.00 98.19 665 VAL A C 1
ATOM 4884 O O . VAL A 1 665 ? -10.521 -8.347 20.871 1.00 98.19 665 VAL A O 1
ATOM 4887 N N . GLY A 1 666 ? -9.823 -6.248 20.403 1.00 97.75 666 GLY A N 1
ATOM 4888 C CA . GLY A 1 666 ? -9.439 -6.423 19.008 1.00 97.75 666 GLY A CA 1
ATOM 4889 C C . GLY A 1 666 ? -7.937 -6.212 18.785 1.00 97.75 666 GLY A C 1
ATOM 4890 O O . GLY A 1 666 ? -7.299 -5.427 19.490 1.00 97.75 666 GLY A O 1
ATOM 4891 N N . GLY A 1 667 ? -7.341 -6.922 17.825 1.00 97.25 667 GLY A N 1
ATOM 4892 C CA . GLY A 1 667 ? -5.983 -6.644 17.350 1.00 97.25 667 GLY A CA 1
ATOM 4893 C C . GLY A 1 667 ? -5.317 -7.787 16.591 1.00 97.25 667 GLY A C 1
ATOM 4894 O O . GLY A 1 667 ? -5.963 -8.488 15.820 1.00 97.25 667 GLY A O 1
ATOM 4895 N N . THR A 1 668 ? -4.007 -7.975 16.770 1.00 96.38 668 THR A N 1
ATOM 4896 C CA . THR A 1 668 ? -3.203 -8.953 15.999 1.00 96.38 668 THR A CA 1
ATOM 4897 C C . THR A 1 668 ? -3.024 -10.307 16.685 1.00 96.38 668 THR A C 1
ATOM 4899 O O . THR A 1 668 ? -2.391 -11.211 16.137 1.00 96.38 668 THR A O 1
ATOM 4902 N N . PHE A 1 669 ? -3.535 -10.464 17.905 1.00 95.75 669 PHE A N 1
ATOM 4903 C CA . PHE A 1 669 ? -3.307 -11.654 18.719 1.00 95.75 669 PHE A CA 1
ATOM 4904 C C . PHE A 1 669 ? -3.964 -12.913 18.141 1.00 95.75 669 PHE A C 1
ATOM 4906 O O . PHE A 1 669 ? -4.983 -12.855 17.464 1.00 95.75 669 PHE A O 1
ATOM 4913 N N . LEU A 1 670 ? -3.380 -14.076 18.436 1.00 93.75 670 LEU A N 1
ATOM 4914 C CA . LEU A 1 670 ? -3.955 -15.384 18.080 1.00 93.75 670 LEU A CA 1
ATOM 4915 C C . LEU A 1 670 ? -4.521 -16.125 19.295 1.00 93.75 670 LEU A C 1
ATOM 4917 O O . LEU A 1 670 ? -5.356 -17.017 19.148 1.00 93.75 670 LEU A O 1
ATOM 4921 N N . ASN A 1 671 ? -4.063 -15.753 20.491 1.00 95.06 671 ASN A N 1
ATOM 4922 C CA . ASN A 1 671 ? -4.562 -16.279 21.750 1.00 95.06 671 ASN A CA 1
ATOM 4923 C C . ASN A 1 671 ? -4.890 -15.136 22.710 1.00 95.06 671 ASN A C 1
ATOM 4925 O O . ASN A 1 671 ? -4.124 -14.171 22.801 1.00 95.06 671 ASN A O 1
ATOM 4929 N N . LEU A 1 672 ? -5.976 -15.313 23.459 1.00 96.69 672 LEU A N 1
ATOM 4930 C CA . LEU A 1 672 ? -6.407 -14.481 24.578 1.00 96.69 672 LEU A CA 1
ATOM 4931 C C . LEU A 1 672 ? -6.560 -15.396 25.798 1.00 96.69 672 LEU A C 1
ATOM 4933 O O . LEU A 1 672 ? -7.244 -16.415 25.728 1.00 96.69 672 LEU A O 1
ATOM 4937 N N . ASN A 1 673 ? -5.867 -15.084 26.894 1.00 96.31 673 ASN A N 1
ATOM 4938 C CA . ASN A 1 673 ? -5.785 -15.932 28.090 1.00 96.31 673 ASN A CA 1
ATOM 4939 C C . ASN A 1 673 ? -5.382 -17.386 27.779 1.00 96.31 673 ASN A C 1
ATOM 4941 O O . ASN A 1 673 ? -5.945 -18.336 28.313 1.00 96.31 673 ASN A O 1
ATOM 4945 N N . SER A 1 674 ? -4.385 -17.559 26.903 1.00 94.50 674 SER A N 1
ATOM 4946 C CA . SER A 1 674 ? -3.888 -18.865 26.419 1.00 94.50 674 SER A CA 1
ATOM 4947 C C . SER A 1 674 ? -4.899 -19.721 25.639 1.00 94.50 674 SER A C 1
ATOM 4949 O O . SER A 1 674 ? -4.568 -20.836 25.243 1.00 94.50 674 SER A O 1
ATOM 4951 N N . VAL A 1 675 ? -6.103 -19.213 25.374 1.00 95.31 675 VAL A N 1
ATOM 4952 C CA . VAL A 1 675 ? -7.105 -19.865 24.526 1.00 95.31 675 VAL A CA 1
ATOM 4953 C C . VAL A 1 675 ? -7.042 -19.255 23.131 1.00 95.31 675 VAL A C 1
ATOM 4955 O O . VAL A 1 675 ? -6.914 -18.038 22.991 1.00 95.31 675 VAL A O 1
ATOM 4958 N N . SER A 1 676 ? -7.157 -20.089 22.095 1.00 91.12 676 SER A N 1
ATOM 4959 C CA . SER A 1 676 ? -7.189 -19.615 20.711 1.00 91.12 676 SER A CA 1
ATOM 4960 C C . SER A 1 676 ? -8.402 -18.716 20.480 1.00 91.12 676 SER A C 1
ATOM 4962 O O . SER A 1 676 ? -9.551 -19.157 20.538 1.00 91.12 676 SER A O 1
ATOM 4964 N N . ARG A 1 677 ? -8.123 -17.436 20.260 1.00 91.19 677 ARG A N 1
ATOM 4965 C CA . ARG A 1 677 ? -9.071 -16.361 19.971 1.00 91.19 677 ARG A CA 1
ATOM 4966 C C . ARG A 1 677 ? -8.337 -15.442 19.017 1.00 91.19 677 ARG A C 1
ATOM 4968 O O . ARG A 1 677 ? -7.502 -14.647 19.437 1.00 91.19 677 ARG A O 1
ATOM 4975 N N . ALA A 1 678 ? -8.539 -15.664 17.725 1.00 87.12 678 ALA A N 1
ATOM 4976 C CA . ALA A 1 678 ? -7.804 -14.941 16.706 1.00 87.12 678 ALA A CA 1
ATOM 4977 C C . ALA A 1 678 ? -8.427 -13.554 16.517 1.00 87.12 678 ALA A C 1
ATOM 4979 O O . ALA A 1 678 ? -9.566 -13.439 16.074 1.00 87.12 678 ALA A O 1
ATOM 4980 N N . ARG A 1 679 ? -7.648 -12.520 16.847 1.00 93.88 679 ARG A N 1
ATOM 4981 C CA . ARG A 1 679 ? -7.865 -11.079 16.624 1.00 93.88 679 ARG A CA 1
ATOM 4982 C C . ARG A 1 679 ? -9.037 -10.423 17.325 1.00 93.88 679 ARG A C 1
ATOM 4984 O O . ARG A 1 679 ? -9.006 -9.209 17.461 1.00 93.88 679 ARG A O 1
ATOM 4991 N N . LEU A 1 680 ? -10.031 -11.184 17.766 1.00 95.56 680 LEU A N 1
ATOM 4992 C CA . LEU A 1 680 ? -11.194 -10.673 18.471 1.00 95.56 680 LEU A CA 1
ATOM 4993 C C . LEU A 1 680 ? -11.610 -11.638 19.581 1.00 95.56 680 LEU A C 1
ATOM 4995 O O . LEU A 1 680 ? -11.733 -12.847 19.370 1.00 95.56 680 LEU A O 1
ATOM 4999 N N . GLY A 1 681 ? -11.822 -11.095 20.774 1.00 94.75 681 GLY A N 1
ATOM 5000 C CA . GLY A 1 681 ? -12.326 -11.824 21.932 1.00 94.75 681 GLY A CA 1
ATOM 5001 C C . GLY A 1 681 ? -13.085 -10.906 22.882 1.00 94.75 681 GLY A C 1
ATOM 5002 O O . GLY A 1 681 ? -13.072 -9.687 22.720 1.00 94.75 681 GLY A O 1
ATOM 5003 N N . ARG A 1 682 ? -13.751 -11.501 23.872 1.00 95.56 682 ARG A N 1
ATOM 5004 C CA . ARG A 1 682 ? -14.497 -10.787 24.911 1.00 95.56 682 ARG A CA 1
ATOM 5005 C C . ARG A 1 682 ? -14.013 -11.249 26.280 1.00 95.56 682 ARG A C 1
ATOM 5007 O O . ARG A 1 682 ? -13.847 -12.447 26.509 1.00 95.56 682 ARG A O 1
ATOM 5014 N N . LEU A 1 683 ? -13.745 -10.300 27.162 1.00 96.81 683 LEU A N 1
ATOM 5015 C CA . LEU A 1 683 ? -13.356 -10.526 28.549 1.00 96.81 683 LEU A CA 1
ATOM 5016 C C . LEU A 1 683 ? -14.457 -10.029 29.479 1.00 96.81 683 LEU A C 1
ATOM 5018 O O . LEU A 1 683 ? -15.172 -9.090 29.137 1.00 96.81 683 LEU A O 1
ATOM 5022 N N . ASP A 1 684 ? -14.546 -10.596 30.674 1.00 94.81 684 ASP A N 1
ATOM 5023 C CA . ASP A 1 684 ? -15.248 -9.952 31.778 1.00 94.81 684 ASP A CA 1
ATOM 5024 C C . ASP A 1 684 ? -14.482 -8.681 32.189 1.00 94.81 684 ASP A C 1
ATOM 5026 O O . ASP A 1 684 ? -13.266 -8.686 32.424 1.00 94.81 684 ASP A O 1
ATOM 5030 N N . ALA A 1 685 ? -15.185 -7.554 32.235 1.00 93.38 685 ALA A N 1
ATOM 5031 C CA . ALA A 1 685 ? -14.599 -6.258 32.545 1.00 93.38 685 ALA A CA 1
ATOM 5032 C C . ALA A 1 685 ? -14.152 -6.167 34.019 1.00 93.38 685 ALA A C 1
ATOM 5034 O O . ALA A 1 685 ? -13.208 -5.438 34.340 1.00 93.38 685 ALA A O 1
ATOM 5035 N N . GLY A 1 686 ? -14.795 -6.905 34.924 1.00 91.44 686 GLY A N 1
ATOM 5036 C CA . GLY A 1 686 ? -14.485 -6.926 36.348 1.00 91.44 686 GLY A CA 1
ATOM 5037 C C . GLY A 1 686 ? -13.225 -7.724 36.666 1.00 91.44 686 GLY A C 1
ATOM 5038 O O . GLY A 1 686 ? -12.322 -7.196 37.320 1.00 91.44 686 GLY A O 1
ATOM 5039 N N . ASP A 1 687 ? -13.144 -8.972 36.199 1.00 92.88 687 ASP A N 1
ATOM 5040 C CA . ASP A 1 687 ? -12.069 -9.902 36.587 1.00 92.88 687 ASP A CA 1
ATOM 5041 C C . ASP A 1 687 ? -11.097 -10.298 35.460 1.00 92.88 687 ASP A C 1
ATOM 5043 O O . ASP A 1 687 ? -10.017 -10.827 35.734 1.00 92.88 687 ASP A O 1
ATOM 5047 N N . GLY A 1 688 ? -11.415 -9.981 34.202 1.00 95.00 688 GLY A N 1
ATOM 5048 C CA . GLY A 1 688 ? -10.563 -10.276 33.047 1.00 95.00 688 GLY A CA 1
ATOM 5049 C C . GLY A 1 688 ? -10.608 -11.735 32.597 1.00 95.00 688 GLY A C 1
ATOM 5050 O O . GLY A 1 688 ? -9.763 -12.154 31.796 1.00 95.00 688 GLY A O 1
ATOM 5051 N N . SER A 1 689 ? -11.558 -12.524 33.102 1.00 95.62 689 SER A N 1
ATOM 5052 C CA . SER A 1 689 ? -11.812 -13.881 32.626 1.00 95.62 689 SER A CA 1
ATOM 5053 C C . SER A 1 689 ? -12.306 -13.870 31.178 1.00 95.62 689 SER A C 1
ATOM 5055 O O . SER A 1 689 ? -12.924 -12.919 30.708 1.00 95.62 689 SER A O 1
ATOM 5057 N N . LEU A 1 690 ? -11.968 -14.919 30.427 1.00 95.69 690 LEU A N 1
ATOM 5058 C CA . LEU A 1 690 ? -12.350 -15.031 29.021 1.00 95.69 690 LEU A CA 1
ATOM 5059 C C . LEU A 1 690 ? -13.801 -15.498 28.896 1.00 95.69 690 LEU A C 1
ATOM 5061 O O . LEU A 1 690 ? -14.147 -16.566 29.404 1.00 95.69 690 LEU A O 1
ATOM 5065 N N . ASP A 1 691 ? -14.596 -14.782 28.104 1.00 91.88 691 ASP A N 1
ATOM 5066 C CA . ASP A 1 691 ? -15.858 -15.304 27.596 1.00 91.88 691 ASP A CA 1
ATOM 5067 C C . ASP A 1 691 ? -15.570 -16.365 26.526 1.00 91.88 691 ASP A C 1
ATOM 5069 O O . ASP A 1 691 ? -15.226 -16.088 25.372 1.00 91.88 691 ASP A O 1
ATOM 5073 N N . THR A 1 692 ? -15.673 -17.628 26.932 1.00 87.12 692 THR A N 1
ATOM 5074 C CA . THR A 1 692 ? -15.411 -18.750 26.028 1.00 87.12 692 THR A CA 1
ATOM 5075 C C . THR A 1 692 ? -16.506 -18.945 24.978 1.00 87.12 692 THR A C 1
ATOM 5077 O O . THR A 1 692 ? -16.232 -19.594 23.968 1.00 87.12 692 THR A O 1
ATOM 5080 N N . GLY A 1 693 ? -17.693 -18.359 25.156 1.00 83.44 693 GLY A N 1
ATOM 5081 C CA . GLY A 1 693 ? -18.786 -18.447 24.194 1.00 83.44 693 GLY A CA 1
ATOM 5082 C C . GLY A 1 693 ? -18.595 -17.558 22.966 1.00 83.44 693 GLY A C 1
ATOM 5083 O O . GLY A 1 693 ? -19.124 -17.854 21.897 1.00 83.44 693 GLY A O 1
ATOM 5084 N N . PHE A 1 694 ? -17.785 -16.507 23.081 1.00 88.06 694 PHE A N 1
ATOM 5085 C CA . PHE A 1 694 ? -17.512 -15.600 21.975 1.00 88.06 694 PHE A CA 1
ATOM 5086 C C . PHE A 1 694 ? -16.242 -16.000 21.212 1.00 88.06 694 PHE A C 1
ATOM 5088 O O . PHE A 1 694 ? -15.115 -15.845 21.693 1.00 88.06 694 PHE A O 1
ATOM 5095 N N . ASN A 1 695 ? -16.425 -16.530 20.001 1.00 86.69 695 ASN A N 1
ATOM 5096 C CA . ASN A 1 695 ? -15.339 -16.814 19.066 1.00 86.69 695 ASN A CA 1
ATOM 5097 C C . ASN A 1 695 ? -15.806 -16.613 17.613 1.00 86.69 695 ASN A C 1
ATOM 5099 O O . ASN A 1 695 ? -16.269 -17.567 16.986 1.00 86.69 695 ASN A O 1
ATOM 5103 N N . PRO A 1 696 ? -15.687 -15.394 17.066 1.00 84.56 696 PRO A N 1
ATOM 5104 C CA . PRO A 1 696 ? -16.165 -15.083 15.720 1.00 84.56 696 PRO A CA 1
ATOM 5105 C C . PRO A 1 696 ? -15.287 -15.665 14.600 1.00 84.56 696 PRO A C 1
ATOM 5107 O O . PRO A 1 696 ? -15.700 -15.666 13.446 1.00 84.56 696 PRO A O 1
ATOM 5110 N N . GLY A 1 697 ? -14.087 -16.170 14.919 1.00 84.81 697 GLY A N 1
ATOM 5111 C CA . GLY A 1 697 ? -13.225 -16.856 13.952 1.00 84.81 697 GLY A CA 1
ATOM 5112 C C . GLY A 1 697 ? -12.753 -15.973 12.793 1.00 84.81 697 GLY A C 1
ATOM 5113 O O . GLY A 1 697 ? -12.837 -16.404 11.648 1.00 84.81 697 GLY A O 1
ATOM 5114 N N . LEU A 1 698 ? -12.278 -14.753 13.073 1.00 87.44 698 LEU A N 1
ATOM 5115 C CA . LEU A 1 698 ? -11.815 -13.823 12.035 1.00 87.44 698 LEU A CA 1
ATOM 5116 C C . LEU A 1 698 ? -10.511 -14.299 11.367 1.00 87.44 698 LEU A C 1
ATOM 5118 O O . LEU A 1 698 ? -9.508 -14.526 12.059 1.00 87.44 698 LEU A O 1
ATOM 5122 N N . ALA A 1 699 ? -10.489 -14.408 10.032 1.00 84.50 699 ALA A N 1
ATOM 5123 C CA . ALA A 1 699 ? -9.380 -14.995 9.257 1.00 84.50 699 ALA A CA 1
ATOM 5124 C C . ALA A 1 699 ? -9.256 -14.467 7.806 1.00 84.50 699 ALA A C 1
ATOM 5126 O O . ALA A 1 699 ? -10.280 -14.305 7.150 1.00 84.50 699 ALA A O 1
ATOM 5127 N N . PRO A 1 700 ? -8.033 -14.292 7.242 1.00 86.44 700 PRO A N 1
ATOM 5128 C CA . PRO A 1 700 ? -6.834 -13.678 7.836 1.00 86.44 700 PRO A CA 1
ATOM 5129 C C . PRO A 1 700 ? -7.091 -12.190 8.212 1.00 86.44 700 PRO A C 1
ATOM 5131 O O . PRO A 1 700 ? -8.232 -11.881 8.486 1.00 86.44 700 PRO A O 1
ATOM 5134 N N . GLY A 1 701 ? -6.087 -11.330 8.453 1.00 86.50 701 GLY A N 1
ATOM 5135 C CA . GLY A 1 701 ? -6.274 -9.902 8.830 1.00 86.50 701 GLY A CA 1
ATOM 5136 C C . GLY A 1 701 ? -6.586 -9.563 10.302 1.00 86.50 701 GLY A C 1
ATOM 5137 O O . GLY A 1 701 ? -6.989 -10.429 11.070 1.00 86.50 701 GLY A O 1
ATOM 5138 N N . LEU A 1 702 ? -6.339 -8.320 10.724 1.00 94.00 702 LEU A N 1
ATOM 5139 C CA . LEU A 1 702 ? -6.457 -7.862 12.124 1.00 94.00 702 LEU A CA 1
ATOM 5140 C C . LEU A 1 702 ? -7.689 -6.974 12.350 1.00 94.00 702 LEU A C 1
ATOM 5142 O O . LEU A 1 702 ? -8.333 -6.584 11.383 1.00 94.00 702 LEU A O 1
ATOM 5146 N N . VAL A 1 703 ? -8.016 -6.675 13.611 1.00 97.12 703 VAL A N 1
ATOM 5147 C CA . VAL A 1 703 ? -9.093 -5.737 13.990 1.00 97.12 703 VAL A CA 1
ATOM 5148 C C . VAL A 1 703 ? -8.499 -4.387 14.379 1.00 97.12 703 VAL A C 1
ATOM 5150 O O . VAL A 1 703 ? -7.657 -4.348 15.276 1.00 97.12 703 VAL A O 1
ATOM 5153 N N . TRP A 1 704 ? -8.940 -3.318 13.717 1.00 97.56 704 TRP A N 1
ATOM 5154 C CA . TRP A 1 704 ? -8.482 -1.943 13.937 1.00 97.56 704 TRP A CA 1
ATOM 5155 C C . TRP A 1 704 ? -9.387 -1.140 14.853 1.00 97.56 704 TRP A C 1
ATOM 5157 O O . TRP A 1 704 ? -8.869 -0.352 15.634 1.00 97.56 704 TRP A O 1
ATOM 5167 N N . ASP A 1 705 ? -10.698 -1.361 14.777 1.00 97.81 705 ASP A N 1
ATOM 5168 C CA . ASP A 1 705 ? -11.664 -0.598 15.560 1.00 97.81 705 ASP A CA 1
ATOM 5169 C C . ASP A 1 705 ? -12.897 -1.443 15.905 1.00 97.81 705 ASP A C 1
ATOM 5171 O O . ASP A 1 705 ? -13.238 -2.415 15.216 1.00 97.81 705 ASP A O 1
ATOM 5175 N N . LEU A 1 706 ? -13.542 -1.087 17.009 1.00 96.69 706 LEU A N 1
ATOM 5176 C CA . LEU A 1 706 ? -14.709 -1.754 17.563 1.00 96.69 706 LEU A CA 1
ATOM 5177 C C . LEU A 1 706 ? -15.724 -0.697 17.979 1.00 96.69 706 LEU A C 1
ATOM 5179 O O . LEU A 1 706 ? -15.435 0.152 18.814 1.00 96.69 706 LEU A O 1
ATOM 5183 N N . SER A 1 707 ? -16.948 -0.812 17.476 1.00 92.88 707 SER A N 1
ATOM 5184 C CA . SER A 1 707 ? -18.048 0.048 17.906 1.00 92.88 707 SER A CA 1
ATOM 5185 C C . SER A 1 707 ? -19.168 -0.795 18.488 1.00 92.88 707 SER A C 1
ATOM 5187 O O . SER A 1 707 ? -19.604 -1.776 17.883 1.00 92.88 707 SER A O 1
ATOM 5189 N N . VAL A 1 708 ? -19.634 -0.425 19.680 1.00 90.00 708 VAL A N 1
ATOM 5190 C CA . VAL A 1 708 ? -20.765 -1.085 20.332 1.00 90.00 708 VAL A CA 1
ATOM 5191 C C . VAL A 1 708 ? -21.936 -0.119 20.402 1.00 90.00 708 VAL A C 1
ATOM 5193 O O . VAL A 1 708 ? -21.834 0.978 20.943 1.00 90.00 708 VAL A O 1
ATOM 5196 N N . SER A 1 709 ? -23.073 -0.563 19.881 1.00 82.94 709 SER A N 1
ATOM 5197 C CA . SER A 1 709 ? -24.367 0.106 19.997 1.00 82.94 709 SER A CA 1
ATOM 5198 C C . SER A 1 709 ? -25.374 -0.841 20.661 1.00 82.94 709 SER A C 1
ATOM 5200 O O . SER A 1 709 ? -25.102 -2.042 20.791 1.00 82.94 709 SER A O 1
ATOM 5202 N N . PRO A 1 710 ? -26.537 -0.347 21.129 1.00 75.94 710 PRO A N 1
ATOM 5203 C CA . PRO A 1 710 ? -27.550 -1.210 21.722 1.00 75.94 710 PRO A CA 1
ATOM 5204 C C . PRO A 1 710 ? -27.919 -2.362 20.780 1.00 75.94 710 PRO A C 1
ATOM 5206 O O . PRO A 1 710 ? -28.520 -2.161 19.730 1.00 75.94 710 PRO A O 1
ATOM 5209 N N . GLY A 1 711 ? -27.550 -3.581 21.171 1.00 76.75 711 GLY A N 1
ATOM 5210 C CA . GLY A 1 711 ? -27.857 -4.792 20.419 1.00 76.75 711 GLY A CA 1
ATOM 5211 C C . GLY A 1 711 ? -26.886 -5.147 19.289 1.00 76.75 711 GLY A C 1
ATOM 5212 O O . GLY A 1 711 ? -27.159 -6.099 18.559 1.00 76.75 711 GLY A O 1
ATOM 5213 N N . ARG A 1 712 ? -25.758 -4.438 19.125 1.00 85.19 712 ARG A N 1
ATOM 5214 C CA . ARG A 1 712 ? -24.821 -4.707 18.023 1.00 85.19 712 ARG A CA 1
ATOM 5215 C C . ARG A 1 712 ? -23.370 -4.355 18.353 1.00 85.19 712 ARG A C 1
ATOM 5217 O O . ARG A 1 712 ? -23.082 -3.291 18.891 1.00 85.19 712 ARG A O 1
ATOM 5224 N N . LEU A 1 713 ? -22.459 -5.234 17.947 1.00 90.06 713 LEU A N 1
ATOM 5225 C CA . LEU A 1 713 ? -21.025 -4.990 17.825 1.00 90.06 713 LEU A CA 1
ATOM 5226 C C . LEU A 1 713 ? -20.677 -4.866 16.339 1.00 90.06 713 LEU A C 1
ATOM 5228 O O . LEU A 1 713 ? -20.941 -5.795 15.578 1.00 90.06 713 LEU A O 1
ATOM 5232 N N . LEU A 1 714 ? -20.053 -3.763 15.943 1.00 92.50 714 LEU A N 1
ATOM 5233 C CA . LEU A 1 714 ? -19.382 -3.614 14.656 1.00 92.50 714 LEU A CA 1
ATOM 5234 C C . LEU A 1 714 ? -17.875 -3.765 14.842 1.00 92.50 714 LEU A C 1
ATOM 5236 O O . LEU A 1 714 ? -17.304 -3.313 15.835 1.00 92.50 714 LEU A O 1
ATOM 5240 N N . VAL A 1 715 ? -17.246 -4.418 13.874 1.00 94.38 715 VAL A N 1
ATOM 5241 C CA . VAL A 1 715 ? -15.827 -4.755 13.878 1.00 94.38 715 VAL A CA 1
ATOM 5242 C C . VAL A 1 715 ? -15.238 -4.313 12.553 1.00 94.38 715 VAL A C 1
ATOM 5244 O O . VAL A 1 715 ? -15.658 -4.803 11.507 1.00 94.38 715 VAL A O 1
ATOM 5247 N N . ALA A 1 716 ? -14.262 -3.414 12.612 1.00 96.06 716 ALA A N 1
ATOM 5248 C CA . ALA A 1 716 ? -13.507 -2.938 11.462 1.00 96.06 716 ALA A CA 1
ATOM 5249 C C . ALA A 1 716 ? -12.094 -3.520 11.480 1.00 96.06 716 ALA A C 1
ATOM 5251 O O . ALA A 1 716 ? -11.486 -3.694 12.542 1.00 96.06 716 ALA A O 1
ATOM 5252 N N . GLY A 1 717 ? -11.558 -3.845 10.311 1.00 95.94 717 GLY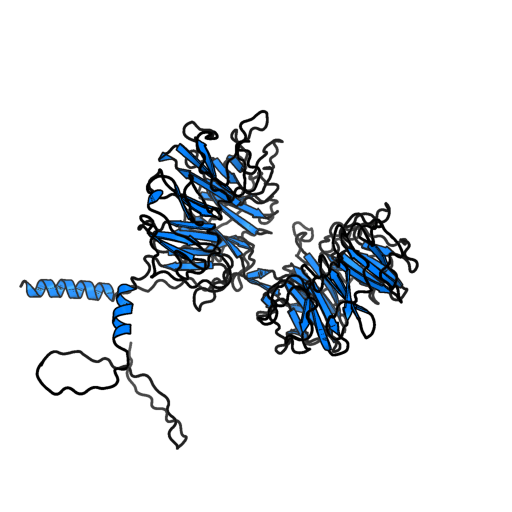 A N 1
ATOM 5253 C CA . GLY A 1 717 ? -10.233 -4.430 10.209 1.00 95.94 717 GLY A CA 1
ATOM 5254 C C . GLY A 1 717 ? -9.764 -4.679 8.784 1.00 95.94 717 GLY A C 1
ATOM 5255 O O . GLY A 1 717 ? -10.289 -4.125 7.827 1.00 95.94 717 GLY A O 1
ATOM 5256 N N . SER A 1 718 ? -8.772 -5.558 8.658 1.00 94.50 718 SER A N 1
ATOM 5257 C CA . SER A 1 718 ? -8.256 -6.079 7.380 1.00 94.50 718 SER A CA 1
ATOM 5258 C C . SER A 1 718 ? -8.604 -7.555 7.163 1.00 94.50 718 SER A C 1
ATOM 5260 O O . SER A 1 718 ? -7.936 -8.263 6.405 1.00 94.50 718 SER A O 1
ATOM 5262 N N . PHE A 1 719 ? -9.576 -8.075 7.919 1.00 91.44 719 PHE A N 1
ATOM 5263 C CA . PHE A 1 719 ? -9.959 -9.480 7.848 1.00 91.44 719 PHE A CA 1
ATOM 5264 C C . PHE A 1 719 ? -10.807 -9.793 6.622 1.00 91.44 719 PHE A C 1
ATOM 5266 O O . PHE A 1 719 ? -11.441 -8.905 6.073 1.00 91.44 719 PHE A O 1
ATOM 5273 N N . LEU A 1 720 ? -10.786 -11.054 6.180 1.00 89.25 720 LEU A N 1
ATOM 5274 C CA . LEU A 1 720 ? -11.511 -11.479 4.973 1.00 89.25 720 LEU A CA 1
ATOM 5275 C C . LEU A 1 720 ? -12.763 -12.285 5.293 1.00 89.25 720 LEU A C 1
ATOM 5277 O O . LEU A 1 720 ? -13.676 -12.363 4.483 1.00 89.25 720 LEU A O 1
ATOM 5281 N N . THR A 1 721 ? -12.788 -12.941 6.451 1.00 85.94 721 THR A N 1
ATOM 5282 C CA . THR A 1 721 ? -13.877 -13.834 6.838 1.00 85.94 721 THR A CA 1
ATOM 5283 C C . THR A 1 721 ? -14.198 -13.702 8.315 1.00 85.94 721 THR A C 1
ATOM 5285 O O . THR A 1 721 ? -13.323 -13.390 9.129 1.00 85.94 721 THR A O 1
ATOM 5288 N N . ALA A 1 722 ? -15.447 -14.014 8.655 1.00 86.75 722 ALA A N 1
ATOM 5289 C CA . ALA A 1 722 ? -15.883 -14.331 10.007 1.00 86.75 722 ALA A CA 1
ATOM 5290 C C . ALA A 1 722 ? -16.493 -15.738 10.005 1.00 86.75 722 ALA A C 1
ATOM 5292 O O . ALA A 1 722 ? -17.569 -15.978 9.449 1.00 86.75 722 ALA A O 1
ATOM 5293 N N . GLY A 1 723 ? -15.775 -16.702 10.583 1.00 83.94 723 GLY A N 1
ATOM 5294 C CA . GLY A 1 723 ? -16.146 -18.109 10.496 1.00 83.94 723 GLY A CA 1
ATOM 5295 C C . GLY A 1 723 ? -16.065 -18.611 9.053 1.00 83.94 723 GLY A C 1
ATOM 5296 O O . GLY A 1 723 ? -14.985 -18.663 8.478 1.00 83.94 723 GLY A O 1
ATOM 5297 N N . ALA A 1 724 ? -17.200 -19.015 8.480 1.00 81.94 724 ALA A N 1
ATOM 5298 C CA . ALA A 1 724 ? -17.283 -19.506 7.099 1.00 81.94 724 ALA A CA 1
ATOM 5299 C C . ALA A 1 724 ? -17.816 -18.459 6.102 1.00 81.94 724 ALA A C 1
ATOM 5301 O O . ALA A 1 724 ? -17.978 -18.779 4.927 1.00 81.94 724 ALA A O 1
ATOM 5302 N N . GLN A 1 725 ? -18.144 -17.247 6.562 1.00 83.25 725 GLN A N 1
ATOM 5303 C CA . GLN A 1 725 ? -18.700 -16.185 5.720 1.00 83.25 725 GLN A CA 1
ATOM 5304 C C . GLN A 1 725 ? -17.612 -15.204 5.291 1.00 83.25 725 GLN A C 1
ATOM 5306 O O . GLN A 1 725 ? -16.760 -14.852 6.112 1.00 83.25 725 GLN A O 1
ATOM 5311 N N . SER A 1 726 ? -17.683 -14.743 4.039 1.00 85.00 726 SER A N 1
ATOM 5312 C CA . SER A 1 726 ? -16.910 -13.589 3.571 1.00 85.00 726 SER A CA 1
ATOM 5313 C C . SER A 1 7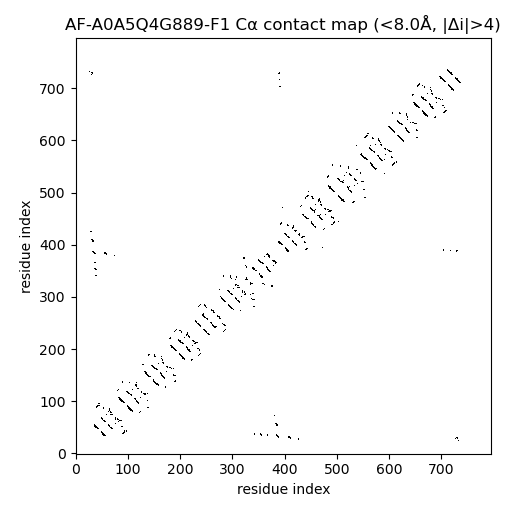26 ? -17.350 -12.346 4.335 1.00 85.00 726 SER A C 1
ATOM 5315 O O . SER A 1 726 ? -18.542 -12.157 4.573 1.00 85.00 726 SER A O 1
ATOM 5317 N N . ARG A 1 727 ? -16.380 -11.598 4.847 1.00 88.25 727 ARG A N 1
ATOM 5318 C CA . ARG A 1 727 ? -16.556 -10.363 5.615 1.00 88.25 727 ARG A CA 1
ATOM 5319 C C . ARG A 1 727 ? -15.306 -9.528 5.411 1.00 88.25 727 ARG A C 1
ATOM 5321 O O . ARG A 1 727 ? -14.432 -9.512 6.277 1.00 88.25 727 ARG A O 1
ATOM 5328 N N . VAL A 1 728 ? -15.175 -8.918 4.241 1.00 90.44 728 VAL A N 1
ATOM 5329 C CA . VAL A 1 728 ? -13.974 -8.160 3.894 1.00 90.44 728 VAL A CA 1
ATOM 5330 C C . VAL A 1 728 ? -13.982 -6.809 4.604 1.00 90.44 728 VAL A C 1
ATOM 5332 O O . VAL A 1 728 ? -14.755 -5.910 4.285 1.00 90.44 728 VAL A O 1
ATOM 5335 N N . GLY A 1 729 ? -13.114 -6.685 5.603 1.00 90.88 729 GLY A N 1
ATOM 5336 C CA . GLY A 1 729 ? -12.832 -5.462 6.347 1.00 90.88 729 GLY A CA 1
ATOM 5337 C C . GLY A 1 729 ? -13.891 -5.047 7.373 1.00 90.88 729 GLY A C 1
ATOM 5338 O O . GLY A 1 729 ? -13.556 -4.332 8.317 1.00 90.88 729 GLY A O 1
ATOM 5339 N N . LEU A 1 730 ? -15.136 -5.517 7.252 1.00 92.25 730 LEU A N 1
ATOM 5340 C CA . LEU A 1 730 ? -16.240 -5.158 8.141 1.00 92.25 730 LEU A CA 1
ATOM 5341 C C . LEU A 1 730 ? -17.086 -6.379 8.532 1.00 92.25 730 LEU A C 1
ATOM 5343 O O . LEU A 1 730 ? -17.495 -7.179 7.693 1.00 92.25 730 LEU A O 1
ATOM 5347 N N . ALA A 1 731 ? -17.395 -6.508 9.823 1.00 89.69 731 ALA A N 1
ATOM 5348 C CA . ALA A 1 731 ? -18.310 -7.522 10.340 1.00 89.69 731 ALA A CA 1
ATOM 5349 C C . ALA A 1 731 ? -19.199 -6.954 11.450 1.00 89.69 731 ALA A C 1
ATOM 5351 O O . ALA A 1 731 ? -18.791 -6.076 12.208 1.00 89.69 731 ALA A O 1
ATOM 5352 N N . GLY A 1 732 ? -20.408 -7.499 11.573 1.00 88.06 732 GLY A N 1
ATOM 5353 C CA . GLY A 1 732 ? -21.356 -7.152 12.626 1.00 88.06 732 GLY A CA 1
ATOM 5354 C C . GLY A 1 732 ? -21.847 -8.383 13.364 1.00 88.06 732 GLY A C 1
ATOM 5355 O O . GLY A 1 732 ? -22.087 -9.427 12.758 1.00 88.06 732 GLY A O 1
ATOM 5356 N N . PHE A 1 733 ? -22.018 -8.242 14.673 1.00 84.44 733 PHE A N 1
ATOM 5357 C CA . PHE A 1 733 ? -22.509 -9.281 15.570 1.00 84.44 733 PHE A CA 1
ATOM 5358 C C . PHE A 1 733 ? -23.638 -8.716 16.428 1.00 84.44 733 PHE A C 1
ATOM 5360 O O . PHE A 1 733 ? -23.558 -7.583 16.895 1.00 84.44 733 PHE A O 1
ATOM 5367 N N . GLU A 1 734 ? -24.690 -9.496 16.649 1.00 79.25 734 GLU A N 1
ATOM 5368 C CA . GLU A 1 734 ? -25.810 -9.083 17.497 1.00 79.25 734 GLU A CA 1
ATOM 5369 C C . GLU A 1 734 ? -25.494 -9.254 18.988 1.00 79.25 734 GLU A C 1
ATOM 5371 O O . GLU A 1 734 ? -24.763 -10.163 19.386 1.00 79.25 734 GLU A O 1
ATOM 5376 N N . LEU A 1 735 ? -26.078 -8.382 19.813 1.00 78.00 735 LEU A N 1
ATOM 5377 C CA . LEU A 1 735 ? -25.993 -8.406 21.272 1.00 78.00 735 LEU A CA 1
ATOM 5378 C C . LEU A 1 735 ? -27.408 -8.448 21.901 1.00 78.00 735 LEU A C 1
ATOM 5380 O O . LEU A 1 735 ? -28.335 -7.855 21.354 1.00 78.00 735 LEU A O 1
ATOM 5384 N N . PRO A 1 736 ? -27.599 -9.080 23.076 1.00 71.06 736 PRO A N 1
ATOM 5385 C CA . PRO A 1 736 ? -26.626 -9.928 23.754 1.00 71.06 736 PRO A CA 1
ATOM 5386 C C . PRO A 1 736 ? -26.320 -11.165 22.908 1.00 71.06 736 PRO A C 1
ATOM 5388 O O . PRO A 1 736 ? -27.184 -11.671 22.192 1.00 71.06 736 PRO A O 1
ATOM 5391 N N . LEU A 1 737 ? -25.076 -11.635 22.985 1.00 68.50 737 LEU A N 1
ATOM 5392 C CA . LEU A 1 737 ? -24.684 -12.866 22.308 1.00 68.50 737 LEU A CA 1
ATOM 5393 C C . LEU A 1 737 ? -25.617 -13.992 22.783 1.00 68.50 737 LEU A C 1
ATOM 5395 O O . LEU A 1 737 ? -25.897 -14.063 23.984 1.00 68.50 737 LEU A O 1
ATOM 5399 N N . PRO A 1 738 ? -26.128 -14.851 21.887 1.00 55.06 738 PRO A N 1
ATOM 5400 C CA . PRO A 1 738 ? -27.026 -15.920 22.292 1.00 55.06 738 PRO A CA 1
ATOM 5401 C C . PRO A 1 738 ? -26.347 -16.792 23.353 1.00 55.06 738 PRO A C 1
ATOM 5403 O O . PRO A 1 738 ? -25.245 -17.298 23.135 1.00 55.06 738 PRO A O 1
ATOM 5406 N N . ASP A 1 739 ? -27.008 -16.970 24.500 1.00 44.66 739 ASP A N 1
ATOM 5407 C CA . ASP A 1 739 ? -26.529 -17.834 25.578 1.00 44.66 739 ASP A CA 1
ATOM 5408 C C . ASP A 1 739 ? -26.309 -19.257 25.039 1.00 44.66 739 ASP A C 1
ATOM 5410 O O . ASP A 1 739 ? -27.249 -20.033 24.835 1.00 44.66 739 ASP A O 1
ATOM 5414 N N . LEU A 1 740 ? -25.046 -19.647 24.854 1.00 43.06 740 LEU A N 1
ATOM 5415 C CA . LEU A 1 740 ? -24.668 -20.993 24.398 1.00 43.06 740 LEU A CA 1
ATOM 5416 C C . LEU A 1 740 ? -25.006 -22.099 25.418 1.00 43.06 740 LEU A C 1
ATOM 5418 O O . LEU A 1 740 ? -24.874 -23.287 25.120 1.00 43.06 740 LEU A O 1
ATOM 5422 N N . LEU A 1 741 ? -25.529 -21.739 26.594 1.00 36.94 741 LEU A N 1
ATOM 5423 C CA . LEU A 1 741 ? -25.965 -22.667 27.642 1.00 36.94 741 LEU A CA 1
ATOM 5424 C C . LEU A 1 741 ? -27.149 -23.569 27.239 1.00 36.94 741 LEU A C 1
ATOM 5426 O O . LEU A 1 741 ? -27.415 -24.557 27.931 1.00 36.94 741 LEU A O 1
ATOM 5430 N N . PHE A 1 742 ? -27.835 -23.290 26.124 1.00 34.34 742 PHE A N 1
ATOM 5431 C CA . PHE A 1 742 ? -28.896 -24.162 25.599 1.00 34.34 742 PHE A CA 1
ATOM 5432 C C . PHE A 1 742 ? -28.445 -25.135 24.496 1.00 34.34 742 PHE A C 1
ATOM 5434 O O . PHE A 1 742 ? -29.102 -26.161 24.308 1.00 34.34 742 PHE A O 1
ATOM 5441 N N . ALA A 1 743 ? -27.322 -24.889 23.812 1.00 32.44 743 ALA A N 1
ATOM 5442 C CA . ALA A 1 743 ? -26.868 -25.740 22.704 1.00 32.44 743 ALA A CA 1
ATOM 5443 C C . ALA A 1 743 ? -26.088 -26.985 23.178 1.00 32.44 743 ALA A C 1
ATOM 5445 O O . ALA A 1 743 ? -26.214 -28.065 22.594 1.00 32.44 743 ALA A O 1
ATOM 5446 N N . ASP A 1 744 ? -25.358 -26.882 24.293 1.00 30.39 744 ASP A N 1
ATOM 5447 C CA . ASP A 1 744 ? -24.496 -27.970 24.780 1.00 30.39 744 ASP A CA 1
ATOM 5448 C C . ASP A 1 744 ? -25.262 -29.153 25.402 1.00 30.39 744 ASP A C 1
ATOM 5450 O O . ASP A 1 744 ? -24.747 -30.272 25.480 1.00 30.39 744 ASP A O 1
ATOM 5454 N N . ARG A 1 745 ? -26.535 -28.967 25.791 1.00 33.44 745 ARG A N 1
ATOM 5455 C CA . ARG A 1 745 ? -27.355 -30.078 26.314 1.00 33.44 745 ARG A CA 1
ATOM 5456 C C . ARG A 1 745 ? -27.877 -31.030 25.239 1.00 33.44 745 ARG A C 1
ATOM 5458 O O . ARG A 1 745 ? -28.263 -32.142 25.590 1.00 33.44 745 ARG A O 1
ATOM 5465 N N . PHE A 1 746 ? -27.864 -30.648 23.960 1.00 32.84 746 PHE A N 1
ATOM 5466 C CA . PHE A 1 746 ? -28.302 -31.537 22.877 1.00 32.84 746 PHE A CA 1
ATOM 5467 C C . PHE A 1 746 ? -27.150 -32.301 22.210 1.00 32.84 746 PHE A C 1
ATOM 5469 O O . PHE A 1 746 ? -27.377 -33.400 21.700 1.00 32.84 746 PHE A O 1
ATOM 5476 N N . GLN A 1 747 ? -25.904 -31.813 22.278 1.00 32.19 747 GLN A N 1
ATOM 5477 C CA . GLN A 1 747 ? -24.762 -32.553 21.719 1.00 32.19 747 GLN A CA 1
ATOM 5478 C C . GLN A 1 747 ? -24.287 -33.722 22.597 1.00 32.19 747 GLN A C 1
ATOM 5480 O O . GLN A 1 747 ? -23.823 -34.728 22.060 1.00 32.19 747 GLN A O 1
ATOM 5485 N N . GLN A 1 748 ? -24.496 -33.692 23.920 1.00 31.34 748 GLN A N 1
ATOM 5486 C CA . GLN A 1 748 ? -24.142 -34.833 24.787 1.00 31.34 748 GLN A CA 1
ATOM 5487 C C . GLN A 1 748 ? -25.084 -36.050 24.682 1.00 31.34 748 GLN A C 1
ATOM 5489 O O . GLN A 1 748 ? -24.785 -37.099 25.254 1.00 31.34 748 GLN A O 1
ATOM 5494 N N . ALA A 1 749 ? -26.186 -35.969 23.926 1.00 32.88 749 ALA A N 1
ATOM 5495 C CA . ALA A 1 749 ? -27.112 -37.091 23.736 1.00 32.88 749 ALA A CA 1
ATOM 5496 C C . ALA A 1 749 ? -26.815 -37.963 22.495 1.00 32.88 749 ALA A C 1
ATOM 5498 O O . ALA A 1 749 ? -27.497 -38.965 22.286 1.00 32.88 749 ALA A O 1
ATOM 5499 N N . SER A 1 750 ? -25.800 -37.638 21.682 1.00 36.00 750 SER A N 1
ATOM 5500 C CA . SER A 1 750 ? -25.507 -38.358 20.427 1.00 36.00 750 SER A CA 1
ATOM 5501 C C . SER A 1 750 ? -24.070 -38.892 20.340 1.00 36.00 750 SER A C 1
ATOM 5503 O O . SER A 1 750 ? -23.358 -38.692 19.364 1.00 36.00 750 SER A O 1
ATOM 5505 N N . GLY A 1 751 ? -23.639 -39.633 21.364 1.00 31.33 751 GLY A N 1
ATOM 5506 C CA . GLY A 1 751 ? -22.465 -40.511 21.282 1.00 31.33 751 GLY A CA 1
ATOM 5507 C C . GLY A 1 751 ? -22.881 -41.979 21.090 1.00 31.33 751 GLY A C 1
ATOM 5508 O O . GLY A 1 751 ? -23.813 -42.426 21.765 1.00 31.33 751 GLY A O 1
ATOM 5509 N N . PRO A 1 752 ? -22.218 -42.773 20.226 1.00 34.06 752 PRO A N 1
ATOM 5510 C CA . PRO A 1 752 ? -22.557 -44.180 20.046 1.00 34.06 752 PRO A CA 1
ATOM 5511 C C . PRO A 1 752 ? -22.067 -44.985 21.257 1.00 34.06 752 PRO A C 1
ATOM 5513 O O . PRO A 1 752 ? -20.878 -45.270 21.386 1.00 34.06 752 PRO A O 1
ATOM 5516 N N . ARG A 1 753 ? -22.974 -45.375 22.160 1.00 32.91 753 ARG A N 1
ATOM 5517 C CA . ARG A 1 753 ? -22.655 -46.384 23.181 1.00 32.91 753 ARG A CA 1
ATOM 5518 C C . ARG A 1 753 ? -22.707 -47.769 22.540 1.00 32.91 753 ARG A C 1
ATOM 5520 O O . ARG A 1 753 ? -23.778 -48.308 22.275 1.00 32.91 753 ARG A O 1
ATOM 5527 N N . THR A 1 754 ? -21.531 -48.327 22.277 1.00 34.03 754 THR A N 1
ATOM 5528 C CA . THR A 1 754 ? -21.334 -49.760 22.039 1.00 34.03 754 THR A CA 1
ATOM 5529 C C . THR A 1 754 ? -21.714 -50.553 23.287 1.00 34.03 754 THR A C 1
ATOM 5531 O O . THR A 1 754 ? -21.554 -50.075 24.408 1.00 34.03 754 THR A O 1
ATOM 5534 N N . GLY A 1 755 ? -22.280 -51.735 23.052 1.00 34.31 755 GLY A N 1
ATOM 5535 C CA . GLY A 1 755 ? -23.177 -52.419 23.973 1.00 34.31 755 GLY A CA 1
ATOM 5536 C C . GLY A 1 755 ? -22.567 -52.931 25.270 1.00 34.31 755 GLY A C 1
ATOM 5537 O O . GLY A 1 755 ? -21.424 -53.363 25.307 1.00 34.31 755 GLY A O 1
ATOM 5538 N N . GLU A 1 756 ? -23.424 -52.986 26.285 1.00 29.22 756 GLU A N 1
ATOM 5539 C CA . GLU A 1 756 ? -23.385 -53.991 27.340 1.00 29.22 756 GLU A CA 1
ATOM 5540 C C . GLU A 1 756 ? -24.804 -54.180 27.896 1.00 29.22 756 GLU A C 1
ATOM 5542 O O . GLU A 1 756 ? -25.595 -53.245 28.015 1.00 29.22 756 GLU A O 1
ATOM 5547 N N . VAL A 1 757 ? -25.140 -55.445 28.120 1.00 32.09 757 VAL A N 1
ATOM 5548 C CA . VAL A 1 757 ? -26.466 -55.982 28.431 1.00 32.09 757 VAL A CA 1
ATOM 5549 C C . VAL A 1 757 ? -26.787 -55.770 29.908 1.00 32.09 757 VAL A C 1
ATOM 5551 O O . VAL A 1 757 ? -26.057 -56.289 30.743 1.00 32.09 757 VAL A O 1
ATOM 5554 N N . PHE A 1 758 ? -27.925 -55.146 30.230 1.00 27.67 758 PHE A N 1
ATOM 5555 C CA . PHE A 1 758 ? -28.658 -55.419 31.472 1.00 27.67 758 PHE A CA 1
ATOM 5556 C C . PHE A 1 758 ? -30.170 -55.424 31.218 1.00 27.67 758 PHE A C 1
ATOM 5558 O O . PHE A 1 758 ? -30.695 -54.624 30.449 1.00 27.67 758 PHE A O 1
ATOM 5565 N N . ALA A 1 759 ? -30.819 -56.420 31.818 1.00 29.78 759 ALA A N 1
ATOM 5566 C CA . ALA A 1 759 ? -32.204 -56.823 31.634 1.00 29.78 759 ALA A CA 1
ATOM 5567 C C . ALA A 1 759 ? -33.214 -55.938 32.393 1.00 29.78 759 ALA A C 1
ATOM 5569 O O . ALA A 1 759 ? -32.847 -55.250 33.342 1.00 29.78 759 ALA A O 1
ATOM 5570 N N . ASP A 1 760 ? -34.472 -56.029 31.947 1.00 28.16 760 ASP A N 1
ATOM 5571 C CA . ASP A 1 760 ? -35.738 -55.557 32.536 1.00 28.16 760 ASP A CA 1
ATOM 5572 C C . ASP A 1 760 ? -35.732 -55.178 34.030 1.00 28.16 760 ASP A C 1
ATOM 5574 O O . ASP A 1 760 ? -35.415 -56.015 34.875 1.00 28.16 760 ASP A O 1
ATOM 5578 N N . GLN A 1 761 ? -36.250 -53.983 34.352 1.00 29.11 761 GLN A N 1
ATOM 5579 C CA . GLN A 1 761 ? -37.504 -53.791 35.113 1.00 29.11 761 GLN A CA 1
ATOM 5580 C C . GLN A 1 761 ? -37.815 -52.295 35.350 1.00 29.11 761 GLN A C 1
ATOM 5582 O O . GLN A 1 761 ? -36.950 -51.533 35.764 1.00 29.11 761 GLN A O 1
ATOM 5587 N N . ASP A 1 762 ? -39.085 -51.938 35.119 1.00 28.80 762 ASP A N 1
ATOM 5588 C CA . ASP A 1 762 ? -39.838 -50.765 35.597 1.00 28.80 762 ASP A CA 1
ATOM 5589 C C . ASP A 1 762 ? -39.355 -49.338 35.254 1.00 28.80 762 ASP A C 1
ATOM 5591 O O . ASP A 1 762 ? -38.424 -48.810 35.847 1.00 28.80 762 ASP A O 1
ATOM 5595 N N . ILE A 1 763 ? -40.109 -48.652 34.379 1.00 27.42 763 ILE A N 1
ATOM 5596 C CA . ILE A 1 763 ? -40.869 -47.417 34.690 1.00 27.42 763 ILE A CA 1
ATOM 5597 C C . ILE A 1 763 ? -41.762 -47.064 33.485 1.00 27.42 763 ILE A C 1
ATOM 5599 O O . ILE A 1 763 ? -41.310 -46.954 32.347 1.00 27.42 763 ILE A O 1
ATOM 5603 N N . ALA A 1 764 ? -43.056 -46.910 33.760 1.00 27.80 764 ALA A N 1
ATOM 5604 C CA . ALA A 1 764 ? -44.107 -46.534 32.823 1.00 27.80 764 ALA A CA 1
ATOM 5605 C C . ALA A 1 764 ? -44.444 -45.028 32.908 1.00 27.80 764 ALA A C 1
ATOM 5607 O O . ALA A 1 764 ? -44.378 -44.456 33.994 1.00 27.80 764 ALA A O 1
ATOM 5608 N N . ALA A 1 765 ? -44.929 -44.485 31.776 1.00 28.28 765 ALA A N 1
ATOM 5609 C CA . ALA A 1 765 ? -45.536 -43.157 31.528 1.00 28.28 765 ALA A CA 1
ATOM 5610 C C . ALA A 1 765 ? -44.563 -41.949 31.586 1.00 28.28 765 ALA A C 1
ATOM 5612 O O . ALA A 1 765 ? -43.792 -41.825 32.524 1.00 28.28 765 ALA A O 1
ATOM 5613 N N . ALA A 1 766 ? -44.528 -41.005 30.638 1.00 26.62 766 ALA A N 1
ATOM 5614 C CA . ALA A 1 766 ? -45.611 -40.408 29.855 1.00 26.62 766 ALA A CA 1
ATOM 5615 C C . ALA A 1 766 ? -45.130 -39.828 28.498 1.00 26.62 766 ALA A C 1
ATOM 5617 O O . ALA A 1 766 ? -43.936 -39.717 28.243 1.00 26.62 766 ALA A O 1
ATOM 5618 N N . ASP A 1 767 ? -46.118 -39.489 27.668 1.00 30.16 767 ASP A N 1
ATOM 5619 C CA . ASP A 1 767 ? -46.109 -39.032 26.271 1.00 30.16 767 ASP A CA 1
ATOM 5620 C C . ASP A 1 767 ? -45.036 -38.012 25.836 1.00 30.16 767 ASP A C 1
ATOM 5622 O O . ASP A 1 767 ? -44.940 -36.919 26.390 1.00 30.16 767 ASP A O 1
ATOM 5626 N N . GLU A 1 768 ? -44.372 -38.297 24.707 1.00 28.95 768 GLU A N 1
ATOM 5627 C CA . GLU A 1 768 ? -43.757 -37.291 23.830 1.00 28.95 768 GLU A CA 1
ATOM 5628 C C . GLU A 1 768 ? -44.218 -37.499 22.377 1.00 28.95 768 GLU A C 1
ATOM 5630 O O . GLU A 1 768 ? -44.022 -38.557 21.770 1.00 28.95 768 GLU A O 1
ATOM 5635 N N . LEU A 1 769 ? -44.855 -36.461 21.822 1.00 25.52 769 LEU A N 1
ATOM 5636 C CA . LEU A 1 769 ? -45.203 -36.350 20.409 1.00 25.52 769 LEU A CA 1
ATOM 5637 C C . LEU A 1 769 ? -43.924 -36.286 19.560 1.00 25.52 769 LEU A C 1
ATOM 5639 O O . LEU A 1 769 ? -43.190 -35.300 19.588 1.00 25.52 769 LEU A O 1
ATOM 5643 N N . ARG A 1 770 ? -43.715 -37.315 18.737 1.00 25.83 770 ARG A N 1
ATOM 5644 C CA . ARG A 1 770 ? -42.782 -37.293 17.608 1.00 25.83 770 ARG A CA 1
ATOM 5645 C C . ARG A 1 770 ? -43.340 -36.428 16.477 1.00 25.83 770 ARG A C 1
ATOM 5647 O O . ARG A 1 770 ? -44.384 -36.754 15.916 1.00 25.83 770 ARG A O 1
ATOM 5654 N N . ILE A 1 771 ? -42.597 -35.399 16.080 1.00 26.30 771 ILE A N 1
ATOM 5655 C CA . ILE A 1 771 ? -42.640 -34.848 14.721 1.00 26.30 771 ILE A CA 1
ATOM 5656 C C . ILE A 1 771 ? -41.357 -35.329 14.033 1.00 26.30 771 ILE A C 1
ATOM 5658 O O . ILE A 1 771 ? -40.285 -34.761 14.214 1.00 26.30 771 ILE A O 1
ATOM 5662 N N . GLU A 1 772 ? -41.456 -36.441 13.303 1.00 27.69 772 GLU A N 1
ATOM 5663 C CA . GLU A 1 772 ? -40.402 -36.935 12.413 1.00 27.69 772 GLU A CA 1
ATOM 5664 C C . GLU A 1 772 ? -40.545 -36.250 11.043 1.00 27.69 772 GLU A C 1
ATOM 5666 O O . GLU A 1 772 ? -41.444 -36.579 10.273 1.00 27.69 772 GLU A O 1
ATOM 5671 N N . CYS A 1 773 ? -39.629 -35.337 10.712 1.00 24.22 773 CYS A N 1
ATOM 5672 C CA . CYS A 1 773 ? -39.250 -35.071 9.323 1.00 24.22 773 CYS A CA 1
ATOM 5673 C C . CYS A 1 773 ? -37.927 -35.799 9.067 1.00 24.22 773 CYS A C 1
ATOM 5675 O O . CYS A 1 773 ? -36.861 -35.372 9.507 1.00 24.22 773 CYS A O 1
ATOM 5677 N N . LEU A 1 774 ? -38.028 -36.955 8.411 1.00 28.58 774 LEU A N 1
ATOM 5678 C CA . LEU A 1 774 ? -36.918 -37.847 8.102 1.00 28.58 774 LEU A CA 1
ATOM 5679 C C . LEU A 1 774 ? -36.124 -37.325 6.892 1.00 28.58 774 LEU A C 1
ATOM 5681 O O . LEU A 1 774 ? -36.682 -37.074 5.824 1.00 28.58 774 LEU A O 1
ATOM 5685 N N . ALA A 1 775 ? -34.808 -37.222 7.063 1.00 28.86 775 ALA A N 1
ATOM 5686 C CA . ALA A 1 775 ? -33.834 -36.970 6.012 1.00 28.86 775 ALA A CA 1
ATOM 5687 C C . ALA A 1 775 ? -33.839 -38.084 4.945 1.00 28.86 775 ALA A C 1
ATOM 5689 O O . ALA A 1 775 ? -33.805 -39.277 5.260 1.00 28.86 775 ALA A O 1
ATOM 5690 N N . HIS A 1 776 ? -33.812 -37.699 3.668 1.00 26.75 776 HIS A N 1
ATOM 5691 C CA . HIS A 1 776 ? -33.576 -38.621 2.559 1.00 26.75 776 HIS A CA 1
ATOM 5692 C C . HIS A 1 776 ? -32.090 -39.002 2.490 1.00 26.75 776 HIS A C 1
ATOM 5694 O O . HIS A 1 776 ? -31.256 -38.240 2.009 1.00 26.75 776 HIS A O 1
ATOM 5700 N N . VAL A 1 777 ? -31.761 -40.223 2.916 1.00 28.98 777 VAL A N 1
ATOM 5701 C CA . VAL A 1 777 ? -30.499 -40.885 2.562 1.00 28.98 777 VAL A CA 1
ATOM 5702 C C . VAL A 1 777 ? -30.685 -41.576 1.213 1.00 28.98 777 VAL A C 1
ATOM 5704 O O . VAL A 1 777 ? -31.443 -42.541 1.096 1.00 28.98 777 VAL A O 1
ATOM 5707 N N . MET A 1 778 ? -29.977 -41.103 0.187 1.00 27.98 778 MET A N 1
ATOM 5708 C CA . MET A 1 778 ? -29.843 -41.827 -1.075 1.00 27.98 778 MET A CA 1
ATOM 5709 C C . MET A 1 778 ? -28.942 -43.053 -0.876 1.00 27.98 778 MET A C 1
ATOM 5711 O O . MET A 1 778 ? -27.749 -42.928 -0.609 1.00 27.98 778 MET A O 1
ATOM 5715 N N . ARG A 1 779 ? -29.495 -44.257 -1.052 1.00 31.34 779 ARG A N 1
ATOM 5716 C CA . ARG A 1 779 ? -28.717 -45.462 -1.374 1.00 31.34 779 ARG A CA 1
ATOM 5717 C C . ARG A 1 779 ? -29.220 -46.049 -2.685 1.00 31.34 779 ARG A C 1
ATOM 5719 O O . ARG A 1 779 ? -30.402 -46.340 -2.836 1.00 31.34 779 ARG A O 1
ATOM 5726 N N . SER A 1 780 ? -28.293 -46.235 -3.621 1.00 31.81 780 SER A N 1
ATOM 5727 C CA . SER A 1 780 ? -28.517 -46.880 -4.912 1.00 31.81 780 SER A CA 1
ATOM 5728 C C . SER A 1 780 ? -28.833 -48.369 -4.730 1.00 31.81 780 SER A C 1
ATOM 5730 O O . SER A 1 780 ? -27.957 -49.157 -4.365 1.00 31.81 780 SER A O 1
ATOM 5732 N N . GLY A 1 781 ? -30.074 -48.763 -5.011 1.00 32.19 781 GLY A N 1
ATOM 5733 C CA . GLY A 1 781 ? -30.440 -50.149 -5.296 1.00 32.19 781 GLY A CA 1
ATOM 5734 C C . GLY A 1 781 ? -30.319 -50.425 -6.794 1.00 32.19 781 GLY A C 1
ATOM 5735 O O . GLY A 1 781 ? -30.639 -49.564 -7.613 1.00 32.19 781 GLY A O 1
ATOM 5736 N N . ARG A 1 782 ? -29.824 -51.615 -7.150 1.00 40.28 782 ARG A N 1
ATOM 5737 C CA . ARG A 1 782 ? -29.785 -52.124 -8.528 1.00 40.28 782 ARG A CA 1
ATOM 5738 C C . ARG A 1 782 ? -31.211 -52.184 -9.073 1.00 40.28 782 ARG A C 1
ATOM 5740 O O . ARG A 1 782 ? -31.958 -53.047 -8.641 1.00 40.28 782 ARG A O 1
ATOM 5747 N N . ASP A 1 783 ? -31.567 -51.204 -9.899 1.00 40.25 783 ASP A N 1
ATOM 5748 C CA . ASP A 1 783 ? -32.463 -51.263 -11.066 1.00 40.25 783 ASP A CA 1
ATOM 5749 C C . ASP A 1 783 ? -32.851 -49.814 -11.416 1.00 40.25 783 ASP A C 1
ATOM 5751 O O . ASP A 1 783 ? -33.817 -49.244 -10.916 1.00 40.25 783 ASP A O 1
ATOM 5755 N N . GLY A 1 784 ? -32.002 -49.164 -12.219 1.00 44.88 784 GLY A N 1
ATOM 5756 C CA . GLY A 1 784 ? -32.021 -47.718 -12.449 1.00 44.88 784 GLY A CA 1
ATOM 5757 C C . GLY A 1 784 ? -33.255 -47.186 -13.181 1.00 44.88 784 GLY A C 1
ATOM 5758 O O . GLY A 1 784 ? -33.252 -47.105 -14.409 1.00 44.88 784 GLY A O 1
ATOM 5759 N N . ARG A 1 785 ? -34.262 -46.716 -12.432 1.00 34.50 785 ARG A N 1
ATOM 5760 C CA . ARG A 1 785 ? -35.282 -45.764 -12.913 1.00 34.50 785 ARG A CA 1
ATOM 5761 C C . ARG A 1 785 ? -35.708 -44.789 -11.800 1.00 34.50 785 ARG A C 1
ATOM 5763 O O . ARG A 1 785 ? -36.075 -45.256 -10.724 1.00 34.50 785 ARG A O 1
ATOM 5770 N N . PRO A 1 786 ? -35.714 -43.462 -12.033 1.00 31.67 786 PRO A N 1
ATOM 5771 C CA . PRO A 1 786 ? -36.275 -42.496 -11.089 1.00 31.67 786 PRO A CA 1
ATOM 5772 C C . PRO A 1 786 ? -37.812 -42.498 -11.156 1.00 31.67 786 PRO A C 1
ATOM 5774 O O . PRO A 1 786 ? -38.393 -42.408 -12.238 1.00 31.67 786 PRO A O 1
ATOM 5777 N N . ALA A 1 787 ? -38.473 -42.584 -10.000 1.00 33.00 787 ALA A N 1
ATOM 5778 C CA . ALA A 1 787 ? -39.919 -42.428 -9.862 1.00 33.00 787 ALA A CA 1
ATOM 5779 C C . ALA A 1 787 ? -40.229 -41.105 -9.143 1.00 33.00 787 ALA A C 1
ATOM 5781 O O . ALA A 1 787 ? -39.827 -40.908 -8.000 1.00 33.00 787 ALA A O 1
ATOM 5782 N N . PHE A 1 788 ? -40.949 -40.204 -9.817 1.00 32.12 788 PHE A N 1
ATOM 5783 C CA . PHE A 1 788 ? -41.525 -39.001 -9.217 1.00 32.12 788 PHE A CA 1
ATOM 5784 C C . PHE A 1 788 ? -42.849 -39.355 -8.533 1.00 32.12 788 PHE A C 1
ATOM 5786 O O . PHE A 1 788 ? -43.774 -39.830 -9.190 1.00 32.12 788 PHE A O 1
ATOM 5793 N N . LEU A 1 789 ? -42.969 -39.068 -7.237 1.00 29.47 789 LEU A N 1
ATOM 5794 C CA . LEU A 1 789 ? -44.244 -39.067 -6.521 1.00 29.47 789 LEU A CA 1
ATOM 5795 C C . LEU A 1 789 ? -44.516 -37.653 -6.000 1.00 29.47 789 LEU A C 1
ATOM 5797 O O . LEU A 1 789 ? -43.853 -37.174 -5.086 1.00 29.47 789 LEU A O 1
ATOM 5801 N N . ARG A 1 790 ? -45.502 -36.982 -6.609 1.00 33.97 790 ARG A N 1
ATOM 5802 C CA . ARG A 1 790 ? -46.176 -35.814 -6.028 1.00 33.97 790 ARG A CA 1
ATOM 5803 C C . ARG A 1 790 ? -47.151 -36.301 -4.959 1.00 33.97 790 ARG A C 1
ATOM 5805 O O . ARG A 1 790 ? -47.925 -37.218 -5.226 1.00 33.97 790 ARG A O 1
ATOM 5812 N N . SER A 1 791 ? -47.166 -35.635 -3.809 1.00 27.55 791 SER A N 1
ATOM 5813 C CA . SER A 1 791 ? -48.209 -35.774 -2.792 1.00 27.55 791 SER A CA 1
ATOM 5814 C C . SER A 1 791 ? -48.815 -34.395 -2.483 1.00 27.55 791 SER A C 1
ATOM 5816 O O . SER A 1 791 ? -48.053 -33.444 -2.305 1.00 27.55 791 SER A O 1
ATOM 5818 N N . PRO A 1 792 ? -50.156 -34.270 -2.463 1.00 37.06 792 PRO A N 1
ATOM 5819 C CA . PRO A 1 792 ? -50.893 -33.025 -2.274 1.00 37.06 792 PRO A CA 1
ATOM 5820 C C . PRO A 1 792 ? -51.128 -32.729 -0.787 1.00 37.06 792 PRO A C 1
ATOM 5822 O O . PRO A 1 792 ? -51.441 -33.637 -0.022 1.00 37.06 792 PRO A O 1
ATOM 5825 N N . GLY A 1 793 ? -51.052 -31.456 -0.396 1.00 31.16 793 GLY A N 1
ATOM 5826 C CA . GLY A 1 793 ? -51.503 -31.017 0.928 1.00 31.16 793 GLY A CA 1
ATOM 5827 C C . GLY A 1 793 ? -50.598 -30.000 1.611 1.00 31.16 793 GLY A C 1
ATOM 5828 O O . GLY A 1 793 ? -50.094 -30.284 2.686 1.00 31.16 793 GLY A O 1
ATOM 5829 N N . CYS A 1 794 ? -50.447 -28.819 1.010 1.00 26.20 794 CYS A N 1
ATOM 5830 C CA . CYS A 1 794 ? -50.154 -27.581 1.734 1.00 26.20 794 CYS A CA 1
ATOM 5831 C C . CYS A 1 794 ? -51.081 -26.503 1.153 1.00 26.20 794 CYS A C 1
ATOM 5833 O O . CYS A 1 794 ? -51.011 -26.226 -0.046 1.00 26.20 794 CYS A O 1
ATOM 5835 N N . GLN A 1 795 ? -51.978 -25.947 1.967 1.00 40.09 795 GLN A N 1
ATOM 5836 C CA . GLN A 1 795 ? -52.642 -24.672 1.692 1.00 40.09 795 GLN A CA 1
ATOM 5837 C C . GLN A 1 795 ? -52.405 -23.738 2.878 1.00 40.09 795 GLN A C 1
ATOM 5839 O O . GLN A 1 795 ? -52.576 -24.177 4.013 1.00 40.09 795 GLN A O 1
ATOM 5844 N N . GLU A 1 796 ? -52.005 -22.520 2.493 1.00 37.94 796 GLU A N 1
ATOM 5845 C CA . GLU A 1 796 ? -51.759 -21.247 3.202 1.00 37.94 796 GLU A CA 1
ATOM 5846 C C . GLU A 1 796 ? -51.141 -21.271 4.603 1.00 37.94 796 GLU A C 1
ATOM 5848 O O . GLU A 1 796 ? -51.834 -21.603 5.589 1.00 37.94 796 GLU A O 1
#